Protein AF-G6AXC9-F1 (afdb_monomer)

Foldseek 3Di:
DDDDDDDDDDDDDDDDDFQPKDPFQLQADWAFAQADFPVGGPDTAGTGRPLKHKLFDDAPQDGHDQWDWDQDQVSDGTWIKGFWADGLPQTRWTKMKSFHKFWEWEAEPSDIPPTDIAGAFGDWDWDDFFKKKWKKFWDDPQDFFWKKKKKWFKDWKKKFFFAFTGYDYPDGGDTGITIHTPCVQVVHDDPDTHDMDTDPPIHGQWMDMDIDGDGPVPHMDMDMGGIDGPDLPDTTTGMMIMTILGPRPDDSVNTGGGIMMIIRDITTHFAQWWPDKWKAAPQQHTFDWPDHDDRPDAETETAHADDPVRMDIDTHGPGSPKDWDWDADPVQQKIKIKIATPSPDVPNCVPRIGIHIYHYFDEFKDWCWWFAQNDTDHHHPDDAQEEEDEDADDPVRIDTHIPDPQKDWDWDADLAQQKIWIWIGHPRHDIGIHIYHYPHGADDADQKQPCQQVQADDPFARDDQKDDLCQEDEPCSVCSVLFWGWDWDQAVDRIWIKFFWADSVLFIAWGKMKSAHAFDHDSPQQDQSRWGWQDLVDNSRWHWHDHDFFKKKKWKAKDFAFFPDPPDAFWKKKKKWKFAPDGATVVGDPVRVLGTAKMWMDTGHHGDDTDMDMTGIDGPPHDYPTMTMMIMIIRGSRGRGGGGMMMMIRDMTGHFAQWWPDKWKDAQQQHTWDWPDHDDRPAAETETAHQDDPVRMDIDTHGPGPQWDWDWDADPVQQKIKIKIATSPDDVPPCPPRIGIHIYHYFDAFWDWCWWFAQNDTPHHPDDDDQEEEDEDAHDPVRIDIHIPDPQWDWDWDADQAQQKIKIWTGHPRYHIGIHIYHYPDHDDDADADQPCPVQQDADPFAGPLQKDWLVQEDEPCSVCSVVFWGWDWDQDPDGIDTDWAWDCPVQAIHGGDMDSAHAADYDSPCPDPSGDGDADPVDPSRDHGHDDDDPDDDDDDDDDDDDDPDPPDDD

Secondary structure (DSSP, 8-state):
----------S-----------S-S--SPEEEP----TT------SEEETT-EE--EEETTEEE--EEEEE-TTSSSEEEEEE-EEETTEEE--EEESSEEEEEEEEETTEEEEEEEEEE--EE-----SEEEEEEEEE-TTS---EEEEEEEEES-EEEEEEE-SEEESSPPPEEEEESBHHHHTT---SS---EEE-TT-EEEEEEEEEE-S--TT--EEEEEE-EES-TTSPP-EEEEEEESS-TTS-GGGPPTT-EEEEEEEEEE----EEEE-EE-TTS-EE--SS---TT--EEE-SS---TTT----EEESSTT-EEEEEEETTTTEEEEEEE-TT-BTTTBTTSEEEEEEEPPBPPP-EEEEEETTEEEE-TT----EEEESS---GGGEEEEES-TT-EEEEEEETTTTEEEEEEE-TTB--EEEEEEESSPPPPPBSS-TT-S---B-SSSB-SS-B-GGG-BSTTGGGGGGSPPPEEEE-SSSEEEEEE-EE-SSSEEPPEEESSB-B---SSTT-GGGSEE--TT-TTS--EE----SEEEEEEEEE--EESSTT----EEEEEEEE-SS--EESPPGGGGGGEEEEEEEEE-SEEEEEEEEEEPEE-S---SSEEEEEEEES-SSTTSEES-EEEEEEEEEE---SEEEEEEE-TTS-EE--SS---TT--EEEESS---TTT---EEEESSTT-EEEEEEETTTTEEEEEEE-TT-BTTTBTTSEEEEEEEEPBPPP-EEEEEETTEEEE-TT----EEEESS---GGGEEEEESSTT-EEEEEEETTTTEEEEEEE-TTBPPEEEEEEES--PPPPBSS-TTTT---B-SSSB-TTSEEGGG-BSTTGGGGGGSPPPEEEE-SSSEEEE---EE-SSSEEPP-EESSB-B---SSTT-GGGS-B--TT-TTS---B-S--S-------------SSTT---

Nearest PDB structures (foldseek):
  1bev-assembly1_1  TM=3.323E-01  e=3.339E-01  Bovine enterovirus strain VG-5-27
  6t40-assembly1_A  TM=2.732E-01  e=1.991E-01  Enterovirus F
  5bnp-assembly1_A  TM=3.723E-01  e=7.081E-01  enterovirus D68
  6cv2-assembly1_A  TM=3.699E-01  e=1.304E+00  enterovirus D68
  8r6x-assembly1_A  TM=2.716E-01  e=5.096E-01  Coxsackievirus A6

InterPro domains:
  IPR038653 Putative carbohydrate metabolism domain superfamily [G3DSA:2.60.120.890] (21-273)
  IPR038653 Putative carbohydrate metabolism domain superfamily [G3DSA:2.60.120.890] (438-659)
  IPR038653 Putative carbohydrate metabolism domain superfamily [G3DSA:2.60.120.890] (819-955)

pLDDT: mean 88.36, std 11.85, range [23.64, 98.69]

Organism: NCBI:txid1002367

Sequence (956 aa):
MKKILTLLMLGGVALAANAQQINGDFDAEWVKCVPWDSKGNTSDSGTQPEGWHASNVNTAIGKKQIIDAVEGKDGTGKAAHLYNTSILGNKIPAYLTLGTPFATAEVRGITVKNSDGGTFGGSSFTFRPDAMRFDYKRDNSKGDENATVLAYLWNGTWTQKNVPGNTVVWASATKVDMQDRDRNIFDMPTSTGGDVTSTEGATCVAKFEKSIKGSTNGKWASDTINFVYADENASVEKVNVIFSATDYFGNRNNIVDGNSLTVDNVRFIYYHALDTLATTDSEGKAIALNEKFAADRYNYTVNAMYDANKTKVPYTKKGVAATVDTKYDEATRVFSIIVKGEDYDAVNNPSAISTYTIKYKKPAPTLTSLVVAGKEFISAGKDDKNFTANGKYNADEVSYKTSSETAKVNTSYDKVTGKLTITVEDEESMTNVYTITFNGKEKVAFYQIPNADFENWGETALAETWNSFESATGKYASFASFSPMPEKIDGFEGYGVRIKSKDLGLAYANGNITTGRINMGDTNPADVSNYNFTYLNDINGSLPFTGTPDAFEVYARFAPGTAKNEGTVLQGRVQLIVHGEVAYHDPELSEQAANKIASASVLIPATADWTKFTGKFSYTGNESGKQYLLASATTNPVPGASKDDQLDLDNLKLIYYHTLKSLTTTDSEGNAIALNEKFAEDCYNYTVDAVYDANKTKVSYNKKGIAATVDTKYDEATRMFSIIVKGNDYDAQSNPSAISTYTIKYKKPAPTLTSLVVAGKEFISAGKDDKNFTTAGKYQADEVSYKASSETAKVNVSYDKFTGKLTITVEDDETLTNVYTITFEEKEKAAFYQIPNADFENWGETSLAETWNSFESATGDLAKWASMSPKPEKIDGFEGSGVRIKSKDLSLAYANGNITTGHINMGNMNPANASNYNFTDLNDVRGNLPFTGTPDAFEVYARFTPGTAKNEGTVL

Solvent-accessible surface area (backbone atoms only — not comparable to full-atom values): 52636 Å² total; per-residue (Å²): 142,80,90,81,83,90,78,87,88,85,83,92,69,89,76,76,74,65,53,87,64,63,78,26,51,44,61,63,67,64,40,80,24,53,35,56,35,63,84,66,57,82,59,68,25,58,46,21,44,56,83,42,32,47,48,26,36,65,48,78,87,49,71,44,60,34,45,48,81,42,76,17,93,83,80,52,66,23,14,47,35,22,33,18,36,68,55,98,86,43,66,42,68,14,37,42,25,36,21,44,42,40,43,20,32,27,33,52,93,94,47,77,42,83,65,52,69,51,41,28,53,44,36,85,36,68,73,67,57,40,24,42,33,35,32,36,32,31,47,39,92,64,46,89,63,36,23,25,40,38,40,39,31,26,28,73,49,40,40,29,33,54,30,54,24,24,46,29,69,79,51,78,49,48,59,40,73,43,49,37,34,53,46,65,63,70,73,45,91,73,97,70,50,54,66,75,50,65,42,89,87,46,40,59,28,24,38,45,77,44,77,49,71,75,59,44,81,85,40,81,46,75,53,76,47,61,48,48,60,75,44,82,82,58,68,37,48,28,32,35,44,37,47,23,27,30,46,74,89,53,67,69,87,57,60,44,58,66,17,26,31,33,41,27,57,35,39,67,38,56,39,26,40,49,72,45,69,51,38,30,22,50,83,49,47,80,47,70,56,77,59,85,79,49,71,92,61,42,77,44,38,38,98,32,43,81,30,93,90,40,36,47,70,56,68,40,70,60,17,78,55,36,46,75,50,74,50,74,40,83,91,79,31,36,38,38,40,38,26,27,11,67,46,44,27,87,83,87,31,64,75,33,54,36,64,36,36,38,35,41,31,45,78,45,44,47,72,47,29,34,32,48,78,88,44,75,79,40,60,82,94,66,87,82,40,73,49,79,46,83,45,62,91,55,74,92,39,53,50,71,40,62,71,42,94,77,48,47,76,49,76,48,74,41,58,72,78,18,34,38,38,41,37,28,27,43,93,69,36,38,76,34,68,35,39,38,36,29,74,48,46,58,81,72,62,34,67,60,69,69,58,36,43,39,69,52,65,50,99,81,44,68,34,63,54,51,28,34,42,95,60,32,36,58,82,48,28,90,54,28,87,78,52,56,64,67,40,87,42,84,31,90,65,73,30,10,42,34,28,30,16,32,76,67,87,82,40,30,42,54,6,52,41,23,23,13,31,37,29,30,44,58,78,54,54,75,42,76,56,37,32,30,27,30,33,85,95,33,80,60,18,32,36,50,31,70,58,63,56,45,28,35,38,32,32,34,28,21,47,68,50,48,60,72,50,92,90,60,86,67,29,26,30,44,38,39,35,35,25,28,92,58,71,49,44,52,71,75,51,84,90,48,59,82,42,38,28,30,38,26,59,43,78,38,55,73,31,91,58,81,38,83,46,75,18,58,46,48,71,70,82,46,84,58,99,47,37,29,42,44,38,38,38,29,30,37,82,53,56,36,45,36,24,61,19,38,29,36,40,22,56,43,40,66,36,53,39,24,45,52,72,44,70,50,41,31,26,58,85,58,50,80,49,71,53,77,59,84,82,48,73,90,62,43,76,42,39,39,97,35,44,82,32,93,91,43,35,48,77,48,73,40,69,59,17,88,57,36,47,75,50,76,48,76,40,81,90,77,32,32,38,38,41,39,25,29,12,58,68,46,34,86,85,86,31,65,76,35,54,37,66,36,37,38,36,39,28,44,77,42,48,46,71,48,32,33,31,48,76,87,43,77,79,33,60,84,90,64,88,80,43,74,48,74,44,84,51,67,91,53,79,90,40,53,49,72,37,62,69,41,94,78,47,48,74,49,76,50,74,41,62,73,77,17,38,35,40,38,38,27,27,41,92,70,35,39,77,33,68,36,37,38,35,31,70,46,52,66,84,83,74,35,79,66,73,72,69,75,67,38,67,58,63,50,101,84,43,65,32,83,55,47,36,36,44,90,66,33,38,56,86,47,26,90,53,27,86,78,47,47,65,72,38,86,41,82,32,99,64,72,31,24,79,42,65,42,68,38,81,67,90,84,44,72,43,72,38,61,74,39,51,25,35,41,29,30,48,58,80,56,76,86,41,75,56,41,48,69,47,74,36,92,89,37,82,62,19,41,74,75,71,49,83,83,80,94,75,88,86,82,95,81,88,87,78,87,76,86,73,97,51,98,86,64,86,129

Structure (mmCIF, N/CA/C/O backbone):
data_AF-G6AXC9-F1
#
_entry.id   AF-G6AXC9-F1
#
loop_
_atom_site.group_PDB
_atom_site.id
_atom_site.type_symbol
_atom_site.label_atom_id
_atom_site.label_alt_id
_atom_site.label_comp_id
_atom_site.label_asym_id
_atom_site.label_entity_id
_atom_site.label_seq_id
_atom_site.pdbx_PDB_ins_code
_atom_site.Cartn_x
_atom_site.Cartn_y
_atom_site.Cartn_z
_atom_site.occupancy
_atom_site.B_iso_or_equiv
_atom_site.auth_seq_id
_atom_site.auth_comp_id
_atom_site.auth_asym_id
_atom_site.auth_atom_id
_atom_site.pdbx_PDB_model_num
ATOM 1 N N . MET A 1 1 ? -0.822 12.669 -52.082 1.00 40.16 1 MET A N 1
ATOM 2 C CA . MET A 1 1 ? -0.565 13.169 -53.453 1.00 40.16 1 MET A CA 1
ATOM 3 C C . MET A 1 1 ? -0.586 14.691 -53.471 1.00 40.16 1 MET A C 1
ATOM 5 O O . MET A 1 1 ? -1.663 15.261 -53.395 1.00 40.16 1 MET A O 1
ATOM 9 N N . LYS A 1 2 ? 0.580 15.333 -53.587 1.00 24.06 2 LYS A N 1
ATOM 10 C CA . LYS A 1 2 ? 0.774 16.646 -54.226 1.00 24.06 2 LYS A CA 1
ATOM 11 C C . LYS A 1 2 ? 2.245 16.708 -54.647 1.00 24.06 2 LYS A C 1
ATOM 13 O O . LYS A 1 2 ? 3.126 16.582 -53.808 1.00 24.06 2 LYS A O 1
ATOM 18 N N . LYS A 1 3 ? 2.471 16.781 -55.961 1.00 34.41 3 LYS A N 1
ATOM 19 C CA . LYS A 1 3 ? 3.783 16.930 -56.603 1.00 34.41 3 LYS A CA 1
ATOM 20 C C . LYS A 1 3 ? 4.370 18.293 -56.226 1.00 34.41 3 LYS A C 1
ATOM 22 O O . LYS A 1 3 ? 3.636 19.276 -56.306 1.00 34.41 3 LYS A O 1
ATOM 27 N N . ILE A 1 4 ? 5.657 18.366 -55.900 1.00 28.53 4 ILE A N 1
ATOM 28 C CA . ILE A 1 4 ? 6.406 19.629 -55.903 1.00 28.53 4 ILE A CA 1
ATOM 29 C C . ILE A 1 4 ? 7.631 19.441 -56.794 1.00 28.53 4 ILE A C 1
ATOM 31 O O . ILE A 1 4 ? 8.378 18.478 -56.654 1.00 28.53 4 ILE A O 1
ATOM 35 N N . LEU A 1 5 ? 7.716 20.330 -57.783 1.00 29.77 5 LEU A N 1
ATOM 36 C CA . LEU A 1 5 ? 8.696 20.373 -58.855 1.00 29.77 5 LEU A CA 1
ATOM 37 C C . LEU A 1 5 ? 10.066 20.844 -58.356 1.00 29.77 5 LEU A C 1
ATOM 39 O O . LEU A 1 5 ? 10.167 21.771 -57.557 1.00 29.77 5 LEU A O 1
ATOM 43 N N . THR A 1 6 ? 11.100 20.264 -58.954 1.00 29.47 6 THR A N 1
ATOM 44 C CA . THR A 1 6 ? 12.483 20.738 -58.998 1.00 29.47 6 THR A CA 1
ATOM 45 C C . THR A 1 6 ? 12.572 22.063 -59.770 1.00 29.47 6 THR A C 1
ATOM 47 O O . THR A 1 6 ? 12.099 22.144 -60.904 1.00 29.47 6 THR A O 1
ATOM 50 N N . LEU A 1 7 ? 13.212 23.086 -59.193 1.00 23.64 7 LEU A N 1
ATOM 51 C CA . LEU A 1 7 ? 13.651 24.290 -59.907 1.00 23.64 7 LEU A CA 1
ATOM 52 C C . LEU A 1 7 ? 15.136 24.535 -59.604 1.00 23.64 7 LEU A C 1
ATOM 54 O O . LEU A 1 7 ? 15.532 24.613 -58.443 1.00 23.64 7 LEU A O 1
ATOM 58 N N . LEU A 1 8 ? 15.942 24.601 -60.667 1.00 28.31 8 LEU A N 1
ATOM 59 C CA . LEU A 1 8 ? 17.387 24.829 -60.639 1.00 28.31 8 LEU A CA 1
ATOM 60 C C . LEU A 1 8 ? 17.763 26.249 -60.173 1.00 28.31 8 LEU A C 1
ATOM 62 O O . LEU A 1 8 ? 17.039 27.217 -60.392 1.00 28.31 8 LEU A O 1
ATOM 66 N N . MET A 1 9 ? 18.955 26.310 -59.578 1.00 27.97 9 MET A N 1
ATOM 67 C CA . MET A 1 9 ? 19.639 27.422 -58.915 1.00 27.97 9 MET A CA 1
ATOM 68 C C . MET A 1 9 ? 19.904 28.689 -59.742 1.00 27.97 9 MET A C 1
ATOM 70 O O . MET A 1 9 ? 20.162 28.612 -60.939 1.00 27.97 9 MET A O 1
ATOM 74 N N . LEU A 1 10 ? 20.077 29.812 -59.026 1.00 27.17 10 LEU A N 1
ATOM 75 C CA . LEU A 1 10 ? 21.197 30.749 -59.220 1.00 27.17 10 LEU A CA 1
ATOM 76 C C . LEU A 1 10 ? 21.402 31.641 -57.973 1.00 27.17 10 LEU A C 1
ATOM 78 O O . LEU A 1 10 ? 20.520 32.414 -57.618 1.00 27.17 10 LEU A O 1
ATOM 82 N N . GLY A 1 11 ? 22.597 31.571 -57.367 1.00 27.09 11 GLY A N 1
ATOM 83 C CA . GLY A 1 11 ? 23.209 32.686 -56.624 1.00 27.09 11 GLY A CA 1
ATOM 84 C C . GLY A 1 11 ? 23.186 32.653 -55.087 1.00 27.09 11 GLY A C 1
ATOM 85 O O . GLY A 1 11 ? 22.305 33.233 -54.470 1.00 27.09 11 GLY A O 1
ATOM 86 N N . GLY A 1 12 ? 24.238 32.077 -54.489 1.00 32.97 12 GLY A N 1
ATOM 87 C CA . GLY A 1 12 ? 24.889 32.554 -53.257 1.00 32.97 12 GLY A CA 1
ATOM 88 C C . GLY A 1 12 ? 24.034 32.836 -52.016 1.00 32.97 12 GLY A C 1
ATOM 89 O O . GLY A 1 12 ? 23.865 33.993 -51.650 1.00 32.97 12 GLY A O 1
ATOM 90 N N . VAL A 1 13 ? 23.621 31.790 -51.297 1.00 26.03 13 VAL A N 1
ATOM 91 C CA . VAL A 1 13 ? 23.273 31.846 -49.865 1.00 26.03 13 VAL A CA 1
ATOM 92 C C . VAL A 1 13 ? 23.747 30.534 -49.236 1.00 26.03 13 VAL A C 1
ATOM 94 O O . VAL A 1 13 ? 23.637 29.484 -49.867 1.00 26.03 13 VAL A O 1
ATOM 97 N N . ALA A 1 14 ? 24.330 30.605 -48.036 1.00 29.64 14 ALA A N 1
ATOM 98 C CA . ALA A 1 14 ? 24.796 29.458 -47.262 1.00 29.64 14 ALA A CA 1
ATOM 99 C C . ALA A 1 14 ? 23.751 28.326 -47.264 1.00 29.64 14 ALA A C 1
ATOM 101 O O . ALA A 1 14 ? 22.631 28.508 -46.789 1.00 29.64 14 ALA A O 1
ATOM 102 N N . LEU A 1 15 ? 24.121 27.181 -47.845 1.00 28.47 15 LEU A N 1
ATOM 103 C CA . LEU A 1 15 ? 23.311 25.968 -47.847 1.00 28.47 15 LEU A CA 1
ATOM 104 C C . LEU A 1 15 ? 23.088 25.534 -46.397 1.00 28.47 15 LEU A C 1
ATOM 106 O O . LEU A 1 15 ? 24.045 25.243 -45.679 1.00 28.47 15 LEU A O 1
ATOM 110 N N . ALA A 1 16 ? 21.821 25.514 -45.983 1.00 33.03 16 ALA A N 1
ATOM 111 C CA . ALA A 1 16 ? 21.385 24.841 -44.772 1.00 33.03 16 ALA A CA 1
ATOM 112 C C . ALA A 1 16 ? 21.915 23.400 -44.787 1.00 33.03 16 ALA A C 1
ATOM 114 O O . ALA A 1 16 ? 21.873 22.724 -45.820 1.00 33.03 16 ALA A O 1
ATOM 115 N N . ALA A 1 17 ? 22.473 22.972 -43.656 1.00 39.06 17 ALA A N 1
ATOM 116 C CA . ALA A 1 17 ? 23.032 21.647 -43.474 1.00 39.06 17 ALA A CA 1
ATOM 117 C C . ALA A 1 17 ? 21.916 20.605 -43.637 1.00 39.06 17 ALA A C 1
ATOM 119 O O . ALA A 1 17 ? 21.135 20.365 -42.722 1.00 39.06 17 ALA A O 1
ATOM 120 N N . ASN A 1 18 ? 21.822 19.998 -44.821 1.00 54.50 18 ASN A N 1
ATOM 121 C CA . ASN A 1 18 ? 21.082 18.753 -44.970 1.00 54.50 18 ASN A CA 1
ATOM 122 C C . ASN A 1 18 ? 21.682 17.741 -43.984 1.00 54.50 18 ASN A C 1
ATOM 124 O O . ASN A 1 18 ? 22.907 17.694 -43.842 1.00 54.50 18 ASN A O 1
ATOM 128 N N . ALA A 1 19 ? 20.838 16.935 -43.333 1.00 60.19 19 ALA A N 1
ATOM 129 C CA . ALA A 1 19 ? 21.273 15.734 -42.627 1.00 60.19 19 ALA A CA 1
ATOM 130 C C . ALA A 1 19 ? 22.303 15.010 -43.501 1.00 60.19 19 ALA A C 1
ATOM 132 O O . ALA A 1 19 ? 21.969 14.644 -44.632 1.00 60.19 19 ALA A O 1
ATOM 133 N N . GLN A 1 20 ? 23.552 14.869 -43.042 1.00 75.00 20 GLN A N 1
ATOM 134 C CA . GLN A 1 20 ? 24.586 14.267 -43.878 1.00 75.00 20 GLN A CA 1
ATOM 135 C C . GLN A 1 20 ? 24.337 12.760 -43.960 1.00 75.00 20 GLN A C 1
ATOM 137 O O . GLN A 1 20 ? 24.850 11.962 -43.184 1.00 75.00 20 GLN A O 1
ATOM 142 N N . GLN A 1 21 ? 23.462 12.386 -44.884 1.00 87.81 21 GLN A N 1
ATOM 143 C CA . GLN A 1 21 ? 23.187 11.021 -45.286 1.00 87.81 21 GLN A CA 1
ATOM 144 C C . GLN A 1 21 ? 24.107 10.634 -46.442 1.00 87.81 21 GLN A C 1
ATOM 146 O O . GLN A 1 21 ? 24.737 11.476 -47.085 1.00 87.81 21 GLN A O 1
ATOM 151 N N . ILE A 1 22 ? 24.175 9.334 -46.693 1.00 89.25 22 ILE A N 1
ATOM 152 C CA . ILE A 1 22 ? 24.871 8.755 -47.841 1.00 89.25 22 ILE A CA 1
ATOM 153 C C . ILE A 1 22 ? 23.841 8.290 -48.868 1.00 89.25 22 ILE A C 1
ATOM 155 O O . ILE A 1 22 ? 22.684 8.057 -48.523 1.00 89.25 22 ILE A O 1
ATOM 159 N N . ASN A 1 23 ? 24.262 8.133 -50.123 1.00 89.62 23 ASN A N 1
ATOM 160 C CA . ASN A 1 23 ? 23.426 7.592 -51.197 1.00 89.62 23 ASN A CA 1
ATOM 161 C C . ASN A 1 23 ? 23.219 6.073 -51.027 1.00 89.62 23 ASN A C 1
ATOM 163 O O . ASN A 1 23 ? 23.770 5.271 -51.778 1.00 89.62 23 ASN A O 1
ATOM 167 N N . GLY A 1 24 ? 22.556 5.671 -49.947 1.00 90.81 24 GLY A N 1
ATOM 168 C CA . GLY A 1 24 ? 22.437 4.280 -49.518 1.00 90.81 24 GLY A CA 1
ATOM 169 C C . GLY A 1 24 ? 21.136 3.588 -49.915 1.00 90.81 24 GLY A C 1
ATOM 170 O O . GLY A 1 24 ? 21.000 2.403 -49.625 1.00 90.81 24 GLY A O 1
ATOM 171 N N . ASP A 1 25 ? 20.203 4.298 -50.555 1.00 91.50 25 ASP A N 1
ATOM 172 C CA . ASP A 1 25 ? 19.056 3.693 -51.254 1.00 91.50 25 ASP A CA 1
ATOM 173 C C . ASP A 1 25 ? 19.462 3.080 -52.607 1.00 91.50 25 ASP A C 1
ATOM 175 O O . ASP A 1 25 ? 18.720 2.301 -53.180 1.00 91.50 25 ASP A O 1
ATOM 179 N N . PHE A 1 26 ? 20.653 3.429 -53.114 1.00 95.00 26 PHE A N 1
ATOM 180 C CA . PHE A 1 26 ? 21.221 2.989 -54.392 1.00 95.00 26 PHE A CA 1
ATOM 181 C C . PHE A 1 26 ? 20.359 3.272 -55.636 1.00 95.00 26 PHE A C 1
ATOM 183 O O . PHE A 1 26 ? 20.674 2.770 -56.725 1.00 95.00 26 PHE A O 1
ATOM 190 N N . ASP A 1 27 ? 19.340 4.123 -55.511 1.00 91.94 27 ASP A N 1
ATOM 191 C CA . ASP A 1 27 ? 18.342 4.404 -56.547 1.00 91.94 27 ASP A CA 1
ATOM 192 C C . ASP A 1 27 ? 18.819 5.407 -57.595 1.00 91.94 27 ASP A C 1
ATOM 194 O O . ASP A 1 27 ? 18.297 5.443 -58.718 1.00 91.94 27 ASP A O 1
ATOM 198 N N . ALA A 1 28 ? 19.851 6.181 -57.256 1.00 89.44 28 ALA A N 1
ATOM 199 C CA . ALA A 1 28 ? 20.523 7.085 -58.178 1.00 89.44 28 ALA A CA 1
ATOM 200 C C . ALA A 1 28 ? 21.041 6.369 -59.447 1.00 89.44 28 ALA A C 1
ATOM 202 O O . ALA A 1 28 ? 21.001 5.137 -59.610 1.00 89.44 28 ALA A O 1
ATOM 203 N N . GLU A 1 29 ? 21.539 7.151 -60.406 1.00 90.50 29 GLU A N 1
ATOM 204 C CA . GLU A 1 29 ? 22.157 6.573 -61.595 1.00 90.50 29 GLU A CA 1
ATOM 205 C C . GLU A 1 29 ? 23.390 5.738 -61.215 1.00 90.50 29 GLU A C 1
ATOM 207 O O . GLU A 1 29 ? 24.188 6.094 -60.351 1.00 90.50 29 GLU A O 1
ATOM 212 N N . TRP A 1 30 ? 23.530 4.574 -61.856 1.00 94.62 30 TRP A N 1
ATOM 213 C CA . TRP A 1 30 ? 24.719 3.742 -61.696 1.00 94.62 30 TRP A CA 1
ATOM 214 C C . TRP A 1 30 ? 25.702 4.106 -62.803 1.00 94.62 30 TRP A C 1
ATOM 216 O O . TRP A 1 30 ? 25.412 3.944 -63.990 1.00 94.62 30 TRP A O 1
ATOM 226 N N . VAL A 1 31 ? 26.863 4.613 -62.409 1.00 95.50 31 VAL A N 1
ATOM 227 C CA . VAL A 1 31 ? 27.894 5.139 -63.305 1.00 95.50 31 VAL A CA 1
ATOM 228 C C . VAL A 1 31 ? 28.878 4.048 -63.721 1.00 95.50 31 VAL A C 1
ATOM 230 O O . VAL A 1 31 ? 28.929 2.971 -63.125 1.00 95.50 31 VAL A O 1
ATOM 233 N N . LYS A 1 32 ? 29.686 4.307 -64.755 1.00 96.38 32 LYS A N 1
ATOM 234 C CA . LYS A 1 32 ? 30.761 3.388 -65.161 1.00 96.38 32 LYS A CA 1
ATOM 235 C C . LYS A 1 32 ? 31.754 3.202 -64.013 1.00 96.38 32 LYS A C 1
ATOM 237 O O . LYS A 1 32 ? 32.262 4.180 -63.475 1.00 96.38 32 LYS A O 1
ATOM 242 N N . CYS A 1 33 ? 32.074 1.954 -63.689 1.00 96.38 33 CYS A N 1
ATOM 243 C CA . CYS A 1 33 ? 33.128 1.633 -62.736 1.00 96.38 33 CYS A CA 1
ATOM 244 C C . CYS A 1 33 ? 34.470 1.587 -63.470 1.00 96.38 33 CYS A C 1
ATOM 246 O O . CYS A 1 33 ? 34.625 0.793 -64.394 1.00 96.38 33 CYS A O 1
ATOM 248 N N . VAL A 1 34 ? 35.443 2.408 -63.076 1.00 96.12 34 VAL A N 1
ATOM 249 C CA . VAL A 1 34 ? 36.834 2.325 -63.552 1.00 96.12 34 VAL A CA 1
ATOM 250 C C . VAL A 1 34 ? 37.698 1.919 -62.357 1.00 96.12 34 VAL A C 1
ATOM 252 O O . VAL A 1 34 ? 37.979 2.769 -61.514 1.00 96.12 34 VAL A O 1
ATOM 255 N N . PRO A 1 35 ? 38.086 0.633 -62.235 1.00 95.12 35 PRO A N 1
ATOM 256 C CA . PRO A 1 35 ? 38.868 0.162 -61.094 1.00 95.12 35 PRO A CA 1
ATOM 257 C C . PRO A 1 35 ? 40.199 0.903 -60.978 1.00 95.12 35 PRO A C 1
ATOM 259 O O . PRO A 1 35 ? 40.902 1.059 -61.979 1.00 95.12 35 PRO A O 1
ATOM 262 N N . TRP A 1 36 ? 40.551 1.339 -59.770 1.00 96.06 36 TRP A N 1
ATOM 263 C CA . TRP A 1 36 ? 41.798 2.057 -59.530 1.00 96.06 36 TRP A CA 1
ATOM 264 C C . TRP A 1 36 ? 43.005 1.112 -59.569 1.00 96.06 36 TRP A C 1
ATOM 266 O O . TRP A 1 36 ? 42.962 0.001 -59.036 1.00 96.06 36 TRP A O 1
ATOM 276 N N . ASP A 1 37 ? 44.105 1.577 -60.163 1.00 94.25 37 ASP A N 1
ATOM 277 C CA . ASP A 1 37 ? 45.421 0.965 -60.012 1.00 94.25 37 ASP A CA 1
ATOM 278 C C . ASP A 1 37 ? 46.532 2.028 -59.981 1.00 94.25 37 ASP A C 1
ATOM 280 O O . ASP A 1 37 ? 46.356 3.173 -60.409 1.00 94.25 37 ASP A O 1
ATOM 284 N N . SER A 1 38 ? 47.715 1.644 -59.502 1.00 94.44 38 SER A N 1
ATOM 285 C CA . SER A 1 38 ? 48.873 2.545 -59.406 1.00 94.44 38 SER A CA 1
ATOM 286 C C . SER A 1 38 ? 49.493 2.957 -60.752 1.00 94.44 38 SER A C 1
ATOM 288 O O . SER A 1 38 ? 50.491 3.680 -60.763 1.00 94.44 38 SER A O 1
ATOM 290 N N . LYS A 1 39 ? 48.936 2.521 -61.892 1.00 92.94 39 LYS A N 1
ATOM 291 C CA . LYS A 1 39 ? 49.358 2.924 -63.245 1.00 92.94 39 LYS A CA 1
ATOM 292 C C . LYS A 1 39 ? 48.374 3.877 -63.926 1.00 92.94 39 LYS A C 1
ATOM 294 O O . LYS A 1 39 ? 48.664 4.327 -65.034 1.00 92.94 39 LYS A O 1
ATOM 299 N N . GLY A 1 40 ? 47.264 4.214 -63.271 1.00 90.81 40 GLY A N 1
ATOM 300 C CA . GLY A 1 40 ? 46.251 5.116 -63.806 1.00 90.81 40 GLY A CA 1
ATOM 301 C C . GLY A 1 40 ? 45.324 4.438 -64.813 1.00 90.81 40 GLY A C 1
ATOM 302 O O . GLY A 1 40 ? 45.126 4.967 -65.906 1.00 90.81 40 GLY A O 1
ATOM 303 N N . ASN A 1 41 ? 44.775 3.267 -64.473 1.00 92.38 41 ASN A N 1
ATOM 304 C CA . ASN A 1 41 ? 43.772 2.587 -65.294 1.00 92.38 41 ASN A CA 1
ATOM 305 C C . ASN A 1 41 ? 42.615 3.525 -65.704 1.00 92.38 41 ASN A C 1
ATOM 307 O O . ASN A 1 41 ? 42.008 4.200 -64.878 1.00 92.38 41 ASN A O 1
ATOM 311 N N . THR A 1 42 ? 42.282 3.519 -66.996 1.00 92.69 42 THR A N 1
ATOM 312 C CA . THR A 1 42 ? 41.175 4.291 -67.592 1.00 92.69 42 THR A CA 1
ATOM 313 C C . THR A 1 42 ? 40.083 3.404 -68.189 1.00 92.69 42 THR A C 1
ATOM 315 O O . THR A 1 42 ? 39.095 3.903 -68.726 1.00 92.69 42 THR A O 1
ATOM 318 N N . SER A 1 43 ? 40.254 2.083 -68.127 1.00 93.56 43 SER A N 1
ATOM 319 C CA . SER A 1 43 ? 39.342 1.118 -68.734 1.00 93.56 43 SER A CA 1
ATOM 320 C C . SER A 1 43 ? 38.283 0.661 -67.732 1.00 93.56 43 SER A C 1
ATOM 322 O O . SER A 1 43 ? 38.616 0.191 -66.639 1.00 93.56 43 SER A O 1
ATOM 324 N N . ASP A 1 44 ? 37.012 0.759 -68.129 1.00 93.56 44 ASP A N 1
ATOM 325 C CA . ASP A 1 44 ? 35.869 0.402 -67.288 1.00 93.56 44 ASP A CA 1
ATOM 326 C C . ASP A 1 44 ? 35.803 -1.099 -66.966 1.00 93.56 44 ASP A C 1
ATOM 328 O O . ASP A 1 44 ? 36.377 -1.934 -67.671 1.00 93.56 44 ASP A O 1
ATOM 332 N N . SER A 1 45 ? 35.066 -1.442 -65.912 1.00 94.44 45 SER A N 1
ATOM 333 C CA . SER A 1 45 ? 34.638 -2.787 -65.540 1.00 94.44 45 SER A CA 1
ATOM 334 C C . SER A 1 45 ? 33.258 -2.742 -64.901 1.00 94.44 45 SER A C 1
ATOM 336 O O . SER A 1 45 ? 33.119 -2.714 -63.683 1.00 94.44 45 SER A O 1
ATOM 338 N N . GLY A 1 46 ? 32.228 -2.712 -65.749 1.00 94.88 46 GLY A N 1
ATOM 339 C CA . GLY A 1 46 ? 30.836 -2.694 -65.310 1.00 94.88 46 GLY A CA 1
ATOM 340 C C . GLY A 1 46 ? 30.387 -1.334 -64.780 1.00 94.88 46 GLY A C 1
ATOM 341 O O . GLY A 1 46 ? 30.913 -0.288 -65.170 1.00 94.88 46 GLY A O 1
ATOM 342 N N . THR A 1 47 ? 29.406 -1.356 -63.882 1.00 96.12 47 THR A N 1
ATOM 343 C CA . THR A 1 47 ? 28.806 -0.162 -63.270 1.00 96.12 47 THR A CA 1
ATOM 344 C C . THR A 1 47 ? 28.907 -0.188 -61.746 1.00 96.12 47 THR A C 1
ATOM 346 O O . THR A 1 47 ? 29.092 -1.250 -61.156 1.00 96.12 47 THR A O 1
ATOM 349 N N . GLN A 1 48 ? 28.758 0.972 -61.111 1.00 96.38 48 GLN A N 1
ATOM 350 C CA . GLN A 1 48 ? 28.721 1.151 -59.656 1.00 96.38 48 GLN A CA 1
ATOM 351 C C . GLN A 1 48 ? 27.690 2.230 -59.271 1.00 96.38 48 GLN A C 1
ATOM 353 O O . GLN A 1 48 ? 27.417 3.099 -60.102 1.00 96.38 48 GLN A O 1
ATOM 358 N N . PRO A 1 49 ? 27.127 2.217 -58.050 1.00 95.62 49 PRO A N 1
ATOM 359 C CA . PRO A 1 49 ? 26.253 3.293 -57.587 1.00 95.62 49 PRO A CA 1
ATOM 360 C C . PRO A 1 49 ? 27.008 4.625 -57.521 1.00 95.62 49 PRO A C 1
ATOM 362 O O . PRO A 1 49 ? 28.168 4.661 -57.110 1.00 95.62 49 PRO A O 1
ATOM 365 N N . GLU A 1 50 ? 26.366 5.730 -57.894 1.00 92.62 50 GLU A N 1
ATOM 366 C CA . GLU A 1 50 ? 26.963 7.058 -57.734 1.00 92.62 50 GLU A CA 1
ATOM 367 C C . GLU A 1 50 ? 27.339 7.333 -56.264 1.00 92.62 50 GLU A C 1
ATOM 369 O O . GLU A 1 50 ? 26.564 7.065 -55.344 1.00 92.62 50 GLU A O 1
ATOM 374 N N . GLY A 1 51 ? 28.557 7.834 -56.034 1.00 91.25 51 GLY A N 1
ATOM 375 C CA . GLY A 1 51 ? 29.110 8.059 -54.691 1.00 91.25 51 GLY A CA 1
ATOM 376 C C . GLY A 1 51 ? 29.699 6.817 -54.005 1.00 91.25 51 GLY A C 1
ATOM 377 O O . GLY A 1 51 ? 30.358 6.961 -52.979 1.00 91.25 51 GLY A O 1
ATOM 378 N N . TRP A 1 52 ? 29.535 5.621 -54.580 1.00 96.62 52 TRP A N 1
ATOM 379 C CA . TRP A 1 52 ? 30.151 4.379 -54.106 1.00 96.62 52 TRP A CA 1
ATOM 380 C C . TRP A 1 52 ? 31.112 3.804 -55.146 1.00 96.62 52 TRP A C 1
ATOM 382 O O . TRP A 1 52 ? 30.967 4.019 -56.349 1.00 96.62 52 TRP A O 1
ATOM 392 N N . HIS A 1 53 ? 32.076 3.012 -54.689 1.00 97.56 53 HIS A N 1
ATOM 393 C CA . HIS A 1 53 ? 33.069 2.365 -55.537 1.00 97.56 53 HIS A CA 1
ATOM 394 C C . HIS A 1 53 ? 33.002 0.848 -55.390 1.00 97.56 53 HIS A C 1
ATOM 396 O O . HIS A 1 53 ? 33.111 0.288 -54.295 1.00 97.56 53 HIS A O 1
ATOM 402 N N . ALA A 1 54 ? 32.823 0.183 -56.528 1.00 97.62 54 ALA A N 1
ATOM 403 C CA . ALA A 1 54 ? 32.785 -1.266 -56.626 1.00 97.62 54 ALA A CA 1
ATOM 404 C C . ALA A 1 54 ? 34.206 -1.833 -56.745 1.00 97.62 54 ALA A C 1
ATOM 406 O O . ALA A 1 54 ? 35.017 -1.342 -57.526 1.00 97.62 54 ALA A O 1
ATOM 407 N N . SER A 1 55 ? 34.486 -2.935 -56.051 1.00 96.88 55 SER A N 1
ATOM 408 C CA . SER A 1 55 ? 35.725 -3.725 -56.194 1.00 96.88 55 SER A CA 1
ATOM 409 C C . SER A 1 55 ? 35.815 -4.535 -57.501 1.00 96.88 55 SER A C 1
ATOM 411 O O . SER A 1 55 ? 36.541 -5.529 -57.578 1.00 96.88 55 SER A O 1
ATOM 413 N N . ASN A 1 56 ? 35.099 -4.114 -58.552 1.00 95.88 56 ASN A N 1
ATOM 414 C CA . ASN A 1 56 ? 35.206 -4.713 -59.881 1.00 95.88 56 ASN A CA 1
ATOM 415 C C . ASN A 1 56 ? 36.669 -4.713 -60.334 1.00 95.88 56 ASN A C 1
ATOM 417 O O . ASN A 1 56 ? 37.441 -3.811 -60.017 1.00 95.88 56 ASN A O 1
ATOM 421 N N . VAL A 1 57 ? 37.066 -5.727 -61.098 1.00 92.19 57 VAL A N 1
ATOM 422 C CA . VAL A 1 57 ? 38.470 -5.909 -61.476 1.00 92.19 57 VAL A CA 1
ATOM 423 C C . VAL A 1 57 ? 38.684 -5.608 -62.948 1.00 92.19 57 VAL A C 1
ATOM 425 O O . VAL A 1 57 ? 37.897 -6.011 -63.809 1.00 92.19 57 VAL A O 1
ATOM 428 N N . ASN A 1 58 ? 39.787 -4.928 -63.237 1.00 92.00 58 ASN A N 1
ATOM 429 C CA . ASN A 1 58 ? 40.360 -4.811 -64.567 1.00 92.00 58 ASN A CA 1
ATOM 430 C C . ASN A 1 58 ? 41.883 -4.819 -64.431 1.00 92.00 58 ASN A C 1
ATOM 432 O O . ASN A 1 58 ? 42.485 -3.847 -63.991 1.00 92.00 58 ASN A O 1
ATOM 436 N N . THR A 1 59 ? 42.494 -5.966 -64.706 1.00 86.69 59 THR A N 1
ATOM 437 C CA . THR A 1 59 ? 43.904 -6.227 -64.399 1.00 86.69 59 THR A CA 1
ATOM 438 C C . THR A 1 59 ? 44.592 -6.954 -65.548 1.00 86.69 59 THR A C 1
ATOM 440 O O . THR A 1 59 ? 43.934 -7.492 -66.438 1.00 86.69 59 THR A O 1
ATOM 443 N N . ALA A 1 60 ? 45.923 -7.074 -65.483 1.00 82.69 60 ALA A N 1
ATOM 444 C CA . ALA A 1 60 ? 46.711 -7.835 -66.456 1.00 82.69 60 ALA A CA 1
ATOM 445 C C . ALA A 1 60 ? 46.318 -9.326 -66.574 1.00 82.69 60 ALA A C 1
ATOM 447 O O . ALA A 1 60 ? 46.674 -9.965 -67.560 1.00 82.69 60 ALA A O 1
ATOM 448 N N . ILE A 1 61 ? 45.604 -9.883 -65.587 1.00 83.56 61 ILE A N 1
ATOM 449 C CA . ILE A 1 61 ? 45.135 -11.279 -65.594 1.00 83.56 61 ILE A CA 1
ATOM 450 C C . ILE A 1 61 ? 43.656 -11.431 -65.980 1.00 83.56 61 ILE A C 1
ATOM 452 O O . ILE A 1 61 ? 43.198 -12.559 -66.145 1.00 83.56 61 ILE A O 1
ATOM 456 N N . GLY A 1 62 ? 42.908 -10.331 -66.132 1.00 87.69 62 GLY A N 1
ATOM 457 C CA . GLY A 1 62 ? 41.513 -10.355 -66.576 1.00 87.69 62 GLY A CA 1
ATOM 458 C C . GLY A 1 62 ? 40.651 -9.192 -66.071 1.00 87.69 62 GLY A C 1
ATOM 459 O O . GLY A 1 62 ? 41.038 -8.438 -65.173 1.00 87.69 62 GLY A O 1
ATOM 460 N N . LYS A 1 63 ? 39.450 -9.092 -66.655 1.00 92.19 63 LYS A N 1
ATOM 461 C CA . LYS A 1 63 ? 38.394 -8.112 -66.353 1.00 92.19 63 LYS A CA 1
ATOM 462 C C . LYS A 1 63 ? 37.134 -8.838 -65.870 1.00 92.19 63 LYS A C 1
ATOM 464 O O . LYS A 1 63 ? 36.731 -9.817 -66.499 1.00 92.19 63 LYS A O 1
ATOM 469 N N . LYS A 1 64 ? 36.511 -8.370 -64.782 1.00 93.38 64 LYS A N 1
ATOM 470 C CA . LYS A 1 64 ? 35.256 -8.926 -64.246 1.00 93.38 64 LYS A CA 1
ATOM 471 C C . LYS A 1 64 ? 34.476 -7.905 -63.413 1.00 93.38 64 LYS A C 1
ATOM 473 O O . LYS A 1 64 ? 35.043 -7.268 -62.527 1.00 93.38 64 LYS A O 1
ATOM 478 N N . GLN A 1 65 ? 33.180 -7.800 -63.693 1.00 95.31 65 GLN A N 1
ATOM 479 C CA . GLN A 1 65 ? 32.206 -7.125 -62.838 1.00 95.31 65 GLN A CA 1
ATOM 480 C C . GLN A 1 65 ? 31.737 -8.122 -61.775 1.00 95.31 65 GLN A C 1
ATOM 482 O O . GLN A 1 65 ? 31.403 -9.251 -62.122 1.00 95.31 65 GLN A O 1
ATOM 487 N N . ILE A 1 66 ? 31.766 -7.723 -60.507 1.00 95.94 66 ILE A N 1
ATOM 488 C CA . ILE A 1 66 ? 31.390 -8.551 -59.345 1.00 95.94 66 ILE A CA 1
ATOM 489 C C . ILE A 1 66 ? 30.389 -7.841 -58.420 1.00 95.94 66 ILE A C 1
ATOM 491 O O . ILE A 1 66 ? 29.987 -8.394 -57.398 1.00 95.94 66 ILE A O 1
ATOM 495 N N . ILE A 1 67 ? 29.993 -6.620 -58.794 1.00 97.69 67 ILE A N 1
ATOM 496 C CA . ILE A 1 67 ? 28.880 -5.878 -58.214 1.00 97.69 67 ILE A CA 1
ATOM 497 C C . ILE A 1 67 ? 27.920 -5.470 -59.335 1.00 97.69 67 ILE A C 1
ATOM 499 O O . ILE A 1 67 ? 28.340 -4.899 -60.347 1.00 97.69 67 ILE A O 1
ATOM 503 N N . ASP A 1 68 ? 26.634 -5.761 -59.166 1.00 96.00 68 ASP A N 1
ATOM 504 C CA . ASP A 1 68 ? 25.560 -5.361 -60.074 1.00 96.00 68 ASP A CA 1
ATOM 505 C C . ASP A 1 68 ? 24.331 -4.823 -59.328 1.00 96.00 68 ASP A C 1
ATOM 507 O O . ASP A 1 68 ? 24.195 -4.966 -58.112 1.00 96.00 68 ASP A O 1
ATOM 511 N N . ALA A 1 69 ? 23.477 -4.118 -60.073 1.00 96.19 69 ALA A N 1
ATOM 512 C CA . ALA A 1 69 ? 22.210 -3.609 -59.572 1.00 96.19 69 ALA A CA 1
ATOM 513 C C . ALA A 1 69 ? 21.135 -4.689 -59.725 1.00 96.19 69 ALA A C 1
ATOM 515 O O . ALA A 1 69 ? 20.918 -5.202 -60.826 1.00 96.19 69 ALA A O 1
ATOM 516 N N . VAL A 1 70 ? 20.436 -4.990 -58.637 1.00 95.88 70 VAL A N 1
ATOM 517 C CA . VAL A 1 70 ? 19.264 -5.876 -58.612 1.00 95.88 70 VAL A CA 1
ATOM 518 C C . VAL A 1 70 ? 18.051 -5.120 -58.079 1.00 95.88 70 VAL A C 1
ATOM 520 O O . VAL A 1 70 ? 18.173 -3.980 -57.645 1.00 95.88 70 VAL A O 1
ATOM 523 N N . GLU A 1 71 ? 16.872 -5.734 -58.116 1.00 95.38 71 GLU A N 1
ATOM 524 C CA . GLU A 1 71 ? 15.654 -5.141 -57.554 1.00 95.38 71 GLU A CA 1
ATOM 525 C C . GLU A 1 71 ? 15.792 -4.889 -56.040 1.00 95.38 71 GLU A C 1
ATOM 527 O O . GLU A 1 71 ? 16.234 -5.772 -55.289 1.00 95.38 71 GLU A O 1
ATOM 532 N N . GLY A 1 72 ? 15.416 -3.675 -55.622 1.00 93.62 72 GLY A N 1
ATOM 533 C CA . GLY A 1 72 ? 15.404 -3.230 -54.228 1.00 93.62 72 GLY A CA 1
ATOM 534 C C . GLY A 1 72 ? 14.391 -3.966 -53.347 1.00 93.62 72 GLY A C 1
ATOM 535 O O . GLY A 1 72 ? 13.552 -4.745 -53.815 1.00 93.62 72 GLY A O 1
ATOM 536 N N . LYS A 1 73 ? 14.464 -3.742 -52.034 1.00 90.88 73 LYS A N 1
ATOM 537 C CA . LYS A 1 73 ? 13.654 -4.456 -51.032 1.00 90.88 73 LYS A CA 1
ATOM 538 C C . LYS A 1 73 ? 12.151 -4.301 -51.214 1.00 90.88 73 LYS A C 1
ATOM 540 O O . LYS A 1 73 ? 11.423 -5.277 -51.025 1.00 90.88 73 LYS A O 1
ATOM 545 N N . ASP A 1 74 ? 11.705 -3.111 -51.596 1.00 82.81 74 ASP A N 1
ATOM 546 C CA . ASP A 1 74 ? 10.283 -2.772 -51.691 1.00 82.81 74 ASP A CA 1
ATOM 547 C C . ASP A 1 74 ? 9.664 -3.131 -53.057 1.00 82.81 74 ASP A C 1
ATOM 549 O O . ASP A 1 74 ? 8.534 -2.745 -53.355 1.00 82.81 74 ASP A O 1
ATOM 553 N N . GLY A 1 75 ? 10.387 -3.881 -53.904 1.00 80.12 75 GLY A N 1
ATOM 554 C CA . GLY A 1 75 ? 9.970 -4.187 -55.282 1.00 80.12 75 GLY A CA 1
ATOM 555 C C . GLY A 1 75 ? 10.030 -2.972 -56.218 1.00 80.12 75 GLY A C 1
ATOM 556 O O . GLY A 1 75 ? 9.523 -2.987 -57.338 1.00 80.12 75 GLY A O 1
ATOM 557 N N . THR A 1 76 ? 10.626 -1.883 -55.740 1.00 74.00 76 THR A N 1
ATOM 558 C CA . THR A 1 76 ? 10.908 -0.651 -56.472 1.00 74.00 76 THR A CA 1
ATOM 559 C C . THR A 1 76 ? 12.332 -0.228 -56.154 1.00 74.00 76 THR A C 1
ATOM 561 O O . THR A 1 76 ? 12.813 -0.514 -55.059 1.00 74.00 76 THR A O 1
ATOM 564 N N . GLY A 1 77 ? 12.988 0.457 -57.088 1.00 88.81 77 GLY A N 1
ATOM 565 C CA . GLY A 1 77 ? 14.360 0.907 -56.879 1.00 88.81 77 GLY A CA 1
ATOM 566 C C . GLY A 1 77 ? 15.420 -0.171 -57.129 1.00 88.81 77 GLY A C 1
ATOM 567 O O . GLY A 1 77 ? 15.139 -1.212 -57.737 1.00 88.81 77 GLY A O 1
ATOM 568 N N . LYS A 1 78 ? 16.656 0.092 -56.708 1.00 94.88 78 LYS A N 1
ATOM 569 C CA . LYS A 1 78 ? 17.836 -0.751 -56.925 1.00 94.88 78 LYS A CA 1
ATOM 570 C C . LYS A 1 78 ? 18.482 -1.120 -55.596 1.00 94.88 78 LYS A C 1
ATOM 572 O O . LYS A 1 78 ? 18.618 -0.297 -54.715 1.00 94.88 78 LYS A O 1
ATOM 577 N N . ALA A 1 79 ? 19.011 -2.331 -55.518 1.00 97.38 79 ALA A N 1
ATOM 578 C CA . ALA A 1 79 ? 19.922 -2.759 -54.465 1.00 97.38 79 ALA A CA 1
ATOM 579 C C . ALA A 1 79 ? 21.269 -3.171 -55.061 1.00 97.38 79 ALA A C 1
ATOM 581 O O . ALA A 1 79 ? 21.345 -3.627 -56.207 1.00 97.38 79 ALA A O 1
ATOM 582 N N . ALA A 1 80 ? 22.339 -3.059 -54.276 1.00 97.81 80 ALA A N 1
ATOM 583 C CA . ALA A 1 80 ? 23.659 -3.516 -54.691 1.00 97.81 80 ALA A CA 1
ATOM 584 C C . ALA A 1 80 ? 23.831 -5.002 -54.373 1.00 97.81 80 ALA A C 1
ATOM 586 O O . ALA A 1 80 ? 23.736 -5.397 -53.215 1.00 97.81 80 ALA A O 1
ATOM 587 N N . HIS A 1 81 ? 24.109 -5.830 -55.377 1.00 98.00 81 HIS A N 1
ATOM 588 C CA . HIS A 1 81 ? 24.402 -7.252 -55.218 1.00 98.00 81 HIS A CA 1
ATOM 589 C C . HIS A 1 81 ? 25.882 -7.522 -55.491 1.00 98.00 81 HIS A C 1
ATOM 591 O O . HIS A 1 81 ? 26.404 -7.209 -56.556 1.00 98.00 81 HIS A O 1
ATOM 597 N N . LEU A 1 82 ? 26.559 -8.081 -54.491 1.00 98.38 82 LEU A N 1
ATOM 598 C CA . LEU A 1 82 ? 27.990 -8.344 -54.453 1.00 98.38 82 LEU A CA 1
ATOM 599 C C . LEU A 1 82 ? 28.209 -9.852 -54.411 1.00 98.38 82 LEU A C 1
ATOM 601 O O . LEU A 1 82 ? 27.655 -10.508 -53.530 1.00 98.38 82 LEU A O 1
ATOM 605 N N . TYR A 1 83 ? 29.031 -10.409 -55.299 1.00 96.75 83 TYR A N 1
ATOM 606 C CA . TYR A 1 83 ? 29.289 -11.852 -55.324 1.00 96.75 83 TYR A CA 1
ATOM 607 C C . TYR A 1 83 ? 30.761 -12.198 -55.556 1.00 96.75 83 TYR A C 1
ATOM 609 O O . TYR A 1 83 ? 31.421 -11.713 -56.476 1.00 96.75 83 TYR A O 1
ATOM 617 N N . ASN A 1 84 ? 31.278 -13.088 -54.716 1.00 96.38 84 ASN A N 1
ATOM 618 C CA . ASN A 1 84 ? 32.670 -13.518 -54.752 1.00 96.38 84 ASN A CA 1
ATOM 619 C C . ASN A 1 84 ? 32.949 -14.363 -55.985 1.00 96.38 84 ASN A C 1
ATOM 621 O O . ASN A 1 84 ? 32.109 -15.157 -56.410 1.00 96.38 84 ASN A O 1
ATOM 625 N N . THR A 1 85 ? 34.153 -14.244 -56.548 1.00 93.56 85 THR A N 1
ATOM 626 C CA . THR A 1 85 ? 34.511 -15.071 -57.701 1.00 93.56 85 THR A CA 1
ATOM 627 C C . THR A 1 85 ? 36.000 -15.364 -57.846 1.00 93.56 85 THR A C 1
ATOM 629 O O . THR A 1 85 ? 36.791 -15.110 -56.940 1.00 93.56 85 THR A O 1
ATOM 632 N N . SER A 1 86 ? 36.409 -15.946 -58.975 1.00 88.62 86 SER A N 1
ATOM 633 C CA . SER A 1 86 ? 37.804 -16.205 -59.304 1.00 88.62 86 SER A CA 1
ATOM 634 C C . SER A 1 86 ? 38.167 -15.911 -60.769 1.00 88.62 86 SER A C 1
ATOM 636 O O . SER A 1 86 ? 37.317 -15.950 -61.664 1.00 88.62 86 SER A O 1
ATOM 638 N N . ILE A 1 87 ? 39.448 -15.599 -61.014 1.00 85.88 87 ILE A N 1
ATOM 639 C CA . ILE A 1 87 ? 40.074 -15.517 -62.350 1.00 85.88 87 ILE A CA 1
ATOM 640 C C . ILE A 1 87 ? 41.376 -16.325 -62.314 1.00 85.88 87 ILE A C 1
ATOM 642 O O . ILE A 1 87 ? 42.267 -16.032 -61.517 1.00 85.88 87 ILE A O 1
ATOM 646 N N . 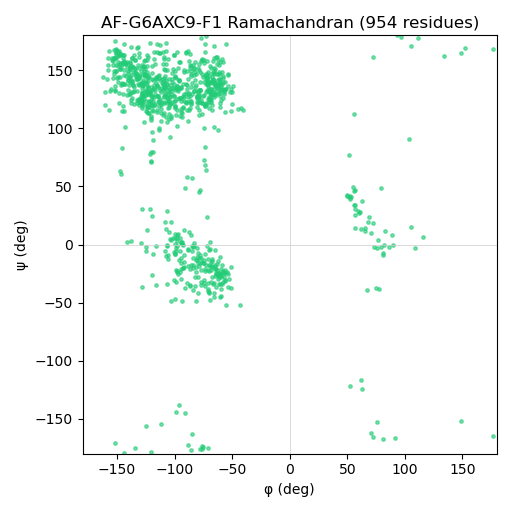LEU A 1 88 ? 41.494 -17.351 -63.166 1.00 78.81 88 LEU A N 1
ATOM 647 C CA . LEU A 1 88 ? 42.676 -18.230 -63.240 1.00 78.81 88 LEU A CA 1
ATOM 648 C C . LEU A 1 88 ? 43.117 -18.765 -61.856 1.00 78.81 88 LEU A C 1
ATOM 650 O O . LEU A 1 88 ? 44.299 -18.757 -61.524 1.00 78.81 88 LEU A O 1
ATOM 654 N N . GLY A 1 89 ? 42.153 -19.167 -61.018 1.00 77.12 89 GLY A N 1
ATOM 655 C CA . GLY A 1 89 ? 42.393 -19.678 -59.660 1.00 77.12 89 GLY A CA 1
ATOM 656 C C . GLY A 1 89 ? 42.609 -18.612 -58.575 1.00 77.12 89 GLY A C 1
ATOM 657 O O . GLY A 1 89 ? 42.591 -18.944 -57.392 1.00 77.12 89 GLY A O 1
ATOM 658 N N . ASN A 1 90 ? 42.748 -17.330 -58.934 1.00 82.44 90 ASN A N 1
ATOM 659 C CA . ASN A 1 90 ? 42.863 -16.234 -57.970 1.00 82.44 90 ASN A CA 1
ATOM 660 C C . ASN A 1 90 ? 41.491 -15.826 -57.448 1.00 82.44 90 ASN A C 1
ATOM 662 O O . ASN A 1 90 ? 40.637 -15.423 -58.235 1.00 82.44 90 ASN A O 1
ATOM 666 N N . LYS A 1 91 ? 41.300 -15.884 -56.128 1.00 88.38 91 LYS A N 1
ATOM 667 C CA . LYS A 1 91 ? 40.061 -15.471 -55.457 1.00 88.38 91 LYS A CA 1
ATOM 668 C C . LYS A 1 91 ? 39.897 -13.953 -55.472 1.00 88.38 91 LYS A C 1
ATOM 670 O O . LYS A 1 91 ? 40.845 -13.231 -55.155 1.00 88.38 91 LYS A O 1
ATOM 675 N N . ILE A 1 92 ? 38.712 -13.482 -55.829 1.00 90.38 92 ILE A N 1
ATOM 676 C CA . ILE A 1 92 ? 38.351 -12.071 -55.960 1.00 90.38 92 ILE A CA 1
ATOM 677 C C . ILE A 1 92 ? 37.193 -11.804 -54.989 1.00 90.38 92 ILE A C 1
ATOM 679 O O . ILE A 1 92 ? 36.087 -12.291 -55.243 1.00 90.38 92 ILE A O 1
ATOM 683 N N . PRO A 1 93 ? 37.443 -11.087 -53.877 1.00 94.44 93 PRO A N 1
ATOM 684 C CA . PRO A 1 93 ? 36.394 -10.693 -52.942 1.00 94.44 93 PRO A CA 1
ATOM 685 C C . PRO A 1 93 ? 35.518 -9.602 -53.560 1.00 94.44 93 PRO A C 1
ATOM 687 O O . PRO A 1 93 ? 36.051 -8.665 -54.155 1.00 94.44 93 PRO A O 1
ATOM 690 N N . ALA A 1 94 ? 34.200 -9.692 -53.382 1.00 97.25 94 ALA A N 1
ATOM 691 C CA . ALA A 1 94 ? 33.286 -8.620 -53.757 1.00 97.25 94 ALA A CA 1
ATOM 692 C C . ALA A 1 94 ? 32.935 -7.757 -52.542 1.00 97.25 94 ALA A C 1
ATOM 694 O O . ALA A 1 94 ? 32.296 -8.210 -51.594 1.00 97.25 94 ALA A O 1
ATOM 695 N N . TYR A 1 95 ? 33.340 -6.494 -52.596 1.00 98.25 95 TYR A N 1
ATOM 696 C CA . TYR A 1 95 ? 32.962 -5.451 -51.648 1.00 98.25 95 TYR A CA 1
ATOM 697 C C . TYR A 1 95 ? 32.611 -4.123 -52.342 1.00 98.25 95 TYR A C 1
ATOM 699 O O . TYR A 1 95 ? 33.076 -3.831 -53.450 1.00 98.25 95 TYR A O 1
ATOM 707 N N . LEU A 1 96 ? 31.774 -3.332 -51.676 1.00 98.44 96 LEU A N 1
ATOM 708 C CA . LEU A 1 96 ? 31.308 -2.004 -52.072 1.00 98.44 96 LEU A CA 1
ATOM 709 C C . LEU A 1 96 ? 31.662 -1.024 -50.956 1.00 98.44 96 LEU A C 1
ATOM 711 O O . LEU A 1 96 ? 31.474 -1.345 -49.783 1.00 98.44 96 LEU A O 1
ATOM 715 N N . THR A 1 97 ? 32.189 0.145 -51.312 1.00 98.44 97 THR A N 1
ATOM 716 C CA . THR A 1 97 ? 32.782 1.075 -50.343 1.00 98.44 97 THR A CA 1
ATOM 717 C C . THR A 1 97 ? 32.586 2.540 -50.734 1.00 98.44 97 THR A C 1
ATOM 719 O O . THR A 1 97 ? 32.461 2.842 -51.920 1.00 98.44 97 THR A O 1
ATOM 722 N N . LEU A 1 98 ? 32.562 3.454 -49.760 1.00 97.81 98 LEU A N 1
ATOM 723 C CA . LEU A 1 98 ? 32.602 4.905 -50.017 1.00 97.81 98 LEU A CA 1
ATOM 724 C C . LEU A 1 98 ? 34.027 5.400 -50.323 1.00 97.81 98 LEU A C 1
ATOM 726 O O . LEU A 1 98 ? 34.200 6.487 -50.871 1.00 97.81 98 LEU A O 1
ATOM 730 N N . GLY A 1 99 ? 35.051 4.624 -49.960 1.00 97.00 99 GLY A N 1
ATOM 731 C CA . GLY A 1 99 ? 36.445 4.874 -50.327 1.00 97.00 99 GLY A CA 1
ATOM 732 C C . GLY A 1 99 ? 36.800 4.319 -51.706 1.00 97.00 99 GLY A C 1
ATOM 733 O O . GLY A 1 99 ? 35.929 4.010 -52.510 1.00 97.00 99 GLY A O 1
ATOM 734 N N . THR A 1 100 ? 38.093 4.175 -51.985 1.00 97.50 100 THR A N 1
ATOM 735 C CA . THR A 1 100 ? 38.615 3.639 -53.250 1.00 97.50 100 THR A CA 1
ATOM 736 C C . THR A 1 100 ? 39.151 2.214 -53.059 1.00 97.50 100 THR A C 1
ATOM 738 O O . THR A 1 100 ? 40.117 2.027 -52.314 1.00 97.50 100 THR A O 1
ATOM 741 N N . PRO A 1 101 ? 38.563 1.201 -53.724 1.00 96.94 101 PRO A N 1
ATOM 742 C CA . PRO A 1 101 ? 39.112 -0.147 -53.803 1.00 96.94 101 PRO A CA 1
ATOM 743 C C . PRO A 1 101 ? 40.489 -0.165 -54.465 1.00 96.94 101 PRO A C 1
ATOM 745 O O . PRO A 1 101 ? 40.699 0.482 -55.492 1.00 96.94 101 PRO A O 1
ATOM 748 N N . PHE A 1 102 ? 41.402 -0.978 -53.945 1.00 94.25 102 PHE A N 1
ATOM 749 C CA . PHE A 1 102 ? 42.649 -1.315 -54.626 1.00 94.25 102 PHE A CA 1
ATOM 750 C C . PHE A 1 102 ? 42.991 -2.797 -54.464 1.00 94.25 102 PHE A C 1
ATOM 752 O O . PHE A 1 102 ? 42.569 -3.465 -53.514 1.00 94.25 102 PHE A O 1
ATOM 759 N N . ALA A 1 103 ? 43.784 -3.315 -55.400 1.00 91.12 103 ALA A N 1
ATOM 760 C CA . ALA A 1 103 ? 44.286 -4.679 -55.353 1.00 91.12 103 ALA A CA 1
ATOM 761 C C . ALA A 1 103 ? 45.658 -4.792 -56.023 1.00 91.12 103 ALA A C 1
ATOM 763 O O . ALA A 1 103 ? 45.933 -4.176 -57.055 1.00 91.12 103 ALA A O 1
ATOM 764 N N . THR A 1 104 ? 46.505 -5.652 -55.471 1.00 90.06 104 THR A N 1
ATOM 765 C CA . THR A 1 104 ? 47.813 -5.987 -56.034 1.00 90.06 104 THR A CA 1
ATOM 766 C C . THR A 1 104 ? 48.023 -7.493 -56.054 1.00 90.06 104 THR A C 1
ATOM 768 O O . THR A 1 104 ? 47.542 -8.232 -55.191 1.00 90.06 104 THR A O 1
ATOM 771 N N . ALA A 1 105 ? 48.742 -7.953 -57.072 1.00 88.56 105 ALA A N 1
ATOM 772 C CA . ALA A 1 105 ? 49.209 -9.322 -57.203 1.00 88.56 105 ALA A CA 1
ATOM 773 C C . ALA A 1 105 ? 50.371 -9.368 -58.203 1.00 88.56 105 ALA A C 1
ATOM 775 O O . ALA A 1 105 ? 50.269 -8.849 -59.316 1.00 88.56 105 ALA A O 1
ATOM 776 N N . GLU A 1 106 ? 51.465 -10.029 -57.831 1.00 89.81 106 GLU A N 1
ATOM 777 C CA . GLU A 1 106 ? 52.579 -10.314 -58.736 1.00 89.81 106 GLU A CA 1
ATOM 778 C C . GLU A 1 106 ? 52.515 -11.780 -59.171 1.00 89.81 106 GLU A C 1
ATOM 780 O O . GLU A 1 106 ? 52.738 -12.694 -58.371 1.00 89.81 106 GLU A O 1
ATOM 785 N N . VAL A 1 107 ? 52.200 -12.012 -60.447 1.00 84.31 107 VAL A N 1
ATOM 786 C CA . VAL A 1 107 ? 52.005 -13.356 -61.006 1.00 84.31 107 VAL A CA 1
ATOM 787 C C . VAL A 1 107 ? 53.252 -13.805 -61.767 1.00 84.31 107 VAL A C 1
ATOM 789 O O . VAL A 1 107 ? 53.700 -13.144 -62.708 1.00 84.31 107 VAL A O 1
ATOM 792 N N . ARG A 1 108 ? 53.821 -14.952 -61.373 1.00 83.31 108 ARG A N 1
ATOM 793 C CA . ARG A 1 108 ? 54.964 -15.607 -62.035 1.00 83.31 108 ARG A CA 1
ATOM 794 C C . ARG A 1 108 ? 54.610 -17.058 -62.357 1.00 83.31 108 ARG A C 1
ATOM 796 O O . ARG A 1 108 ? 54.575 -17.905 -61.464 1.00 83.31 108 ARG A O 1
ATOM 803 N N . GLY A 1 109 ? 54.344 -17.353 -63.629 1.00 78.06 109 GLY A N 1
ATOM 804 C CA . GLY A 1 109 ? 53.810 -18.655 -64.038 1.00 78.06 109 GLY A CA 1
ATOM 805 C C . GLY A 1 109 ? 52.443 -18.912 -63.394 1.00 78.06 109 GLY A C 1
ATOM 806 O O . GLY A 1 109 ? 51.509 -18.156 -63.636 1.00 78.06 109 GLY A O 1
ATOM 807 N N . ILE A 1 110 ? 52.349 -19.948 -62.553 1.00 73.06 110 ILE A N 1
ATOM 808 C CA . ILE A 1 110 ? 51.142 -20.297 -61.775 1.00 73.06 110 ILE A CA 1
ATOM 809 C C . ILE A 1 110 ? 51.176 -19.787 -60.322 1.00 73.06 110 ILE A C 1
ATOM 811 O O . ILE A 1 110 ? 50.245 -20.033 -59.561 1.00 73.06 110 ILE A O 1
ATOM 815 N N . THR A 1 111 ? 52.254 -19.117 -59.900 1.00 78.25 111 THR A N 1
ATOM 816 C CA . THR A 1 111 ? 52.427 -18.650 -58.516 1.00 78.25 111 THR A CA 1
ATOM 817 C C . THR A 1 111 ? 52.077 -17.171 -58.390 1.00 78.25 111 THR A C 1
ATOM 819 O O . THR A 1 111 ? 52.579 -16.344 -59.151 1.00 78.25 111 THR A O 1
ATOM 822 N N . VAL A 1 112 ? 51.280 -16.835 -57.375 1.00 80.19 112 VAL A N 1
ATOM 823 C CA . VAL A 1 112 ? 50.944 -15.454 -57.000 1.00 80.19 112 VAL A CA 1
ATOM 824 C C . VAL A 1 112 ? 51.693 -15.082 -55.726 1.00 80.19 112 VAL A C 1
ATOM 826 O O . VAL A 1 112 ? 51.711 -15.849 -54.764 1.00 80.19 112 VAL A O 1
ATOM 829 N N . LYS A 1 113 ? 52.349 -13.919 -55.729 1.00 82.88 113 LYS A N 1
ATOM 830 C CA . LYS A 1 113 ? 53.078 -13.361 -54.581 1.00 82.88 113 LYS A CA 1
ATOM 831 C C . LYS A 1 113 ? 52.677 -11.907 -54.345 1.00 82.88 113 LYS A C 1
ATOM 833 O O . LYS A 1 113 ? 52.094 -11.276 -55.225 1.00 82.88 113 LYS A O 1
ATOM 838 N N . ASN A 1 114 ? 53.024 -11.390 -53.163 1.00 84.88 114 ASN A N 1
ATOM 839 C CA . ASN A 1 114 ? 52.861 -9.979 -52.792 1.00 84.88 114 ASN A CA 1
ATOM 840 C C . ASN A 1 114 ? 51.434 -9.458 -53.022 1.00 84.88 114 ASN A C 1
ATOM 842 O O . ASN A 1 114 ? 51.247 -8.344 -53.508 1.00 84.88 114 ASN A O 1
ATOM 846 N N . SER A 1 115 ? 50.434 -10.294 -52.725 1.00 85.75 115 SER A N 1
ATOM 847 C CA . SER A 1 115 ? 49.039 -9.904 -52.855 1.00 85.75 115 SER A CA 1
ATOM 848 C C . SER A 1 115 ? 48.563 -9.135 -51.633 1.00 85.75 115 SER A C 1
ATOM 850 O O . SER A 1 115 ? 48.745 -9.596 -50.507 1.00 85.75 115 SER A O 1
ATOM 852 N N . ASP A 1 116 ? 47.902 -8.019 -51.881 1.00 88.50 116 ASP A N 1
ATOM 853 C CA . ASP A 1 116 ? 47.273 -7.148 -50.894 1.00 88.50 116 ASP A CA 1
ATOM 854 C C . ASP A 1 116 ? 46.052 -6.504 -51.566 1.00 88.50 116 ASP A C 1
ATOM 856 O O . ASP A 1 116 ? 45.879 -6.569 -52.791 1.00 88.50 116 ASP A O 1
ATOM 860 N N . GLY A 1 117 ? 45.186 -5.914 -50.767 1.00 89.31 117 GLY A N 1
ATOM 861 C CA . GLY A 1 117 ? 43.999 -5.228 -51.237 1.00 89.31 117 GLY A CA 1
ATOM 862 C C . GLY A 1 117 ? 43.166 -4.720 -50.076 1.00 89.31 117 GLY A C 1
ATOM 863 O O . GLY A 1 117 ? 43.396 -5.066 -48.916 1.00 89.31 117 GLY A O 1
ATOM 864 N N . GLY A 1 118 ? 42.202 -3.881 -50.411 1.00 94.00 118 GLY A N 1
ATOM 865 C CA . GLY A 1 118 ? 41.321 -3.241 -49.449 1.00 94.00 118 GLY A CA 1
ATOM 866 C C . GLY A 1 118 ? 40.900 -1.881 -49.967 1.00 94.00 118 GLY A C 1
ATOM 867 O O . GLY A 1 118 ? 40.881 -1.642 -51.175 1.00 94.00 118 GLY A O 1
ATOM 868 N N . THR A 1 119 ? 40.608 -0.976 -49.047 1.00 97.12 119 THR A N 1
ATOM 869 C CA . THR A 1 119 ? 40.123 0.362 -49.369 1.00 97.12 119 THR A CA 1
ATOM 870 C C . THR A 1 119 ? 41.078 1.415 -48.834 1.00 97.12 119 THR A C 1
ATOM 872 O O . THR A 1 119 ? 41.615 1.285 -47.733 1.00 97.12 119 THR A O 1
ATOM 875 N N . PHE A 1 120 ? 41.255 2.488 -49.600 1.00 97.88 120 PHE A N 1
ATOM 876 C CA . PHE A 1 120 ? 41.894 3.710 -49.131 1.00 97.88 120 PHE A CA 1
ATOM 877 C C . PHE A 1 120 ? 41.010 4.937 -49.385 1.00 97.88 120 PHE A C 1
ATOM 879 O O . PHE A 1 120 ? 40.167 4.932 -50.283 1.00 97.88 120 PHE A O 1
ATOM 886 N N . GLY A 1 121 ? 41.179 5.985 -48.584 1.00 97.19 121 GLY A N 1
ATOM 887 C CA . GLY A 1 121 ? 40.311 7.160 -48.625 1.00 97.19 121 GLY A CA 1
ATOM 888 C C . GLY A 1 121 ? 38.899 6.889 -48.092 1.00 97.19 121 GLY A C 1
ATOM 889 O O . GLY A 1 121 ? 38.640 5.919 -47.381 1.00 97.19 121 GLY A O 1
ATOM 890 N N . GLY A 1 122 ? 37.973 7.778 -48.438 1.00 95.25 122 GLY A N 1
ATOM 891 C CA . GLY A 1 122 ? 36.578 7.758 -48.006 1.00 95.25 122 GLY A CA 1
ATOM 892 C C . GLY A 1 122 ? 35.836 8.977 -48.535 1.00 95.25 122 GLY A C 1
ATOM 893 O O . GLY A 1 122 ? 36.332 9.682 -49.414 1.00 95.25 122 GLY A O 1
ATOM 894 N N . SER A 1 123 ? 34.669 9.249 -47.964 1.00 94.81 123 SER A N 1
ATOM 895 C CA . SER A 1 123 ? 33.876 10.442 -48.265 1.00 94.81 123 SER A CA 1
ATOM 896 C C . SER A 1 123 ? 34.070 11.514 -47.196 1.00 94.81 123 SER A C 1
ATOM 898 O O . SER A 1 123 ? 34.194 11.197 -46.015 1.00 94.81 123 SER A O 1
ATOM 900 N N . SER A 1 124 ? 34.067 12.789 -47.592 1.00 94.31 124 SER A N 1
ATOM 901 C CA . SER A 1 124 ? 34.055 13.908 -46.643 1.00 94.31 124 SER A CA 1
ATOM 902 C C . SER A 1 124 ? 32.779 13.886 -45.802 1.00 94.31 124 SER A C 1
ATOM 904 O O . SER A 1 124 ? 31.678 13.787 -46.348 1.00 94.31 124 SER A O 1
ATOM 906 N N . PHE A 1 125 ? 32.924 13.982 -44.482 1.00 94.12 125 PHE A N 1
ATOM 907 C CA . PHE A 1 125 ? 31.825 13.824 -43.534 1.00 94.12 125 PHE A CA 1
ATOM 908 C C . PHE A 1 125 ? 32.103 14.548 -42.221 1.00 94.12 125 PHE A C 1
ATOM 910 O O . PHE A 1 125 ? 33.191 14.419 -41.687 1.00 94.12 125 PHE A O 1
ATOM 917 N N . THR A 1 126 ? 31.145 15.297 -41.685 1.00 93.88 126 THR A N 1
ATOM 918 C CA . THR A 1 126 ? 31.349 16.132 -40.487 1.00 93.88 126 THR A CA 1
ATOM 919 C C . THR A 1 126 ? 30.367 15.854 -39.354 1.00 93.88 126 THR A C 1
ATOM 921 O O . THR A 1 126 ? 30.506 16.416 -38.268 1.00 93.88 126 THR A O 1
ATOM 924 N N . PHE A 1 127 ? 29.377 14.995 -39.590 1.00 93.25 127 PHE A N 1
ATOM 925 C CA . PHE A 1 127 ? 28.369 14.622 -38.602 1.00 93.25 127 PHE A CA 1
ATOM 926 C C . PHE A 1 127 ? 28.849 13.452 -37.723 1.00 93.25 127 PHE A C 1
ATOM 928 O O . PHE A 1 127 ? 29.792 12.730 -38.051 1.00 93.25 127 PHE A O 1
ATOM 935 N N . ARG A 1 128 ? 28.176 13.254 -36.592 1.00 94.75 128 ARG A N 1
ATOM 936 C CA . ARG A 1 128 ? 28.382 12.211 -35.584 1.00 94.75 128 ARG A CA 1
ATOM 937 C C . ARG A 1 128 ? 27.096 11.378 -35.424 1.00 94.75 128 ARG A C 1
ATOM 939 O O . ARG A 1 128 ? 26.332 11.591 -34.482 1.00 94.75 128 ARG A O 1
ATOM 946 N N . PRO A 1 129 ? 26.832 10.450 -36.359 1.00 95.62 129 PRO A N 1
ATOM 947 C CA . PRO A 1 129 ? 25.690 9.554 -36.274 1.00 95.62 129 PRO A CA 1
ATOM 948 C C . PRO A 1 129 ? 25.826 8.563 -35.121 1.00 95.62 129 PRO A C 1
ATOM 950 O O . PRO A 1 129 ? 26.876 7.966 -34.907 1.00 95.62 129 PRO A O 1
ATOM 953 N N . ASP A 1 130 ? 24.724 8.308 -34.428 1.00 96.56 130 ASP A N 1
ATOM 954 C CA . ASP A 1 130 ? 24.696 7.368 -33.309 1.00 96.56 130 ASP A CA 1
ATOM 955 C C . ASP A 1 130 ? 24.693 5.908 -33.785 1.00 96.56 130 ASP A C 1
ATOM 957 O O . ASP A 1 130 ? 25.241 5.018 -33.129 1.00 96.56 130 ASP A O 1
ATOM 961 N N . ALA A 1 131 ? 24.080 5.640 -34.942 1.00 97.19 131 ALA A N 1
ATOM 962 C CA . ALA A 1 131 ? 24.004 4.304 -35.525 1.00 97.19 131 ALA A CA 1
ATOM 963 C C . ALA A 1 131 ? 23.924 4.323 -37.057 1.00 97.19 131 ALA A C 1
ATOM 965 O O . ALA A 1 131 ? 23.649 5.349 -37.676 1.00 97.19 131 ALA A O 1
ATOM 966 N N . MET A 1 132 ? 24.108 3.158 -37.674 1.00 97.69 132 MET A N 1
ATOM 967 C CA . MET A 1 132 ? 23.826 2.915 -39.088 1.00 97.69 132 MET A CA 1
ATOM 968 C C . MET A 1 132 ? 22.781 1.811 -39.220 1.00 97.69 132 MET A C 1
ATOM 970 O O . MET A 1 132 ? 22.898 0.761 -38.587 1.00 97.69 132 MET A O 1
ATOM 974 N N . ARG A 1 133 ? 21.767 2.040 -40.052 1.00 97.50 133 ARG A N 1
ATOM 975 C CA . ARG A 1 133 ? 20.759 1.045 -40.422 1.00 97.50 133 ARG A CA 1
ATOM 976 C C . ARG A 1 133 ? 20.928 0.651 -41.882 1.00 97.50 133 ARG A C 1
ATOM 978 O O . ARG A 1 133 ? 21.209 1.516 -42.702 1.00 97.50 133 ARG A O 1
ATOM 985 N N . PHE A 1 134 ? 20.728 -0.623 -42.192 1.00 97.50 134 PHE A N 1
ATOM 986 C CA . PHE A 1 134 ? 20.729 -1.139 -43.560 1.00 97.50 134 PHE A CA 1
ATOM 987 C C . PHE A 1 134 ? 19.862 -2.394 -43.678 1.00 97.50 134 PHE A C 1
ATOM 989 O O . PHE A 1 134 ? 19.575 -3.070 -42.683 1.00 97.50 134 PHE A O 1
ATOM 996 N N . ASP A 1 135 ? 19.474 -2.706 -44.909 1.00 98.00 135 ASP A N 1
ATOM 997 C CA . ASP A 1 135 ? 18.782 -3.928 -45.293 1.00 98.00 135 ASP A CA 1
ATOM 998 C C . ASP A 1 135 ? 19.710 -4.837 -46.107 1.00 98.00 135 ASP A C 1
ATOM 1000 O O . ASP A 1 135 ? 20.523 -4.355 -46.894 1.00 98.00 135 ASP A O 1
ATOM 1004 N N . TYR A 1 136 ? 19.614 -6.159 -45.932 1.00 98.00 136 TYR A N 1
ATOM 1005 C CA . TYR A 1 136 ? 20.460 -7.100 -46.670 1.00 98.00 136 TYR A CA 1
ATOM 1006 C C . TYR A 1 136 ? 19.821 -8.462 -46.963 1.00 98.00 136 TYR A C 1
ATOM 1008 O O . TYR A 1 136 ? 18.936 -8.931 -46.246 1.00 98.00 136 TYR A O 1
ATOM 1016 N N . LYS A 1 137 ? 20.340 -9.133 -47.997 1.00 97.81 137 LYS A N 1
ATOM 1017 C CA . LYS A 1 137 ? 20.200 -10.576 -48.252 1.00 97.81 137 LYS A CA 1
ATOM 1018 C C . LYS A 1 137 ? 21.588 -11.187 -48.346 1.00 97.81 137 LYS A C 1
ATOM 1020 O O . LYS A 1 137 ? 22.478 -10.608 -48.949 1.00 97.81 137 LYS A O 1
ATOM 1025 N N . ARG A 1 138 ? 21.769 -12.378 -47.801 1.00 97.06 138 ARG A N 1
ATOM 1026 C CA . ARG A 1 138 ? 23.021 -13.135 -47.880 1.00 97.06 138 ARG A CA 1
ATOM 1027 C C . ARG A 1 138 ? 22.772 -14.555 -48.372 1.00 97.06 138 ARG A C 1
ATOM 1029 O O . ARG A 1 138 ? 21.862 -15.207 -47.847 1.00 97.06 138 ARG A O 1
ATOM 1036 N N . ASP A 1 139 ? 23.600 -15.023 -49.303 1.00 96.81 139 ASP A N 1
ATOM 1037 C CA . ASP A 1 139 ? 23.667 -16.412 -49.774 1.00 96.81 139 ASP A CA 1
ATOM 1038 C C . ASP A 1 139 ? 25.087 -16.962 -49.564 1.00 96.81 139 ASP A C 1
ATOM 1040 O O . ASP A 1 139 ? 26.067 -16.404 -50.053 1.00 96.81 139 ASP A O 1
ATOM 1044 N N . ASN A 1 140 ? 25.196 -18.069 -48.827 1.00 95.62 140 ASN A N 1
ATOM 1045 C CA . ASN A 1 140 ? 26.433 -18.845 -48.701 1.00 95.62 140 ASN A CA 1
ATOM 1046 C C . ASN A 1 140 ? 26.255 -20.332 -48.986 1.00 95.62 140 ASN A C 1
ATOM 1048 O O . ASN A 1 140 ? 26.945 -21.179 -48.422 1.00 95.62 140 ASN A O 1
ATOM 1052 N N . SER A 1 141 ? 25.315 -20.664 -49.863 1.00 94.25 141 SER A N 1
ATOM 1053 C CA . SER A 1 141 ? 25.070 -22.036 -50.306 1.00 94.25 141 SER A CA 1
ATOM 1054 C C . SER A 1 141 ? 26.280 -22.686 -50.992 1.00 94.25 141 SER A C 1
ATOM 1056 O O . SER A 1 141 ? 26.261 -23.893 -51.227 1.00 94.25 141 SER A O 1
ATOM 1058 N N . LYS A 1 142 ? 27.328 -21.919 -51.326 1.00 94.56 142 LYS A N 1
ATOM 1059 C CA . LYS A 1 142 ? 28.545 -22.412 -51.990 1.00 94.56 142 LYS A CA 1
ATOM 1060 C C . LYS A 1 142 ? 29.653 -22.825 -51.019 1.00 94.56 142 LYS A C 1
ATOM 1062 O O . LYS A 1 142 ? 30.620 -23.445 -51.455 1.00 94.56 142 LYS A O 1
ATOM 1067 N N . GLY A 1 143 ? 29.510 -22.534 -49.725 1.00 93.56 143 GLY A N 1
ATOM 1068 C CA . GLY A 1 143 ? 30.472 -22.904 -48.685 1.00 93.56 143 GLY A CA 1
ATOM 1069 C C . GLY A 1 143 ? 30.522 -21.908 -47.525 1.00 93.56 143 GLY A C 1
ATOM 1070 O O . GLY A 1 143 ? 30.034 -20.780 -47.625 1.00 93.56 143 GLY A O 1
ATOM 1071 N N . ASP A 1 144 ? 31.130 -22.331 -46.418 1.00 92.75 144 ASP A N 1
ATOM 1072 C CA . ASP A 1 144 ? 31.221 -21.537 -45.192 1.00 92.75 144 ASP A CA 1
ATOM 1073 C C . ASP A 1 144 ? 32.225 -20.384 -45.317 1.00 92.75 144 ASP A C 1
ATOM 1075 O O . ASP A 1 144 ? 33.421 -20.583 -45.507 1.00 92.75 144 ASP A O 1
ATOM 1079 N N . GLU A 1 145 ? 31.719 -19.165 -45.167 1.00 94.75 145 GLU A N 1
ATOM 1080 C CA . GLU A 1 145 ? 32.463 -17.904 -45.169 1.00 94.75 145 GLU A CA 1
ATOM 1081 C C . GLU A 1 145 ? 31.557 -16.841 -44.537 1.00 94.75 145 GLU A C 1
ATOM 1083 O O . GLU A 1 145 ? 30.353 -16.888 -44.754 1.00 94.75 145 GLU A O 1
ATOM 1088 N N . ASN A 1 146 ? 32.061 -15.880 -43.764 1.00 95.44 146 ASN A N 1
ATOM 1089 C CA . ASN A 1 146 ? 31.220 -14.780 -43.266 1.00 95.44 146 ASN A CA 1
ATOM 1090 C C . ASN A 1 146 ? 31.163 -13.639 -44.287 1.00 95.44 146 ASN A C 1
ATOM 1092 O O . ASN A 1 146 ? 32.097 -13.469 -45.051 1.00 95.44 146 ASN A O 1
ATOM 1096 N N . ALA A 1 147 ? 30.098 -12.840 -44.272 1.00 97.38 147 ALA A N 1
ATOM 1097 C CA . ALA A 1 147 ? 30.122 -11.513 -44.894 1.00 97.38 147 ALA A CA 1
ATOM 1098 C C . ALA A 1 147 ? 30.444 -10.468 -43.813 1.00 97.38 147 ALA A C 1
ATOM 1100 O O . ALA A 1 147 ? 30.187 -10.722 -42.632 1.00 97.38 147 ALA A O 1
ATOM 1101 N N . THR A 1 148 ? 30.963 -9.302 -44.190 1.00 98.25 148 THR A N 1
ATOM 1102 C CA . THR A 1 148 ? 31.355 -8.251 -43.236 1.00 98.25 148 THR A CA 1
ATOM 1103 C C . THR A 1 148 ? 30.744 -6.910 -43.614 1.00 98.25 148 THR A C 1
ATOM 1105 O O . THR A 1 148 ? 30.754 -6.513 -44.778 1.00 98.25 148 THR A O 1
ATOM 1108 N N . VAL A 1 149 ? 30.247 -6.195 -42.606 1.00 98.38 149 VAL A N 1
ATOM 1109 C CA . VAL A 1 149 ? 29.882 -4.780 -42.688 1.00 98.38 149 VAL A CA 1
ATOM 1110 C C . VAL A 1 149 ? 30.764 -4.010 -41.724 1.00 98.38 149 VAL A C 1
ATOM 1112 O O . VAL A 1 149 ? 30.854 -4.369 -40.549 1.00 98.38 149 VAL A O 1
ATOM 1115 N N . LEU A 1 150 ? 31.393 -2.946 -42.200 1.00 97.50 150 LEU A N 1
ATOM 1116 C CA . LEU A 1 150 ? 32.109 -2.010 -41.344 1.00 97.50 150 LEU A CA 1
ATOM 1117 C C . LEU A 1 150 ? 31.757 -0.577 -41.713 1.00 97.50 150 LEU A C 1
ATOM 1119 O O . LEU A 1 150 ? 31.564 -0.253 -42.883 1.00 97.50 150 LEU A O 1
ATOM 1123 N N . ALA A 1 151 ? 31.701 0.284 -40.708 1.00 98.25 151 ALA A N 1
ATOM 1124 C CA . ALA A 1 151 ? 31.651 1.719 -40.912 1.00 98.25 151 ALA A CA 1
ATOM 1125 C C . ALA A 1 151 ? 32.540 2.402 -39.886 1.00 98.25 151 ALA A C 1
ATOM 1127 O O . ALA A 1 151 ? 32.647 1.954 -38.741 1.00 98.25 151 ALA A O 1
ATOM 1128 N N . TYR A 1 152 ? 33.189 3.477 -40.305 1.00 98.31 152 TYR A N 1
ATOM 1129 C CA . TYR A 1 152 ? 34.115 4.202 -39.457 1.00 98.31 152 TYR A CA 1
ATOM 1130 C C . TYR A 1 152 ? 34.215 5.672 -39.847 1.00 98.31 152 TYR A C 1
ATOM 1132 O O . TYR A 1 152 ? 34.107 6.041 -41.017 1.00 98.31 152 TYR A O 1
ATOM 1140 N N . LEU A 1 153 ? 34.421 6.491 -38.823 1.00 97.88 153 LEU A N 1
ATOM 1141 C CA . LEU A 1 153 ? 34.553 7.939 -38.851 1.00 97.88 153 LEU A CA 1
ATOM 1142 C C . LEU A 1 153 ? 35.961 8.298 -38.383 1.00 97.88 153 LEU A C 1
ATOM 1144 O O . LEU A 1 153 ? 36.461 7.708 -37.420 1.00 97.88 153 LEU A O 1
ATOM 1148 N N . TRP A 1 154 ? 36.605 9.263 -39.032 1.00 98.12 154 TRP A N 1
ATOM 1149 C CA . TRP A 1 154 ? 37.928 9.723 -38.611 1.00 98.12 154 TRP A CA 1
ATOM 1150 C C . TRP A 1 154 ? 38.180 11.191 -38.929 1.00 98.12 154 TRP A C 1
ATOM 1152 O O . TRP A 1 154 ? 37.460 11.818 -39.711 1.00 98.12 154 TRP A O 1
ATOM 1162 N N . ASN A 1 155 ? 39.239 11.712 -38.315 1.00 96.88 155 ASN A N 1
ATOM 1163 C CA . ASN A 1 155 ? 39.853 12.991 -38.646 1.00 96.88 155 ASN A CA 1
ATOM 1164 C C . ASN A 1 155 ? 41.342 12.817 -38.957 1.00 96.88 155 ASN A C 1
ATOM 1166 O O . ASN A 1 155 ? 41.947 11.783 -38.656 1.00 96.88 155 ASN A O 1
ATOM 1170 N N . GLY A 1 156 ? 41.931 13.826 -39.593 1.00 96.00 156 GLY A N 1
ATOM 1171 C CA . GLY A 1 156 ? 43.323 13.776 -40.008 1.00 96.00 156 GLY A CA 1
ATOM 1172 C C . GLY A 1 156 ? 43.553 12.833 -41.189 1.00 96.00 156 GLY A C 1
ATOM 1173 O O . GLY A 1 156 ? 42.631 12.458 -41.923 1.00 96.00 156 GLY A O 1
ATOM 1174 N N . THR A 1 157 ? 44.821 12.510 -41.436 1.00 97.31 157 THR A N 1
ATOM 1175 C CA . THR A 1 157 ? 45.238 11.676 -42.572 1.00 97.31 157 THR A CA 1
ATOM 1176 C C . THR A 1 157 ? 46.327 10.698 -42.153 1.00 97.31 157 THR A C 1
ATOM 1178 O O . THR A 1 157 ? 47.348 11.114 -41.605 1.00 97.31 157 THR A O 1
ATOM 1181 N N . TRP A 1 158 ? 46.151 9.417 -42.474 1.00 98.00 158 TRP A N 1
ATOM 1182 C CA . TRP A 1 158 ? 47.199 8.395 -42.391 1.00 98.00 158 TRP A CA 1
ATOM 1183 C C . TRP A 1 158 ? 47.827 8.213 -43.765 1.00 98.00 158 TRP A C 1
ATOM 1185 O O . TRP A 1 158 ? 47.119 8.076 -44.749 1.00 98.00 158 TRP A O 1
ATOM 1195 N N . THR A 1 159 ? 49.148 8.164 -43.863 1.00 97.81 159 THR A N 1
ATOM 1196 C CA . THR A 1 159 ? 49.875 7.895 -45.110 1.00 97.81 159 THR A CA 1
ATOM 1197 C C . THR A 1 159 ? 50.756 6.676 -44.917 1.00 97.81 159 THR A C 1
ATOM 1199 O O . THR A 1 159 ? 51.608 6.672 -44.031 1.00 97.81 159 THR A O 1
ATOM 1202 N N . GLN A 1 160 ? 50.573 5.655 -45.753 1.00 97.62 160 GLN A N 1
ATOM 1203 C CA . GLN A 1 160 ? 51.486 4.519 -45.833 1.00 97.62 160 GLN A CA 1
ATOM 1204 C C . GLN A 1 160 ? 52.353 4.626 -47.079 1.00 97.62 160 GLN A C 1
ATOM 1206 O O . GLN A 1 160 ? 51.836 4.753 -48.190 1.00 97.62 160 GLN A O 1
ATOM 1211 N N . LYS A 1 161 ? 53.670 4.524 -46.904 1.00 97.38 161 LYS A N 1
ATOM 1212 C CA . LYS A 1 161 ? 54.613 4.574 -48.025 1.00 97.38 161 LYS A CA 1
ATOM 1213 C C . LYS A 1 161 ? 54.659 3.268 -48.805 1.00 97.38 161 LYS A C 1
ATOM 1215 O O . LYS A 1 161 ? 54.419 2.198 -48.251 1.00 97.38 161 LYS A O 1
ATOM 1220 N N . ASN A 1 162 ? 55.100 3.326 -50.060 1.00 95.56 162 ASN A N 1
ATOM 1221 C CA . ASN A 1 162 ? 55.525 2.149 -50.836 1.00 95.56 162 ASN A CA 1
ATOM 1222 C C . ASN A 1 162 ? 54.468 1.026 -50.989 1.00 95.56 162 ASN A C 1
ATOM 1224 O O . ASN A 1 162 ? 54.839 -0.148 -51.108 1.00 95.56 162 ASN A O 1
ATOM 1228 N N . VAL A 1 163 ? 53.175 1.355 -51.002 1.00 95.81 163 VAL A N 1
ATOM 1229 C CA . VAL A 1 163 ? 52.080 0.386 -51.158 1.00 95.81 163 VAL A CA 1
ATOM 1230 C C . VAL A 1 163 ? 52.021 -0.101 -52.612 1.00 95.81 163 VAL A C 1
ATOM 1232 O O . VAL A 1 163 ? 51.846 0.717 -53.518 1.00 95.81 163 VAL A O 1
ATOM 1235 N N . PRO A 1 164 ? 52.185 -1.410 -52.885 1.00 94.62 164 PRO A N 1
ATOM 1236 C CA . PRO A 1 164 ? 51.999 -1.955 -54.228 1.00 94.62 164 PRO A CA 1
ATOM 1237 C C . PRO A 1 164 ? 50.516 -1.888 -54.625 1.00 94.62 164 PRO A C 1
ATOM 1239 O O . PRO A 1 164 ? 49.661 -2.396 -53.906 1.00 94.62 164 PRO A O 1
ATOM 1242 N N . GLY A 1 165 ? 50.211 -1.248 -55.759 1.00 92.50 165 GLY A N 1
ATOM 1243 C CA . GLY A 1 165 ? 48.836 -0.853 -56.106 1.00 92.50 165 GLY A CA 1
ATOM 1244 C C . GLY A 1 165 ? 48.299 -1.366 -57.443 1.00 92.50 165 GLY A C 1
ATOM 1245 O O . GLY A 1 165 ? 47.286 -0.855 -57.907 1.00 92.50 165 GLY A O 1
ATOM 1246 N N . ASN A 1 166 ? 48.967 -2.315 -58.104 1.00 92.81 166 ASN A N 1
ATOM 1247 C CA . ASN A 1 166 ? 48.483 -2.873 -59.367 1.00 92.81 166 ASN A CA 1
ATOM 1248 C C . ASN A 1 166 ? 48.868 -4.349 -59.536 1.00 92.81 166 ASN A C 1
ATOM 1250 O O . ASN A 1 166 ? 49.865 -4.827 -58.998 1.00 92.81 166 ASN A O 1
ATOM 1254 N N . THR A 1 167 ? 48.096 -5.074 -60.343 1.00 90.25 167 THR A N 1
ATOM 1255 C CA . THR A 1 167 ? 48.391 -6.474 -60.684 1.00 90.25 167 THR A CA 1
ATOM 1256 C C . THR A 1 167 ? 49.284 -6.562 -61.923 1.00 90.25 167 THR A C 1
ATOM 1258 O O . THR A 1 167 ? 49.018 -5.907 -62.933 1.00 90.25 167 THR A O 1
ATOM 1261 N N . VAL A 1 168 ? 50.333 -7.389 -61.874 1.00 89.44 168 VAL A N 1
ATOM 1262 C CA . VAL A 1 168 ? 51.313 -7.562 -62.962 1.00 89.44 168 VAL A CA 1
ATOM 1263 C C . VAL A 1 168 ? 51.654 -9.030 -63.218 1.00 89.44 168 VAL A C 1
ATOM 1265 O O . VAL A 1 168 ? 51.621 -9.862 -62.313 1.00 89.44 168 VAL A O 1
ATOM 1268 N N . VAL A 1 169 ? 52.037 -9.337 -64.460 1.00 86.94 169 VAL A N 1
ATOM 1269 C CA . VAL A 1 169 ? 52.491 -10.667 -64.891 1.00 86.94 169 VAL A CA 1
ATOM 1270 C C . VAL A 1 169 ? 53.955 -10.565 -65.314 1.00 86.94 169 VAL A C 1
ATOM 1272 O O . VAL A 1 169 ? 54.304 -9.691 -66.103 1.00 86.94 169 VAL A O 1
ATOM 1275 N N . TRP A 1 170 ? 54.816 -11.429 -64.769 1.00 85.38 170 TRP A N 1
ATOM 1276 C CA . TRP A 1 170 ? 56.271 -11.431 -65.013 1.00 85.38 170 TRP A CA 1
ATOM 1277 C C . TRP A 1 170 ? 56.993 -10.103 -64.694 1.00 85.38 170 TRP A C 1
ATOM 1279 O O . TRP A 1 170 ? 58.071 -9.842 -65.222 1.00 85.38 170 TRP A O 1
ATOM 1289 N N . ALA A 1 171 ? 56.440 -9.280 -63.797 1.00 89.06 171 ALA A N 1
ATOM 1290 C CA . ALA A 1 171 ? 57.026 -8.011 -63.353 1.00 89.06 171 ALA A CA 1
ATOM 1291 C C . ALA A 1 171 ? 56.755 -7.762 -61.856 1.00 89.06 171 ALA A C 1
ATOM 1293 O O . ALA A 1 171 ? 56.139 -8.597 -61.192 1.00 89.06 171 ALA A O 1
ATOM 1294 N N . SER A 1 172 ? 57.225 -6.625 -61.336 1.00 90.56 172 SER A N 1
ATOM 1295 C CA . SER A 1 172 ? 56.899 -6.143 -59.987 1.00 90.56 172 SER A CA 1
ATOM 1296 C C . SER A 1 172 ? 55.862 -5.023 -60.022 1.00 90.56 172 SER A C 1
ATOM 1298 O O . SER A 1 172 ? 55.813 -4.250 -60.984 1.00 90.56 172 SER A O 1
ATOM 1300 N N . ALA A 1 173 ? 55.018 -4.965 -58.994 1.00 92.81 173 ALA A N 1
ATOM 1301 C CA . ALA A 1 173 ? 53.957 -3.972 -58.884 1.00 92.81 173 ALA A CA 1
ATOM 1302 C C . ALA A 1 173 ? 54.536 -2.563 -58.679 1.00 92.81 173 ALA A C 1
ATOM 1304 O O . ALA A 1 173 ? 55.518 -2.365 -57.958 1.00 92.81 173 ALA A O 1
ATOM 1305 N N . THR A 1 174 ? 53.907 -1.572 -59.306 1.00 95.06 174 THR A N 1
ATOM 1306 C CA . THR A 1 174 ? 54.193 -0.154 -59.102 1.00 95.06 174 THR A CA 1
ATOM 1307 C C . THR A 1 174 ? 53.711 0.245 -57.710 1.00 95.06 174 THR A C 1
ATOM 1309 O O . THR A 1 174 ? 52.547 0.030 -57.353 1.00 95.06 174 THR A O 1
ATOM 1312 N N . LYS A 1 175 ? 54.625 0.815 -56.922 1.00 95.75 175 LYS A N 1
ATOM 1313 C CA . LYS A 1 175 ? 54.383 1.243 -55.544 1.00 95.75 175 LYS A CA 1
ATOM 1314 C C . LYS A 1 175 ? 54.054 2.731 -55.485 1.00 95.75 175 LYS A C 1
ATOM 1316 O O . LYS A 1 175 ? 54.671 3.510 -56.208 1.00 95.75 175 LYS A O 1
ATOM 1321 N N . VAL A 1 176 ? 53.126 3.105 -54.611 1.00 96.44 176 VAL A N 1
ATOM 1322 C CA . VAL A 1 176 ? 52.713 4.494 -54.362 1.00 96.44 176 VAL A CA 1
ATOM 1323 C C . VAL A 1 176 ? 52.557 4.751 -52.866 1.00 96.44 176 VAL A C 1
ATOM 1325 O O . VAL A 1 176 ? 52.399 3.813 -52.085 1.00 96.44 176 VAL A O 1
ATOM 1328 N N . ASP A 1 177 ? 52.579 6.018 -52.469 1.00 97.06 177 ASP A N 1
ATOM 1329 C CA . ASP A 1 177 ? 52.151 6.411 -51.130 1.00 97.06 177 ASP A CA 1
ATOM 1330 C C . ASP A 1 177 ? 50.621 6.478 -51.119 1.00 97.06 177 ASP A C 1
ATOM 1332 O O . ASP A 1 177 ? 50.011 7.093 -51.995 1.00 97.06 177 ASP A O 1
ATOM 1336 N N . MET A 1 178 ? 49.996 5.801 -50.159 1.00 97.38 178 MET A N 1
ATOM 1337 C CA . MET A 1 178 ? 48.546 5.631 -50.106 1.00 97.38 178 MET A CA 1
ATOM 1338 C C . MET A 1 178 ? 47.993 6.228 -48.818 1.00 97.38 178 MET A C 1
ATOM 1340 O O . MET A 1 178 ? 48.459 5.905 -47.721 1.00 97.38 178 MET A O 1
ATOM 1344 N N . GLN A 1 179 ? 47.003 7.106 -48.961 1.00 97.38 179 GLN A N 1
ATOM 1345 C CA . GLN A 1 179 ? 46.387 7.814 -47.845 1.00 97.38 179 GLN A CA 1
ATOM 1346 C C . GLN A 1 179 ? 45.115 7.118 -47.363 1.00 97.38 179 GLN A C 1
ATOM 1348 O O . GLN A 1 179 ? 44.326 6.639 -48.170 1.00 97.38 179 GLN A O 1
ATOM 1353 N N . ASP A 1 180 ? 44.914 7.102 -46.047 1.00 97.69 180 ASP A N 1
ATOM 1354 C CA . ASP A 1 180 ? 43.703 6.644 -45.368 1.00 97.69 180 ASP A CA 1
ATOM 1355 C C . ASP A 1 180 ? 43.313 5.206 -45.723 1.00 97.69 180 ASP A C 1
ATOM 1357 O O . ASP A 1 180 ? 42.155 4.908 -46.009 1.00 97.69 180 ASP A O 1
ATOM 1361 N N . ARG A 1 181 ? 44.290 4.291 -45.714 1.00 96.75 181 ARG A N 1
ATOM 1362 C CA . ARG A 1 181 ? 43.987 2.858 -45.791 1.00 96.75 181 ARG A CA 1
ATOM 1363 C C . ARG A 1 181 ? 43.166 2.417 -44.585 1.00 96.75 181 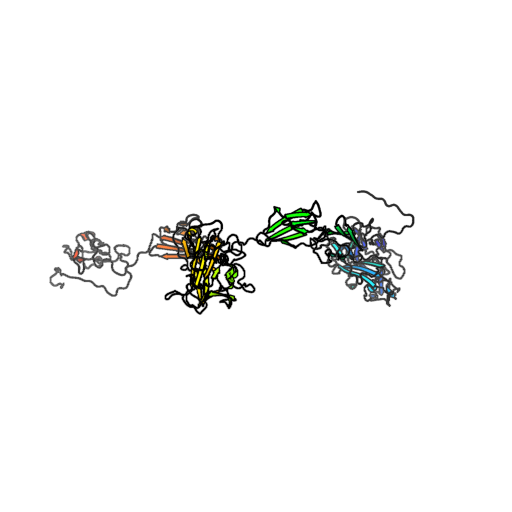ARG A C 1
ATOM 1365 O O . ARG A 1 181 ? 43.519 2.732 -43.448 1.00 96.75 181 ARG A O 1
ATOM 1372 N N . ASP A 1 182 ? 42.151 1.604 -44.848 1.00 96.69 182 ASP A N 1
ATOM 1373 C CA . ASP A 1 182 ? 41.313 0.934 -43.850 1.00 96.69 182 ASP A CA 1
ATOM 1374 C C . ASP A 1 182 ? 42.117 0.341 -42.679 1.00 96.69 182 ASP A C 1
ATOM 1376 O O . ASP A 1 182 ? 41.877 0.684 -41.524 1.00 96.69 182 ASP A O 1
ATOM 1380 N N . ARG A 1 183 ? 43.142 -0.468 -42.966 1.00 95.50 183 ARG A N 1
ATOM 1381 C CA . ARG A 1 183 ? 44.001 -1.103 -41.959 1.00 95.50 183 ARG A CA 1
ATOM 1382 C C . ARG A 1 183 ? 44.757 -0.089 -41.103 1.00 95.50 183 ARG A C 1
ATOM 1384 O O . ARG A 1 183 ? 44.917 -0.332 -39.917 1.00 95.50 183 ARG A O 1
ATOM 1391 N N . ASN A 1 184 ? 45.167 1.056 -41.652 1.00 96.44 184 ASN A N 1
ATOM 1392 C CA . ASN A 1 184 ? 45.878 2.077 -40.875 1.00 96.44 184 ASN A CA 1
ATOM 1393 C C . ASN A 1 184 ? 44.940 2.778 -39.884 1.00 96.44 184 ASN A C 1
ATOM 1395 O O . ASN A 1 184 ? 45.328 3.028 -38.749 1.00 96.44 184 ASN A O 1
ATOM 1399 N N . ILE A 1 185 ? 43.701 3.059 -40.297 1.00 96.75 185 ILE A N 1
ATOM 1400 C CA . ILE A 1 185 ? 42.692 3.710 -39.445 1.00 96.75 185 ILE A CA 1
ATOM 1401 C C . ILE A 1 185 ? 42.203 2.750 -38.350 1.00 96.75 185 ILE A C 1
ATOM 1403 O O . ILE A 1 185 ? 41.912 3.166 -37.229 1.00 96.75 185 ILE A O 1
ATOM 1407 N N . PHE A 1 186 ? 42.145 1.448 -38.648 1.00 95.06 186 PHE A N 1
ATOM 1408 C CA . PHE A 1 186 ? 41.797 0.411 -37.674 1.00 95.06 186 PHE A CA 1
ATOM 1409 C C . PHE A 1 186 ? 42.956 -0.008 -36.761 1.00 95.06 186 PHE A C 1
ATOM 1411 O O . PHE A 1 186 ? 42.709 -0.811 -35.862 1.00 95.06 186 PHE A O 1
ATOM 1418 N N . ASP A 1 187 ? 44.159 0.539 -36.960 1.00 93.25 187 ASP A N 1
ATOM 1419 C CA . ASP A 1 187 ? 45.393 0.139 -36.268 1.00 93.25 187 ASP A CA 1
ATOM 1420 C C . ASP A 1 187 ? 45.710 -1.362 -36.438 1.00 93.25 187 ASP A C 1
ATOM 1422 O O . ASP A 1 187 ? 45.975 -2.109 -35.498 1.00 93.25 187 ASP A O 1
ATOM 1426 N N . MET A 1 188 ? 45.617 -1.837 -37.681 1.00 93.62 188 MET A N 1
ATOM 1427 C CA . MET A 1 188 ? 45.876 -3.220 -38.077 1.00 93.62 188 MET A CA 1
ATOM 1428 C C . MET A 1 188 ? 47.182 -3.346 -38.873 1.00 93.62 188 MET A C 1
ATOM 1430 O O . MET A 1 188 ? 47.489 -2.497 -39.714 1.00 93.62 188 MET A O 1
ATOM 1434 N N . PRO A 1 189 ? 47.928 -4.456 -38.713 1.00 89.19 189 PRO A N 1
ATOM 1435 C CA . PRO A 1 189 ? 49.132 -4.701 -39.496 1.00 89.19 189 PRO A CA 1
ATOM 1436 C C . PRO A 1 189 ? 48.814 -4.890 -40.987 1.00 89.19 189 PRO A C 1
ATOM 1438 O O . PRO A 1 189 ? 47.765 -5.422 -41.372 1.00 89.19 189 PRO A O 1
ATOM 1441 N N . THR A 1 190 ? 49.769 -4.501 -41.834 1.00 88.31 190 THR A N 1
ATOM 1442 C CA . THR A 1 190 ? 49.724 -4.682 -43.291 1.00 88.31 190 THR A CA 1
ATOM 1443 C C . THR A 1 190 ? 50.802 -5.675 -43.730 1.00 88.31 190 THR A C 1
ATOM 1445 O O . THR A 1 190 ? 51.900 -5.706 -43.178 1.00 88.31 190 THR A O 1
ATOM 1448 N N . SER A 1 191 ? 50.488 -6.534 -44.704 1.00 82.94 191 SER A N 1
ATOM 1449 C CA . SER A 1 191 ? 51.419 -7.554 -45.217 1.00 82.94 191 SER A CA 1
ATOM 1450 C C . SER A 1 191 ? 52.372 -7.019 -46.286 1.00 82.94 191 SER A C 1
ATOM 1452 O O . SER A 1 191 ? 53.384 -7.652 -46.584 1.00 82.94 191 SER A O 1
ATOM 1454 N N . THR A 1 192 ? 52.043 -5.874 -46.889 1.00 87.50 192 THR A N 1
ATOM 1455 C CA . THR A 1 192 ? 52.863 -5.179 -47.883 1.00 87.50 192 THR A CA 1
ATOM 1456 C C . THR A 1 192 ? 52.779 -3.666 -47.683 1.00 87.50 192 THR A C 1
ATOM 1458 O O . THR A 1 192 ? 51.813 -3.166 -47.108 1.00 87.50 192 THR A O 1
ATOM 1461 N N . GLY A 1 193 ? 53.790 -2.944 -48.169 1.00 90.62 193 GLY A N 1
ATOM 1462 C CA . GLY A 1 193 ? 53.953 -1.507 -47.937 1.00 90.62 193 GLY A CA 1
ATOM 1463 C C . GLY A 1 193 ? 55.151 -1.202 -47.037 1.00 90.62 193 GLY A C 1
ATOM 1464 O O . GLY A 1 193 ? 55.876 -2.102 -46.616 1.00 90.62 193 GLY A O 1
ATOM 1465 N N . GLY A 1 194 ? 55.400 0.084 -46.817 1.00 93.38 194 GLY A N 1
ATOM 1466 C CA . GLY A 1 194 ? 56.401 0.613 -45.894 1.00 93.38 194 GLY A CA 1
ATOM 1467 C C . GLY A 1 194 ? 55.751 1.313 -44.703 1.00 93.38 194 GLY A C 1
ATOM 1468 O O . GLY A 1 194 ? 54.612 1.009 -44.347 1.00 93.38 194 GLY A O 1
ATOM 1469 N N . ASP A 1 195 ? 56.489 2.257 -44.117 1.00 94.69 195 ASP A N 1
ATOM 1470 C CA . ASP A 1 195 ? 56.107 2.967 -42.893 1.00 94.69 195 ASP A CA 1
ATOM 1471 C C . ASP A 1 195 ? 54.762 3.696 -43.008 1.00 94.69 195 ASP A C 1
ATOM 1473 O O . ASP A 1 195 ? 54.425 4.256 -44.059 1.00 94.69 195 ASP A O 1
ATOM 1477 N N . VAL A 1 196 ? 54.031 3.719 -41.891 1.00 96.56 196 VAL A N 1
ATOM 1478 C CA . VAL A 1 196 ? 52.775 4.454 -41.715 1.00 96.56 196 VAL A CA 1
ATOM 1479 C C . VAL A 1 196 ? 53.041 5.686 -40.850 1.00 96.56 196 VAL A C 1
ATOM 1481 O O . VAL A 1 196 ? 53.609 5.578 -39.766 1.00 96.56 196 VAL A O 1
ATOM 1484 N N . THR A 1 197 ? 52.614 6.856 -41.316 1.00 96.62 197 THR A N 1
ATOM 1485 C CA . THR A 1 197 ? 52.640 8.122 -40.564 1.00 96.62 197 THR A CA 1
ATOM 1486 C C . THR A 1 197 ? 51.251 8.742 -40.543 1.00 96.62 197 THR A C 1
ATOM 1488 O O . THR A 1 197 ? 50.515 8.582 -41.514 1.00 96.62 197 THR A O 1
ATOM 1491 N N . SER A 1 198 ? 50.898 9.501 -39.510 1.00 96.62 198 SER A N 1
ATOM 1492 C CA . SER A 1 198 ? 49.644 10.261 -39.460 1.00 96.62 198 SER A CA 1
ATOM 1493 C C . SER A 1 198 ? 49.882 11.742 -39.175 1.00 96.62 198 SER A C 1
ATOM 1495 O O . SER A 1 198 ? 50.937 12.131 -38.671 1.00 96.62 198 SER A O 1
ATOM 1497 N N . THR A 1 199 ? 48.911 12.583 -39.530 1.00 96.69 199 THR A N 1
ATOM 1498 C CA . THR A 1 199 ? 48.881 13.981 -39.081 1.00 96.69 199 THR A CA 1
ATOM 1499 C C . THR A 1 199 ? 48.695 14.053 -37.565 1.00 96.69 199 THR A C 1
ATOM 1501 O O . THR A 1 199 ? 48.056 13.184 -36.971 1.00 96.69 199 THR A O 1
ATOM 1504 N N . GLU A 1 200 ? 49.219 15.104 -36.932 1.00 94.31 200 GLU A N 1
ATOM 1505 C CA . GLU A 1 200 ? 49.013 15.340 -35.500 1.00 94.31 200 GLU A CA 1
ATOM 1506 C C . GLU A 1 200 ? 47.510 15.399 -35.168 1.00 94.31 200 GLU A C 1
ATOM 1508 O O . GLU A 1 200 ? 46.735 16.021 -35.894 1.00 94.31 200 GLU A O 1
ATOM 1513 N N . GLY A 1 201 ? 47.093 14.700 -34.109 1.00 90.50 201 GLY A N 1
ATOM 1514 C CA . GLY A 1 201 ? 45.690 14.616 -33.684 1.00 90.50 201 GLY A CA 1
ATOM 1515 C C . GLY A 1 201 ? 44.802 13.641 -34.473 1.00 90.50 201 GLY A C 1
ATOM 1516 O O . GLY A 1 201 ? 43.639 13.482 -34.107 1.00 90.50 201 GLY A O 1
ATOM 1517 N N . ALA A 1 202 ? 45.321 12.962 -35.506 1.00 94.50 202 ALA A N 1
ATOM 1518 C CA . ALA A 1 202 ? 44.545 11.992 -36.284 1.00 94.50 202 ALA A CA 1
ATOM 1519 C C . ALA A 1 202 ? 44.020 10.844 -35.407 1.00 94.50 202 ALA A C 1
ATOM 1521 O O . ALA A 1 202 ? 44.794 10.147 -34.747 1.00 94.50 202 ALA A O 1
ATOM 1522 N N . THR A 1 203 ? 42.705 10.638 -35.429 1.00 95.69 203 THR A N 1
ATOM 1523 C CA . THR A 1 203 ? 41.999 9.683 -34.568 1.00 95.69 203 THR A CA 1
ATOM 1524 C C . THR A 1 203 ? 40.897 8.952 -35.333 1.00 95.69 203 THR A C 1
ATOM 1526 O O . THR A 1 203 ? 40.144 9.553 -36.103 1.00 95.69 203 THR A O 1
ATOM 1529 N N . CYS A 1 204 ? 40.776 7.638 -35.115 1.00 97.19 204 CYS A N 1
ATOM 1530 C CA . CYS A 1 204 ? 39.567 6.901 -35.479 1.00 97.19 204 CYS A CA 1
ATOM 1531 C C . CYS A 1 204 ? 38.476 7.258 -34.461 1.00 97.19 204 CYS A C 1
ATOM 1533 O O . CYS A 1 204 ? 38.488 6.765 -33.335 1.00 97.19 204 CYS A O 1
ATOM 1535 N N . VAL A 1 205 ? 37.581 8.168 -34.846 1.00 97.56 205 VAL A N 1
ATOM 1536 C CA . VAL A 1 205 ? 36.600 8.804 -33.954 1.00 97.56 205 VAL A CA 1
ATOM 1537 C C . VAL A 1 205 ? 35.546 7.807 -33.502 1.00 97.56 205 VAL A C 1
ATOM 1539 O O . VAL A 1 205 ? 35.256 7.701 -32.313 1.00 97.56 205 VAL A O 1
ATOM 1542 N N . ALA A 1 206 ? 34.989 7.056 -34.449 1.00 98.00 206 ALA A N 1
ATOM 1543 C CA . ALA A 1 206 ? 34.030 6.011 -34.150 1.00 98.00 206 ALA A CA 1
ATOM 1544 C C . ALA A 1 206 ? 34.094 4.903 -35.188 1.00 98.00 206 ALA A C 1
ATOM 1546 O O . ALA A 1 206 ? 34.377 5.159 -36.359 1.00 98.00 206 ALA A O 1
ATOM 1547 N N . LYS A 1 207 ? 33.801 3.672 -34.780 1.00 97.75 207 LYS A N 1
ATOM 1548 C CA . LYS A 1 207 ? 33.744 2.533 -35.699 1.00 97.75 207 LYS A CA 1
ATOM 1549 C C . LYS A 1 207 ? 32.806 1.444 -35.214 1.00 97.75 207 LYS A C 1
ATOM 1551 O O . LYS A 1 207 ? 32.515 1.335 -34.024 1.00 97.75 207 LYS A O 1
ATOM 1556 N N . PHE A 1 208 ? 32.391 0.597 -36.141 1.00 98.12 208 PHE A N 1
ATOM 1557 C CA . PHE A 1 208 ? 31.938 -0.751 -35.836 1.00 98.12 208 PHE A CA 1
ATOM 1558 C C . PHE A 1 208 ? 32.377 -1.714 -36.940 1.00 98.12 208 PHE A C 1
ATOM 1560 O O . PHE A 1 208 ? 32.580 -1.331 -38.093 1.00 98.12 208 PHE A O 1
ATOM 1567 N N . GLU A 1 209 ? 32.468 -2.985 -36.570 1.00 97.00 209 GLU A N 1
ATOM 1568 C CA . GLU A 1 209 ? 32.644 -4.108 -37.482 1.00 97.00 209 GLU A CA 1
ATOM 1569 C C . GLU A 1 209 ? 31.633 -5.189 -37.099 1.00 97.00 209 GLU A C 1
ATOM 1571 O O . GLU A 1 209 ? 31.483 -5.540 -35.924 1.00 97.00 209 GLU A O 1
ATOM 1576 N N . LYS A 1 210 ? 30.915 -5.715 -38.089 1.00 97.44 210 LYS A N 1
ATOM 1577 C CA . LYS A 1 210 ? 29.903 -6.747 -37.895 1.00 97.44 210 LYS A CA 1
ATOM 1578 C C . LYS A 1 210 ? 30.042 -7.834 -38.944 1.00 97.44 210 LYS A C 1
ATOM 1580 O O . LYS A 1 210 ? 29.863 -7.592 -40.134 1.00 97.44 210 LYS A O 1
ATOM 1585 N N . SER A 1 211 ? 30.251 -9.065 -38.486 1.00 97.06 211 SER A N 1
ATOM 1586 C CA . SER A 1 211 ? 30.088 -10.242 -39.336 1.00 97.06 211 SER A CA 1
ATOM 1587 C C . SER A 1 211 ? 28.607 -10.598 -39.490 1.00 97.06 211 SER A C 1
ATOM 1589 O O . SER A 1 211 ? 27.898 -10.782 -38.494 1.00 97.06 211 SER A O 1
ATOM 1591 N N . ILE A 1 212 ? 28.165 -10.773 -40.732 1.00 96.50 212 ILE A N 1
ATOM 1592 C CA . ILE A 1 212 ? 26.886 -11.384 -41.091 1.00 96.50 212 ILE A CA 1
ATOM 1593 C C . ILE A 1 212 ? 27.141 -12.874 -41.330 1.00 96.50 212 ILE A C 1
ATOM 1595 O O . ILE A 1 212 ? 27.847 -13.271 -42.264 1.00 96.50 212 ILE A O 1
ATOM 1599 N N . LYS A 1 213 ? 26.571 -13.701 -40.452 1.00 93.25 213 LYS A N 1
ATOM 1600 C CA . LYS A 1 213 ? 26.744 -15.157 -40.445 1.00 93.25 213 LYS A CA 1
ATOM 1601 C C . LYS A 1 213 ? 25.494 -15.841 -40.988 1.00 93.25 213 LYS A C 1
ATOM 1603 O O . LYS A 1 213 ? 24.386 -15.439 -40.650 1.00 93.25 213 LYS A O 1
ATOM 1608 N N . GLY A 1 214 ? 25.685 -16.921 -41.744 1.00 90.06 214 GLY A N 1
ATOM 1609 C CA . GLY A 1 214 ? 24.587 -17.754 -42.240 1.00 90.06 214 GLY A CA 1
ATOM 1610 C C . GLY A 1 214 ? 23.749 -17.106 -43.350 1.00 90.06 214 GLY A C 1
ATOM 1611 O O . GLY A 1 214 ? 23.810 -15.903 -43.608 1.00 90.06 214 GLY A O 1
ATOM 1612 N N . SER A 1 215 ? 23.006 -17.938 -44.078 1.00 93.50 215 SER A N 1
ATOM 1613 C CA . SER A 1 215 ? 22.152 -17.493 -45.181 1.00 93.50 215 SER A CA 1
ATOM 1614 C C . SER A 1 215 ? 20.881 -16.827 -44.659 1.00 93.50 215 SER A C 1
ATOM 1616 O O . SER A 1 215 ? 20.276 -17.275 -43.687 1.00 93.50 215 SER A O 1
ATOM 1618 N N . THR A 1 216 ? 20.428 -15.799 -45.371 1.00 96.31 216 THR A N 1
ATOM 1619 C CA . THR A 1 216 ? 19.089 -15.209 -45.181 1.00 96.31 216 THR A CA 1
ATOM 1620 C C . THR A 1 216 ? 17.991 -15.976 -45.929 1.00 96.31 216 THR A C 1
ATOM 1622 O O . THR A 1 216 ? 16.816 -15.615 -45.864 1.00 96.31 216 THR A O 1
ATOM 1625 N N . ASN A 1 217 ? 18.357 -17.033 -46.665 1.00 94.31 217 ASN A N 1
ATOM 1626 C CA . ASN A 1 217 ? 17.456 -17.856 -47.478 1.00 94.31 217 ASN A CA 1
ATOM 1627 C C . ASN A 1 217 ? 16.605 -17.026 -48.457 1.00 94.31 217 ASN A C 1
ATOM 1629 O O . ASN A 1 217 ? 15.409 -17.266 -48.619 1.00 94.31 217 ASN A O 1
ATOM 1633 N N . GLY A 1 218 ? 17.225 -16.015 -49.074 1.00 92.69 218 GLY A N 1
ATOM 1634 C CA . GLY A 1 218 ? 16.594 -15.141 -50.067 1.00 92.69 218 GLY A CA 1
ATOM 1635 C C . GLY A 1 218 ? 15.656 -14.069 -49.501 1.00 92.69 218 GLY A C 1
ATOM 1636 O O . GLY A 1 218 ? 15.049 -13.341 -50.283 1.00 92.69 218 GLY A O 1
ATOM 1637 N N . LYS A 1 219 ? 15.530 -13.941 -48.174 1.00 96.19 219 LYS A N 1
ATOM 1638 C CA . LYS A 1 219 ? 14.677 -12.935 -47.520 1.00 96.19 219 LYS A CA 1
ATOM 1639 C C . LYS A 1 219 ? 15.491 -11.734 -47.051 1.00 96.19 219 LYS A C 1
ATOM 1641 O O . LYS A 1 219 ? 16.608 -11.894 -46.578 1.00 96.19 219 LYS A O 1
ATOM 1646 N N . TRP A 1 220 ? 14.906 -10.543 -47.128 1.00 97.12 220 TRP A N 1
ATOM 1647 C CA . TRP A 1 220 ? 15.516 -9.335 -46.578 1.00 97.12 220 TRP A CA 1
ATOM 1648 C C . TRP A 1 220 ? 15.549 -9.369 -45.047 1.00 97.12 220 TRP A C 1
ATOM 1650 O O . TRP A 1 220 ? 14.529 -9.615 -44.402 1.00 97.12 220 TRP A O 1
ATOM 1660 N N . ALA A 1 221 ? 16.715 -9.081 -44.482 1.00 96.94 221 ALA A N 1
ATOM 1661 C CA . ALA A 1 221 ? 16.929 -8.784 -43.072 1.00 96.94 221 ALA A CA 1
ATOM 1662 C C . ALA A 1 221 ? 17.269 -7.295 -42.902 1.00 96.94 221 ALA A C 1
ATOM 1664 O O . ALA A 1 221 ? 17.690 -6.646 -43.858 1.00 96.94 221 ALA A O 1
ATOM 1665 N N . SER A 1 222 ? 17.090 -6.762 -41.692 1.00 97.19 222 SER A N 1
ATOM 1666 C CA . SER A 1 222 ? 17.462 -5.389 -41.335 1.00 97.19 222 SER A CA 1
ATOM 1667 C C . SER A 1 222 ? 18.332 -5.405 -40.091 1.00 97.19 222 SER A C 1
ATOM 1669 O O . SER A 1 222 ? 17.958 -6.049 -39.112 1.00 97.19 222 SER A O 1
ATOM 1671 N N . ASP A 1 223 ? 19.404 -4.623 -40.085 1.00 97.31 223 ASP A N 1
ATOM 1672 C CA . ASP A 1 223 ? 20.221 -4.395 -38.895 1.00 97.31 223 ASP A CA 1
ATOM 1673 C C . ASP A 1 223 ? 20.359 -2.894 -38.623 1.00 97.31 223 ASP A C 1
ATOM 1675 O O . ASP A 1 223 ? 20.402 -2.077 -39.543 1.00 97.31 223 ASP A O 1
ATOM 1679 N N . THR A 1 224 ? 20.414 -2.536 -37.339 1.00 98.00 224 THR A N 1
ATOM 1680 C CA . THR A 1 224 ? 20.801 -1.203 -36.861 1.00 98.00 224 THR A CA 1
ATOM 1681 C C . THR A 1 224 ? 21.968 -1.389 -35.900 1.00 98.00 224 THR A C 1
ATOM 1683 O O . THR A 1 224 ? 21.825 -2.072 -34.886 1.00 98.00 224 THR A O 1
ATOM 1686 N N . ILE A 1 225 ? 23.118 -0.800 -36.212 1.00 97.88 225 ILE A N 1
ATOM 1687 C CA . ILE A 1 225 ? 24.363 -0.991 -35.465 1.00 97.88 225 ILE A CA 1
ATOM 1688 C C . ILE A 1 225 ? 24.831 0.360 -34.944 1.00 97.88 225 ILE A C 1
ATOM 1690 O O . ILE A 1 225 ? 25.033 1.284 -35.728 1.00 97.88 225 ILE A O 1
ATOM 1694 N N . ASN A 1 226 ? 24.989 0.470 -33.626 1.00 97.69 226 ASN A N 1
ATOM 1695 C CA . ASN A 1 226 ? 25.507 1.686 -33.009 1.00 97.69 226 ASN A CA 1
ATOM 1696 C C . ASN A 1 226 ? 27.000 1.840 -33.314 1.00 97.69 226 ASN A C 1
ATOM 1698 O O . ASN A 1 226 ? 27.757 0.865 -33.269 1.00 97.69 226 ASN A O 1
ATOM 1702 N N . PHE A 1 227 ? 27.422 3.074 -33.569 1.00 97.88 227 PHE A N 1
ATOM 1703 C CA . PHE A 1 227 ? 28.835 3.413 -33.589 1.00 97.88 227 PHE A CA 1
ATOM 1704 C C . PHE A 1 227 ? 29.409 3.333 -32.177 1.00 97.88 227 PHE A C 1
ATOM 1706 O O . PHE A 1 227 ? 28.786 3.771 -31.210 1.00 97.88 227 PHE A O 1
ATOM 1713 N N . VAL A 1 228 ? 30.617 2.788 -32.059 1.00 97.62 228 VAL A N 1
ATOM 1714 C CA . VAL A 1 228 ? 31.400 2.891 -30.828 1.00 97.62 228 VAL A CA 1
ATOM 1715 C C . VAL A 1 228 ? 32.339 4.074 -30.991 1.00 97.62 228 VAL A C 1
ATOM 1717 O O . VAL A 1 228 ? 33.259 4.013 -31.808 1.00 97.62 228 VAL A O 1
ATOM 1720 N N . TYR A 1 229 ? 32.084 5.143 -30.240 1.00 96.38 229 TYR A N 1
ATOM 1721 C CA . TYR A 1 229 ? 32.929 6.332 -30.211 1.00 96.38 229 TYR A CA 1
ATOM 1722 C C . TYR A 1 229 ? 34.131 6.105 -29.292 1.00 96.38 229 TYR A C 1
ATOM 1724 O O . TYR A 1 229 ? 33.973 5.709 -28.139 1.00 96.38 229 TYR A O 1
ATOM 1732 N N . ALA A 1 230 ? 35.333 6.348 -29.811 1.00 92.88 230 ALA A N 1
ATOM 1733 C CA . ALA A 1 230 ? 36.552 6.405 -29.006 1.00 92.88 230 ALA A CA 1
ATOM 1734 C C . ALA A 1 230 ? 36.645 7.738 -28.245 1.00 92.88 230 ALA A C 1
ATOM 1736 O O . ALA A 1 230 ? 37.109 7.771 -27.109 1.00 92.88 230 ALA A O 1
ATOM 1737 N N . ASP A 1 231 ? 36.161 8.815 -28.870 1.00 89.06 231 ASP A N 1
ATOM 1738 C CA . ASP A 1 231 ? 35.969 10.131 -28.268 1.00 89.06 231 ASP A CA 1
ATOM 1739 C C . ASP A 1 231 ? 34.721 10.786 -28.880 1.00 89.06 231 ASP A C 1
ATOM 1741 O O . ASP A 1 231 ? 34.671 11.078 -30.075 1.00 89.06 231 ASP A O 1
ATOM 1745 N N . GLU A 1 232 ? 33.700 11.005 -28.052 1.00 89.12 232 GLU A N 1
ATOM 1746 C CA . GLU A 1 232 ? 32.424 11.623 -28.436 1.00 89.12 232 GLU A CA 1
ATOM 1747 C C . GLU A 1 232 ? 32.554 13.106 -28.826 1.00 89.12 232 GLU A C 1
ATOM 1749 O O . GLU A 1 232 ? 31.682 13.643 -29.514 1.00 89.12 232 GLU A O 1
ATOM 1754 N N . ASN A 1 233 ? 33.641 13.769 -28.413 1.00 88.62 233 ASN A N 1
ATOM 1755 C CA . ASN A 1 233 ? 33.894 15.186 -28.683 1.00 88.62 233 ASN A CA 1
ATOM 1756 C C . ASN A 1 233 ? 34.855 15.419 -29.855 1.00 88.62 233 ASN A C 1
ATOM 1758 O O . ASN A 1 233 ? 35.029 16.565 -30.276 1.00 88.62 233 ASN A O 1
ATOM 1762 N N . ALA A 1 234 ? 35.483 14.367 -30.386 1.00 90.19 234 ALA A N 1
ATOM 1763 C CA . ALA A 1 234 ? 36.394 14.503 -31.512 1.00 90.19 234 ALA A CA 1
ATOM 1764 C C . ALA A 1 234 ? 35.646 14.963 -32.777 1.00 90.19 234 ALA A C 1
ATOM 1766 O O . ALA A 1 234 ? 34.536 14.513 -33.082 1.00 90.19 234 ALA A O 1
ATOM 1767 N N . SER A 1 235 ? 36.268 15.867 -33.541 1.00 90.56 235 SER A N 1
ATOM 1768 C CA . SER A 1 235 ? 35.745 16.278 -34.844 1.00 90.56 235 SER A CA 1
ATOM 1769 C C . SER A 1 235 ? 35.780 15.103 -35.817 1.00 90.56 235 SER A C 1
ATOM 1771 O O . SER A 1 235 ? 36.733 14.329 -35.827 1.00 90.56 235 SER A O 1
ATOM 1773 N N . VAL A 1 236 ? 34.754 14.988 -36.658 1.00 95.44 236 VAL A N 1
ATOM 1774 C CA . VAL A 1 236 ? 34.722 14.041 -37.777 1.00 95.44 236 VAL A CA 1
ATOM 1775 C C . VAL A 1 236 ? 35.018 14.824 -39.053 1.00 95.44 236 VAL A C 1
ATOM 1777 O O . VAL A 1 236 ? 34.486 15.918 -39.231 1.00 95.44 236 VAL A O 1
ATOM 1780 N N . GLU A 1 237 ? 35.883 14.292 -39.915 1.00 96.31 237 GLU A N 1
ATOM 1781 C CA . GLU A 1 237 ? 36.194 14.895 -41.224 1.00 96.31 237 GLU A CA 1
ATOM 1782 C C . GLU A 1 237 ? 35.860 13.964 -42.392 1.00 96.31 237 GLU A C 1
ATOM 1784 O O . GLU A 1 237 ? 35.607 14.424 -43.513 1.00 96.31 237 GLU A O 1
ATOM 1789 N N . LYS A 1 238 ? 35.877 12.649 -42.147 1.00 97.06 238 LYS A N 1
ATOM 1790 C CA . LYS A 1 238 ? 35.708 11.618 -43.167 1.00 97.06 238 LYS A CA 1
ATOM 1791 C C . LYS A 1 238 ? 34.926 10.422 -42.623 1.00 97.06 238 LYS A C 1
ATOM 1793 O O . LYS A 1 238 ? 35.007 10.092 -41.438 1.00 97.06 238 LYS A O 1
ATOM 1798 N N . VAL A 1 239 ? 34.201 9.760 -43.520 1.00 97.75 239 VAL A N 1
ATOM 1799 C CA . VAL A 1 239 ? 33.488 8.501 -43.281 1.00 97.75 239 VAL A CA 1
ATOM 1800 C C . VAL A 1 239 ? 33.837 7.485 -44.352 1.00 97.75 239 VAL A C 1
ATOM 1802 O O . VAL A 1 239 ? 34.057 7.821 -45.520 1.00 97.75 239 VAL A O 1
ATOM 1805 N N . ASN A 1 240 ? 33.812 6.219 -43.968 1.00 98.12 240 ASN A N 1
ATOM 1806 C CA . ASN A 1 240 ? 33.740 5.131 -44.915 1.00 98.12 240 ASN A CA 1
ATOM 1807 C C . ASN A 1 240 ? 32.793 4.051 -44.398 1.00 98.12 240 ASN A C 1
ATOM 1809 O O . ASN A 1 240 ? 32.718 3.787 -43.198 1.00 98.12 240 ASN A O 1
ATOM 1813 N N . VAL A 1 241 ? 32.079 3.436 -45.332 1.00 98.50 241 VAL A N 1
ATOM 1814 C CA . VAL A 1 241 ? 31.189 2.301 -45.111 1.00 98.50 241 VAL A CA 1
ATOM 1815 C C . VAL A 1 241 ? 31.592 1.244 -46.118 1.00 98.50 241 VAL A C 1
ATOM 1817 O O . VAL A 1 241 ? 31.732 1.562 -47.295 1.00 98.50 241 VAL A O 1
ATOM 1820 N N . ILE A 1 242 ? 31.780 0.008 -45.668 1.00 98.62 242 ILE A N 1
ATOM 1821 C CA . ILE A 1 242 ? 32.132 -1.122 -46.523 1.00 98.62 242 ILE A CA 1
ATOM 1822 C C . ILE A 1 242 ? 31.161 -2.265 -46.268 1.00 98.62 242 ILE A C 1
ATOM 1824 O O . ILE A 1 242 ? 30.997 -2.720 -45.134 1.00 98.62 242 ILE A O 1
ATOM 1828 N N . PHE A 1 243 ? 30.579 -2.762 -47.351 1.00 98.69 243 PHE A N 1
ATOM 1829 C CA . PHE A 1 243 ? 29.853 -4.024 -47.387 1.00 98.69 243 PHE A CA 1
ATOM 1830 C C . PHE A 1 243 ? 30.672 -5.035 -48.174 1.00 98.69 243 PHE A C 1
ATOM 1832 O O . PHE A 1 243 ? 31.063 -4.759 -49.304 1.00 98.69 243 PHE A O 1
ATOM 1839 N N . SER A 1 244 ? 30.929 -6.200 -47.589 1.00 98.19 244 SER A N 1
ATOM 1840 C CA . SER A 1 244 ? 31.753 -7.257 -48.173 1.00 98.19 244 SER A CA 1
ATOM 1841 C C . SER A 1 244 ? 31.011 -8.585 -48.150 1.00 98.19 244 SER A C 1
ATOM 1843 O O . SER A 1 244 ? 30.529 -9.008 -47.099 1.00 98.19 244 SER A O 1
ATOM 1845 N N . ALA A 1 245 ? 30.962 -9.272 -49.292 1.00 97.94 245 ALA A N 1
ATOM 1846 C CA . ALA A 1 245 ? 30.453 -10.639 -49.390 1.00 97.94 245 ALA A CA 1
ATOM 1847 C C . ALA A 1 245 ? 31.425 -11.681 -48.795 1.00 97.94 245 ALA A C 1
ATOM 1849 O O . ALA A 1 245 ? 31.059 -12.847 -48.666 1.00 97.94 245 ALA A O 1
ATOM 1850 N N . THR A 1 246 ? 32.642 -11.272 -48.420 1.00 96.06 246 THR A N 1
ATOM 1851 C CA . THR A 1 246 ? 33.638 -12.083 -47.697 1.00 96.06 246 THR A CA 1
ATOM 1852 C C . THR A 1 246 ? 33.880 -11.559 -46.287 1.00 96.06 246 THR A C 1
ATOM 1854 O O . THR A 1 246 ? 33.505 -10.429 -45.953 1.00 96.06 246 THR A O 1
ATOM 1857 N N . ASP A 1 247 ? 34.634 -12.335 -45.507 1.00 95.38 247 ASP A N 1
ATOM 1858 C CA . ASP A 1 247 ? 35.303 -11.846 -44.309 1.00 95.38 247 ASP A CA 1
ATOM 1859 C C . ASP A 1 247 ? 36.376 -10.835 -44.740 1.00 95.38 247 ASP A C 1
ATOM 1861 O O . ASP A 1 247 ? 37.417 -11.212 -45.280 1.00 95.38 247 ASP A O 1
ATOM 1865 N N . TYR A 1 248 ? 36.071 -9.542 -44.597 1.00 95.69 248 TYR A N 1
ATOM 1866 C CA . TYR A 1 248 ? 36.813 -8.457 -45.250 1.00 95.69 248 TYR A CA 1
ATOM 1867 C C . TYR A 1 248 ? 38.298 -8.408 -44.859 1.00 95.69 248 TYR A C 1
ATOM 1869 O O . TYR A 1 248 ? 39.167 -8.283 -45.722 1.00 95.69 248 TYR A O 1
ATOM 1877 N N . PHE A 1 249 ? 38.609 -8.554 -43.568 1.00 93.62 249 PHE A N 1
ATOM 1878 C CA . PHE A 1 249 ? 39.993 -8.589 -43.081 1.00 93.62 249 PHE A CA 1
ATOM 1879 C C . PHE A 1 249 ? 40.565 -10.011 -42.970 1.00 93.62 249 PHE A C 1
ATOM 1881 O O . PHE A 1 249 ? 41.734 -10.163 -42.598 1.00 93.62 249 PHE A O 1
ATOM 1888 N N . GLY A 1 250 ? 39.765 -11.028 -43.308 1.00 90.38 250 GLY A N 1
ATOM 1889 C CA . GLY A 1 250 ? 40.093 -12.443 -43.199 1.00 90.38 250 GLY A CA 1
ATOM 1890 C C . GLY A 1 250 ? 41.110 -12.952 -44.226 1.00 90.38 250 GLY A C 1
ATOM 1891 O O . GLY A 1 250 ? 41.628 -12.235 -45.084 1.00 90.38 250 GLY A O 1
ATOM 1892 N N . ASN A 1 251 ? 41.427 -14.246 -44.134 1.00 87.88 251 ASN A N 1
ATOM 1893 C CA . ASN A 1 251 ? 42.371 -14.885 -45.047 1.00 87.88 251 ASN A CA 1
ATOM 1894 C C . ASN A 1 251 ? 41.744 -15.070 -46.438 1.00 87.88 251 ASN A C 1
ATOM 1896 O O . ASN A 1 251 ? 40.764 -15.797 -46.588 1.00 87.88 251 ASN A O 1
ATOM 1900 N N . ARG A 1 252 ? 42.373 -14.497 -47.472 1.00 83.56 252 ARG A N 1
ATOM 1901 C CA . ARG A 1 252 ? 41.940 -14.586 -48.880 1.00 83.56 252 ARG A CA 1
ATOM 1902 C C . ARG A 1 252 ? 41.718 -16.021 -49.379 1.00 83.56 252 ARG A C 1
ATOM 1904 O O . ARG A 1 252 ? 40.894 -16.239 -50.264 1.00 83.56 252 ARG A O 1
ATOM 1911 N N . ASN A 1 253 ? 42.437 -17.004 -48.838 1.00 85.56 253 ASN A N 1
ATOM 1912 C CA . ASN A 1 253 ? 42.272 -18.407 -49.233 1.00 85.56 253 ASN A CA 1
ATOM 1913 C C . ASN A 1 253 ? 40.938 -19.011 -48.775 1.00 85.56 253 ASN A C 1
ATOM 1915 O O . ASN A 1 253 ? 40.521 -20.024 -49.330 1.00 85.56 253 ASN A O 1
ATOM 1919 N N . ASN A 1 254 ? 40.263 -18.380 -47.814 1.00 91.12 254 ASN A N 1
ATOM 1920 C CA . ASN A 1 254 ? 38.960 -18.815 -47.320 1.00 91.12 254 ASN A CA 1
ATOM 1921 C C . ASN A 1 254 ? 37.803 -18.307 -48.194 1.00 91.12 254 ASN A C 1
ATOM 1923 O O . ASN A 1 254 ? 36.657 -18.642 -47.915 1.00 91.12 254 ASN A O 1
ATOM 1927 N N . ILE A 1 255 ? 38.088 -17.524 -49.243 1.00 93.56 255 ILE A N 1
ATOM 1928 C CA . ILE A 1 255 ? 37.050 -16.957 -50.103 1.00 93.56 255 ILE A CA 1
ATOM 1929 C C . ILE A 1 255 ? 36.371 -18.040 -50.940 1.00 93.56 255 ILE A C 1
ATOM 1931 O O . ILE A 1 255 ? 37.009 -18.766 -51.724 1.00 93.56 255 ILE A O 1
ATOM 1935 N N . VAL A 1 256 ? 35.048 -18.092 -50.828 1.00 95.06 256 VAL A N 1
ATOM 1936 C CA . VAL A 1 256 ? 34.203 -19.075 -51.502 1.00 95.06 256 VAL A CA 1
ATOM 1937 C C . VAL A 1 256 ? 33.576 -18.444 -52.747 1.00 95.06 256 VAL A C 1
ATOM 1939 O O . VAL A 1 256 ? 32.902 -17.422 -52.680 1.00 95.06 256 VAL A O 1
ATOM 1942 N N . ASP A 1 257 ? 33.808 -19.063 -53.908 1.00 94.94 257 ASP A N 1
ATOM 1943 C CA . ASP A 1 257 ? 33.276 -18.593 -55.197 1.00 94.94 257 ASP A CA 1
ATOM 1944 C C . ASP A 1 257 ? 31.744 -18.733 -55.215 1.00 94.94 257 ASP A C 1
ATOM 1946 O O . ASP A 1 257 ? 31.216 -19.803 -54.904 1.00 94.94 257 ASP A O 1
ATOM 1950 N N . GLY A 1 258 ? 31.038 -17.660 -55.566 1.00 94.19 258 GLY A N 1
ATOM 1951 C CA . GLY A 1 258 ? 29.580 -17.606 -55.655 1.00 94.19 258 GLY A CA 1
ATOM 1952 C C . GLY A 1 258 ? 28.834 -17.278 -54.357 1.00 94.19 258 GLY A C 1
ATOM 1953 O O . GLY A 1 258 ? 27.614 -17.152 -54.413 1.00 94.19 258 GLY A O 1
ATOM 1954 N N . ASN A 1 259 ? 29.515 -17.108 -53.219 1.00 97.56 259 ASN A N 1
ATOM 1955 C CA . ASN A 1 259 ? 28.889 -16.501 -52.038 1.00 97.56 259 ASN A CA 1
ATOM 1956 C C . ASN A 1 259 ? 28.567 -15.024 -52.312 1.00 97.56 259 ASN A C 1
ATOM 1958 O O . ASN A 1 259 ? 29.348 -14.338 -52.979 1.00 97.56 259 ASN A O 1
ATOM 1962 N N . SER A 1 260 ? 27.428 -14.533 -51.814 1.00 98.00 260 SER A N 1
ATOM 1963 C CA . SER A 1 260 ? 26.945 -13.187 -52.133 1.00 98.00 260 SER A CA 1
ATOM 1964 C C . SER A 1 260 ? 26.269 -12.450 -50.975 1.00 98.00 260 SER A C 1
ATOM 1966 O O . SER A 1 260 ? 25.741 -13.040 -50.024 1.00 98.00 260 SER A O 1
ATOM 1968 N N . LEU A 1 261 ? 26.282 -11.121 -51.086 1.00 98.56 261 LEU A N 1
ATOM 1969 C CA . LEU A 1 261 ? 25.593 -10.174 -50.219 1.00 98.56 261 LEU A CA 1
ATOM 1970 C C . LEU A 1 261 ? 24.863 -9.147 -51.096 1.00 98.56 261 LEU A C 1
ATOM 1972 O O . LEU A 1 261 ? 25.478 -8.491 -51.928 1.00 98.56 261 LEU A O 1
ATOM 1976 N N . THR A 1 262 ? 23.558 -8.992 -50.907 1.00 98.38 262 THR A N 1
ATOM 1977 C CA . THR A 1 262 ? 22.765 -7.888 -51.459 1.00 98.38 262 THR A CA 1
ATOM 1978 C C . THR A 1 262 ? 22.484 -6.881 -50.354 1.00 98.38 262 THR A C 1
ATOM 1980 O O . THR A 1 262 ? 22.131 -7.306 -49.257 1.00 98.38 262 THR A O 1
ATOM 1983 N N . VAL A 1 263 ? 22.603 -5.582 -50.627 1.00 98.12 263 VAL A N 1
ATOM 1984 C CA . VAL A 1 263 ? 22.440 -4.499 -49.645 1.00 98.12 263 VAL A CA 1
ATOM 1985 C C . VAL A 1 263 ? 21.549 -3.394 -50.202 1.00 98.12 263 VAL A C 1
ATOM 1987 O O . VAL A 1 263 ? 21.631 -3.081 -51.389 1.00 98.12 263 VAL A O 1
ATOM 1990 N N . ASP A 1 264 ? 20.720 -2.816 -49.335 1.00 97.38 264 ASP A N 1
ATOM 1991 C CA . ASP A 1 264 ? 19.779 -1.736 -49.646 1.00 97.38 264 ASP A CA 1
ATOM 1992 C C . ASP A 1 264 ? 19.528 -0.831 -48.417 1.00 97.38 264 ASP A C 1
ATOM 1994 O O . ASP A 1 264 ? 19.891 -1.191 -47.289 1.00 97.38 264 ASP A O 1
ATOM 1998 N N . ASN A 1 265 ? 18.888 0.325 -48.614 1.00 95.44 265 ASN A N 1
ATOM 1999 C CA . ASN A 1 265 ? 18.391 1.244 -47.578 1.00 95.44 265 ASN A CA 1
ATOM 2000 C C . ASN A 1 265 ? 19.411 1.612 -46.482 1.00 95.44 265 ASN A C 1
ATOM 2002 O O . ASN A 1 265 ? 19.083 1.642 -45.287 1.00 95.44 265 ASN A O 1
ATOM 2006 N N . VAL A 1 266 ? 20.659 1.884 -46.862 1.00 96.25 266 VAL A N 1
ATOM 2007 C CA . VAL A 1 266 ? 21.718 2.264 -45.920 1.00 96.25 266 VAL A CA 1
ATOM 2008 C C . VAL A 1 266 ? 21.537 3.717 -45.487 1.00 96.25 266 VAL A C 1
ATOM 2010 O O . VAL A 1 266 ? 21.555 4.630 -46.308 1.00 96.25 266 VAL A O 1
ATOM 2013 N N . ARG A 1 267 ? 21.396 3.954 -44.183 1.00 94.31 267 ARG A N 1
ATOM 2014 C CA . ARG A 1 267 ? 21.253 5.306 -43.629 1.00 94.31 267 ARG A CA 1
ATOM 2015 C C . ARG A 1 267 ? 21.864 5.443 -42.247 1.00 94.31 267 ARG A C 1
ATOM 2017 O O . ARG A 1 267 ? 21.866 4.498 -41.454 1.00 94.31 267 ARG A O 1
ATOM 2024 N N . PHE A 1 268 ? 22.309 6.648 -41.933 1.00 96.06 268 PHE A N 1
ATOM 2025 C CA . PHE A 1 268 ? 22.728 7.013 -40.588 1.00 96.06 268 PHE A CA 1
ATOM 2026 C C . PHE A 1 268 ? 21.531 7.401 -39.716 1.00 96.06 268 PHE A C 1
ATOM 2028 O O . PHE A 1 268 ? 20.543 7.949 -40.204 1.00 96.06 268 PHE A O 1
ATOM 2035 N N . ILE A 1 269 ? 21.610 7.084 -38.426 1.00 95.06 269 ILE A N 1
ATOM 2036 C CA . ILE A 1 269 ? 20.583 7.341 -37.416 1.00 95.06 269 ILE A CA 1
ATOM 2037 C C . ILE A 1 269 ? 21.153 8.296 -36.374 1.00 95.06 269 ILE A C 1
ATOM 2039 O O . ILE A 1 269 ? 22.243 8.062 -35.853 1.00 95.06 269 ILE A O 1
ATOM 2043 N N . TYR A 1 270 ? 20.370 9.317 -36.039 1.00 94.88 270 TYR A N 1
ATOM 2044 C CA . TYR A 1 270 ? 20.695 10.334 -35.050 1.00 94.88 270 TYR A CA 1
ATOM 2045 C C . TYR A 1 270 ? 19.600 10.340 -33.981 1.00 94.88 270 TYR A C 1
ATOM 2047 O O . TYR A 1 270 ? 18.418 10.545 -34.266 1.00 94.88 270 TYR A O 1
ATOM 2055 N N . TYR A 1 271 ? 19.959 10.049 -32.738 1.00 95.69 271 TYR A N 1
ATOM 2056 C CA . TYR A 1 271 ? 19.009 9.969 -31.640 1.00 95.69 271 TYR A CA 1
ATOM 2057 C C . TYR A 1 271 ? 18.668 11.365 -31.114 1.00 95.69 271 TYR A C 1
ATOM 2059 O O . TYR A 1 271 ? 19.535 12.163 -30.780 1.00 95.69 271 TYR A O 1
ATOM 2067 N N . HIS A 1 272 ? 17.373 11.624 -30.951 1.00 95.38 272 HIS A N 1
ATOM 2068 C CA . HIS A 1 272 ? 16.826 12.880 -30.428 1.00 95.38 272 HIS A CA 1
ATOM 2069 C C . HIS A 1 272 ? 15.973 12.647 -29.166 1.00 95.38 272 HIS A C 1
ATOM 2071 O O . HIS A 1 272 ? 14.991 13.342 -28.919 1.00 95.38 272 HIS A O 1
ATOM 2077 N N . ALA A 1 273 ? 16.309 11.625 -28.376 1.00 96.50 273 ALA A N 1
ATOM 2078 C CA . ALA A 1 273 ? 15.612 11.260 -27.140 1.00 96.50 273 ALA A CA 1
ATOM 2079 C C . ALA A 1 273 ? 16.457 11.574 -25.893 1.00 96.50 273 ALA A C 1
ATOM 2081 O O . ALA A 1 273 ? 17.682 11.706 -25.976 1.00 96.50 273 ALA A O 1
ATOM 2082 N N . LEU A 1 274 ? 15.804 11.652 -24.732 1.00 96.88 274 LEU A N 1
ATOM 2083 C CA . LEU A 1 274 ? 16.476 11.603 -23.430 1.00 96.88 274 LEU A CA 1
ATOM 2084 C C . LEU A 1 274 ? 16.686 10.149 -22.987 1.00 96.88 274 LEU A C 1
ATOM 2086 O O . LEU A 1 274 ? 15.875 9.276 -23.296 1.00 96.88 274 LEU A O 1
ATOM 2090 N N . ASP A 1 275 ? 17.759 9.914 -22.238 1.00 94.62 275 ASP A N 1
ATOM 2091 C CA . ASP A 1 275 ? 18.054 8.643 -21.568 1.00 94.62 275 ASP A CA 1
ATOM 2092 C C . ASP A 1 275 ? 17.640 8.678 -20.085 1.00 94.62 275 ASP A C 1
ATOM 2094 O O . ASP A 1 275 ? 17.155 7.688 -19.539 1.00 94.62 275 ASP A O 1
ATOM 2098 N N . THR A 1 276 ? 17.718 9.853 -19.447 1.00 96.31 276 THR A N 1
ATOM 2099 C CA . THR A 1 276 ? 17.208 10.079 -18.087 1.00 96.31 276 THR A CA 1
ATOM 2100 C C . THR A 1 276 ? 16.502 11.427 -17.951 1.00 96.31 276 THR A C 1
ATOM 2102 O O . THR A 1 276 ? 16.820 12.384 -18.660 1.00 96.31 276 THR A O 1
ATOM 2105 N N . LEU A 1 277 ? 15.558 11.504 -17.006 1.00 96.88 277 LEU A N 1
ATOM 2106 C CA . LEU A 1 277 ? 14.874 12.731 -16.601 1.00 96.88 277 LEU A CA 1
ATOM 2107 C C . LEU A 1 277 ? 14.514 12.668 -15.114 1.00 96.88 277 LEU A C 1
ATOM 2109 O O . LEU A 1 277 ? 13.889 11.706 -14.663 1.00 96.88 277 LEU A O 1
ATOM 2113 N N . ALA A 1 278 ? 14.856 13.714 -14.369 1.00 95.62 278 ALA A N 1
ATOM 2114 C CA . ALA A 1 278 ? 14.391 13.927 -13.003 1.00 95.62 278 ALA A CA 1
ATOM 2115 C C . ALA A 1 278 ? 14.153 15.420 -12.735 1.00 95.62 278 ALA A C 1
ATOM 2117 O O . ALA A 1 278 ? 14.454 16.275 -13.569 1.00 95.62 278 ALA A O 1
ATOM 2118 N N . THR A 1 279 ? 13.579 15.738 -11.574 1.00 96.31 279 THR A N 1
ATOM 2119 C CA . THR A 1 279 ? 13.365 17.123 -11.152 1.00 96.31 279 THR A CA 1
ATOM 2120 C C . THR A 1 279 ? 13.383 17.281 -9.630 1.00 96.31 279 THR A C 1
ATOM 2122 O O . THR A 1 279 ? 13.291 16.304 -8.880 1.00 96.31 279 THR A O 1
ATOM 2125 N N . THR A 1 280 ? 13.524 18.521 -9.172 1.00 94.88 280 THR A N 1
ATOM 2126 C CA . THR A 1 280 ? 13.401 18.923 -7.773 1.00 94.88 280 THR A CA 1
ATOM 2127 C C . THR A 1 280 ? 12.181 19.814 -7.552 1.00 94.88 280 THR A C 1
ATOM 2129 O O . THR A 1 280 ? 11.603 20.364 -8.487 1.00 94.88 280 THR A O 1
ATOM 2132 N N . ASP A 1 281 ? 11.794 19.989 -6.297 1.00 89.50 281 ASP A N 1
ATOM 2133 C CA . ASP A 1 281 ? 10.848 21.022 -5.887 1.00 89.50 281 ASP A CA 1
ATOM 2134 C C . ASP A 1 281 ? 11.494 22.425 -5.865 1.00 89.50 281 ASP A C 1
ATOM 2136 O O . ASP A 1 281 ? 12.647 22.624 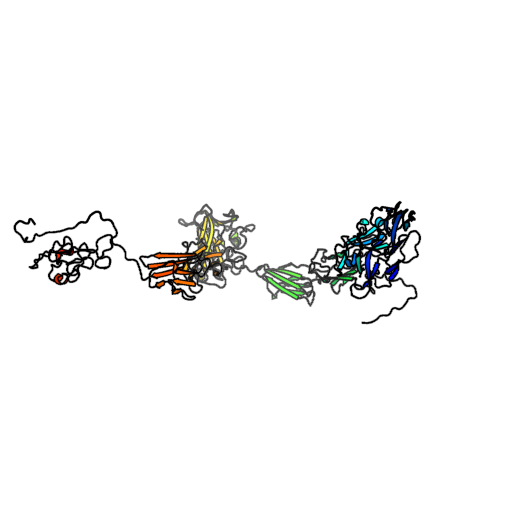-6.277 1.00 89.50 281 ASP A O 1
ATOM 2140 N N . SER A 1 282 ? 10.731 23.411 -5.388 1.00 86.88 282 SER A N 1
ATOM 2141 C CA . SER A 1 282 ? 11.148 24.806 -5.207 1.00 86.88 282 SER A CA 1
ATOM 2142 C C . SER A 1 282 ? 12.171 25.020 -4.083 1.00 86.88 282 SER A C 1
ATOM 2144 O O . SER A 1 282 ? 12.631 26.140 -3.889 1.00 86.88 282 SER A O 1
ATOM 2146 N N . GLU A 1 283 ? 12.538 23.985 -3.327 1.00 87.44 283 GLU A N 1
ATOM 2147 C CA . GLU A 1 283 ? 13.592 24.024 -2.303 1.00 87.44 283 GLU A CA 1
ATOM 2148 C C . GLU A 1 283 ? 14.862 23.289 -2.759 1.00 87.44 283 GLU A C 1
ATOM 2150 O O . GLU A 1 283 ? 15.866 23.268 -2.047 1.00 87.44 283 GLU A O 1
ATOM 2155 N N . GLY A 1 284 ? 14.851 22.724 -3.971 1.00 86.38 284 GLY A N 1
ATOM 2156 C CA . GLY A 1 284 ? 15.967 21.963 -4.525 1.00 86.38 284 GLY A CA 1
ATOM 2157 C C . GLY A 1 284 ? 16.003 20.503 -4.068 1.00 86.38 284 GLY A C 1
ATOM 2158 O O . GLY A 1 284 ? 17.002 19.819 -4.303 1.00 86.38 284 GLY A O 1
ATOM 2159 N N . LYS A 1 285 ? 14.936 19.994 -3.440 1.00 91.00 285 LYS A N 1
ATOM 2160 C CA . LYS A 1 285 ? 14.828 18.595 -3.015 1.00 91.00 285 LYS A CA 1
ATOM 2161 C C . LYS A 1 285 ? 14.222 17.740 -4.124 1.00 91.00 285 LYS A C 1
ATOM 2163 O O . LYS A 1 285 ? 13.261 18.133 -4.776 1.00 91.00 285 LYS A O 1
ATOM 2168 N N . ALA A 1 286 ? 14.785 16.554 -4.344 1.00 93.31 286 ALA A N 1
ATOM 2169 C CA . ALA A 1 286 ? 14.309 15.630 -5.370 1.00 93.31 286 ALA A CA 1
ATOM 2170 C C . ALA A 1 286 ? 12.828 15.268 -5.167 1.00 93.31 286 ALA A C 1
ATOM 2172 O O . ALA A 1 286 ? 12.420 14.901 -4.062 1.00 93.31 286 ALA A O 1
ATOM 2173 N N . ILE A 1 287 ? 12.051 15.324 -6.250 1.00 93.31 287 ILE A N 1
ATOM 2174 C CA . ILE A 1 287 ? 10.649 14.910 -6.270 1.00 93.31 287 ILE A CA 1
ATOM 2175 C C . ILE A 1 287 ? 10.413 13.917 -7.405 1.00 93.31 287 ILE A C 1
ATOM 2177 O O . ILE A 1 287 ? 10.986 14.022 -8.490 1.00 93.31 287 ILE A O 1
ATOM 2181 N N . ALA A 1 288 ? 9.573 12.921 -7.139 1.00 93.94 288 ALA A N 1
ATOM 2182 C CA . ALA A 1 288 ? 9.195 11.947 -8.145 1.00 93.94 288 ALA A CA 1
ATOM 2183 C C . ALA A 1 288 ? 8.279 12.583 -9.198 1.00 93.94 288 ALA A C 1
ATOM 2185 O O . ALA A 1 288 ? 7.344 13.318 -8.873 1.00 93.94 288 ALA A O 1
ATOM 2186 N N . LEU A 1 289 ? 8.529 12.240 -10.460 1.00 95.38 289 LEU A N 1
ATOM 2187 C CA . LEU A 1 289 ? 7.545 12.393 -11.526 1.00 95.38 289 LEU A CA 1
ATOM 2188 C C . LEU A 1 289 ? 6.318 11.527 -11.204 1.00 95.38 289 LEU A C 1
ATOM 2190 O O . LEU A 1 289 ? 6.436 10.505 -10.523 1.00 95.38 289 LEU A O 1
ATOM 2194 N N . ASN A 1 290 ? 5.152 11.898 -11.731 1.00 94.62 290 ASN A N 1
ATOM 2195 C CA . ASN A 1 290 ? 3.928 11.103 -11.592 1.00 94.62 290 ASN A CA 1
ATOM 2196 C C . ASN A 1 290 ? 4.076 9.654 -12.101 1.00 94.62 290 ASN A C 1
ATOM 2198 O O . ASN A 1 290 ? 3.355 8.775 -11.641 1.00 94.62 290 ASN A O 1
ATOM 2202 N N . GLU A 1 291 ? 5.013 9.402 -13.023 1.00 93.12 291 GLU A N 1
ATOM 2203 C CA . GLU A 1 291 ? 5.351 8.077 -13.550 1.00 93.12 291 GLU A CA 1
ATOM 2204 C C . GLU A 1 291 ? 6.867 7.934 -13.754 1.00 93.12 291 GLU A C 1
ATOM 2206 O O . GLU A 1 291 ? 7.569 8.913 -14.017 1.00 93.12 291 GLU A O 1
ATOM 2211 N N . LYS A 1 292 ? 7.386 6.699 -13.687 1.00 93.19 292 LYS A N 1
ATOM 2212 C CA . LYS A 1 292 ? 8.800 6.410 -13.981 1.00 93.19 292 LYS A CA 1
ATOM 2213 C C . LYS A 1 292 ? 9.140 6.836 -15.412 1.00 93.19 292 LYS A C 1
ATOM 2215 O O . LYS A 1 292 ? 8.406 6.482 -16.334 1.00 93.19 292 LYS A O 1
ATOM 2220 N N . PHE A 1 293 ? 10.263 7.533 -15.590 1.00 95.31 293 PHE A N 1
ATOM 2221 C CA . PHE A 1 293 ? 10.717 7.995 -16.902 1.00 95.31 293 PHE A CA 1
ATOM 2222 C C . PHE A 1 293 ? 10.804 6.853 -17.930 1.00 95.31 293 PHE A C 1
ATOM 2224 O O . PHE A 1 293 ? 11.310 5.768 -17.629 1.00 95.31 293 PHE A O 1
ATOM 2231 N N . ALA A 1 294 ? 10.320 7.134 -19.140 1.00 93.81 294 ALA A N 1
ATOM 2232 C CA . ALA A 1 294 ? 10.465 6.302 -20.328 1.00 93.81 294 ALA A CA 1
ATOM 2233 C C . ALA A 1 294 ? 10.757 7.205 -21.536 1.00 93.81 294 ALA A C 1
ATOM 2235 O O . ALA A 1 294 ? 10.174 8.286 -21.653 1.00 93.81 294 ALA A O 1
ATOM 2236 N N . ALA A 1 295 ? 11.659 6.773 -22.422 1.00 91.00 295 ALA A N 1
ATOM 2237 C CA . ALA A 1 295 ? 12.158 7.595 -23.529 1.00 91.00 295 ALA A CA 1
ATOM 2238 C C . ALA A 1 295 ? 11.070 7.985 -24.550 1.00 91.00 295 ALA A C 1
ATOM 2240 O O . ALA A 1 295 ? 11.201 9.012 -25.216 1.00 91.00 295 ALA A O 1
ATOM 2241 N N . ASP A 1 296 ? 10.002 7.193 -24.646 1.00 92.94 296 ASP A N 1
ATOM 2242 C CA . ASP A 1 296 ? 8.827 7.376 -25.504 1.00 92.94 296 ASP A CA 1
ATOM 2243 C C . ASP A 1 296 ? 7.654 8.094 -24.805 1.00 92.94 296 ASP A C 1
ATOM 2245 O O . ASP A 1 296 ? 6.609 8.316 -25.420 1.00 92.94 296 ASP A O 1
ATOM 2249 N N . ARG A 1 297 ? 7.814 8.506 -23.536 1.00 94.88 297 ARG A N 1
ATOM 2250 C CA . ARG A 1 297 ? 6.830 9.314 -22.801 1.00 94.88 297 ARG A CA 1
ATOM 2251 C C . ARG A 1 297 ? 7.296 10.761 -22.680 1.00 94.88 297 ARG A C 1
ATOM 2253 O O . ARG A 1 297 ? 8.326 11.058 -22.077 1.00 94.88 297 ARG A O 1
ATOM 2260 N N . TYR A 1 298 ? 6.453 11.664 -23.172 1.00 96.44 298 TYR A N 1
ATOM 2261 C CA . TYR A 1 298 ? 6.789 13.076 -23.354 1.00 96.44 298 TYR A CA 1
ATOM 2262 C C . TYR A 1 298 ? 6.163 14.038 -22.339 1.00 96.44 298 TYR A C 1
ATOM 2264 O O . TYR A 1 298 ? 6.575 15.187 -22.288 1.00 96.44 298 TYR A O 1
ATOM 2272 N N . ASN A 1 299 ? 5.187 13.621 -21.529 1.00 97.19 299 ASN A N 1
ATOM 2273 C CA . ASN A 1 299 ? 4.486 14.526 -20.611 1.00 97.19 299 ASN A CA 1
ATOM 2274 C C . ASN A 1 299 ? 4.472 13.967 -19.189 1.00 97.19 299 ASN A C 1
ATOM 2276 O O . ASN A 1 299 ? 4.087 12.816 -18.982 1.00 97.19 299 ASN A O 1
ATOM 2280 N N . TYR A 1 300 ? 4.853 14.802 -18.226 1.00 96.94 300 TYR A N 1
ATOM 2281 C CA . TYR A 1 300 ? 4.931 14.469 -16.808 1.00 96.94 300 TYR A CA 1
ATOM 2282 C C . TYR A 1 300 ? 4.314 15.574 -15.949 1.00 96.94 300 TYR A C 1
ATOM 2284 O O . TYR A 1 300 ? 4.213 16.735 -16.353 1.00 96.94 300 TYR A O 1
ATOM 2292 N N . THR A 1 301 ? 3.922 15.220 -14.730 1.00 94.94 301 THR A N 1
ATOM 2293 C CA . THR A 1 301 ? 3.453 16.167 -13.713 1.00 94.94 301 THR A CA 1
ATOM 2294 C C . THR A 1 301 ? 4.145 15.900 -12.379 1.00 94.94 301 THR A C 1
ATOM 2296 O O . THR A 1 301 ? 4.592 14.780 -12.120 1.00 94.94 301 THR A O 1
ATOM 2299 N N . VAL A 1 302 ? 4.248 16.929 -11.536 1.00 93.75 302 VAL A N 1
ATOM 2300 C CA . VAL A 1 302 ? 4.804 16.820 -10.178 1.00 93.75 302 VAL A CA 1
ATOM 2301 C C . VAL A 1 302 ? 3.953 17.574 -9.166 1.00 93.75 302 VAL A C 1
ATOM 2303 O O . VAL A 1 302 ? 3.355 18.606 -9.472 1.00 93.75 302 VAL A O 1
ATOM 2306 N N . ASN A 1 303 ? 3.925 17.077 -7.930 1.00 90.31 303 ASN A N 1
ATOM 2307 C CA . ASN A 1 303 ? 3.239 17.736 -6.820 1.00 90.31 303 ASN A CA 1
ATOM 2308 C C . ASN A 1 303 ? 4.166 18.723 -6.088 1.00 90.31 303 ASN A C 1
ATOM 2310 O O . ASN A 1 303 ? 4.433 18.571 -4.899 1.00 90.31 303 ASN A O 1
ATOM 2314 N N . ALA A 1 304 ? 4.701 19.696 -6.825 1.00 90.69 304 ALA A N 1
ATOM 2315 C CA . ALA A 1 304 ? 5.568 20.749 -6.304 1.00 90.69 304 ALA A CA 1
ATOM 2316 C C . ALA A 1 304 ? 5.412 22.038 -7.112 1.00 90.69 304 ALA A C 1
ATOM 2318 O O . ALA A 1 304 ? 4.929 22.019 -8.246 1.00 90.69 304 ALA A O 1
ATOM 2319 N N . MET A 1 305 ? 5.848 23.150 -6.525 1.00 89.81 305 MET A N 1
ATOM 2320 C CA . MET A 1 305 ? 5.991 24.429 -7.218 1.00 89.81 305 MET A CA 1
ATOM 2321 C C . MET A 1 305 ? 7.331 24.493 -7.957 1.00 89.81 305 MET A C 1
ATOM 2323 O O . MET A 1 305 ? 8.296 23.839 -7.558 1.00 89.81 305 MET A O 1
ATOM 2327 N N . TYR A 1 306 ? 7.380 25.301 -9.014 1.00 91.12 306 TYR A N 1
ATOM 2328 C CA . TYR A 1 306 ? 8.610 25.623 -9.732 1.00 91.12 306 TYR A CA 1
ATOM 2329 C C . TYR A 1 306 ? 9.195 26.940 -9.216 1.00 91.12 306 TYR A C 1
ATOM 2331 O O . TYR A 1 306 ? 8.470 27.925 -9.077 1.00 91.12 306 TYR A O 1
ATOM 2339 N N . ASP A 1 307 ? 10.503 26.969 -8.979 1.00 90.69 307 ASP A N 1
ATOM 2340 C CA . ASP A 1 307 ? 11.273 28.180 -8.691 1.00 90.69 307 ASP A CA 1
ATOM 2341 C C . ASP A 1 307 ? 12.465 28.231 -9.653 1.00 90.69 307 ASP A C 1
ATOM 2343 O O . ASP A 1 307 ? 13.300 27.328 -9.659 1.00 90.69 307 ASP A O 1
ATOM 2347 N N . ALA A 1 308 ? 12.562 29.288 -10.462 1.00 87.81 308 ALA A N 1
ATOM 2348 C CA . ALA A 1 308 ? 13.581 29.399 -11.508 1.00 87.81 308 ALA A CA 1
ATOM 2349 C C . ALA A 1 308 ? 15.030 29.389 -10.981 1.00 87.81 308 ALA A C 1
ATOM 2351 O O . ALA A 1 308 ? 15.944 29.026 -11.719 1.00 87.81 308 ALA A O 1
ATOM 2352 N N . ASN A 1 309 ? 15.256 29.770 -9.719 1.00 87.88 309 ASN A N 1
ATOM 2353 C CA . ASN A 1 309 ? 16.588 29.827 -9.113 1.00 87.88 309 ASN A CA 1
ATOM 2354 C C . ASN A 1 309 ? 16.945 28.552 -8.337 1.00 87.88 309 ASN A C 1
ATOM 2356 O O . ASN A 1 309 ? 18.126 28.304 -8.080 1.00 87.88 309 ASN A O 1
ATOM 2360 N N . LYS A 1 310 ? 15.948 27.762 -7.923 1.00 91.38 310 LYS A N 1
ATOM 2361 C CA . LYS A 1 310 ? 16.143 26.606 -7.030 1.00 91.38 310 LYS A CA 1
ATOM 2362 C C . LYS A 1 310 ? 15.793 25.269 -7.670 1.00 91.38 310 LYS A C 1
ATOM 2364 O O . LYS A 1 310 ? 16.460 24.276 -7.379 1.00 91.38 310 LYS A O 1
ATOM 2369 N N . THR A 1 311 ? 14.779 25.227 -8.529 1.00 94.00 311 THR A N 1
ATOM 2370 C CA . THR A 1 311 ? 14.349 23.997 -9.189 1.00 94.00 311 THR A CA 1
ATOM 2371 C C . THR A 1 311 ? 15.372 23.566 -10.231 1.00 94.00 311 THR A C 1
ATOM 2373 O O . THR A 1 311 ? 15.715 24.311 -11.148 1.00 94.00 311 THR A O 1
ATOM 2376 N N . LYS A 1 312 ? 15.850 22.329 -10.108 1.00 95.12 312 LYS A N 1
ATOM 2377 C CA . LYS A 1 312 ? 16.794 21.712 -11.039 1.00 95.12 312 LYS A CA 1
ATOM 2378 C C . LYS A 1 312 ? 16.104 20.589 -11.790 1.00 95.12 312 LYS A C 1
ATOM 2380 O O . LYS A 1 312 ? 15.457 19.745 -11.179 1.00 95.12 312 LYS A O 1
ATOM 2385 N N . VAL A 1 313 ? 16.314 20.545 -13.101 1.00 95.94 313 VAL A N 1
ATOM 2386 C CA . VAL A 1 313 ? 15.779 19.502 -13.982 1.00 95.94 313 VAL A CA 1
ATOM 2387 C C . VAL A 1 313 ? 16.951 18.758 -14.630 1.00 95.94 313 VAL A C 1
ATOM 2389 O O . VAL A 1 313 ? 17.348 19.102 -15.742 1.00 95.94 313 VAL A O 1
ATOM 2392 N N . PRO A 1 314 ? 17.596 17.813 -13.922 1.00 95.62 314 PRO A N 1
ATOM 2393 C CA . PRO A 1 314 ? 18.683 17.024 -14.491 1.00 95.62 314 PRO A CA 1
ATOM 2394 C C . PRO A 1 314 ? 18.167 16.024 -15.534 1.00 95.62 314 PRO A C 1
ATOM 2396 O O . PRO A 1 314 ? 17.135 15.374 -15.350 1.00 95.62 314 PRO A O 1
ATOM 2399 N N . TYR A 1 315 ? 18.927 15.877 -16.616 1.00 95.94 315 TYR A N 1
ATOM 2400 C CA . TYR A 1 315 ? 18.665 14.930 -17.695 1.00 95.94 315 TYR A CA 1
ATOM 2401 C C . TYR A 1 315 ? 19.971 14.502 -18.369 1.00 95.94 315 TYR A C 1
ATOM 2403 O O . TYR A 1 315 ? 20.982 15.204 -18.300 1.00 95.94 315 TYR A O 1
ATOM 2411 N N . THR A 1 316 ? 19.929 13.375 -19.076 1.00 96.00 316 THR A N 1
ATOM 2412 C CA . THR A 1 316 ? 20.981 12.943 -20.006 1.00 96.00 316 THR A CA 1
ATOM 2413 C C . THR A 1 316 ? 20.372 12.741 -21.388 1.00 96.00 316 THR A C 1
ATOM 2415 O O . THR A 1 316 ? 19.288 12.172 -21.524 1.00 96.00 316 THR A O 1
ATOM 2418 N N . LYS A 1 317 ? 21.039 13.246 -22.428 1.00 95.00 317 LYS A N 1
ATOM 2419 C CA . LYS A 1 317 ? 20.637 13.032 -23.825 1.00 95.00 317 LYS A CA 1
ATOM 2420 C C . LYS A 1 317 ? 21.138 11.669 -24.307 1.00 95.00 317 LYS A C 1
ATOM 2422 O O . LYS A 1 317 ? 22.206 11.236 -23.891 1.00 95.00 317 LYS A O 1
ATOM 2427 N N . LYS A 1 318 ? 20.377 11.018 -25.190 1.00 94.31 318 LYS A N 1
ATOM 2428 C CA . LYS A 1 318 ? 20.758 9.731 -25.790 1.00 94.31 318 LYS A CA 1
ATOM 2429 C C . LYS A 1 318 ? 21.704 9.886 -26.985 1.00 94.31 318 LYS A C 1
ATOM 2431 O O . LYS A 1 318 ? 22.547 9.024 -27.190 1.00 94.31 318 LYS A O 1
ATOM 2436 N N . GLY A 1 319 ? 21.525 10.937 -27.787 1.00 93.81 319 GLY A N 1
ATOM 2437 C CA . GLY A 1 319 ? 22.353 11.183 -28.968 1.00 93.81 319 GLY A CA 1
ATOM 2438 C C . GLY A 1 319 ? 23.658 11.894 -28.620 1.00 93.81 319 GLY A C 1
ATOM 2439 O O . GLY A 1 319 ? 23.628 12.922 -27.931 1.00 93.81 319 GLY A O 1
ATOM 2440 N N . VAL A 1 320 ? 24.781 11.394 -29.136 1.00 93.62 320 VAL A N 1
ATOM 2441 C CA . VAL A 1 320 ? 26.138 11.918 -28.897 1.00 93.62 320 VAL A CA 1
ATOM 2442 C C . VAL A 1 320 ? 26.204 13.404 -29.259 1.00 93.62 320 VAL A C 1
ATOM 2444 O O . VAL A 1 320 ? 26.534 14.265 -28.436 1.00 93.62 320 VAL A O 1
ATOM 2447 N N . ALA A 1 321 ? 25.764 13.740 -30.470 1.00 92.12 321 ALA A N 1
ATOM 2448 C CA . ALA A 1 321 ? 25.758 15.106 -30.983 1.00 92.12 321 ALA A CA 1
ATOM 2449 C C . ALA A 1 321 ? 24.407 15.831 -30.863 1.00 92.12 321 ALA A C 1
ATOM 2451 O O . ALA A 1 321 ? 24.267 16.945 -31.364 1.00 92.12 321 ALA A O 1
ATOM 2452 N N . ALA A 1 322 ? 23.424 15.250 -30.164 1.00 94.44 322 ALA A N 1
ATOM 2453 C CA . ALA A 1 322 ? 22.125 15.892 -29.979 1.00 94.44 322 ALA A CA 1
ATOM 2454 C C . ALA A 1 322 ? 22.246 17.208 -29.190 1.00 94.44 322 ALA A C 1
ATOM 2456 O O . ALA A 1 322 ? 23.071 17.334 -28.277 1.00 94.44 322 ALA A O 1
ATOM 2457 N N . THR A 1 323 ? 21.399 18.183 -29.508 1.00 94.88 323 THR A N 1
ATOM 2458 C CA . THR A 1 323 ? 21.315 19.471 -28.802 1.00 94.88 323 THR A CA 1
ATOM 2459 C C . THR A 1 323 ? 20.054 19.527 -27.950 1.00 94.88 323 THR A C 1
ATOM 2461 O O . THR A 1 323 ? 19.058 18.870 -28.263 1.00 94.88 323 THR A O 1
ATOM 2464 N N . VAL A 1 324 ? 20.102 20.267 -26.839 1.00 96.69 324 VAL A N 1
ATOM 2465 C CA . VAL A 1 324 ? 18.973 20.379 -25.909 1.00 96.69 324 VAL A CA 1
ATOM 2466 C C . VAL A 1 324 ? 18.712 21.836 -25.554 1.00 96.69 324 VAL A C 1
ATOM 2468 O O . VAL A 1 324 ? 19.597 22.506 -25.029 1.00 96.69 324 VAL A O 1
ATOM 2471 N N . ASP A 1 325 ? 17.479 22.284 -25.778 1.00 96.06 325 ASP A N 1
ATOM 2472 C CA . ASP A 1 325 ? 16.962 23.576 -25.326 1.00 96.06 325 ASP A CA 1
ATOM 2473 C C . ASP A 1 325 ? 15.969 23.357 -24.177 1.00 96.06 325 ASP A C 1
ATOM 2475 O O . ASP A 1 325 ? 15.167 22.421 -24.216 1.00 96.06 325 ASP A O 1
ATOM 2479 N N . THR A 1 326 ? 15.967 24.228 -23.164 1.00 95.81 326 THR A N 1
ATOM 2480 C CA . THR A 1 326 ? 14.969 24.175 -22.082 1.00 95.81 326 THR A CA 1
ATOM 2481 C C . THR A 1 326 ? 14.265 25.510 -21.892 1.00 95.81 326 THR A C 1
ATOM 2483 O O . THR A 1 326 ? 14.834 26.568 -22.159 1.00 95.81 326 THR A O 1
ATOM 2486 N N . LYS A 1 327 ? 13.004 25.470 -21.457 1.00 94.88 327 LYS A N 1
ATOM 2487 C CA . LYS A 1 327 ? 12.226 26.669 -21.116 1.00 94.88 327 LYS A CA 1
ATOM 2488 C C . LYS A 1 327 ? 11.154 26.361 -20.081 1.00 94.88 327 LYS A C 1
ATOM 2490 O O . LYS A 1 327 ? 10.585 25.275 -20.099 1.00 94.88 327 LYS A O 1
ATOM 2495 N N . TYR A 1 328 ? 10.828 27.336 -19.243 1.00 94.44 328 TYR A N 1
ATOM 2496 C CA . TYR A 1 328 ? 9.658 27.295 -18.372 1.00 94.44 328 TYR A CA 1
ATOM 2497 C C . TYR A 1 328 ? 8.647 28.350 -18.814 1.00 94.44 328 TYR A C 1
ATOM 2499 O O . TYR A 1 328 ? 9.019 29.491 -19.076 1.00 94.44 328 TYR A O 1
ATOM 2507 N N . ASP A 1 329 ? 7.380 27.963 -18.913 1.00 93.44 329 ASP A N 1
ATOM 2508 C CA . ASP A 1 329 ? 6.267 28.865 -19.199 1.00 93.44 329 ASP A CA 1
ATOM 2509 C C . ASP A 1 329 ? 5.479 29.109 -17.904 1.00 93.44 329 ASP A C 1
ATOM 2511 O O . ASP A 1 329 ? 4.858 28.188 -17.370 1.00 93.44 329 ASP A O 1
ATOM 2515 N N . GLU A 1 330 ? 5.521 30.337 -17.378 1.00 88.00 330 GLU A N 1
ATOM 2516 C CA . GLU A 1 330 ? 4.892 30.692 -16.096 1.00 88.00 330 GLU A CA 1
ATOM 2517 C C . GLU A 1 330 ? 3.361 30.618 -16.130 1.00 88.00 330 GLU A C 1
ATOM 2519 O O . GLU A 1 330 ? 2.744 30.245 -15.131 1.00 88.00 330 GLU A O 1
ATOM 2524 N N . ALA A 1 331 ? 2.739 30.934 -17.270 1.00 86.75 331 ALA A N 1
ATOM 2525 C CA . ALA A 1 331 ? 1.284 30.953 -17.406 1.00 86.75 331 ALA A CA 1
ATOM 2526 C C . ALA A 1 331 ? 0.703 29.533 -17.371 1.00 86.75 331 ALA A C 1
ATOM 2528 O O . ALA A 1 331 ? -0.321 29.275 -16.737 1.00 86.75 331 ALA A O 1
ATOM 2529 N N . THR A 1 332 ? 1.376 28.594 -18.034 1.00 90.44 332 THR A N 1
ATOM 2530 C CA . THR A 1 332 ? 0.962 27.185 -18.101 1.00 90.44 332 THR A CA 1
ATOM 2531 C C . THR A 1 332 ? 1.583 26.324 -16.998 1.00 90.44 332 THR A C 1
ATOM 2533 O O . THR A 1 332 ? 1.030 25.273 -16.654 1.00 90.44 332 THR A O 1
ATOM 2536 N N . ARG A 1 333 ? 2.677 26.797 -16.386 1.00 92.75 333 ARG A N 1
ATOM 2537 C CA . ARG A 1 333 ? 3.521 26.119 -15.384 1.00 92.75 333 ARG A CA 1
ATOM 2538 C C . ARG A 1 333 ? 4.202 24.866 -15.926 1.00 92.75 333 ARG A C 1
ATOM 2540 O O . ARG A 1 333 ? 4.312 23.852 -15.233 1.00 92.75 333 ARG A O 1
ATOM 2547 N N . VAL A 1 334 ? 4.627 24.925 -17.185 1.00 95.62 334 VAL A N 1
ATOM 2548 C CA . VAL A 1 334 ? 5.226 23.796 -17.901 1.00 95.62 334 VAL A CA 1
ATOM 2549 C C . VAL A 1 334 ? 6.700 24.060 -18.172 1.00 95.62 334 VAL A C 1
ATOM 2551 O O . VAL A 1 334 ? 7.059 25.013 -18.862 1.00 95.62 334 VAL A O 1
ATOM 2554 N N . PHE A 1 335 ? 7.559 23.172 -17.674 1.00 96.81 335 PHE A N 1
ATOM 2555 C CA . PHE A 1 335 ? 8.966 23.106 -18.055 1.00 96.81 335 PHE A CA 1
ATOM 2556 C C . PHE A 1 335 ? 9.117 22.188 -19.267 1.00 96.81 335 PHE A C 1
ATOM 2558 O O . PHE A 1 335 ? 8.712 21.032 -19.203 1.00 96.81 335 PHE A O 1
ATOM 2565 N N . SER A 1 336 ? 9.675 22.687 -20.365 1.00 97.19 336 SER A N 1
ATOM 2566 C CA . SER A 1 336 ? 9.894 21.951 -21.614 1.00 97.19 336 SER A CA 1
ATOM 2567 C C . SER A 1 336 ? 11.380 21.683 -21.835 1.00 97.19 336 SER A C 1
ATOM 2569 O O . SER A 1 336 ? 12.195 22.585 -21.651 1.00 97.19 336 SER A O 1
ATOM 2571 N N . ILE A 1 337 ? 11.711 20.477 -22.291 1.00 98.06 337 ILE A N 1
ATOM 2572 C CA . ILE A 1 337 ? 13.047 20.035 -22.703 1.00 98.06 337 ILE A CA 1
ATOM 2573 C C . ILE A 1 337 ? 12.945 19.565 -24.149 1.00 98.06 337 ILE A C 1
ATOM 2575 O O . ILE A 1 337 ? 12.274 18.577 -24.441 1.00 98.06 337 ILE A O 1
ATOM 2579 N N . ILE A 1 338 ? 13.588 20.283 -25.056 1.00 97.31 338 ILE A N 1
ATOM 2580 C CA . ILE A 1 338 ? 13.507 20.070 -26.497 1.00 97.31 338 ILE A CA 1
ATOM 2581 C C . ILE A 1 338 ? 14.834 19.469 -26.943 1.00 97.31 338 ILE A C 1
ATOM 2583 O O . ILE A 1 338 ? 15.851 20.153 -26.928 1.00 97.31 338 ILE A O 1
ATOM 2587 N N . VAL A 1 339 ? 14.824 18.197 -27.331 1.00 97.56 339 VAL A N 1
ATOM 2588 C CA . VAL A 1 339 ? 16.006 17.460 -27.790 1.00 97.56 339 VAL A CA 1
ATOM 2589 C C . VAL A 1 339 ? 15.966 17.367 -29.308 1.00 97.56 339 VAL A C 1
ATOM 2591 O O . VAL A 1 339 ? 15.011 16.826 -29.861 1.00 97.56 339 VAL A O 1
ATOM 2594 N N . LYS A 1 340 ? 16.995 17.871 -29.982 1.00 95.62 340 LYS A N 1
ATOM 2595 C CA . LYS A 1 340 ? 17.150 17.808 -31.441 1.00 95.62 340 LYS A CA 1
ATOM 2596 C C . LYS A 1 340 ? 18.315 16.889 -31.781 1.00 95.62 340 LYS A C 1
ATOM 2598 O O . LYS A 1 340 ? 19.392 17.035 -31.199 1.00 95.62 340 LYS A O 1
ATOM 2603 N N . GLY A 1 341 ? 18.100 15.959 -32.707 1.00 94.06 341 GLY A N 1
ATOM 2604 C CA . GLY A 1 341 ? 19.187 15.183 -33.305 1.00 94.06 341 GLY A CA 1
ATOM 2605 C C . GLY A 1 341 ? 20.143 16.117 -34.043 1.00 94.06 341 GLY A C 1
ATOM 2606 O O . GLY A 1 341 ? 19.771 17.238 -34.391 1.00 94.06 341 GLY A O 1
ATOM 2607 N N . GLU A 1 342 ? 21.384 15.690 -34.274 1.00 93.06 342 GLU A N 1
ATOM 2608 C CA . GLU A 1 342 ? 22.332 16.516 -35.040 1.00 93.06 342 GLU A CA 1
ATOM 2609 C C . GLU A 1 342 ? 21.853 16.750 -36.483 1.00 93.06 342 GLU A C 1
ATOM 2611 O O . GLU A 1 342 ? 22.160 17.771 -37.088 1.00 93.06 342 GLU A O 1
ATOM 2616 N N . ASP A 1 343 ? 21.044 15.831 -37.009 1.00 92.06 343 ASP A N 1
ATOM 2617 C CA . ASP A 1 343 ? 20.423 15.876 -38.330 1.00 92.06 343 ASP A CA 1
ATOM 2618 C C . ASP A 1 343 ? 19.090 16.642 -38.379 1.00 92.06 343 ASP A C 1
ATOM 2620 O O . ASP A 1 343 ? 18.398 16.595 -39.402 1.00 92.06 343 ASP A O 1
ATOM 2624 N N . TYR A 1 344 ? 18.706 17.322 -37.295 1.00 92.06 344 TYR A N 1
ATOM 2625 C CA . TYR A 1 344 ? 17.499 18.137 -37.267 1.00 92.06 344 TYR A CA 1
ATOM 2626 C C . TYR A 1 344 ? 17.629 19.347 -38.188 1.00 92.06 344 TYR A C 1
ATOM 2628 O O . TYR A 1 344 ? 18.443 20.244 -37.971 1.00 92.06 344 TYR A O 1
ATOM 2636 N N . ASP A 1 345 ? 16.722 19.413 -39.155 1.00 87.94 345 ASP A N 1
ATOM 2637 C CA . ASP A 1 345 ? 16.517 20.572 -40.007 1.00 87.94 345 ASP A CA 1
ATOM 2638 C C . ASP A 1 345 ? 15.016 20.819 -40.154 1.00 87.94 345 ASP A C 1
ATOM 2640 O O . ASP A 1 345 ? 14.246 19.906 -40.451 1.00 87.94 345 ASP A O 1
ATOM 2644 N N . ALA A 1 346 ? 14.583 22.063 -39.956 1.00 85.50 346 ALA A N 1
ATOM 2645 C CA . ALA A 1 346 ? 13.160 22.398 -39.908 1.00 85.50 346 ALA A CA 1
ATOM 2646 C C . ALA A 1 346 ? 12.422 22.168 -41.242 1.00 85.50 346 ALA A C 1
ATOM 2648 O O . ALA A 1 346 ? 11.193 22.092 -41.247 1.00 85.50 346 ALA A O 1
ATOM 2649 N N . VAL A 1 347 ? 13.145 22.082 -42.363 1.00 83.88 347 VAL A N 1
ATOM 2650 C CA . VAL A 1 347 ? 12.567 21.909 -43.701 1.00 83.88 347 VAL A CA 1
ATOM 2651 C C . VAL A 1 347 ? 12.724 20.467 -44.175 1.00 83.88 347 VAL A C 1
ATOM 2653 O O . VAL A 1 347 ? 11.755 19.862 -44.630 1.00 83.88 347 VAL A O 1
ATOM 2656 N N . ASN A 1 348 ? 13.928 19.912 -44.053 1.00 80.19 348 ASN A N 1
ATOM 2657 C CA . ASN A 1 348 ? 14.311 18.649 -44.681 1.00 80.19 348 ASN A CA 1
ATOM 2658 C C . ASN A 1 348 ? 14.204 17.443 -43.737 1.00 80.19 348 ASN A C 1
ATOM 2660 O O . ASN A 1 348 ? 14.033 16.323 -44.212 1.00 80.19 348 ASN A O 1
ATOM 2664 N N . ASN A 1 349 ? 14.266 17.652 -42.417 1.00 85.19 349 ASN A N 1
ATOM 2665 C CA . ASN A 1 349 ? 14.109 16.590 -41.419 1.00 85.19 349 ASN A CA 1
ATOM 2666 C C . ASN A 1 349 ? 13.428 17.092 -40.128 1.00 85.19 349 ASN A C 1
ATOM 2668 O O . ASN A 1 349 ? 14.000 17.027 -39.033 1.00 85.19 349 ASN A O 1
ATOM 2672 N N . PRO A 1 350 ? 12.184 17.600 -40.223 1.00 88.81 350 PRO A N 1
ATOM 2673 C CA . PRO A 1 350 ? 11.490 18.200 -39.084 1.00 88.81 350 PRO A CA 1
ATOM 2674 C C . PRO A 1 350 ? 11.132 17.186 -37.988 1.00 88.81 350 PRO A C 1
ATOM 2676 O O . PRO A 1 350 ? 10.748 17.583 -36.892 1.00 88.81 350 PRO A O 1
ATOM 2679 N N . SER A 1 351 ? 11.236 15.883 -38.269 1.00 90.81 351 SER A N 1
ATOM 2680 C CA . SER A 1 351 ? 10.942 14.801 -37.326 1.00 90.81 351 SER A CA 1
ATOM 2681 C C . SER A 1 351 ? 12.071 14.480 -36.347 1.00 90.81 351 SER A C 1
ATOM 2683 O O . SER A 1 351 ? 11.812 13.784 -35.370 1.00 90.81 351 SER A O 1
ATOM 2685 N N . ALA A 1 352 ? 13.296 14.970 -36.561 1.00 92.62 352 ALA A N 1
ATOM 2686 C CA . ALA A 1 352 ? 14.451 14.682 -35.699 1.00 92.62 352 ALA A CA 1
ATOM 2687 C C . ALA A 1 352 ? 14.463 15.512 -34.397 1.00 92.62 352 ALA A C 1
ATOM 2689 O O . ALA A 1 352 ? 15.475 16.085 -33.990 1.00 92.62 352 ALA A O 1
ATOM 2690 N N . ILE A 1 353 ? 13.309 15.607 -33.736 1.00 95.19 353 ILE A N 1
ATOM 2691 C CA . ILE A 1 353 ? 13.094 16.403 -32.529 1.00 95.19 353 ILE A CA 1
ATOM 2692 C C . ILE A 1 353 ? 12.123 15.696 -31.579 1.00 95.19 353 ILE A C 1
ATOM 2694 O O . ILE A 1 353 ? 11.103 15.155 -31.997 1.00 95.19 353 ILE A O 1
ATOM 2698 N N . SER A 1 354 ? 12.422 15.719 -30.281 1.00 96.88 354 SER A N 1
ATOM 2699 C CA . SER A 1 354 ? 11.502 15.317 -29.206 1.00 96.88 354 SER A CA 1
ATOM 2700 C C . SER A 1 354 ? 11.315 16.465 -28.225 1.00 96.88 354 SER A C 1
ATOM 2702 O O . SER A 1 354 ? 12.259 17.196 -27.940 1.00 96.88 354 SER A O 1
ATOM 2704 N N . THR A 1 355 ? 10.121 16.606 -27.650 1.00 97.19 355 THR A N 1
ATOM 2705 C CA . THR A 1 355 ? 9.867 17.572 -26.569 1.00 97.19 355 THR A CA 1
ATOM 2706 C C . THR A 1 355 ? 9.300 16.854 -25.355 1.00 97.19 355 THR A C 1
ATOM 2708 O O . THR A 1 355 ? 8.238 16.252 -25.449 1.00 97.19 355 THR A O 1
ATOM 2711 N N . TYR A 1 356 ? 9.994 16.937 -24.222 1.00 97.88 356 TYR A N 1
ATOM 2712 C CA . TYR A 1 356 ? 9.552 16.421 -22.927 1.00 97.88 356 TYR A CA 1
ATOM 2713 C C . TYR A 1 356 ? 9.039 17.569 -22.057 1.00 97.88 356 TYR A C 1
ATOM 2715 O O . TYR A 1 356 ? 9.640 18.642 -22.051 1.00 97.88 356 TYR A O 1
ATOM 2723 N N . THR A 1 357 ? 7.956 17.364 -21.310 1.00 97.69 357 THR A N 1
ATOM 2724 C CA . THR A 1 357 ? 7.334 18.398 -20.477 1.00 97.69 357 THR A CA 1
ATOM 2725 C C . THR A 1 357 ? 7.112 17.944 -19.036 1.00 97.69 357 THR A C 1
ATOM 2727 O O . THR A 1 357 ? 6.813 16.778 -18.781 1.00 97.69 357 THR A O 1
ATOM 2730 N N . ILE A 1 358 ? 7.243 18.874 -18.085 1.00 97.50 358 ILE A N 1
ATOM 2731 C CA . ILE A 1 358 ? 6.909 18.688 -16.666 1.00 97.50 358 ILE A CA 1
ATOM 2732 C C . ILE A 1 358 ? 5.980 19.826 -16.228 1.00 97.50 358 ILE A C 1
ATOM 2734 O O . ILE A 1 358 ? 6.388 20.989 -16.240 1.00 97.50 358 ILE A O 1
ATOM 2738 N N . LYS A 1 359 ? 4.746 19.504 -15.824 1.00 95.06 359 LYS A N 1
ATOM 2739 C CA . LYS A 1 359 ? 3.782 20.471 -15.266 1.00 95.06 359 LYS A CA 1
ATOM 2740 C C . LYS A 1 359 ? 3.884 20.537 -13.734 1.00 95.06 359 LYS A C 1
ATOM 2742 O O . LYS A 1 359 ? 3.763 19.506 -13.068 1.00 95.06 359 LYS A O 1
ATOM 2747 N N . TYR A 1 360 ? 4.057 21.745 -13.195 1.00 93.31 360 TYR A N 1
ATOM 2748 C CA . TYR A 1 360 ? 4.138 22.046 -11.755 1.00 93.31 360 TYR A CA 1
ATOM 2749 C C . TYR A 1 360 ? 2.809 22.602 -11.202 1.00 93.31 360 TYR A C 1
ATOM 2751 O O . TYR A 1 360 ? 1.937 23.047 -11.954 1.00 93.31 360 TYR A O 1
ATOM 2759 N N . LYS A 1 361 ? 2.647 22.574 -9.873 1.00 90.12 361 LYS A N 1
ATOM 2760 C CA . LYS A 1 361 ? 1.463 23.059 -9.133 1.00 90.12 361 LYS A CA 1
ATOM 2761 C C . LYS A 1 361 ? 1.488 24.576 -8.903 1.00 90.12 361 LYS A C 1
ATOM 2763 O O . LYS A 1 361 ? 2.558 25.183 -8.858 1.00 90.12 361 LYS A O 1
ATOM 2768 N N . LYS A 1 362 ? 0.309 25.185 -8.685 1.00 82.44 362 LYS A N 1
ATOM 2769 C CA . LYS A 1 362 ? 0.200 26.583 -8.204 1.00 82.44 362 LYS A CA 1
ATOM 2770 C C . LYS A 1 362 ? 0.441 26.685 -6.683 1.00 82.44 362 LYS A C 1
ATOM 2772 O O . LYS A 1 362 ? 0.193 25.705 -5.969 1.00 82.44 362 LYS A O 1
ATOM 2777 N N . PRO A 1 363 ? 0.868 27.855 -6.171 1.00 76.69 363 PRO A N 1
ATOM 2778 C CA . PRO A 1 363 ? 0.931 28.112 -4.735 1.00 76.69 363 PRO A CA 1
ATOM 2779 C C . PRO A 1 363 ? -0.404 27.853 -4.033 1.00 76.69 363 PRO A C 1
ATOM 2781 O O . PRO A 1 363 ? -1.471 28.066 -4.611 1.00 76.69 363 PRO A O 1
ATOM 2784 N N . ALA A 1 364 ? -0.339 27.377 -2.790 1.00 81.06 364 ALA A N 1
ATOM 2785 C CA . ALA A 1 364 ? -1.529 27.131 -1.985 1.00 81.06 364 ALA A CA 1
ATOM 2786 C C . ALA A 1 364 ? -2.192 28.460 -1.572 1.00 81.06 364 ALA A C 1
ATOM 2788 O O . ALA A 1 364 ? -1.485 29.343 -1.075 1.00 81.06 364 ALA A O 1
ATOM 2789 N N . PRO A 1 365 ?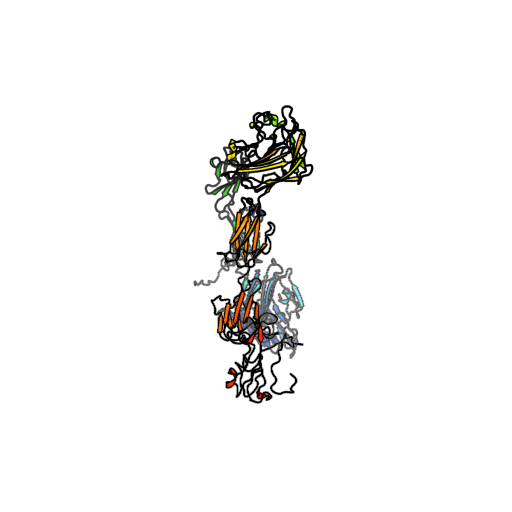 -3.524 28.611 -1.702 1.00 83.81 365 PRO A N 1
ATOM 2790 C CA . PRO A 1 365 ? -4.239 29.727 -1.082 1.00 83.81 365 PRO A CA 1
ATOM 2791 C C . PRO A 1 365 ? -4.079 29.703 0.448 1.00 83.81 365 PRO A C 1
ATOM 2793 O O . PRO A 1 365 ? -3.968 28.636 1.055 1.00 83.81 365 PRO A O 1
ATOM 2796 N N . THR A 1 366 ? -4.047 30.871 1.086 1.00 86.38 366 THR A N 1
ATOM 2797 C CA . THR A 1 366 ? -3.864 31.032 2.540 1.00 86.38 366 THR A CA 1
ATOM 2798 C C . THR A 1 366 ? -5.117 31.603 3.203 1.00 86.38 366 THR A C 1
ATOM 2800 O O . THR A 1 366 ? -6.011 32.126 2.534 1.00 86.38 366 THR A O 1
ATOM 2803 N N . LEU A 1 367 ? -5.200 31.513 4.533 1.00 87.69 367 LEU A N 1
ATOM 2804 C CA . LEU A 1 367 ? -6.134 32.315 5.322 1.00 87.69 367 LEU A CA 1
ATOM 2805 C C . LEU A 1 367 ? -5.570 33.727 5.518 1.00 87.69 367 LEU A C 1
ATOM 2807 O O . LEU A 1 367 ? -4.422 33.892 5.922 1.00 87.69 367 LEU A O 1
ATOM 2811 N N . THR A 1 368 ? -6.391 34.741 5.259 1.00 86.81 368 THR A N 1
ATOM 2812 C CA . THR A 1 368 ? -6.095 36.159 5.523 1.00 86.81 368 THR A CA 1
ATOM 2813 C C . THR A 1 368 ? -6.642 36.628 6.874 1.00 86.81 368 THR A C 1
ATOM 2815 O O . THR A 1 368 ? -6.221 37.670 7.372 1.00 86.81 368 THR A O 1
ATOM 2818 N N . SER A 1 369 ? -7.556 35.860 7.479 1.00 87.38 369 SER A N 1
ATOM 2819 C CA . SER A 1 369 ? -8.076 36.059 8.837 1.00 87.38 369 SER A CA 1
ATOM 2820 C C . SER A 1 369 ? -8.548 34.724 9.425 1.00 87.38 369 SER A C 1
ATOM 2822 O O . SER A 1 369 ? -9.098 33.897 8.692 1.00 87.38 369 SER A O 1
ATOM 2824 N N . LEU A 1 370 ? -8.343 34.521 10.730 1.00 89.81 370 LEU A N 1
ATOM 2825 C CA . LEU A 1 370 ? -8.891 33.412 11.524 1.00 89.81 370 LEU A CA 1
ATOM 2826 C C . LEU A 1 370 ? -9.210 33.921 12.933 1.00 89.81 370 LEU A C 1
ATOM 2828 O O . LEU A 1 370 ? -8.304 34.337 13.656 1.00 89.81 370 LEU A O 1
ATOM 2832 N N . VAL A 1 371 ? -10.476 33.845 13.331 1.00 88.38 371 VAL A N 1
ATOM 2833 C CA . VAL A 1 371 ? -10.973 34.241 14.655 1.00 88.38 371 VAL A CA 1
ATOM 2834 C C . VAL A 1 371 ? -11.659 33.042 15.303 1.00 88.38 371 VAL A C 1
ATOM 2836 O O . VAL A 1 371 ? -12.488 32.395 14.664 1.00 88.38 371 VAL A O 1
ATOM 2839 N N . VAL A 1 372 ? -11.323 32.755 16.564 1.00 86.19 372 VAL A N 1
ATOM 2840 C CA . VAL A 1 372 ? -11.940 31.691 17.377 1.00 86.19 372 VAL A CA 1
ATOM 2841 C C . VAL A 1 372 ? -12.332 32.269 18.736 1.00 86.19 372 VAL A C 1
ATOM 2843 O O . VAL A 1 372 ? -11.485 32.849 19.419 1.00 86.19 372 VAL A O 1
ATOM 2846 N N . ALA A 1 373 ? -13.602 32.128 19.129 1.00 82.12 373 ALA A N 1
ATOM 2847 C CA . ALA A 1 373 ? -14.146 32.629 20.403 1.00 82.12 373 ALA A CA 1
ATOM 2848 C C . ALA A 1 373 ? -13.828 34.121 20.654 1.00 82.12 373 ALA A C 1
ATOM 2850 O O . ALA A 1 373 ? -13.430 34.530 21.744 1.00 82.12 373 ALA A O 1
ATOM 2851 N N . GLY A 1 374 ? -13.926 34.941 19.599 1.00 80.62 374 GLY A N 1
ATOM 2852 C CA . GLY A 1 374 ? -13.637 36.381 19.642 1.00 80.62 374 GLY A CA 1
ATOM 2853 C C . GLY A 1 374 ? -12.149 36.759 19.683 1.00 80.62 374 GLY A C 1
ATOM 2854 O O . GLY A 1 374 ? -11.830 37.945 19.621 1.00 80.62 374 GLY A O 1
ATOM 2855 N N . LYS A 1 375 ? -11.227 35.788 19.743 1.00 82.00 375 LYS A N 1
ATOM 2856 C CA . LYS A 1 375 ? -9.779 36.019 19.656 1.00 82.00 375 LYS A CA 1
ATOM 2857 C C . LYS A 1 375 ? -9.291 35.818 18.223 1.00 82.00 375 LYS A C 1
ATOM 2859 O O . LYS A 1 375 ? -9.504 34.763 17.631 1.00 82.00 375 LYS A O 1
ATOM 2864 N N . GLU A 1 376 ? -8.600 36.813 17.679 1.00 86.62 376 GLU A N 1
ATOM 2865 C CA . GLU A 1 376 ? -7.951 36.720 16.369 1.00 86.62 376 GLU A CA 1
ATOM 2866 C C . GLU A 1 376 ? -6.611 35.973 16.481 1.00 86.62 376 GLU A C 1
ATOM 2868 O O . GLU A 1 376 ? -5.769 36.290 17.324 1.00 86.62 376 GLU A O 1
ATOM 2873 N N . PHE A 1 377 ? -6.436 34.951 15.644 1.00 80.88 377 PHE A N 1
ATOM 2874 C CA . PHE A 1 377 ? -5.246 34.098 15.580 1.00 80.88 377 PHE A CA 1
ATOM 2875 C C . PHE A 1 377 ? -4.390 34.392 14.349 1.00 80.88 377 PHE A C 1
ATOM 2877 O O . PHE A 1 377 ? -3.165 34.335 14.433 1.00 80.88 377 PHE A O 1
ATOM 2884 N N . ILE A 1 378 ? -5.024 34.754 13.232 1.00 81.38 378 ILE A N 1
ATOM 2885 C CA . ILE A 1 378 ? -4.342 35.207 12.019 1.00 81.38 378 ILE A CA 1
ATOM 2886 C C . ILE A 1 378 ? -4.799 36.629 11.729 1.00 81.38 378 ILE A C 1
ATOM 2888 O O . ILE A 1 378 ? -5.979 36.851 11.467 1.00 81.38 378 ILE A O 1
ATOM 2892 N N . SER A 1 379 ? -3.844 37.555 11.735 1.00 62.97 379 SER A N 1
ATOM 2893 C CA . SER A 1 379 ? -3.956 38.870 11.110 1.00 62.97 379 SER A CA 1
ATOM 2894 C C . SER A 1 379 ? -3.032 38.921 9.888 1.00 62.97 379 SER A C 1
ATOM 2896 O O . SER A 1 379 ? -2.073 38.148 9.796 1.00 62.97 379 SER A O 1
ATOM 2898 N N . ALA A 1 380 ? -3.338 39.788 8.919 1.00 52.50 380 ALA A N 1
ATOM 2899 C CA . ALA A 1 380 ? -2.617 39.860 7.648 1.00 52.50 380 ALA A CA 1
ATOM 2900 C C . ALA A 1 380 ? -1.084 39.932 7.848 1.00 52.50 380 ALA A C 1
ATOM 2902 O O . ALA A 1 380 ? -0.584 40.861 8.480 1.00 52.50 380 ALA A O 1
ATOM 2903 N N . GLY A 1 381 ? -0.349 38.959 7.288 1.00 50.78 381 GLY A N 1
ATOM 2904 C CA . GLY A 1 381 ? 1.123 38.942 7.260 1.00 50.78 381 GLY A CA 1
ATOM 2905 C C . GLY A 1 381 ? 1.835 37.971 8.216 1.00 50.78 381 GLY A C 1
ATOM 2906 O O . GLY A 1 381 ? 3.035 38.137 8.419 1.00 50.78 381 GLY A O 1
ATOM 2907 N N . LYS A 1 382 ? 1.148 36.979 8.805 1.00 57.19 382 LYS A N 1
ATOM 2908 C CA . LYS A 1 382 ? 1.779 35.902 9.601 1.00 57.19 382 LYS A CA 1
ATOM 2909 C C . LYS A 1 382 ? 1.581 34.515 8.976 1.00 57.19 382 LYS A C 1
ATOM 2911 O O . LYS A 1 382 ? 0.493 34.219 8.491 1.00 57.19 382 LYS A O 1
ATOM 2916 N N . ASP A 1 383 ? 2.605 33.663 9.079 1.00 65.69 383 ASP A N 1
ATOM 2917 C CA . ASP A 1 383 ? 2.656 32.312 8.484 1.00 65.69 383 ASP A CA 1
ATOM 2918 C C . ASP A 1 383 ? 2.336 31.172 9.473 1.00 65.69 383 ASP A C 1
ATOM 2920 O O . ASP A 1 383 ? 2.511 29.992 9.154 1.00 65.69 383 ASP A O 1
ATOM 2924 N N . ASP A 1 384 ? 1.875 31.500 10.684 1.00 80.00 384 ASP A N 1
ATOM 2925 C CA . ASP A 1 384 ? 1.557 30.504 11.708 1.00 80.00 384 ASP A CA 1
ATOM 2926 C C . ASP A 1 384 ? 0.417 29.579 11.246 1.00 80.00 384 ASP A C 1
ATOM 2928 O O . ASP A 1 384 ? -0.610 30.016 10.723 1.00 80.00 384 ASP A O 1
ATOM 2932 N N . LYS A 1 385 ? 0.595 28.271 11.457 1.00 85.88 385 LYS A N 1
ATOM 2933 C CA . LYS A 1 385 ? -0.378 27.233 11.067 1.00 85.88 385 LYS A CA 1
ATOM 2934 C C . LYS A 1 385 ? -0.931 26.434 12.240 1.00 85.88 385 LYS A C 1
ATOM 2936 O O . LYS A 1 385 ? -1.852 25.650 12.044 1.00 85.88 385 LYS A O 1
ATOM 2941 N N . ASN A 1 386 ? -0.390 26.609 13.444 1.00 89.62 386 ASN A N 1
ATOM 2942 C CA . ASN A 1 386 ? -0.791 25.860 14.631 1.00 89.62 386 ASN A CA 1
ATOM 2943 C C . ASN A 1 386 ? -1.105 26.822 15.775 1.00 89.62 386 ASN A C 1
ATOM 2945 O O . ASN A 1 386 ? -0.274 27.653 16.134 1.00 89.62 386 ASN A O 1
ATOM 2949 N N . PHE A 1 387 ? -2.288 26.682 16.365 1.00 86.88 387 PHE A N 1
ATOM 2950 C CA . PHE A 1 387 ? -2.801 27.576 17.397 1.00 86.88 387 PHE A CA 1
ATOM 2951 C C . PHE A 1 387 ? -3.413 26.790 18.562 1.00 86.88 387 PHE A C 1
ATOM 2953 O O . PHE A 1 387 ? -3.849 25.651 18.391 1.00 86.88 387 PHE A O 1
ATOM 2960 N N . THR A 1 388 ? -3.510 27.423 19.734 1.00 85.50 388 THR A N 1
ATOM 2961 C CA . THR A 1 388 ? -4.186 26.863 20.917 1.00 85.50 388 THR A CA 1
ATOM 2962 C C . THR A 1 388 ? -5.282 27.808 21.399 1.00 85.50 388 THR A C 1
ATOM 2964 O O . THR A 1 388 ? -5.035 29.000 21.609 1.00 85.50 388 THR A O 1
ATOM 2967 N N . ALA A 1 389 ? -6.484 27.271 21.599 1.00 82.56 389 ALA A N 1
ATOM 2968 C CA . ALA A 1 389 ? -7.653 27.968 22.122 1.00 82.56 389 ALA A CA 1
ATOM 2969 C C . ALA A 1 389 ? -8.090 27.369 23.474 1.00 82.56 389 ALA A C 1
ATOM 2971 O O . ALA A 1 389 ? -7.997 26.163 23.711 1.00 82.56 389 ALA A O 1
ATOM 2972 N N . ASN A 1 390 ? -8.572 28.221 24.381 1.00 77.94 390 ASN A N 1
ATOM 2973 C CA . ASN A 1 390 ? -9.101 27.792 25.677 1.00 77.94 390 ASN A CA 1
ATOM 2974 C C . ASN A 1 390 ? -10.585 27.409 25.551 1.00 77.94 390 ASN A C 1
ATOM 2976 O O . ASN A 1 390 ? -11.312 28.044 24.796 1.00 77.94 390 ASN A O 1
ATOM 2980 N N . GLY A 1 391 ? -11.038 26.418 26.328 1.00 75.25 391 GLY A N 1
ATOM 2981 C CA . GLY A 1 391 ? -12.441 25.975 26.342 1.00 75.25 391 GLY A CA 1
ATOM 2982 C C . GLY A 1 391 ? -12.764 24.841 25.359 1.00 75.25 391 GLY A C 1
ATOM 2983 O O . GLY A 1 391 ? -11.861 24.168 24.858 1.00 75.25 391 GLY A O 1
ATOM 2984 N N . LYS A 1 392 ? -14.066 24.600 25.144 1.00 78.31 392 LYS A N 1
ATOM 2985 C CA . LYS A 1 392 ? -14.620 23.621 24.187 1.00 78.31 392 LYS A CA 1
ATOM 2986 C C . LYS A 1 392 ? -14.750 24.248 22.793 1.00 78.31 392 LYS A C 1
ATOM 2988 O O . LYS A 1 392 ? -14.908 25.457 22.682 1.00 78.31 392 LYS A O 1
ATOM 2993 N N . TYR A 1 393 ? -14.712 23.432 21.740 1.00 82.06 393 TYR A N 1
ATOM 2994 C CA . TYR A 1 393 ? -14.992 23.896 20.378 1.00 82.06 393 TYR A CA 1
ATOM 2995 C C . TYR A 1 393 ? -16.477 24.233 20.198 1.00 82.06 393 TYR A C 1
ATOM 2997 O O . TYR A 1 393 ? -17.342 23.421 20.529 1.00 82.06 393 TYR A O 1
ATOM 3005 N N . ASN A 1 394 ? -16.748 25.400 19.614 1.00 82.44 394 ASN A N 1
ATOM 3006 C CA . ASN A 1 394 ? -18.058 25.813 19.131 1.00 82.44 394 ASN A CA 1
ATOM 3007 C C . ASN A 1 394 ? -17.914 26.292 17.677 1.00 82.44 394 ASN A C 1
ATOM 3009 O O . ASN A 1 394 ? -17.101 27.173 17.396 1.00 82.44 394 ASN A O 1
ATOM 3013 N N . ALA A 1 395 ? -18.669 25.695 16.751 1.00 84.25 395 ALA A N 1
ATOM 3014 C CA . ALA A 1 395 ? -18.560 25.999 15.324 1.00 84.25 395 ALA A CA 1
ATOM 3015 C C . ALA A 1 395 ? -18.959 27.448 15.004 1.00 84.25 395 ALA A C 1
ATOM 3017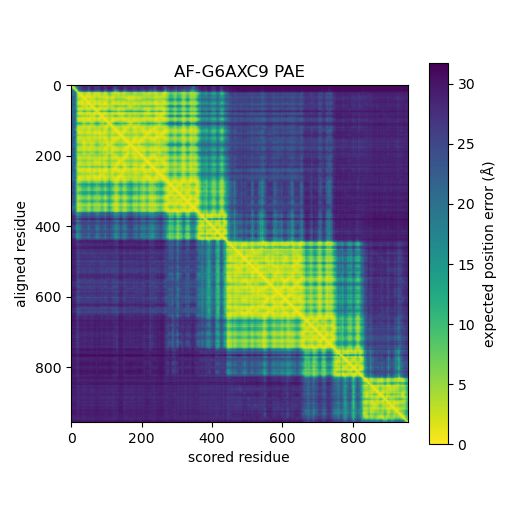 O O . ALA A 1 395 ? -18.300 28.085 14.184 1.00 84.25 395 ALA A O 1
ATOM 3018 N N . ASP A 1 396 ? -19.964 27.983 15.706 1.00 85.56 396 ASP A N 1
ATOM 3019 C CA . ASP A 1 396 ? -20.483 29.344 15.501 1.00 85.56 396 ASP A CA 1
ATOM 3020 C C . ASP A 1 396 ? -19.484 30.437 15.920 1.00 85.56 396 ASP A C 1
ATOM 3022 O O . ASP A 1 396 ? -19.623 31.603 15.557 1.00 85.56 396 ASP A O 1
ATOM 3026 N N . GLU A 1 397 ? -18.450 30.063 16.672 1.00 86.38 397 GLU A N 1
ATOM 3027 C CA . GLU A 1 397 ? -17.411 30.969 17.160 1.00 86.38 397 GLU A CA 1
ATOM 3028 C C . GLU A 1 397 ? -16.146 30.959 16.293 1.00 86.38 397 GLU A C 1
ATOM 3030 O O . GLU A 1 397 ? -15.174 31.640 16.632 1.00 86.38 397 GLU A O 1
ATOM 3035 N N . VAL A 1 398 ? -16.139 30.201 15.190 1.00 88.75 398 VAL A N 1
ATOM 3036 C CA . VAL A 1 398 ? -15.025 30.143 14.238 1.00 88.75 398 VAL A CA 1
ATOM 3037 C C . VAL A 1 398 ? -15.385 30.891 12.963 1.00 88.75 398 VAL A C 1
ATOM 3039 O O . VAL A 1 398 ? -16.320 30.533 12.254 1.00 88.75 398 VAL A O 1
ATOM 3042 N N . SER A 1 399 ? -14.585 31.897 12.617 1.00 90.31 399 SER A N 1
ATOM 3043 C CA . SER A 1 399 ? -14.705 32.606 11.340 1.00 90.31 399 SER A CA 1
ATOM 3044 C C . SER A 1 399 ? -13.343 32.800 10.687 1.00 90.31 399 SER A C 1
ATOM 3046 O O . SER A 1 399 ? -12.320 32.909 11.365 1.00 90.31 399 SER A O 1
ATOM 3048 N N . TYR A 1 400 ? -13.318 32.803 9.355 1.00 90.88 400 TYR A N 1
ATOM 3049 C CA . TYR A 1 400 ? -12.093 32.926 8.573 1.00 90.88 400 TYR A CA 1
ATOM 3050 C C . TYR A 1 400 ? -12.343 33.597 7.218 1.00 90.88 400 TYR A C 1
ATOM 3052 O O . TYR A 1 400 ? -13.470 33.637 6.724 1.00 90.88 400 TYR A O 1
ATOM 3060 N N . LYS A 1 401 ? -11.275 34.120 6.606 1.00 89.62 401 LYS A N 1
ATOM 3061 C CA . LYS A 1 401 ? -11.254 34.649 5.230 1.00 89.62 401 LYS A CA 1
ATOM 3062 C C . LYS A 1 401 ? -10.069 34.061 4.472 1.00 89.62 401 LYS A C 1
ATOM 3064 O O . LYS A 1 401 ? -9.022 33.836 5.072 1.00 89.62 401 LYS A O 1
ATOM 3069 N N . THR A 1 402 ? -10.219 33.822 3.174 1.00 88.81 402 THR A N 1
ATOM 3070 C CA . THR A 1 402 ? -9.171 33.259 2.307 1.00 88.81 402 THR A CA 1
ATOM 3071 C C . THR A 1 402 ? -8.473 34.342 1.481 1.00 88.81 402 THR A C 1
ATOM 3073 O O . THR A 1 402 ? -8.964 35.462 1.346 1.00 88.81 402 THR A O 1
ATOM 3076 N N . SER A 1 403 ? -7.301 34.021 0.932 1.00 84.81 403 SER A N 1
ATOM 3077 C CA . SER A 1 403 ? -6.556 34.877 -0.000 1.00 84.81 403 SER A CA 1
ATOM 3078 C C . SER A 1 403 ? -7.067 34.802 -1.445 1.00 84.81 403 SER A C 1
ATOM 3080 O O . SER A 1 403 ? -6.640 35.595 -2.277 1.00 84.81 403 SER A O 1
ATOM 3082 N N . SER A 1 404 ? -7.942 33.838 -1.754 1.00 82.56 404 SER A N 1
ATOM 3083 C CA . SER A 1 404 ? -8.574 33.650 -3.064 1.00 82.56 404 SER A CA 1
ATOM 3084 C C . SER A 1 404 ? -10.065 33.363 -2.900 1.00 82.56 404 SER A C 1
ATOM 3086 O O . SER A 1 404 ? -10.445 32.555 -2.050 1.00 82.56 404 SER A O 1
ATOM 3088 N N . GLU A 1 405 ? -10.894 33.985 -3.741 1.00 81.75 405 GLU A N 1
ATOM 3089 C CA . GLU A 1 405 ? -12.348 33.771 -3.787 1.00 81.75 405 GLU A CA 1
ATOM 3090 C C . GLU A 1 405 ? -12.730 32.386 -4.335 1.00 81.75 405 GLU A C 1
ATOM 3092 O O . GLU A 1 405 ? -13.803 31.877 -4.027 1.00 81.75 405 GLU A O 1
ATOM 3097 N N . THR A 1 406 ? -11.844 31.748 -5.107 1.00 82.94 406 THR A N 1
ATOM 3098 C CA . THR A 1 406 ? -12.038 30.386 -5.635 1.00 82.94 406 THR A CA 1
ATOM 3099 C C . THR A 1 406 ? -11.534 29.299 -4.687 1.00 82.94 406 THR A C 1
ATOM 3101 O O . THR A 1 406 ? -11.699 28.115 -4.973 1.00 82.94 406 THR A O 1
ATOM 3104 N N . ALA A 1 407 ? -10.909 29.671 -3.562 1.00 86.75 407 ALA A N 1
ATOM 3105 C CA . ALA A 1 407 ? -10.385 28.706 -2.606 1.00 86.75 407 ALA A CA 1
ATOM 3106 C C . ALA A 1 407 ? -11.518 27.928 -1.926 1.00 86.75 407 ALA A C 1
ATOM 3108 O O . ALA A 1 407 ? -12.464 28.495 -1.379 1.00 86.75 407 ALA A O 1
ATOM 3109 N N . LYS A 1 408 ? -11.373 26.609 -1.903 1.00 87.69 408 LYS A N 1
ATOM 3110 C CA . LYS A 1 408 ? -12.227 25.688 -1.169 1.00 87.69 408 LYS A CA 1
ATOM 3111 C C . LYS A 1 408 ? -11.674 25.522 0.243 1.00 87.69 408 LYS A C 1
ATOM 3113 O O . LYS A 1 408 ? -10.485 25.249 0.419 1.00 87.69 408 LYS A O 1
ATOM 3118 N N . VAL A 1 409 ? -12.536 25.692 1.245 1.00 89.44 409 VAL A N 1
ATOM 3119 C CA . VAL A 1 409 ? -12.179 25.509 2.656 1.00 89.44 409 VAL A CA 1
ATOM 3120 C C . VAL A 1 409 ? -12.949 24.335 3.231 1.00 89.44 409 VAL A C 1
ATOM 3122 O O . VAL A 1 409 ? -14.177 24.331 3.225 1.00 89.44 409 VAL A O 1
ATOM 3125 N N . ASN A 1 410 ? -12.217 23.359 3.759 1.00 90.81 410 ASN A N 1
ATOM 3126 C CA . ASN A 1 410 ? -12.778 22.217 4.466 1.00 90.81 410 ASN A CA 1
ATOM 3127 C C . ASN A 1 410 ? -12.375 22.299 5.937 1.00 90.81 410 ASN A C 1
ATOM 3129 O O . ASN A 1 410 ? -11.187 22.383 6.254 1.00 90.81 410 ASN A O 1
ATOM 3133 N N . THR A 1 411 ? -13.353 22.255 6.835 1.00 91.56 411 THR A N 1
ATOM 3134 C CA . THR A 1 411 ? -13.120 22.214 8.279 1.00 91.56 411 THR A CA 1
ATOM 3135 C C . THR A 1 411 ? -13.472 20.842 8.838 1.00 91.56 411 THR A C 1
ATOM 3137 O O . THR A 1 411 ? -14.450 20.219 8.432 1.00 91.56 411 THR A O 1
ATOM 3140 N N . SER A 1 412 ? -12.664 20.354 9.774 1.00 91.50 412 SER A N 1
ATOM 3141 C CA . SER A 1 412 ? -12.894 19.092 10.475 1.00 91.50 412 SER A CA 1
ATOM 3142 C C . SER A 1 412 ? -12.501 19.252 11.933 1.00 91.50 412 SER A C 1
ATOM 3144 O O . SER A 1 412 ? -11.407 19.732 12.214 1.00 91.50 412 SER A O 1
ATOM 3146 N N . TYR A 1 413 ? -13.383 18.878 12.857 1.00 89.31 413 TYR A N 1
ATOM 3147 C CA . TYR A 1 413 ? -13.092 18.904 14.287 1.00 89.31 413 TYR A CA 1
ATOM 3148 C C . TYR A 1 413 ? -13.062 17.492 14.859 1.00 89.31 413 TYR A C 1
ATOM 3150 O O . TYR A 1 413 ? -14.051 16.761 14.804 1.00 89.31 413 TYR A O 1
ATOM 3158 N N . ASP A 1 414 ? -11.934 17.143 15.461 1.00 84.06 414 ASP A N 1
ATOM 3159 C CA . ASP A 1 414 ? -11.758 15.932 16.241 1.00 84.06 414 ASP A CA 1
ATOM 3160 C C . ASP A 1 414 ? -12.022 16.234 17.723 1.00 84.06 414 ASP A C 1
ATOM 3162 O O . ASP A 1 414 ? -11.238 16.905 18.401 1.00 84.06 414 ASP A O 1
ATOM 3166 N N . LYS A 1 415 ? -13.143 15.707 18.228 1.00 74.19 415 LYS A N 1
ATOM 3167 C CA . LYS A 1 415 ? -13.591 15.868 19.620 1.00 74.19 415 LYS A CA 1
ATOM 3168 C C . LYS A 1 415 ? -12.655 15.209 20.639 1.00 74.19 415 LYS A C 1
ATOM 3170 O O . LYS A 1 415 ? -12.594 15.665 21.780 1.00 74.19 415 LYS A O 1
ATOM 3175 N N . VAL A 1 416 ? -11.936 14.160 20.233 1.00 60.28 416 VAL A N 1
ATOM 3176 C CA . VAL A 1 416 ? -11.068 13.345 21.097 1.00 60.28 416 VAL A CA 1
ATOM 3177 C C . VAL A 1 416 ? -9.721 14.030 21.280 1.00 60.28 416 VAL A C 1
ATOM 3179 O O . VAL A 1 416 ? -9.249 14.205 22.404 1.00 60.28 416 VAL A O 1
ATOM 3182 N N . THR A 1 417 ? -9.101 14.466 20.180 1.00 75.31 417 THR A N 1
ATOM 3183 C CA . THR A 1 417 ? -7.835 15.214 20.251 1.00 75.31 417 THR A CA 1
ATOM 3184 C C . THR A 1 417 ? -8.041 16.692 20.573 1.00 75.31 417 THR A C 1
ATOM 3186 O O . THR A 1 417 ? -7.084 17.381 20.929 1.00 75.31 417 THR A O 1
ATOM 3189 N N . GLY A 1 418 ? -9.279 17.181 20.472 1.00 82.12 418 GLY A N 1
ATOM 3190 C CA . GLY A 1 418 ? -9.616 18.589 20.618 1.00 82.12 418 GLY A CA 1
ATOM 3191 C C . GLY A 1 418 ? -9.080 19.438 19.467 1.00 82.12 418 GLY A C 1
ATOM 3192 O O . GLY A 1 418 ? -8.856 20.626 19.668 1.00 82.12 418 GLY A O 1
ATOM 3193 N N . LYS A 1 419 ? -8.827 18.871 18.281 1.00 89.94 419 LYS A N 1
ATOM 3194 C CA . LYS A 1 419 ? -8.201 19.588 17.159 1.00 89.94 419 LYS A CA 1
ATOM 3195 C C . LYS A 1 419 ? -9.209 19.950 16.078 1.00 89.94 419 LYS A C 1
ATOM 3197 O O . LYS A 1 419 ? -9.851 19.082 15.502 1.00 89.94 419 LYS A O 1
ATOM 3202 N N . LEU A 1 420 ? -9.298 21.237 15.761 1.00 91.50 420 LEU A N 1
ATOM 3203 C CA . LEU A 1 420 ? -9.933 21.741 14.549 1.00 91.50 420 LEU A CA 1
ATOM 3204 C C . LEU A 1 420 ? -8.874 21.877 13.456 1.00 91.50 420 LEU A C 1
ATOM 3206 O O . LEU A 1 420 ? -7.900 22.607 13.621 1.00 91.50 420 LEU A O 1
ATOM 3210 N N . THR A 1 421 ? -9.090 21.219 12.329 1.00 93.75 421 THR A N 1
ATOM 3211 C CA . THR A 1 421 ? -8.278 21.325 11.121 1.00 93.75 421 THR A CA 1
ATOM 3212 C C . THR A 1 421 ? -9.043 22.116 10.068 1.00 93.75 421 THR A C 1
ATOM 3214 O O . THR A 1 421 ? -10.178 21.780 9.740 1.00 93.75 421 THR A O 1
ATOM 3217 N N . ILE A 1 422 ? -8.417 23.155 9.523 1.00 92.38 422 ILE A N 1
ATOM 3218 C CA . ILE A 1 422 ? -8.925 23.967 8.418 1.00 92.38 422 ILE A CA 1
ATOM 3219 C C . ILE A 1 422 ? -7.985 23.765 7.233 1.00 92.38 422 ILE A C 1
ATOM 3221 O O . ILE A 1 422 ? -6.817 24.145 7.281 1.00 92.38 422 ILE A O 1
ATOM 3225 N N . THR A 1 423 ? -8.493 23.147 6.176 1.00 92.12 423 THR A N 1
ATOM 3226 C CA . THR A 1 423 ? -7.757 22.869 4.942 1.00 92.12 423 THR A CA 1
ATOM 3227 C C . THR A 1 423 ? -8.204 23.845 3.867 1.00 92.12 423 THR A C 1
ATOM 3229 O O . THR A 1 423 ? -9.401 23.961 3.615 1.00 92.12 423 THR A O 1
ATOM 3232 N N . VAL A 1 424 ? -7.255 24.544 3.249 1.00 89.31 424 VAL A N 1
ATOM 3233 C CA . VAL A 1 424 ? -7.485 25.564 2.221 1.00 89.31 424 VAL A CA 1
ATOM 3234 C C . VAL A 1 424 ? -6.768 25.140 0.945 1.00 89.31 424 VAL A C 1
ATOM 3236 O O . VAL A 1 424 ? -5.549 24.954 0.934 1.00 89.31 424 VAL A O 1
ATOM 3239 N N . GLU A 1 425 ? -7.524 24.973 -0.132 1.00 87.19 425 GLU A N 1
ATOM 3240 C CA . GLU A 1 425 ? -7.017 24.497 -1.421 1.00 87.19 425 GLU A CA 1
ATOM 3241 C C . GLU A 1 425 ? -7.796 25.091 -2.595 1.00 87.19 425 GLU A C 1
ATOM 3243 O O . GLU A 1 425 ? -8.853 25.684 -2.419 1.00 87.19 425 GLU A O 1
ATOM 3248 N N . ASP A 1 426 ? -7.269 24.950 -3.805 1.00 86.25 426 ASP A N 1
ATOM 3249 C CA . ASP A 1 426 ? -7.910 25.358 -5.053 1.00 86.25 426 ASP A CA 1
ATOM 3250 C C . ASP A 1 426 ? -7.455 24.398 -6.181 1.00 86.25 426 ASP A C 1
ATOM 3252 O O . ASP A 1 426 ? -6.484 23.650 -6.035 1.00 86.25 426 ASP A O 1
ATOM 3256 N N . GLU A 1 427 ? -8.137 24.376 -7.324 1.00 78.81 427 GLU A N 1
ATOM 3257 C CA . GLU A 1 427 ? -7.854 23.437 -8.415 1.00 78.81 427 GLU A CA 1
ATOM 3258 C C . GLU A 1 427 ? -6.412 23.558 -8.918 1.00 78.81 427 GLU A C 1
ATOM 3260 O O . GLU A 1 427 ? -5.950 24.628 -9.302 1.00 78.81 427 GLU A O 1
ATOM 3265 N N . GLU A 1 428 ? -5.681 22.445 -8.943 1.00 77.19 428 GLU A N 1
ATOM 3266 C CA . GLU A 1 428 ? -4.263 22.408 -9.323 1.00 77.19 428 GLU A CA 1
ATOM 3267 C C . GLU A 1 428 ? -3.299 23.167 -8.373 1.00 77.19 428 GLU A C 1
ATOM 3269 O O . GLU A 1 428 ? -2.135 23.355 -8.743 1.00 77.19 428 GLU A O 1
ATOM 3274 N N . SER A 1 429 ? -3.707 23.562 -7.150 1.00 81.12 429 SER A N 1
ATOM 3275 C CA . SER A 1 429 ? -2.787 24.103 -6.123 1.00 81.12 429 SER A CA 1
ATOM 3276 C C . SER A 1 429 ? -2.155 23.046 -5.237 1.00 81.12 429 SER A C 1
ATOM 3278 O O . SER A 1 429 ? -2.578 21.888 -5.191 1.00 81.12 429 SER A O 1
ATOM 3280 N N . MET A 1 430 ? -1.124 23.488 -4.521 1.00 84.19 430 MET A N 1
ATOM 3281 C CA . MET A 1 430 ? -0.751 22.941 -3.222 1.00 84.19 430 MET A CA 1
ATOM 3282 C C . MET A 1 430 ? -1.870 23.189 -2.190 1.00 84.19 430 MET A C 1
ATOM 3284 O O . MET A 1 430 ? -2.704 24.080 -2.365 1.00 84.19 430 MET A O 1
ATOM 3288 N N . THR A 1 431 ? -1.868 22.440 -1.091 1.00 86.00 431 THR A N 1
ATOM 3289 C CA . THR A 1 431 ? -2.857 22.565 -0.007 1.00 86.00 431 THR A CA 1
ATOM 3290 C C . THR A 1 431 ? -2.222 23.222 1.221 1.00 86.00 431 THR A C 1
ATOM 3292 O O . THR A 1 431 ? -1.094 22.888 1.588 1.00 86.00 431 THR A O 1
ATOM 3295 N N . ASN A 1 432 ? -2.939 24.134 1.882 1.00 87.00 432 ASN A N 1
ATOM 3296 C CA . ASN A 1 432 ? -2.555 24.684 3.184 1.00 87.00 432 ASN A CA 1
ATOM 3297 C C . ASN A 1 432 ? -3.442 24.118 4.291 1.00 87.00 432 ASN A C 1
ATOM 3299 O O . ASN A 1 432 ? -4.655 24.024 4.136 1.00 87.00 432 ASN A O 1
ATOM 3303 N N . VAL A 1 433 ? -2.835 23.779 5.427 1.00 90.19 433 VAL A N 1
ATOM 3304 C CA . VAL A 1 433 ? -3.536 23.226 6.590 1.00 90.19 433 VAL A CA 1
ATOM 3305 C C . VAL A 1 433 ? -3.240 24.088 7.809 1.00 90.19 433 VAL A C 1
ATOM 3307 O O . VAL A 1 433 ? -2.077 24.344 8.117 1.00 90.19 433 VAL A O 1
ATOM 3310 N N . TYR A 1 434 ? -4.297 24.504 8.498 1.00 90.75 434 TYR A N 1
ATOM 3311 C CA . TYR A 1 434 ? -4.260 25.226 9.764 1.00 90.75 434 TYR A CA 1
ATOM 3312 C C . TYR A 1 434 ? -4.881 24.348 10.851 1.00 90.75 434 TYR A C 1
ATOM 3314 O O . TYR A 1 434 ? -5.923 23.735 10.629 1.00 90.75 434 TYR A O 1
ATOM 3322 N N . THR A 1 435 ? -4.261 24.284 12.025 1.00 92.12 435 THR A N 1
ATOM 3323 C CA . THR A 1 435 ? -4.711 23.458 13.150 1.00 92.12 435 THR A CA 1
ATOM 3324 C C . THR A 1 435 ? -4.911 24.313 14.395 1.00 92.12 435 THR A C 1
ATOM 3326 O O . THR A 1 435 ? -4.024 25.068 14.787 1.00 92.12 435 THR A O 1
ATOM 3329 N N . ILE A 1 436 ? -6.057 24.162 15.053 1.00 90.88 436 ILE A N 1
ATOM 3330 C CA . ILE A 1 436 ? -6.380 24.796 16.333 1.00 90.88 436 ILE A CA 1
ATOM 3331 C C . ILE A 1 436 ? -6.636 23.698 17.365 1.00 90.88 436 ILE A C 1
ATOM 3333 O O . ILE A 1 436 ? -7.506 22.859 17.159 1.00 90.88 436 ILE A O 1
ATOM 3337 N N . THR A 1 437 ? -5.902 23.700 18.477 1.00 89.19 437 THR A N 1
ATOM 3338 C CA . THR A 1 437 ? -6.084 22.744 19.584 1.00 89.19 437 THR A CA 1
ATOM 3339 C C . THR A 1 437 ? -6.875 23.390 20.722 1.00 89.19 437 THR A C 1
ATOM 3341 O O . THR A 1 437 ? -6.510 24.465 21.191 1.00 89.19 437 THR A O 1
ATOM 3344 N N . PHE A 1 438 ? -7.944 22.737 21.175 1.00 82.50 438 PHE A N 1
ATOM 3345 C CA . PHE A 1 438 ? -8.830 23.169 22.255 1.00 82.50 438 PHE A CA 1
ATOM 3346 C C . PHE A 1 438 ? -8.520 22.413 23.551 1.00 82.50 438 PHE A C 1
ATOM 3348 O O . PHE A 1 438 ? -8.478 21.183 23.569 1.00 82.50 438 PHE A O 1
ATOM 3355 N N . ASN A 1 439 ? -8.352 23.144 24.654 1.00 75.25 439 ASN A N 1
ATOM 3356 C CA . ASN A 1 439 ? -7.992 22.552 25.949 1.00 75.25 439 ASN A CA 1
ATOM 3357 C C . ASN A 1 439 ? -9.151 21.793 26.639 1.00 75.25 439 ASN A C 1
ATOM 3359 O O . ASN A 1 439 ? -8.902 20.918 27.463 1.00 75.25 439 ASN A O 1
ATOM 3363 N N . GLY A 1 440 ? -10.415 22.087 26.312 1.00 65.25 440 GLY A N 1
ATOM 3364 C CA . GLY A 1 440 ? -11.605 21.451 26.901 1.00 65.25 440 GLY A CA 1
ATOM 3365 C C . GLY A 1 440 ? -12.112 20.216 26.146 1.00 65.25 440 GLY A C 1
ATOM 3366 O O . GLY A 1 440 ? -13.296 20.158 25.836 1.00 65.25 440 GLY A O 1
ATOM 3367 N N . LYS A 1 441 ? -11.246 19.257 25.800 1.00 63.12 441 LYS A N 1
ATOM 3368 C CA . LYS A 1 441 ? -11.625 18.027 25.063 1.00 63.12 441 LYS A CA 1
ATOM 3369 C C . LYS A 1 441 ? -12.554 17.104 25.870 1.00 63.12 441 LYS A C 1
ATOM 3371 O O . LYS A 1 441 ? -12.502 17.109 27.096 1.00 63.12 441 LYS A O 1
ATOM 3376 N N . GLU A 1 442 ? -13.394 16.309 25.206 1.00 58.19 442 GLU A N 1
ATOM 3377 C CA . GLU A 1 442 ? -14.230 15.293 25.875 1.00 58.19 442 GLU A CA 1
ATOM 3378 C C . GLU A 1 442 ? -13.391 14.050 26.235 1.00 58.19 442 GLU A C 1
ATOM 3380 O O . GLU A 1 442 ? -12.542 13.625 25.451 1.00 58.19 442 GLU A O 1
ATOM 3385 N N . LYS A 1 443 ? -13.615 13.450 27.417 1.00 61.62 443 LYS A N 1
ATOM 3386 C CA . LYS A 1 443 ? -13.059 12.127 27.756 1.00 61.62 443 LYS A CA 1
ATOM 3387 C C . LYS A 1 443 ? -13.913 11.061 27.072 1.00 61.62 443 LYS A C 1
ATOM 3389 O O . LYS A 1 443 ? -15.132 11.054 27.229 1.00 61.62 443 LYS A O 1
ATOM 3394 N N . VAL A 1 444 ? -13.268 10.171 26.323 1.00 67.56 444 VAL A N 1
ATOM 3395 C CA . VAL A 1 444 ? -13.913 8.977 25.762 1.00 67.56 444 VAL A CA 1
ATOM 3396 C C . VAL A 1 444 ? -14.252 7.988 26.878 1.00 67.56 444 VAL A C 1
ATOM 3398 O O . VAL A 1 444 ? -13.619 8.001 27.930 1.00 67.56 444 VAL A O 1
ATOM 3401 N N . ALA A 1 445 ? -15.266 7.152 26.667 1.00 77.06 445 ALA A N 1
ATOM 3402 C CA . ALA A 1 445 ? -15.585 6.081 27.600 1.00 77.06 445 ALA A CA 1
ATOM 3403 C C . ALA A 1 445 ? -14.511 4.983 27.532 1.00 77.06 445 ALA A C 1
ATOM 3405 O O . ALA A 1 445 ? -14.083 4.606 26.441 1.00 77.06 445 ALA A O 1
ATOM 3406 N N . PHE A 1 446 ? -14.080 4.475 28.687 1.00 85.25 446 PHE A N 1
ATOM 3407 C CA . PHE A 1 446 ? -13.002 3.485 28.773 1.00 85.25 446 PHE A CA 1
ATOM 3408 C C . PHE A 1 446 ? -13.515 2.081 29.133 1.00 85.25 446 PHE A C 1
ATOM 3410 O O . PHE A 1 446 ? -14.566 1.941 29.762 1.00 85.25 446 PHE A O 1
ATOM 3417 N N . TYR A 1 447 ? -12.748 1.050 28.755 1.00 91.56 447 TYR A N 1
ATOM 3418 C CA . TYR A 1 447 ? -12.900 -0.334 29.240 1.00 91.56 447 TYR A CA 1
ATOM 3419 C C . TYR A 1 447 ? -11.966 -0.653 30.417 1.00 91.56 447 TYR A C 1
ATOM 3421 O O . TYR A 1 447 ? -12.254 -1.542 31.210 1.00 91.56 447 TYR A O 1
ATOM 3429 N N . GLN A 1 448 ? -10.856 0.069 30.560 1.00 93.19 448 GLN A N 1
ATOM 3430 C CA . GLN A 1 448 ? -9.937 -0.027 31.698 1.00 93.19 448 GLN A CA 1
ATOM 3431 C C . GLN A 1 448 ? -9.892 1.315 32.428 1.00 93.19 448 GLN A C 1
ATOM 3433 O O . GLN A 1 448 ? -10.248 2.339 31.849 1.00 93.19 448 GLN A O 1
ATOM 3438 N N . ILE A 1 449 ? -9.465 1.327 33.689 1.00 93.81 449 ILE A N 1
ATOM 3439 C CA . ILE A 1 449 ? -9.259 2.579 34.425 1.00 93.81 449 ILE A CA 1
ATOM 3440 C C . ILE A 1 449 ? -7.893 3.148 34.011 1.00 93.81 449 ILE A C 1
ATOM 3442 O O . ILE A 1 449 ? -6.885 2.474 34.229 1.00 93.81 449 ILE A O 1
ATOM 3446 N N . PRO A 1 450 ? -7.818 4.353 33.415 1.00 91.75 450 PRO A N 1
ATOM 3447 C CA . PRO A 1 450 ? -6.529 4.964 33.100 1.00 91.75 450 PRO A CA 1
ATOM 3448 C C . PRO A 1 450 ? -5.671 5.155 34.360 1.00 91.75 450 PRO A C 1
ATOM 3450 O O . PRO A 1 450 ? -6.193 5.580 35.391 1.00 91.75 450 PRO A O 1
ATOM 3453 N N . ASN A 1 451 ? -4.370 4.866 34.256 1.00 92.88 451 ASN A N 1
ATOM 3454 C CA . ASN A 1 451 ? -3.392 4.947 35.350 1.00 92.88 451 ASN A CA 1
ATOM 3455 C C . ASN A 1 451 ? -3.763 4.122 36.604 1.00 92.88 451 ASN A C 1
ATOM 3457 O O . ASN A 1 451 ? -3.528 4.540 37.734 1.00 92.88 451 ASN A O 1
ATOM 3461 N N . ALA A 1 452 ? -4.411 2.967 36.434 1.00 94.25 452 ALA A N 1
ATOM 3462 C CA . ALA A 1 452 ? -4.692 2.035 37.535 1.00 94.25 452 ALA A CA 1
ATOM 3463 C C . ALA A 1 452 ? -3.569 1.010 37.786 1.00 94.25 452 ALA A C 1
ATOM 3465 O O . ALA A 1 452 ? -3.638 0.230 38.735 1.00 94.25 452 ALA A O 1
ATOM 3466 N N . ASP A 1 453 ? -2.536 1.038 36.948 1.00 93.94 453 ASP A N 1
ATOM 3467 C CA . ASP A 1 453 ? -1.198 0.514 37.222 1.00 93.94 453 ASP A CA 1
ATOM 3468 C C . ASP A 1 453 ? -0.361 1.472 38.087 1.00 93.94 453 ASP A C 1
ATOM 3470 O O . ASP A 1 453 ? 0.661 1.066 38.600 1.00 93.94 453 ASP A O 1
ATOM 3474 N N . PHE A 1 454 ? -0.810 2.717 38.294 1.00 94.75 454 PHE A N 1
ATOM 3475 C CA . PHE A 1 454 ? -0.169 3.723 39.152 1.00 94.75 454 PHE A CA 1
ATOM 3476 C C . PHE A 1 454 ? 1.258 4.114 38.742 1.00 94.75 454 PHE A C 1
ATOM 3478 O O . PHE A 1 454 ? 2.042 4.599 39.561 1.00 94.75 454 PHE A O 1
ATOM 3485 N N . GLU A 1 455 ? 1.577 4.019 37.454 1.00 94.06 455 GLU A N 1
ATOM 3486 C CA . GLU A 1 455 ? 2.892 4.392 36.928 1.00 94.06 455 GLU A CA 1
ATOM 3487 C C . GLU A 1 455 ? 3.037 5.901 36.686 1.00 94.06 455 GLU A C 1
ATOM 3489 O O . GLU A 1 455 ? 4.139 6.461 36.780 1.00 94.06 455 GLU A O 1
ATOM 3494 N N . ASN A 1 456 ? 1.930 6.596 36.404 1.00 91.56 456 ASN A N 1
ATOM 3495 C CA . ASN A 1 456 ? 1.939 8.014 36.058 1.00 91.56 456 ASN A CA 1
ATOM 3496 C C . ASN A 1 456 ? 1.742 8.913 37.293 1.00 91.56 456 ASN A C 1
ATOM 3498 O O . ASN A 1 456 ? 0.700 8.896 37.955 1.00 91.56 456 ASN A O 1
ATOM 3502 N N . TRP A 1 457 ? 2.740 9.750 37.574 1.00 89.38 457 TRP A N 1
ATOM 3503 C CA . TRP A 1 457 ? 2.772 10.660 38.722 1.00 89.38 457 TRP A CA 1
ATOM 3504 C C . TRP A 1 457 ? 3.130 12.078 38.277 1.00 89.38 457 TRP A C 1
ATOM 3506 O O . TRP A 1 457 ? 4.045 12.275 37.476 1.00 89.38 457 TRP A O 1
ATOM 3516 N N . GLY A 1 458 ? 2.437 13.072 38.835 1.00 80.62 458 GLY A N 1
ATOM 3517 C CA . GLY A 1 458 ? 2.872 14.467 38.798 1.00 80.62 458 GLY A CA 1
ATOM 3518 C C . GLY A 1 458 ? 4.013 14.719 39.790 1.00 80.62 458 GLY A C 1
ATOM 3519 O O . GLY A 1 458 ? 4.510 13.796 40.430 1.00 80.62 458 GLY A O 1
ATOM 3520 N N . GLU A 1 459 ? 4.415 15.982 39.965 1.00 74.38 459 GLU A N 1
ATOM 3521 C CA . GLU A 1 459 ? 5.503 16.325 40.899 1.00 74.38 459 GLU A CA 1
ATOM 3522 C C . GLU A 1 459 ? 5.218 15.882 42.345 1.00 74.38 459 GLU A C 1
ATOM 3524 O O . GLU A 1 459 ? 6.140 15.505 43.065 1.00 74.38 459 GLU A O 1
ATOM 3529 N N . THR A 1 460 ? 3.952 15.923 42.776 1.00 69.44 460 THR A N 1
ATOM 3530 C CA . THR A 1 460 ? 3.561 15.661 44.174 1.00 69.44 460 THR A CA 1
ATOM 3531 C C . THR A 1 460 ? 2.264 14.863 44.347 1.00 69.44 460 THR A C 1
ATOM 3533 O O . THR A 1 460 ? 1.844 14.647 45.481 1.00 69.44 460 THR A O 1
ATOM 3536 N N . ALA A 1 461 ? 1.616 14.425 43.264 1.00 79.75 461 ALA A N 1
ATOM 3537 C CA . ALA A 1 461 ? 0.320 13.745 43.312 1.00 79.75 461 ALA A CA 1
ATOM 3538 C C . ALA A 1 461 ? 0.182 12.713 42.186 1.00 79.75 461 ALA A C 1
ATOM 3540 O O . ALA A 1 461 ? 0.914 12.768 41.193 1.00 79.75 461 ALA A O 1
ATOM 3541 N N . LEU A 1 462 ? -0.779 11.798 42.326 1.00 82.69 462 LEU A N 1
ATOM 3542 C CA . LEU A 1 462 ? -1.189 10.919 41.232 1.00 82.69 462 LEU A CA 1
ATOM 3543 C C . LEU A 1 462 ? -1.635 11.773 40.040 1.00 82.69 462 LEU A C 1
ATOM 3545 O O . LEU A 1 462 ? -2.422 12.708 40.189 1.00 82.69 462 LEU A O 1
ATOM 3549 N N . ALA A 1 463 ? -1.094 11.478 38.861 1.00 76.62 463 ALA A N 1
ATOM 3550 C CA . ALA A 1 463 ? -1.545 12.113 37.633 1.00 76.62 463 ALA A CA 1
ATOM 3551 C C . ALA A 1 463 ? -2.716 11.321 37.047 1.00 76.62 463 ALA A C 1
ATOM 3553 O O . ALA A 1 463 ? -2.851 10.134 37.310 1.00 76.62 463 ALA A O 1
ATOM 3554 N N . GLU A 1 464 ? -3.516 11.979 36.209 1.00 73.56 464 GLU A N 1
ATOM 3555 C CA . GLU A 1 464 ? -4.522 11.353 35.343 1.00 73.56 464 GLU A CA 1
ATOM 3556 C C . GLU A 1 464 ? -5.562 10.464 36.063 1.00 73.56 464 GLU A C 1
ATOM 3558 O O . GLU A 1 464 ? -5.303 9.346 36.489 1.00 73.56 464 GLU A O 1
ATOM 3563 N N . THR A 1 465 ? -6.820 10.918 36.073 1.00 87.38 465 THR A N 1
ATOM 3564 C CA . THR A 1 465 ? -8.015 10.133 36.461 1.00 87.38 465 THR A CA 1
ATOM 3565 C C . THR A 1 465 ? -8.208 9.877 37.955 1.00 87.38 465 THR A C 1
ATOM 3567 O O . THR A 1 465 ? -9.353 9.928 38.399 1.00 87.38 465 THR A O 1
ATOM 3570 N N . TRP A 1 466 ? -7.148 9.645 38.728 1.00 93.06 466 TRP A N 1
ATOM 3571 C CA . TRP A 1 466 ? -7.243 9.467 40.179 1.00 93.06 466 TRP A CA 1
ATOM 3572 C C . TRP A 1 466 ? -7.145 10.791 40.930 1.00 93.06 466 TRP A C 1
ATOM 3574 O O . TRP A 1 466 ? -6.377 11.679 40.572 1.00 93.06 466 TRP A O 1
ATOM 3584 N N . ASN A 1 467 ? -7.925 10.895 41.999 1.00 93.44 467 ASN A N 1
ATOM 3585 C CA . ASN A 1 467 ? -8.052 12.073 42.838 1.00 93.44 467 ASN A CA 1
ATOM 3586 C C . ASN A 1 467 ? -7.899 11.686 44.308 1.00 93.44 467 ASN A C 1
ATOM 3588 O O . ASN A 1 467 ? -8.502 10.708 44.761 1.00 93.44 467 ASN A O 1
ATOM 3592 N N . SER A 1 468 ? -7.155 12.489 45.067 1.00 94.38 468 SER A N 1
ATOM 3593 C CA . SER A 1 468 ? -7.153 12.458 46.528 1.00 94.38 468 SER A CA 1
ATOM 3594 C C . SER A 1 468 ? -7.478 13.844 47.107 1.00 94.38 468 SER A C 1
ATOM 3596 O O . SER A 1 468 ? -8.189 14.642 46.481 1.00 94.38 468 SER A O 1
ATOM 3598 N N . PHE A 1 469 ? -7.056 14.118 48.342 1.00 91.44 469 PHE A N 1
ATOM 3599 C CA . PHE A 1 469 ? -7.450 15.308 49.094 1.00 91.44 469 PHE A CA 1
ATOM 3600 C C . PHE A 1 469 ? -7.013 16.617 48.427 1.00 91.44 469 PHE A C 1
ATOM 3602 O O . PHE A 1 469 ? -7.695 17.623 48.589 1.00 91.44 469 PHE A O 1
ATOM 3609 N N . GLU A 1 470 ? -5.956 16.627 47.614 1.00 87.31 470 GLU A N 1
ATOM 3610 C CA . GLU A 1 470 ? -5.531 17.785 46.812 1.00 87.31 470 GLU A CA 1
ATOM 3611 C C . GLU A 1 470 ? -6.620 18.308 45.864 1.00 87.31 470 GLU A C 1
ATOM 3613 O O . GLU A 1 470 ? -6.626 19.482 45.496 1.00 87.31 470 GLU A O 1
ATOM 3618 N N . SER A 1 471 ? -7.563 17.442 45.496 1.00 85.19 471 SER A N 1
ATOM 3619 C CA . SER A 1 471 ? -8.696 17.746 44.625 1.00 85.19 471 SER A CA 1
ATOM 3620 C C . SER A 1 471 ? -10.008 17.961 45.399 1.00 85.19 471 SER A C 1
ATOM 3622 O O . SER A 1 471 ? -11.073 18.080 44.783 1.00 85.19 471 SER A O 1
ATOM 3624 N N . ALA A 1 472 ? -9.971 17.961 46.735 1.00 90.31 472 ALA A N 1
ATOM 3625 C CA . ALA A 1 472 ? -11.178 17.932 47.548 1.00 90.31 472 ALA A CA 1
ATOM 3626 C C . ALA A 1 472 ? -12.076 19.159 47.329 1.00 90.31 472 ALA A C 1
ATOM 3628 O O . ALA A 1 472 ? -11.618 20.276 47.079 1.00 90.31 472 ALA A O 1
ATOM 3629 N N . THR A 1 473 ? -13.380 18.942 47.467 1.00 92.38 473 THR A N 1
ATOM 3630 C CA . THR A 1 473 ? -14.404 19.994 47.472 1.00 92.38 473 THR A CA 1
ATOM 3631 C C . THR A 1 473 ? -15.184 19.992 48.790 1.00 92.38 473 THR A C 1
ATOM 3633 O O . THR A 1 473 ? -14.863 19.232 49.698 1.00 92.38 473 THR A O 1
ATOM 3636 N N . GLY A 1 474 ? -16.170 20.876 48.936 1.00 91.81 474 GLY A N 1
ATOM 3637 C CA . GLY A 1 474 ? -16.992 20.991 50.143 1.00 91.81 474 GLY A CA 1
ATOM 3638 C C . GLY A 1 474 ? -16.537 22.080 51.120 1.00 91.81 474 GLY A C 1
ATOM 3639 O O . GLY A 1 474 ? -15.561 22.801 50.901 1.00 91.81 474 GLY A O 1
ATOM 3640 N N . LYS A 1 475 ? -17.294 22.227 52.214 1.00 93.56 475 LYS A N 1
ATOM 3641 C CA . LYS A 1 475 ? -17.157 23.316 53.199 1.00 93.56 475 LYS A CA 1
ATOM 3642 C C . LYS A 1 475 ? -15.765 23.389 53.839 1.00 93.56 475 LYS A C 1
ATOM 3644 O O . LYS A 1 475 ? -15.313 24.483 54.171 1.00 93.56 475 LYS A O 1
ATOM 3649 N N . TYR A 1 476 ? -15.097 22.251 54.007 1.00 91.69 476 TYR A N 1
ATOM 3650 C CA . TYR A 1 476 ? -13.784 22.137 54.644 1.00 91.69 476 TYR A CA 1
ATOM 3651 C C . TYR A 1 476 ? -12.647 21.845 53.652 1.00 91.69 476 TYR A C 1
ATOM 3653 O O . TYR A 1 476 ? -11.534 21.549 54.084 1.00 91.69 476 TYR A O 1
ATOM 3661 N N . ALA A 1 477 ? -12.869 21.996 52.340 1.00 91.31 477 ALA A N 1
ATOM 3662 C CA . ALA A 1 477 ? -11.846 21.769 51.310 1.00 91.31 477 ALA A CA 1
ATOM 3663 C C . ALA A 1 477 ? -10.570 22.606 51.510 1.00 91.31 477 ALA A C 1
ATOM 3665 O O . ALA A 1 477 ? -9.471 22.152 51.206 1.00 91.31 477 ALA A O 1
ATOM 3666 N N . SER A 1 478 ? -10.678 23.807 52.092 1.00 90.06 478 SER A N 1
ATOM 3667 C CA . SER A 1 478 ? -9.516 24.653 52.410 1.00 90.06 478 SER A CA 1
ATOM 3668 C C . SER A 1 478 ? -8.544 24.024 53.419 1.00 90.06 478 SER A C 1
ATOM 3670 O O . SER A 1 478 ? -7.428 24.514 53.568 1.00 90.06 478 SER A O 1
ATOM 3672 N N . PHE A 1 479 ? -8.951 22.959 54.118 1.00 88.38 479 PHE A N 1
ATOM 3673 C CA . PHE A 1 479 ? -8.120 22.197 55.055 1.00 88.38 479 PHE A CA 1
ATOM 3674 C C . PHE A 1 479 ? -7.516 20.927 54.432 1.00 88.38 479 PHE A C 1
ATOM 3676 O O . PHE A 1 479 ? -6.861 20.158 55.135 1.00 88.38 479 PHE A O 1
ATOM 3683 N N . ALA A 1 480 ? -7.689 20.703 53.125 1.00 89.56 480 ALA A N 1
ATOM 3684 C CA . ALA A 1 480 ? -7.169 19.536 52.414 1.00 89.56 480 ALA A CA 1
ATOM 3685 C C . ALA A 1 480 ? -5.669 19.288 52.643 1.00 89.56 480 ALA A C 1
ATOM 3687 O O . ALA A 1 480 ? -5.263 18.144 52.820 1.00 89.56 480 ALA A O 1
ATOM 3688 N N . SER A 1 481 ? -4.850 20.342 52.727 1.00 88.12 481 SER A N 1
ATOM 3689 C CA . SER A 1 481 ? -3.397 20.237 52.941 1.00 88.12 481 SER A CA 1
ATOM 3690 C C . SER A 1 481 ? -2.990 19.613 54.284 1.00 88.12 481 SER A C 1
ATOM 3692 O O . SER A 1 481 ? -1.845 19.190 54.436 1.00 88.12 481 SER A O 1
ATOM 3694 N N . PHE A 1 482 ? -3.900 19.533 55.262 1.00 88.44 482 PHE A N 1
ATOM 3695 C CA . PHE A 1 482 ? -3.652 18.850 56.536 1.00 88.44 482 PHE A CA 1
ATOM 3696 C C . PHE A 1 482 ? -3.900 17.334 56.459 1.00 88.44 482 PHE A C 1
ATOM 3698 O O . PHE A 1 482 ? -3.365 16.588 57.292 1.00 88.44 482 PHE A O 1
ATOM 3705 N N . SER A 1 483 ? -4.673 16.889 55.466 1.00 90.50 483 SER A N 1
ATOM 3706 C CA . SER A 1 483 ? -5.083 15.496 55.247 1.00 90.50 483 SER A CA 1
ATOM 3707 C C . SER A 1 483 ? -3.931 14.636 54.701 1.00 90.50 483 SER A C 1
ATOM 3709 O O . SER A 1 483 ? -2.942 15.176 54.198 1.00 90.50 483 SER A O 1
ATOM 3711 N N . PRO A 1 484 ? -3.990 13.299 54.847 1.00 88.62 484 PRO A N 1
ATOM 3712 C CA . PRO A 1 484 ? -2.964 12.418 54.294 1.00 88.62 484 PRO A CA 1
ATOM 3713 C C . PRO A 1 484 ? -3.014 12.409 52.759 1.00 88.62 484 PRO A C 1
ATOM 3715 O O . PRO A 1 484 ? -4.076 12.194 52.184 1.00 88.62 484 PRO A O 1
ATOM 3718 N N . MET A 1 485 ? -1.864 12.611 52.111 1.00 90.44 485 MET A N 1
ATOM 3719 C CA . MET A 1 485 ? -1.724 12.547 50.652 1.00 90.44 485 MET A CA 1
ATOM 3720 C C . MET A 1 485 ? -1.208 11.169 50.212 1.00 90.44 485 MET A C 1
ATOM 3722 O O . MET A 1 485 ? -0.499 10.523 50.993 1.00 90.44 485 MET A O 1
ATOM 3726 N N . PRO A 1 486 ? -1.537 10.709 48.991 1.00 94.19 486 PRO A N 1
ATOM 3727 C CA . PRO A 1 486 ? -0.963 9.493 48.431 1.00 94.19 486 PRO A CA 1
ATOM 3728 C C . PRO A 1 486 ? 0.561 9.595 48.300 1.00 94.19 486 PRO A C 1
ATOM 3730 O O . PRO A 1 486 ? 1.096 10.643 47.941 1.00 94.19 486 PRO A O 1
ATOM 3733 N N . GLU A 1 487 ? 1.260 8.494 48.561 1.00 94.50 487 GLU A N 1
ATOM 3734 C CA . GLU A 1 487 ? 2.715 8.389 48.447 1.00 94.50 487 GLU A CA 1
ATOM 3735 C C . GLU A 1 487 ? 3.094 7.418 47.333 1.00 94.50 487 GLU A C 1
ATOM 3737 O O . GLU A 1 487 ? 2.538 6.322 47.231 1.00 94.50 487 GLU A O 1
ATOM 3742 N N . LYS A 1 488 ? 4.073 7.817 46.520 1.00 95.06 488 LYS A N 1
ATOM 3743 C CA . LYS A 1 488 ? 4.683 6.957 45.507 1.00 95.06 488 LYS A CA 1
ATOM 3744 C C . LYS A 1 488 ? 5.619 5.952 46.176 1.00 95.06 488 LYS A C 1
ATOM 3746 O O . LYS A 1 488 ? 6.497 6.355 46.941 1.00 95.06 488 LYS A O 1
ATOM 3751 N N . ILE A 1 489 ? 5.443 4.668 45.881 1.00 95.50 489 ILE A N 1
ATOM 3752 C CA . ILE A 1 489 ? 6.240 3.563 46.438 1.00 95.50 489 ILE A CA 1
ATOM 3753 C C . ILE A 1 489 ? 6.697 2.606 45.331 1.00 95.50 489 ILE A C 1
ATOM 3755 O O . ILE A 1 489 ? 6.197 2.672 44.211 1.00 95.50 489 ILE A O 1
ATOM 3759 N N . ASP A 1 490 ? 7.604 1.686 45.658 1.00 96.25 490 ASP A N 1
ATOM 3760 C CA . ASP A 1 490 ? 7.885 0.536 44.793 1.00 96.25 490 ASP A CA 1
ATOM 3761 C C . ASP A 1 490 ? 6.683 -0.425 44.813 1.00 96.25 490 ASP A C 1
ATOM 3763 O O . ASP A 1 490 ? 6.248 -0.876 45.886 1.00 96.25 490 ASP A O 1
ATOM 3767 N N . GLY A 1 491 ? 6.135 -0.688 43.626 1.00 95.69 491 GLY A N 1
ATOM 3768 C CA . GLY A 1 491 ? 4.969 -1.535 43.386 1.00 95.69 491 GLY A CA 1
ATOM 3769 C C . GLY A 1 491 ? 5.275 -3.035 43.429 1.00 95.69 491 GLY A C 1
ATOM 3770 O O . GLY A 1 491 ? 6.389 -3.472 43.732 1.00 95.69 491 GLY A O 1
ATOM 3771 N N . PHE A 1 492 ? 4.259 -3.841 43.137 1.00 96.31 492 PHE A N 1
ATOM 3772 C CA . PHE A 1 492 ? 4.413 -5.226 42.696 1.00 96.31 492 PHE A CA 1
ATOM 3773 C C . PHE A 1 492 ? 5.101 -5.278 41.319 1.00 96.31 492 PHE A C 1
ATOM 3775 O O . PHE A 1 492 ? 6.011 -6.083 41.119 1.00 96.31 492 PHE A O 1
ATOM 3782 N N . GLU A 1 493 ? 4.715 -4.384 40.407 1.00 93.25 493 GLU A N 1
ATOM 3783 C CA . GLU A 1 493 ? 5.379 -4.087 39.136 1.00 93.25 493 GLU A CA 1
ATOM 3784 C C . GLU A 1 493 ? 5.576 -2.566 39.065 1.00 93.25 493 GLU A C 1
ATOM 3786 O O . GLU A 1 493 ? 4.619 -1.832 39.226 1.00 93.25 493 GLU A O 1
ATOM 3791 N N . GLY A 1 494 ? 6.805 -2.077 38.865 1.00 95.69 494 GLY A N 1
ATOM 3792 C CA . GLY A 1 494 ? 7.048 -0.632 38.733 1.00 95.69 494 GLY A CA 1
ATOM 3793 C C . GLY A 1 494 ? 6.699 0.184 39.987 1.00 95.69 494 GLY A C 1
ATOM 3794 O O . GLY A 1 494 ? 7.268 -0.052 41.060 1.00 95.69 494 GLY A O 1
ATOM 3795 N N . TYR A 1 495 ? 5.839 1.191 39.839 1.00 95.19 495 TYR A N 1
ATOM 3796 C CA . TYR A 1 495 ? 5.422 2.103 40.901 1.00 95.19 495 TYR A CA 1
ATOM 3797 C C . TYR A 1 495 ? 4.026 1.772 41.425 1.00 95.19 495 TYR A C 1
ATOM 3799 O O . TYR A 1 495 ? 3.066 1.703 40.679 1.00 95.19 495 TYR A O 1
ATOM 3807 N N . GLY A 1 496 ? 3.891 1.703 42.749 1.00 95.50 496 GLY A N 1
ATOM 3808 C CA . GLY A 1 496 ? 2.599 1.579 43.421 1.00 95.50 496 GLY A CA 1
ATOM 3809 C C . GLY A 1 496 ? 2.172 2.867 44.122 1.00 95.50 496 GLY A C 1
ATOM 3810 O O . GLY A 1 496 ? 2.947 3.821 44.278 1.00 95.50 496 GLY A O 1
ATOM 3811 N N . VAL A 1 497 ? 0.942 2.861 44.636 1.00 96.94 497 VAL A N 1
ATOM 3812 C CA . VAL A 1 497 ? 0.412 3.919 45.506 1.00 96.94 497 VAL A CA 1
ATOM 3813 C C . VAL A 1 497 ? 0.263 3.424 46.941 1.00 96.94 497 VAL A C 1
ATOM 3815 O O . VAL A 1 497 ? -0.301 2.362 47.192 1.00 96.94 497 VAL A O 1
ATOM 3818 N N . ARG A 1 498 ? 0.707 4.238 47.901 1.00 97.50 498 ARG A N 1
ATOM 3819 C CA . ARG A 1 498 ? 0.406 4.091 49.328 1.00 97.50 498 ARG A CA 1
ATOM 3820 C C . ARG A 1 498 ? -0.556 5.177 49.784 1.00 97.50 498 ARG A C 1
ATOM 3822 O O . ARG A 1 498 ? -0.288 6.363 49.612 1.00 97.50 498 ARG A O 1
ATOM 3829 N N . ILE A 1 499 ? -1.635 4.785 50.450 1.00 97.12 499 ILE A N 1
ATOM 3830 C CA . ILE A 1 499 ? -2.521 5.701 51.177 1.00 97.12 499 ILE A CA 1
ATOM 3831 C C . ILE A 1 499 ? -2.460 5.405 52.673 1.00 97.12 499 ILE A C 1
ATOM 3833 O O . ILE A 1 499 ? -2.320 4.251 53.082 1.00 97.12 499 ILE A O 1
ATOM 3837 N N . LYS A 1 500 ? -2.558 6.454 53.499 1.00 96.69 500 LYS A N 1
ATOM 3838 C CA . LYS A 1 500 ? -2.422 6.340 54.957 1.00 96.69 500 LYS A CA 1
ATOM 3839 C C . LYS A 1 500 ? -3.548 7.025 55.703 1.00 96.69 500 LYS A C 1
ATOM 3841 O O . LYS A 1 500 ? -3.975 8.097 55.287 1.00 96.69 500 LYS A O 1
ATOM 3846 N N . SER A 1 501 ? -3.993 6.448 56.815 1.00 96.25 501 SER A N 1
ATOM 3847 C CA . SER A 1 501 ? -4.871 7.162 57.746 1.00 96.25 501 SER A CA 1
ATOM 3848 C C . SER A 1 501 ? -4.056 8.058 58.681 1.00 96.25 501 SER A C 1
ATOM 3850 O O . SER A 1 501 ? -2.908 7.757 59.012 1.00 96.25 501 SER A O 1
ATOM 3852 N N . LYS A 1 502 ? -4.627 9.192 59.098 1.00 94.38 502 LYS A N 1
ATOM 3853 C CA . LYS A 1 502 ? -3.934 10.211 59.900 1.00 94.38 502 LYS A CA 1
ATOM 3854 C C . LYS A 1 502 ? -4.838 10.800 60.976 1.00 94.38 502 LYS A C 1
ATOM 3856 O O . LYS A 1 502 ? -6.013 11.073 60.743 1.00 94.38 502 LYS A O 1
ATOM 3861 N N . ASP A 1 503 ? -4.255 11.050 62.142 1.00 94.00 503 ASP A N 1
ATOM 3862 C CA . ASP A 1 503 ? -4.878 11.821 63.215 1.00 94.00 503 ASP A CA 1
ATOM 3863 C C . ASP A 1 503 ? -4.778 13.324 62.917 1.00 94.00 503 ASP A C 1
ATOM 3865 O O . ASP A 1 503 ? -3.678 13.877 62.852 1.00 94.00 503 ASP A O 1
ATOM 3869 N N . LEU A 1 504 ? -5.916 13.989 62.720 1.00 90.19 504 LEU A N 1
ATOM 3870 C CA . LEU A 1 504 ? -5.978 15.440 62.510 1.00 90.19 504 LEU A CA 1
ATOM 3871 C C . LEU A 1 504 ? -6.295 16.204 63.808 1.00 90.19 504 LEU A C 1
ATOM 3873 O O . LEU A 1 504 ? -6.603 17.395 63.766 1.00 90.19 504 LEU A O 1
ATOM 3877 N N . GLY A 1 505 ? -6.287 15.532 64.963 1.00 85.69 505 GLY A N 1
ATOM 3878 C CA . GLY A 1 505 ? -6.646 16.085 66.272 1.00 85.69 505 GLY A CA 1
ATOM 3879 C C . GLY A 1 505 ? -8.156 16.218 66.499 1.00 85.69 505 GLY A C 1
ATOM 3880 O O . GLY A 1 505 ? -8.635 15.936 67.593 1.00 85.69 505 GLY A O 1
ATOM 3881 N N . LEU A 1 506 ? -8.917 16.605 65.469 1.00 82.69 506 LEU A N 1
ATOM 3882 C CA . LEU A 1 506 ? -10.387 16.684 65.510 1.00 82.69 506 LEU A CA 1
ATOM 3883 C C . LEU A 1 506 ? -11.064 15.368 65.102 1.00 82.69 506 LEU A C 1
ATOM 3885 O O . LEU A 1 506 ? -12.129 15.025 65.612 1.00 82.69 506 LEU A O 1
ATOM 3889 N N . ALA A 1 507 ? -10.444 14.632 64.183 1.00 87.69 507 ALA A N 1
ATOM 3890 C CA . ALA A 1 507 ? -10.941 13.369 63.665 1.00 87.69 507 ALA A CA 1
ATOM 3891 C C . ALA A 1 507 ? -9.794 12.538 63.082 1.00 87.69 507 ALA A C 1
ATOM 3893 O O . ALA A 1 507 ? -8.733 13.069 62.746 1.00 87.69 507 ALA A O 1
ATOM 3894 N N . TYR A 1 508 ? -10.024 11.234 62.938 1.00 92.69 508 TYR A N 1
ATOM 3895 C CA . TYR A 1 508 ? -9.150 10.381 62.139 1.00 92.69 508 TYR A CA 1
ATOM 3896 C C . TYR A 1 508 ? -9.620 10.467 60.690 1.00 92.69 508 TYR A C 1
ATOM 3898 O O . TYR A 1 508 ? -10.795 10.236 60.407 1.00 92.69 508 TYR A O 1
ATOM 3906 N N . ALA A 1 509 ? -8.717 10.856 59.796 1.00 92.44 509 ALA A N 1
ATOM 3907 C CA . ALA A 1 509 ? -8.961 10.901 58.364 1.00 92.44 509 ALA A CA 1
ATOM 3908 C C . ALA A 1 509 ? -8.405 9.629 57.730 1.00 92.44 509 ALA A C 1
ATOM 3910 O O . ALA A 1 509 ? -7.226 9.315 57.902 1.00 92.44 509 ALA A O 1
ATOM 3911 N N . ASN A 1 510 ? -9.241 8.903 56.994 1.00 94.38 510 ASN A N 1
ATOM 3912 C CA . ASN A 1 510 ? -8.787 7.734 56.252 1.00 94.38 510 ASN A CA 1
ATOM 3913 C C . ASN A 1 510 ? -7.940 8.186 55.056 1.00 94.38 510 ASN A C 1
ATOM 3915 O O . ASN A 1 510 ? -8.240 9.205 54.430 1.00 94.38 510 ASN A O 1
ATOM 3919 N N . GLY A 1 511 ? -6.932 7.393 54.696 1.00 94.81 511 GLY A N 1
ATOM 3920 C CA . GLY A 1 511 ? -6.321 7.525 53.377 1.00 94.81 511 GLY A CA 1
ATOM 3921 C C . GLY A 1 511 ? -7.367 7.167 52.326 1.00 94.81 511 GLY A C 1
ATOM 3922 O O . GLY A 1 511 ? -8.134 6.219 52.534 1.00 94.81 511 GLY A O 1
ATOM 3923 N N . ASN A 1 512 ? -7.446 7.941 51.243 1.00 93.19 512 ASN A N 1
ATOM 3924 C CA . ASN A 1 512 ? -8.524 7.825 50.265 1.00 93.19 512 ASN A CA 1
ATOM 3925 C C . ASN A 1 512 ? -8.064 8.259 48.866 1.00 93.19 512 ASN A C 1
ATOM 3927 O O . ASN A 1 512 ? -7.464 9.324 48.725 1.00 93.19 512 ASN A O 1
ATOM 3931 N N . ILE A 1 513 ? -8.369 7.457 47.848 1.00 96.12 513 ILE A N 1
ATOM 3932 C CA . ILE A 1 513 ? -8.245 7.814 46.427 1.00 96.12 513 ILE A CA 1
ATOM 3933 C C . ILE A 1 513 ? -9.515 7.407 45.682 1.00 96.12 513 ILE A C 1
ATOM 3935 O O . ILE A 1 513 ? -10.137 6.397 46.017 1.00 96.12 513 ILE A O 1
ATOM 3939 N N . THR A 1 514 ? -9.892 8.169 44.655 1.00 96.75 514 THR A N 1
ATOM 3940 C CA . THR A 1 514 ? -11.077 7.876 43.841 1.00 96.75 514 THR A CA 1
ATOM 3941 C C . THR A 1 514 ? -10.953 8.364 42.396 1.00 96.75 514 THR A C 1
ATOM 3943 O O . THR A 1 514 ? -10.240 9.325 42.126 1.00 96.75 514 THR A O 1
ATOM 3946 N N . THR A 1 515 ? -11.670 7.736 41.462 1.00 96.12 515 THR A N 1
ATOM 3947 C CA . THR A 1 515 ? -11.869 8.261 40.093 1.00 96.12 515 THR A CA 1
ATOM 3948 C C . THR A 1 515 ? -12.926 9.371 40.028 1.00 96.12 515 THR A C 1
ATOM 3950 O O . THR A 1 515 ? -13.107 10.005 38.987 1.00 96.12 515 THR A O 1
ATOM 3953 N N . GLY A 1 516 ? -13.643 9.594 41.134 1.00 95.25 516 GLY A N 1
ATOM 3954 C CA . GLY A 1 516 ? -14.559 10.709 41.339 1.00 95.25 516 GLY A CA 1
ATOM 3955 C C . GLY A 1 516 ? -13.870 11.924 41.967 1.00 95.25 516 GLY A C 1
ATOM 3956 O O . GLY A 1 516 ? -12.698 12.196 41.724 1.00 95.25 516 GLY A O 1
ATOM 3957 N N . ARG A 1 517 ? -14.586 12.648 42.826 1.00 94.19 517 ARG A N 1
ATOM 3958 C CA . ARG A 1 517 ? -14.056 13.702 43.701 1.00 94.19 517 ARG A CA 1
ATOM 3959 C C . ARG A 1 517 ? -14.160 13.287 45.164 1.00 94.19 517 ARG A C 1
ATOM 3961 O O . ARG A 1 517 ? -15.141 12.666 45.573 1.00 94.19 517 ARG A O 1
ATOM 3968 N N . ILE A 1 518 ? -13.176 13.713 45.954 1.00 93.56 518 ILE A N 1
ATOM 3969 C CA . ILE A 1 518 ? -13.262 13.683 47.417 1.00 93.56 518 ILE A CA 1
ATOM 3970 C C . ILE A 1 518 ? -14.114 14.864 47.894 1.00 93.56 518 ILE A C 1
ATOM 3972 O O . ILE A 1 518 ? -13.904 16.002 47.463 1.00 93.56 518 ILE A O 1
ATOM 3976 N N . ASN A 1 519 ? -15.056 14.606 48.802 1.00 94.12 519 ASN A N 1
ATOM 3977 C CA . ASN A 1 519 ? -15.867 15.641 49.440 1.00 94.12 519 ASN A CA 1
ATOM 3978 C C . ASN A 1 519 ? -15.471 15.809 50.915 1.00 94.12 519 ASN A C 1
ATOM 3980 O O . ASN A 1 519 ? -15.323 14.831 51.639 1.00 94.12 519 ASN A O 1
ATOM 3984 N N . MET A 1 520 ? -15.287 17.052 51.358 1.00 92.81 520 MET A N 1
ATOM 3985 C CA . MET A 1 520 ? -14.962 17.444 52.734 1.00 92.81 520 MET A CA 1
ATOM 3986 C C . MET A 1 520 ? -16.066 18.369 53.263 1.00 92.81 520 MET A C 1
ATOM 3988 O O . MET A 1 520 ? -15.899 19.590 53.365 1.00 92.81 520 MET A O 1
ATOM 3992 N N . GLY A 1 521 ? -17.235 17.796 53.539 1.00 93.31 521 GLY A N 1
ATOM 3993 C CA . GLY A 1 521 ? -18.437 18.516 53.957 1.00 93.31 521 GLY A CA 1
ATOM 3994 C C . GLY A 1 521 ? -18.544 18.763 55.462 1.00 93.31 521 GLY A C 1
ATOM 3995 O O . GLY A 1 521 ? -18.994 19.843 55.858 1.00 93.31 521 GLY A O 1
ATOM 3996 N N . ASP A 1 522 ? -18.070 17.830 56.293 1.00 93.94 522 ASP A N 1
ATOM 3997 C CA . ASP A 1 522 ? -18.222 17.864 57.755 1.00 93.94 522 ASP A CA 1
ATOM 3998 C C . ASP A 1 522 ? -16.984 17.333 58.505 1.00 93.94 522 ASP A C 1
ATOM 4000 O O . ASP A 1 522 ? -16.203 16.538 57.987 1.00 93.94 522 ASP A O 1
ATOM 4004 N N . THR A 1 523 ? -16.803 17.749 59.760 1.00 89.56 523 THR A N 1
ATOM 4005 C CA . THR A 1 523 ? -15.733 17.246 60.640 1.00 89.56 523 THR A CA 1
ATOM 4006 C C . THR A 1 523 ? -16.027 15.873 61.252 1.00 89.56 523 THR A C 1
ATOM 4008 O O . THR A 1 523 ? -15.111 15.234 61.766 1.00 89.56 523 THR A O 1
ATOM 4011 N N . ASN A 1 524 ? -17.279 15.410 61.221 1.00 92.81 524 ASN A N 1
ATOM 4012 C CA . ASN A 1 524 ? -17.678 14.051 61.564 1.00 92.81 524 ASN A CA 1
ATOM 4013 C C . ASN A 1 524 ? -17.379 13.110 60.381 1.00 92.81 524 ASN A C 1
ATOM 4015 O O . ASN A 1 524 ? -18.075 13.183 59.367 1.00 92.81 524 ASN A O 1
ATOM 4019 N N . PRO A 1 525 ? -16.412 12.177 60.493 1.00 90.56 525 PRO A N 1
ATOM 4020 C CA . PRO A 1 525 ? -16.010 11.328 59.368 1.00 90.56 525 PRO A CA 1
ATOM 4021 C C . PRO A 1 525 ? -17.144 10.513 58.740 1.00 90.56 525 PRO A C 1
ATOM 4023 O O . PRO A 1 525 ? -17.074 10.194 57.560 1.00 90.56 525 PRO A O 1
ATOM 4026 N N . ALA A 1 526 ? -18.179 10.168 59.512 1.00 91.12 526 ALA A N 1
ATOM 4027 C CA . ALA A 1 526 ? -19.286 9.334 59.048 1.00 91.12 526 ALA A CA 1
ATOM 4028 C C . ALA A 1 526 ? -20.403 10.105 58.317 1.00 91.12 526 ALA A C 1
ATOM 4030 O O . ALA A 1 526 ? -21.338 9.475 57.824 1.00 91.12 526 ALA A O 1
ATOM 4031 N N . ASP A 1 527 ? -20.340 11.439 58.270 1.00 95.38 527 ASP A N 1
ATOM 4032 C CA . ASP A 1 527 ? -21.357 12.260 57.612 1.00 95.38 527 ASP A CA 1
ATOM 4033 C C . ASP A 1 527 ? -21.396 12.011 56.093 1.00 95.38 527 ASP A C 1
ATOM 4035 O O . ASP A 1 527 ? -20.356 11.912 55.441 1.00 95.38 527 ASP A O 1
ATOM 4039 N N . VAL A 1 528 ? -22.599 11.937 55.516 1.00 94.31 528 VAL A N 1
ATOM 4040 C CA . VAL A 1 528 ? -22.803 11.671 54.079 1.00 94.31 528 VAL A CA 1
ATOM 4041 C C . VAL A 1 528 ? -22.194 12.751 53.182 1.00 94.31 528 VAL A C 1
ATOM 4043 O O . VAL A 1 528 ? -21.818 12.476 52.045 1.00 94.31 528 VAL A O 1
ATOM 4046 N N . SER A 1 529 ? -22.033 13.975 53.693 1.00 94.88 529 SER A N 1
ATOM 4047 C CA . SER A 1 529 ? -21.367 15.068 52.978 1.00 94.88 529 SER A CA 1
ATOM 4048 C C . SER A 1 529 ? -19.851 14.874 52.827 1.00 94.88 529 SER A C 1
ATOM 4050 O O . SER A 1 529 ? -19.205 15.667 52.144 1.00 94.88 529 SER A O 1
ATOM 4052 N N . ASN A 1 530 ? -19.281 13.817 53.416 1.00 94.75 530 ASN A N 1
ATOM 4053 C CA . ASN A 1 530 ? -17.884 13.415 53.241 1.00 94.75 530 ASN A CA 1
ATOM 4054 C C . ASN A 1 530 ? -17.688 12.269 52.235 1.00 94.75 530 ASN A C 1
ATOM 4056 O O . ASN A 1 530 ? -16.563 11.811 52.038 1.00 94.75 530 ASN A O 1
ATOM 4060 N N . TYR A 1 531 ? -18.758 11.764 51.616 1.00 95.69 531 TYR A N 1
ATOM 4061 C CA . TYR A 1 531 ? -18.656 10.624 50.705 1.00 95.69 531 TYR A CA 1
ATOM 4062 C C . TYR A 1 531 ? -17.986 11.032 49.390 1.00 95.69 531 TYR A C 1
ATOM 4064 O O . TYR A 1 531 ? -18.223 12.125 48.866 1.00 95.69 531 TYR A O 1
ATOM 4072 N N . ASN A 1 532 ? -17.157 10.139 48.843 1.00 95.75 532 ASN A N 1
ATOM 4073 C CA . ASN A 1 532 ? -16.621 10.313 47.494 1.00 95.75 532 ASN A CA 1
ATOM 4074 C C . ASN A 1 532 ? -17.781 10.316 46.506 1.00 95.75 532 ASN A C 1
ATOM 4076 O O . ASN A 1 532 ? -18.751 9.588 46.714 1.00 95.75 532 ASN A O 1
ATOM 4080 N N . PHE A 1 533 ? -17.684 11.078 45.419 1.00 96.88 533 PHE A N 1
ATOM 4081 C CA . PHE A 1 533 ? -18.765 11.115 44.438 1.00 96.88 533 PHE A CA 1
ATOM 4082 C C . PHE A 1 533 ? -18.299 11.368 43.010 1.00 96.88 533 PHE A C 1
ATOM 4084 O O . PHE A 1 533 ? -17.289 12.027 42.772 1.00 96.88 533 PHE A O 1
ATOM 4091 N N . THR A 1 534 ? -19.072 10.890 42.039 1.00 96.75 534 THR A N 1
ATOM 4092 C CA . THR A 1 534 ? -18.886 11.237 40.626 1.00 96.75 534 THR A CA 1
ATOM 4093 C C . THR A 1 534 ? -19.358 12.669 40.376 1.00 96.75 534 THR A C 1
ATOM 4095 O O . THR A 1 534 ? -20.532 12.987 40.556 1.00 96.75 534 THR A O 1
ATOM 4098 N N . TYR A 1 535 ? -18.475 13.547 39.905 1.00 93.69 535 TYR A N 1
ATOM 4099 C CA . TYR A 1 535 ? -18.788 14.937 39.587 1.00 93.69 535 TYR A CA 1
ATOM 4100 C C . TYR A 1 535 ? -18.901 15.166 38.073 1.00 93.69 535 TYR A C 1
ATOM 4102 O O . TYR A 1 535 ? -17.923 15.454 37.392 1.00 93.69 535 TYR A O 1
ATOM 4110 N N . LEU A 1 536 ? -20.123 15.063 37.539 1.00 89.38 536 LEU A N 1
ATOM 4111 C CA . LEU A 1 536 ? -20.402 15.094 36.091 1.00 89.38 536 LEU A CA 1
ATOM 4112 C C . LEU A 1 536 ? -19.991 16.394 35.373 1.00 89.38 536 LEU A C 1
ATOM 4114 O O . LEU A 1 536 ? -19.748 16.382 34.169 1.00 89.38 536 LEU A O 1
ATOM 4118 N N . ASN A 1 537 ? -19.908 17.513 36.097 1.00 85.69 537 ASN A N 1
ATOM 4119 C CA . ASN A 1 537 ? -19.520 18.812 35.531 1.00 85.69 537 ASN A CA 1
ATOM 4120 C C . ASN A 1 537 ? -18.003 19.010 35.462 1.00 85.69 537 ASN A C 1
ATOM 4122 O O . ASN A 1 537 ? -17.536 20.052 35.000 1.00 85.69 537 ASN A O 1
ATOM 4126 N N . ASP A 1 538 ? -17.235 18.031 35.927 1.00 83.56 538 ASP A N 1
ATOM 4127 C CA . ASP A 1 538 ? -15.790 18.073 35.929 1.00 83.56 538 ASP A CA 1
ATOM 4128 C C . ASP A 1 538 ? -15.216 16.803 35.310 1.00 83.56 538 ASP A C 1
ATOM 4130 O O . ASP A 1 538 ? -15.424 15.679 35.770 1.00 83.56 538 ASP A O 1
ATOM 4134 N N . ILE A 1 539 ? -14.431 17.012 34.262 1.00 79.12 539 ILE A N 1
ATOM 4135 C CA . ILE A 1 539 ? -13.796 15.939 33.511 1.00 79.12 539 ILE A CA 1
ATOM 4136 C C . ILE A 1 539 ? -12.787 15.156 34.353 1.00 79.12 539 ILE A C 1
ATOM 4138 O O . ILE A 1 539 ? -12.526 13.994 34.058 1.00 79.12 539 ILE A O 1
ATOM 4142 N N . ASN A 1 540 ? -12.214 15.762 35.395 1.00 83.19 540 ASN A N 1
ATOM 4143 C CA . ASN A 1 540 ? -11.315 15.070 36.316 1.00 83.19 540 ASN A CA 1
ATOM 4144 C C . ASN A 1 540 ? -12.054 14.411 37.476 1.00 83.19 540 ASN A C 1
ATOM 4146 O O . ASN A 1 540 ? -11.502 13.501 38.068 1.00 83.19 540 ASN A O 1
ATOM 4150 N N . GLY A 1 541 ? -13.289 14.821 37.760 1.00 89.25 541 GLY A N 1
ATOM 4151 C CA . GLY A 1 541 ? -14.121 14.274 38.826 1.00 89.25 541 GLY A CA 1
ATOM 4152 C C . GLY A 1 541 ? -15.089 13.186 38.377 1.00 89.25 541 GLY A C 1
ATOM 4153 O O . GLY A 1 541 ? -15.946 12.781 39.156 1.00 89.25 541 GLY A O 1
ATOM 4154 N N . SER A 1 542 ? -15.017 12.749 37.124 1.00 92.25 542 SER A N 1
ATOM 4155 C CA . SER A 1 542 ? -15.870 11.701 36.577 1.00 92.25 542 SER A CA 1
ATOM 4156 C C . SER A 1 542 ? -15.101 10.839 35.581 1.00 92.25 542 SER A C 1
ATOM 4158 O O . SER A 1 542 ? -14.239 11.322 34.842 1.00 92.25 542 SER A O 1
ATOM 4160 N N . LEU A 1 543 ? -15.439 9.550 35.543 1.00 93.38 543 LEU A N 1
ATOM 4161 C CA . LEU A 1 543 ? -14.868 8.587 34.607 1.00 93.38 543 LEU A CA 1
ATOM 4162 C C . LEU A 1 543 ? -15.986 7.990 33.743 1.00 93.38 543 LEU A C 1
ATOM 4164 O O . LEU A 1 543 ? -16.664 7.063 34.192 1.00 93.38 543 LEU A O 1
ATOM 4168 N N . PRO A 1 544 ? -16.207 8.520 32.524 1.00 93.62 544 PRO A N 1
ATOM 4169 C CA . PRO A 1 544 ? -17.069 7.880 31.539 1.00 93.62 544 PRO A CA 1
ATOM 4170 C C . PRO A 1 544 ? -16.603 6.445 31.273 1.00 93.62 544 PRO A C 1
ATOM 4172 O O . PRO A 1 544 ? -15.410 6.193 31.081 1.00 93.62 544 PRO A O 1
ATOM 4175 N N . PHE A 1 545 ? -17.538 5.503 31.251 1.00 94.06 545 PHE A N 1
ATOM 4176 C CA . PHE A 1 545 ? -17.230 4.078 31.215 1.00 94.06 545 PHE A CA 1
ATOM 4177 C C . PHE A 1 545 ? -18.136 3.349 30.223 1.00 94.06 545 PHE A C 1
ATOM 4179 O O . PHE A 1 545 ? -19.318 3.664 30.109 1.00 94.06 545 PHE A O 1
ATOM 4186 N N . THR A 1 546 ? -17.574 2.400 29.474 1.00 90.81 546 THR A N 1
ATOM 4187 C CA . THR A 1 546 ? -18.318 1.607 28.473 1.00 90.81 546 THR A CA 1
ATOM 4188 C C . THR A 1 546 ? -18.202 0.101 28.701 1.00 90.81 546 THR A C 1
ATOM 4190 O O . THR A 1 546 ? -18.800 -0.679 27.962 1.00 90.81 546 THR A O 1
ATOM 4193 N N . GLY A 1 547 ? -17.431 -0.312 29.706 1.00 91.00 547 GLY A N 1
ATOM 4194 C CA . GLY A 1 547 ? -17.227 -1.715 30.016 1.00 91.00 547 GLY A CA 1
ATOM 4195 C C . GLY A 1 547 ? -18.383 -2.338 30.792 1.00 91.00 547 GLY A C 1
ATOM 4196 O O . GLY A 1 547 ? -19.070 -1.696 31.579 1.00 91.00 547 GLY A O 1
ATOM 4197 N N . THR A 1 548 ? -18.545 -3.641 30.609 1.00 95.06 548 THR A N 1
ATOM 4198 C CA . THR A 1 548 ? -19.348 -4.542 31.439 1.00 95.06 548 THR A CA 1
ATOM 4199 C C . THR A 1 548 ? -18.422 -5.633 32.005 1.00 95.06 548 THR A C 1
ATOM 4201 O O . THR A 1 548 ? -18.444 -6.770 31.526 1.00 95.06 548 THR A O 1
ATOM 4204 N N . PRO A 1 549 ? -17.527 -5.288 32.956 1.00 96.75 549 PRO A N 1
ATOM 4205 C CA . PRO A 1 549 ? -16.521 -6.206 33.492 1.00 96.75 549 PRO A CA 1
ATOM 4206 C C . PRO A 1 549 ? -17.139 -7.342 34.311 1.00 96.75 549 PRO A C 1
ATOM 4208 O O . PRO A 1 549 ? -18.139 -7.159 35.006 1.00 96.75 549 PRO A O 1
ATOM 4211 N N . ASP A 1 550 ? -16.510 -8.513 34.283 1.00 97.69 550 ASP A N 1
ATOM 4212 C CA . ASP A 1 550 ? -16.915 -9.678 35.077 1.00 97.69 550 ASP A CA 1
ATOM 4213 C C . ASP A 1 550 ? -16.290 -9.653 36.481 1.00 97.69 550 ASP A C 1
ATOM 4215 O O . ASP A 1 550 ? -16.905 -10.055 37.475 1.00 97.69 550 ASP A O 1
ATOM 4219 N N . ALA A 1 551 ? -15.056 -9.157 36.580 1.00 97.75 551 ALA A N 1
ATOM 4220 C CA . ALA A 1 551 ? -14.326 -8.993 37.832 1.00 97.75 551 ALA A CA 1
ATOM 4221 C C . ALA A 1 551 ? -13.327 -7.830 37.741 1.00 97.75 551 ALA A C 1
ATOM 4223 O O . ALA A 1 551 ? -13.134 -7.244 36.680 1.00 97.75 551 ALA A O 1
ATOM 4224 N N . PHE A 1 552 ? -12.669 -7.512 38.848 1.00 98.31 552 PHE A N 1
ATOM 4225 C CA . PHE A 1 552 ? -11.407 -6.785 38.855 1.00 98.31 552 PHE A CA 1
ATOM 4226 C C . PHE A 1 552 ? -10.380 -7.539 39.695 1.00 98.31 552 PHE A C 1
ATOM 4228 O O . PHE A 1 552 ? -10.743 -8.289 40.606 1.00 98.31 552 PHE A O 1
ATOM 4235 N N . GLU A 1 553 ? -9.107 -7.330 39.397 1.00 98.38 553 GLU A N 1
ATOM 4236 C CA . GLU A 1 553 ? -7.975 -7.794 40.193 1.00 98.38 553 GLU A CA 1
ATOM 4237 C C . GLU A 1 553 ? -7.147 -6.594 40.648 1.00 98.38 553 GLU A C 1
ATOM 4239 O O . GLU A 1 553 ? -7.086 -5.591 39.945 1.00 98.38 553 GLU A O 1
ATOM 4244 N N . VAL A 1 554 ? -6.535 -6.682 41.826 1.00 98.38 554 VAL A N 1
ATOM 4245 C CA . VAL A 1 554 ? -5.596 -5.680 42.346 1.00 98.38 554 VAL A CA 1
ATOM 4246 C C . VAL A 1 554 ? -4.564 -6.372 43.226 1.00 98.38 554 VAL A C 1
ATOM 4248 O O . VAL A 1 554 ? -4.911 -7.281 43.986 1.00 98.38 554 VAL A O 1
ATOM 4251 N N . TYR A 1 555 ? -3.303 -5.960 43.136 1.00 98.56 555 TYR A N 1
ATOM 4252 C CA . TYR A 1 555 ? -2.284 -6.357 44.098 1.00 98.56 555 TYR A CA 1
ATOM 4253 C C . TYR A 1 555 ? -2.305 -5.382 45.264 1.00 98.56 555 TYR A C 1
ATOM 4255 O O . TYR A 1 555 ? -2.316 -4.168 45.074 1.00 98.56 555 TYR A O 1
ATOM 4263 N N . ALA A 1 556 ? -2.342 -5.912 46.481 1.00 98.44 556 ALA A N 1
ATOM 4264 C CA . ALA A 1 556 ? -2.366 -5.088 47.674 1.00 98.44 556 ALA A CA 1
ATOM 4265 C C . ALA A 1 556 ? -1.596 -5.715 48.829 1.00 98.44 556 ALA A C 1
ATOM 4267 O O . ALA A 1 556 ? -1.470 -6.939 48.933 1.00 98.44 556 ALA A O 1
ATOM 4268 N N . ARG A 1 557 ? -1.138 -4.853 49.731 1.00 98.12 557 ARG A N 1
ATOM 4269 C CA . ARG A 1 557 ? -0.668 -5.214 51.070 1.00 98.12 557 ARG A CA 1
ATOM 4270 C C . ARG A 1 557 ? -1.149 -4.160 52.060 1.00 98.12 557 ARG A C 1
ATOM 4272 O O . ARG A 1 557 ? -1.344 -2.998 51.701 1.00 98.12 557 ARG A O 1
ATOM 4279 N N . PHE A 1 558 ? -1.384 -4.570 53.298 1.00 98.44 558 PHE A N 1
ATOM 4280 C CA . PHE A 1 558 ? -2.015 -3.719 54.301 1.00 98.44 558 PHE A CA 1
ATOM 4281 C C . PHE A 1 558 ? -1.313 -3.865 55.645 1.00 98.44 558 PHE A C 1
ATOM 4283 O O . PHE A 1 558 ? -1.250 -4.961 56.208 1.00 98.44 558 PHE A O 1
ATOM 4290 N N . ALA A 1 559 ? -0.814 -2.741 56.157 1.00 98.06 559 ALA A N 1
ATOM 4291 C CA . ALA A 1 559 ? -0.251 -2.623 57.492 1.00 98.06 559 ALA A CA 1
ATOM 4292 C C . ALA A 1 559 ? -1.281 -1.929 58.405 1.00 98.06 559 ALA A C 1
ATOM 4294 O O . ALA A 1 559 ? -1.533 -0.734 58.226 1.00 98.06 559 ALA A O 1
ATOM 4295 N N . PRO A 1 560 ? -1.898 -2.652 59.358 1.00 96.88 560 PRO A N 1
ATOM 4296 C CA . PRO A 1 560 ? -2.887 -2.071 60.259 1.00 96.88 560 PRO A CA 1
ATOM 4297 C C . PRO A 1 560 ? -2.239 -1.071 61.226 1.00 96.88 560 PRO A C 1
ATOM 4299 O O . PRO A 1 560 ? -1.151 -1.320 61.749 1.00 96.88 560 PRO A O 1
ATOM 4302 N N . GLY A 1 561 ? -2.931 0.038 61.482 1.00 95.62 561 GLY A N 1
ATOM 4303 C CA . GLY A 1 561 ? -2.535 1.058 62.446 1.00 95.62 561 GLY A CA 1
ATOM 4304 C C . GLY A 1 561 ? -3.202 0.875 63.812 1.00 95.62 561 GLY A C 1
ATOM 4305 O O . GLY A 1 561 ? -3.327 -0.233 64.335 1.00 95.62 561 GLY A O 1
ATOM 4306 N N . THR A 1 562 ? -3.643 1.984 64.407 1.00 94.75 562 THR A N 1
ATOM 4307 C CA . THR A 1 562 ? -4.321 2.016 65.710 1.00 94.75 562 THR A CA 1
ATOM 4308 C C . THR A 1 562 ? -5.813 2.292 65.543 1.00 94.75 562 THR A C 1
ATOM 4310 O O . THR A 1 562 ? -6.215 3.324 65.002 1.00 94.75 562 THR A O 1
ATOM 4313 N N . ALA A 1 563 ? -6.647 1.392 66.062 1.00 94.12 563 ALA A N 1
ATOM 4314 C CA . ALA A 1 563 ? -8.093 1.573 66.124 1.00 94.12 563 ALA A CA 1
ATOM 4315 C C . ALA A 1 563 ? -8.501 2.701 67.089 1.00 94.12 563 ALA A C 1
ATOM 4317 O O . ALA A 1 563 ? -7.926 2.855 68.165 1.00 94.12 563 ALA A O 1
ATOM 4318 N N . LYS A 1 564 ? -9.552 3.447 66.737 1.00 91.44 564 LYS A N 1
ATOM 4319 C CA . LYS A 1 564 ? -10.165 4.469 67.599 1.00 91.44 564 LYS A CA 1
ATOM 4320 C C . LYS A 1 564 ? -10.919 3.854 68.778 1.00 91.44 564 LYS A C 1
ATOM 4322 O O . LYS A 1 564 ? -10.879 4.396 69.876 1.00 91.44 564 LYS A O 1
ATOM 4327 N N . ASN A 1 565 ? -11.599 2.734 68.532 1.00 91.81 565 ASN A N 1
ATOM 4328 C CA . ASN A 1 565 ? -12.366 1.988 69.526 1.00 91.81 565 ASN A CA 1
ATOM 4329 C C . ASN A 1 565 ? -11.907 0.526 69.562 1.00 91.81 565 ASN A C 1
ATOM 4331 O O . ASN A 1 565 ? -11.597 -0.060 68.520 1.00 91.81 565 ASN A O 1
ATOM 4335 N N . GLU A 1 566 ? -11.921 -0.081 70.746 1.00 89.44 566 GLU A N 1
ATOM 4336 C CA . GLU A 1 566 ? -11.651 -1.510 70.922 1.00 89.44 566 GLU A CA 1
ATOM 4337 C C . GLU A 1 566 ? -12.633 -2.367 70.097 1.00 89.44 566 GLU A C 1
ATOM 4339 O O . GLU A 1 566 ? -13.815 -2.042 69.984 1.00 89.44 566 GLU A O 1
ATOM 4344 N N . GLY A 1 567 ? -12.136 -3.441 69.474 1.00 87.50 567 GLY A N 1
ATOM 4345 C CA . GLY A 1 567 ? -12.935 -4.328 68.615 1.00 87.50 567 GLY A CA 1
ATOM 4346 C C . GLY A 1 567 ? -13.149 -3.847 67.172 1.00 87.50 567 GLY A C 1
ATOM 4347 O O . GLY A 1 567 ? -13.779 -4.554 66.388 1.00 87.50 567 GLY A O 1
ATOM 4348 N N . THR A 1 568 ? -12.616 -2.682 66.788 1.00 91.69 568 THR A N 1
ATOM 4349 C CA . THR A 1 568 ? -12.646 -2.215 65.390 1.00 91.69 568 THR A CA 1
ATOM 4350 C C . THR A 1 568 ? -11.829 -3.147 64.492 1.00 91.69 568 THR A C 1
ATOM 4352 O O . THR A 1 568 ? -10.658 -3.410 64.762 1.00 91.69 568 THR A O 1
ATOM 4355 N N . VAL A 1 569 ? -12.423 -3.603 63.387 1.00 93.81 569 VAL A N 1
ATOM 4356 C CA . VAL A 1 569 ? -11.717 -4.392 62.369 1.00 93.81 569 VAL A CA 1
ATOM 4357 C C . VAL A 1 569 ? -10.855 -3.464 61.510 1.00 93.81 569 VAL A C 1
ATOM 4359 O O . VAL A 1 569 ? -11.359 -2.506 60.922 1.00 93.81 569 VAL A O 1
ATOM 4362 N N . LEU A 1 570 ? -9.557 -3.759 61.428 1.00 95.94 570 LEU A N 1
ATOM 4363 C CA . LEU A 1 570 ? -8.597 -3.023 60.606 1.00 95.94 570 LEU A CA 1
ATOM 4364 C C . LEU A 1 570 ? -8.377 -3.767 59.292 1.00 95.94 570 LEU A C 1
ATOM 4366 O O . LEU A 1 570 ? -7.815 -4.862 59.274 1.00 95.94 570 LEU A O 1
ATOM 4370 N N . GLN A 1 571 ? -8.852 -3.175 58.203 1.00 97.12 571 GLN A N 1
ATOM 4371 C CA . GLN A 1 571 ? -8.730 -3.717 56.854 1.00 97.12 571 GLN A CA 1
ATOM 4372 C C . GLN A 1 571 ? -8.893 -2.593 55.833 1.00 97.12 571 GLN A C 1
ATOM 4374 O O . GLN A 1 571 ? -9.743 -1.721 56.013 1.00 97.12 571 GLN A O 1
ATOM 4379 N N . GLY A 1 572 ? -8.134 -2.640 54.743 1.00 97.75 572 GLY A N 1
ATOM 4380 C CA . GLY A 1 572 ? -8.354 -1.767 53.593 1.00 97.75 572 GLY A CA 1
ATOM 4381 C C . GLY A 1 572 ? -9.587 -2.184 52.785 1.00 97.75 572 GLY A C 1
ATOM 4382 O O . GLY A 1 572 ? -10.094 -3.301 52.922 1.00 97.75 572 GLY A O 1
ATOM 4383 N N . ARG A 1 573 ? -10.062 -1.302 51.904 1.00 98.12 573 ARG A N 1
ATOM 4384 C CA . ARG A 1 573 ? -11.112 -1.610 50.921 1.00 98.12 573 ARG A CA 1
ATOM 4385 C C . ARG A 1 573 ? -10.744 -1.045 49.559 1.00 98.12 573 ARG A C 1
ATOM 4387 O O . ARG A 1 573 ? -10.358 0.117 49.474 1.00 98.12 573 ARG A O 1
ATOM 4394 N N . VAL A 1 574 ? -10.975 -1.832 48.512 1.00 98.56 574 VAL A N 1
ATOM 4395 C CA . VAL A 1 574 ? -11.082 -1.349 47.128 1.00 98.56 574 VAL A CA 1
ATOM 4396 C C . VAL A 1 574 ? -12.485 -1.670 46.628 1.00 98.56 574 VAL A C 1
ATOM 4398 O O . VAL A 1 574 ? -12.935 -2.812 46.736 1.00 98.56 574 VAL A O 1
ATOM 4401 N N . GLN A 1 575 ? -13.187 -0.665 46.112 1.00 98.38 575 GLN A N 1
ATOM 4402 C CA . GLN A 1 575 ? -14.566 -0.780 45.651 1.00 98.38 575 GLN A CA 1
ATOM 4403 C C . GLN A 1 575 ? -14.745 -0.079 44.310 1.00 98.38 575 GLN A C 1
ATOM 4405 O O . GLN A 1 575 ? -14.322 1.058 44.130 1.00 98.38 575 GLN A O 1
ATOM 4410 N N . LEU A 1 576 ? -15.391 -0.769 43.376 1.00 98.56 576 LEU A N 1
ATOM 4411 C CA . LEU A 1 576 ? -15.709 -0.268 42.046 1.00 98.56 576 LEU A CA 1
ATOM 4412 C C . LEU A 1 576 ? -17.220 -0.322 41.845 1.00 98.56 576 LEU A C 1
ATOM 4414 O O . LEU A 1 576 ? -17.846 -1.358 42.085 1.00 98.56 576 LEU A O 1
ATOM 4418 N N . ILE A 1 577 ? -17.802 0.788 41.398 1.00 98.44 577 ILE A N 1
ATOM 4419 C CA . ILE A 1 577 ? -19.240 0.939 41.175 1.00 98.44 577 ILE A CA 1
ATOM 4420 C C . ILE A 1 577 ? -19.468 1.479 39.766 1.00 98.44 577 ILE A C 1
ATOM 4422 O O . ILE A 1 577 ? -19.038 2.584 39.444 1.00 98.44 577 ILE A O 1
ATOM 4426 N N . VAL A 1 578 ? -20.174 0.711 38.939 1.00 98.06 578 VAL A N 1
ATOM 4427 C CA . VAL A 1 578 ? -20.681 1.166 37.640 1.00 98.06 578 VAL A CA 1
ATOM 4428 C C . VAL A 1 578 ? -22.086 1.718 37.850 1.00 98.06 578 VAL A C 1
ATOM 4430 O O . VAL A 1 578 ? -22.929 1.053 38.461 1.00 98.06 578 VAL A O 1
ATOM 4433 N N . HIS A 1 579 ? -22.349 2.923 37.353 1.00 98.00 579 HIS A N 1
ATOM 4434 C CA . HIS A 1 579 ? -23.623 3.609 37.550 1.00 98.00 579 HIS A CA 1
ATOM 4435 C C . HIS A 1 579 ? -24.046 4.451 36.335 1.00 98.00 579 HIS A C 1
ATOM 4437 O O . HIS A 1 579 ? -23.236 4.754 35.460 1.00 98.00 579 HIS A O 1
ATOM 4443 N N . GLY A 1 580 ? -25.326 4.833 36.279 1.00 96.19 580 GLY A N 1
ATOM 4444 C CA . GLY A 1 580 ? -25.882 5.731 35.256 1.00 96.19 580 GLY A CA 1
ATOM 4445 C C . GLY A 1 580 ? -25.427 7.195 35.389 1.00 96.19 580 GLY A C 1
ATOM 4446 O O . GLY A 1 580 ? -24.607 7.526 36.240 1.00 96.19 580 GLY A O 1
ATOM 4447 N N . GLU A 1 581 ? -25.958 8.104 34.569 1.00 94.62 581 GLU A N 1
ATOM 4448 C CA . GLU A 1 581 ? -25.569 9.531 34.533 1.00 94.62 581 GLU A CA 1
ATOM 4449 C C . GLU A 1 581 ? -26.101 10.330 35.748 1.00 94.62 581 GLU A C 1
ATOM 4451 O O . GLU A 1 581 ? -26.973 11.186 35.628 1.00 94.62 581 GLU A O 1
ATOM 4456 N N . VAL A 1 582 ? -25.572 10.044 36.943 1.00 94.88 582 VAL A N 1
ATOM 4457 C CA . VAL A 1 582 ? -25.872 10.749 38.202 1.00 94.88 582 VAL A CA 1
ATOM 4458 C C . VAL A 1 582 ? -24.603 11.013 39.013 1.00 94.88 582 VAL A C 1
ATOM 4460 O O . VAL A 1 582 ? -23.585 10.344 38.834 1.00 94.88 582 VAL A O 1
ATOM 4463 N N . ALA A 1 583 ? -24.674 11.963 39.950 1.00 95.25 583 ALA A N 1
ATOM 4464 C CA . ALA A 1 583 ? -23.616 12.200 40.931 1.00 95.25 583 ALA A CA 1
ATOM 4465 C C . ALA A 1 583 ? -23.616 11.109 42.017 1.00 95.25 583 ALA A C 1
ATOM 4467 O O . ALA A 1 583 ? -24.105 11.314 43.126 1.00 95.25 583 ALA A O 1
ATOM 4468 N N . TYR A 1 584 ? -23.167 9.910 41.654 1.00 97.75 584 TYR A N 1
ATOM 4469 C CA . TYR A 1 584 ? -23.197 8.723 42.510 1.00 97.75 584 TYR A CA 1
ATOM 4470 C C . TYR A 1 584 ? -22.170 8.811 43.637 1.00 97.75 584 TYR A C 1
ATOM 4472 O O . TYR A 1 584 ? -21.075 9.305 43.389 1.00 97.75 584 TYR A O 1
ATOM 4480 N N . HIS A 1 585 ? -22.502 8.311 44.830 1.00 97.00 585 HIS A N 1
ATOM 4481 C CA . HIS A 1 585 ? -21.630 8.355 46.006 1.00 97.00 585 HIS A CA 1
ATOM 4482 C C . HIS A 1 585 ? -21.067 6.982 46.400 1.00 97.00 585 HIS A C 1
ATOM 4484 O O . HIS A 1 585 ? -21.703 5.943 46.209 1.00 97.00 585 HIS A O 1
ATOM 4490 N N . ASP A 1 586 ? -19.878 7.000 47.001 1.00 95.38 586 ASP A N 1
ATOM 4491 C CA . ASP A 1 586 ? -19.308 5.895 47.770 1.00 95.38 586 ASP A CA 1
ATOM 4492 C C . ASP A 1 586 ? -18.934 6.383 49.187 1.00 95.38 586 ASP A C 1
ATOM 4494 O O . ASP A 1 586 ? -18.025 7.214 49.317 1.00 95.38 586 ASP A O 1
ATOM 4498 N N . PRO A 1 587 ? -19.579 5.873 50.258 1.00 94.50 587 PRO A N 1
ATOM 4499 C CA . PRO A 1 587 ? -20.670 4.886 50.267 1.00 94.50 587 PRO A CA 1
ATOM 4500 C C . PRO A 1 587 ? -21.956 5.301 49.533 1.00 94.50 587 PRO A C 1
ATOM 4502 O O . PRO A 1 587 ? -22.248 6.477 49.347 1.00 94.50 587 PRO A O 1
ATOM 4505 N N . GLU A 1 588 ? -22.737 4.299 49.128 1.00 95.31 588 GLU A N 1
ATOM 4506 C CA . GLU A 1 588 ? -23.988 4.478 48.383 1.00 95.31 588 GLU A CA 1
ATOM 4507 C C . GLU A 1 588 ? -25.090 5.124 49.237 1.00 95.31 588 GLU A C 1
ATOM 4509 O O . GLU A 1 588 ? -25.364 4.683 50.356 1.00 95.31 588 GLU A O 1
ATOM 4514 N N . LEU A 1 589 ? -25.769 6.129 48.673 1.00 95.19 589 LEU A N 1
ATOM 4515 C CA . LEU A 1 589 ? -26.979 6.719 49.249 1.00 95.19 589 LEU A CA 1
ATOM 4516 C C . LEU A 1 589 ? -28.223 5.928 48.817 1.00 95.19 589 LEU A C 1
ATOM 4518 O O . LEU A 1 589 ? -28.307 5.446 47.687 1.00 95.19 589 LEU A O 1
ATOM 4522 N N . SER A 1 590 ? -29.220 5.818 49.699 1.00 92.62 590 SER A N 1
ATOM 4523 C CA . SER A 1 590 ? -30.393 4.950 49.483 1.00 92.62 590 SER A CA 1
ATOM 4524 C C . SER A 1 590 ? -31.210 5.327 48.239 1.00 92.62 590 SER A C 1
ATOM 4526 O O . SER A 1 590 ? -31.734 4.459 47.545 1.00 92.62 590 SER A O 1
ATOM 4528 N N . GLU A 1 591 ? -31.282 6.614 47.912 1.00 93.62 591 GLU A N 1
ATOM 4529 C CA . GLU A 1 591 ? -31.956 7.155 46.730 1.00 93.62 591 GLU A CA 1
ATOM 4530 C C . GLU A 1 591 ? -31.233 6.848 45.406 1.00 93.62 591 GLU A C 1
ATOM 4532 O O . GLU A 1 591 ? -31.809 7.025 44.332 1.00 93.62 591 GLU A O 1
ATOM 4537 N N . GLN A 1 592 ? -29.985 6.371 45.453 1.00 95.12 592 GLN A N 1
ATOM 4538 C CA . GLN A 1 592 ? -29.164 6.111 44.267 1.00 95.12 592 GLN A CA 1
ATOM 4539 C C . GLN A 1 592 ? -29.222 4.658 43.788 1.00 95.12 592 GLN A C 1
ATOM 4541 O O . GLN A 1 592 ? -28.725 4.370 42.698 1.00 95.12 592 GLN A O 1
ATOM 4546 N N . ALA A 1 593 ? -29.894 3.765 44.522 1.00 93.94 593 ALA A N 1
ATOM 4547 C CA . ALA A 1 593 ? -29.964 2.333 44.218 1.00 93.94 593 ALA A CA 1
ATOM 4548 C C . ALA A 1 593 ? -30.437 2.026 42.780 1.00 93.94 593 ALA A C 1
ATOM 4550 O O . ALA A 1 593 ? -29.907 1.127 42.130 1.00 93.94 593 ALA A O 1
ATOM 4551 N N . ALA A 1 594 ? -31.382 2.810 42.242 1.00 94.88 594 ALA A N 1
ATOM 4552 C CA . ALA A 1 594 ? -31.888 2.650 40.873 1.00 94.88 594 ALA A CA 1
ATOM 4553 C C . ALA A 1 594 ? -30.861 3.013 39.779 1.00 94.88 594 ALA A C 1
ATOM 4555 O O . ALA A 1 594 ? -31.013 2.609 38.631 1.00 94.88 594 ALA A O 1
ATOM 4556 N N . ASN A 1 595 ? -29.810 3.761 40.124 1.00 97.06 595 ASN A N 1
ATOM 4557 C CA . ASN A 1 595 ? -28.756 4.165 39.191 1.00 97.06 595 ASN A CA 1
ATOM 4558 C C . ASN A 1 595 ? -27.555 3.218 39.215 1.00 97.06 595 ASN A C 1
ATOM 4560 O O . ASN A 1 595 ? -26.689 3.315 38.347 1.00 97.06 595 ASN A O 1
ATOM 4564 N N . LYS A 1 596 ? -27.478 2.321 40.203 1.00 97.88 596 LYS A N 1
ATOM 4565 C CA . LYS A 1 596 ? -26.412 1.328 40.314 1.00 97.88 596 LYS A CA 1
ATOM 4566 C C . LYS A 1 596 ? -26.587 0.263 39.246 1.00 97.88 596 LYS A C 1
ATOM 4568 O O . LYS A 1 596 ? -27.600 -0.431 39.255 1.00 97.88 596 LYS A O 1
ATOM 4573 N N . ILE A 1 597 ? -25.598 0.089 38.382 1.00 97.62 597 ILE A N 1
ATOM 4574 C CA . ILE A 1 597 ? -25.599 -0.941 37.335 1.00 97.62 597 ILE A CA 1
ATOM 4575 C C . ILE A 1 597 ? -24.881 -2.186 37.850 1.00 97.62 597 ILE A C 1
ATOM 4577 O O . ILE A 1 597 ? -25.408 -3.298 37.780 1.00 97.62 597 ILE A O 1
ATOM 4581 N N . ALA A 1 598 ? -23.695 -1.995 38.429 1.00 97.75 598 ALA A N 1
ATOM 4582 C CA . ALA A 1 598 ? -22.910 -3.079 38.996 1.00 97.75 598 ALA A CA 1
ATOM 4583 C C . ALA A 1 598 ? -21.983 -2.592 40.106 1.00 97.75 598 ALA A C 1
ATOM 4585 O O . ALA A 1 598 ? -21.604 -1.423 40.157 1.00 97.75 598 ALA A O 1
ATOM 4586 N N . SER A 1 599 ? -21.562 -3.502 40.979 1.00 97.88 599 SER A N 1
ATOM 4587 C CA . SER A 1 599 ? -20.463 -3.222 41.903 1.00 97.88 599 SER A CA 1
ATOM 4588 C C . SER A 1 599 ? -19.638 -4.454 42.224 1.00 97.88 599 SER A C 1
ATOM 4590 O O . SER A 1 599 ? -20.173 -5.562 42.281 1.00 97.88 599 SER A O 1
ATOM 4592 N N . ALA A 1 600 ? -18.364 -4.231 42.519 1.00 98.44 600 ALA A N 1
ATOM 4593 C CA . ALA A 1 600 ? -17.439 -5.216 43.055 1.00 98.44 600 ALA A CA 1
ATOM 4594 C C . ALA A 1 600 ? -16.654 -4.583 44.213 1.00 98.44 600 ALA A C 1
ATOM 4596 O O . ALA A 1 600 ? -16.349 -3.391 44.186 1.00 98.44 600 ALA A O 1
ATOM 4597 N N . SER A 1 601 ? -16.319 -5.371 45.232 1.00 98.00 601 SER A N 1
ATOM 4598 C CA . SER A 1 601 ? -15.554 -4.895 46.387 1.00 98.00 601 SER A CA 1
ATOM 4599 C C . SER A 1 601 ? -14.664 -6.004 46.935 1.00 98.00 601 SER A C 1
ATOM 4601 O O . SER A 1 601 ? -15.060 -7.172 46.927 1.00 98.00 601 SER A O 1
ATOM 4603 N N . VAL A 1 602 ? -13.474 -5.637 47.408 1.00 98.31 602 VAL A N 1
ATOM 4604 C CA . VAL A 1 602 ? -12.567 -6.517 48.154 1.00 98.31 602 VAL A CA 1
ATOM 4605 C C . VAL A 1 602 ? -12.155 -5.844 49.460 1.00 98.31 602 VAL A C 1
ATOM 4607 O O . VAL A 1 602 ? -11.867 -4.645 49.495 1.00 98.31 602 VAL A O 1
ATOM 4610 N N . LEU A 1 603 ? -12.137 -6.629 50.537 1.00 98.31 603 LEU A N 1
ATOM 4611 C CA . LEU A 1 603 ? -11.588 -6.240 51.834 1.00 98.31 603 LEU A CA 1
ATOM 4612 C C . LEU A 1 603 ? -10.175 -6.807 51.951 1.00 98.31 603 LEU A C 1
ATOM 4614 O O . LEU A 1 603 ? -9.952 -7.976 51.635 1.00 98.31 603 LEU A O 1
ATOM 4618 N N . ILE A 1 604 ? -9.236 -5.975 52.390 1.00 98.19 604 ILE A N 1
ATOM 4619 C CA . ILE A 1 604 ? -7.804 -6.280 52.383 1.00 98.19 604 ILE A CA 1
ATOM 4620 C C . ILE A 1 604 ? -7.343 -6.380 53.842 1.00 98.19 604 ILE A C 1
ATOM 4622 O O . ILE A 1 604 ? -7.144 -5.346 54.487 1.00 98.19 604 ILE A O 1
ATOM 4626 N N . PRO A 1 605 ? -7.226 -7.599 54.401 1.00 97.75 605 PRO A N 1
ATOM 4627 C CA . PRO A 1 605 ? -6.769 -7.795 55.772 1.00 97.75 605 PRO A CA 1
ATOM 4628 C C . PRO A 1 605 ? -5.261 -7.540 55.891 1.00 97.75 605 PRO A C 1
ATOM 4630 O O . PRO A 1 605 ? -4.562 -7.390 54.888 1.00 97.75 605 PRO A O 1
ATOM 4633 N N . ALA A 1 606 ? -4.749 -7.543 57.125 1.00 97.75 606 ALA A N 1
ATOM 4634 C CA . ALA A 1 606 ? -3.320 -7.418 57.402 1.00 97.75 606 ALA A CA 1
ATOM 4635 C C . ALA A 1 606 ? -2.505 -8.431 56.584 1.00 97.75 606 ALA A C 1
ATOM 4637 O O . ALA A 1 606 ? -2.639 -9.641 56.761 1.00 97.75 606 ALA A O 1
ATOM 4638 N N . THR A 1 607 ? -1.681 -7.915 55.677 1.00 97.25 607 THR A N 1
ATOM 4639 C CA . THR A 1 607 ? -0.934 -8.710 54.701 1.00 97.25 607 THR A CA 1
ATOM 4640 C C . THR A 1 607 ? 0.381 -7.995 54.433 1.00 97.25 607 THR A C 1
ATOM 4642 O O . THR A 1 607 ? 0.359 -6.827 54.053 1.00 97.25 607 THR A O 1
ATOM 4645 N N . ALA A 1 608 ? 1.512 -8.663 54.668 1.00 94.88 608 ALA A N 1
ATOM 4646 C CA . ALA A 1 608 ? 2.838 -8.064 54.502 1.00 94.88 608 ALA A CA 1
ATOM 4647 C C . ALA A 1 608 ? 3.334 -8.126 53.047 1.00 94.88 608 ALA A C 1
ATOM 4649 O O . ALA A 1 608 ? 3.914 -7.161 52.548 1.00 94.88 608 ALA A O 1
ATOM 4650 N N . ASP A 1 609 ? 3.071 -9.244 52.371 1.00 97.25 609 ASP A N 1
ATOM 4651 C CA . ASP A 1 609 ? 3.482 -9.481 50.990 1.00 97.25 609 ASP A CA 1
ATOM 4652 C C . ASP A 1 609 ? 2.422 -8.989 49.999 1.00 97.25 609 ASP A C 1
ATOM 4654 O O . ASP A 1 609 ? 1.220 -9.042 50.272 1.00 97.25 609 ASP A O 1
ATOM 4658 N N . TRP A 1 610 ? 2.860 -8.554 48.815 1.00 98.12 610 TRP A N 1
ATOM 4659 C CA . TRP A 1 610 ? 1.952 -8.232 47.716 1.00 98.12 610 TRP A CA 1
ATOM 4660 C C . TRP A 1 610 ? 1.071 -9.439 47.382 1.00 98.12 610 TRP A C 1
ATOM 4662 O O . TRP A 1 610 ? 1.553 -10.470 46.914 1.00 98.12 610 TRP A O 1
ATOM 4672 N N . THR A 1 611 ? -0.231 -9.302 47.615 1.00 98.31 611 THR A N 1
ATOM 4673 C CA . THR A 1 611 ? -1.213 -10.368 47.407 1.00 98.31 611 THR A CA 1
ATOM 4674 C C . THR A 1 611 ? -2.258 -9.913 46.405 1.00 98.31 611 THR A C 1
ATOM 4676 O O . THR A 1 611 ? -2.751 -8.789 46.482 1.00 98.31 611 THR A O 1
ATOM 4679 N N . LYS A 1 612 ? -2.610 -10.787 45.459 1.00 98.38 612 LYS A N 1
ATOM 4680 C CA . LYS A 1 612 ? -3.661 -10.507 44.480 1.00 98.38 612 LYS A CA 1
ATOM 4681 C C . LYS A 1 612 ? -5.041 -10.735 45.092 1.00 98.38 612 LYS A C 1
ATOM 4683 O O . LYS A 1 612 ? -5.344 -11.838 45.542 1.00 98.38 612 LYS A O 1
ATOM 4688 N N . PHE A 1 613 ? -5.893 -9.720 45.037 1.00 98.38 613 PHE A N 1
ATOM 4689 C CA . PHE A 1 613 ? -7.299 -9.785 45.425 1.00 98.38 613 PHE A CA 1
ATOM 4690 C C . PHE A 1 613 ? -8.185 -9.674 44.187 1.00 98.38 613 PHE A C 1
ATOM 4692 O O . PHE A 1 613 ? -7.931 -8.847 43.315 1.00 98.38 613 PHE A O 1
ATOM 4699 N N . THR A 1 614 ? -9.244 -10.485 44.123 1.00 98.44 614 THR A N 1
ATOM 4700 C CA . THR A 1 614 ? -10.193 -10.495 43.001 1.00 98.44 614 THR A CA 1
ATOM 4701 C C . THR A 1 614 ? -11.598 -10.156 43.491 1.00 98.44 614 THR A C 1
ATOM 4703 O O . THR A 1 614 ? -12.169 -10.891 44.300 1.00 98.44 614 THR A O 1
ATOM 4706 N N . GLY A 1 615 ? -12.182 -9.075 42.975 1.00 97.81 615 GLY A N 1
ATOM 4707 C CA . GLY A 1 615 ? -13.567 -8.681 43.236 1.00 97.81 615 GLY A CA 1
ATOM 4708 C C . GLY A 1 615 ? -14.462 -9.008 42.046 1.00 97.81 615 GLY A C 1
ATOM 4709 O O . GLY A 1 615 ? -14.229 -8.510 40.952 1.00 97.81 615 GLY A O 1
ATOM 4710 N N . LYS A 1 616 ? -15.501 -9.829 42.232 1.00 98.00 616 LYS A N 1
ATOM 4711 C CA . LYS A 1 616 ? -16.465 -10.148 41.162 1.00 98.00 616 LYS A CA 1
ATOM 4712 C C . LYS A 1 616 ? -17.571 -9.099 41.099 1.00 98.00 616 LYS A C 1
ATOM 4714 O O . LYS A 1 616 ? -18.122 -8.735 42.140 1.00 98.00 616 LYS A O 1
ATOM 4719 N N . PHE A 1 617 ? -17.919 -8.651 39.896 1.00 98.12 617 PHE A N 1
ATOM 4720 C CA . PHE A 1 617 ? -19.026 -7.717 39.717 1.00 98.12 617 PHE A CA 1
ATOM 4721 C C . PHE A 1 617 ? -20.366 -8.415 39.930 1.00 98.12 617 PHE A C 1
ATOM 4723 O O . PHE A 1 617 ? -20.640 -9.480 39.381 1.00 98.12 617 PHE A O 1
ATOM 4730 N N . SER A 1 618 ? -21.211 -7.785 40.740 1.00 97.38 618 SER A N 1
ATOM 4731 C CA . SER A 1 618 ? -22.620 -8.135 40.889 1.00 97.38 618 SER A CA 1
ATOM 4732 C C . SER A 1 618 ? -23.454 -7.097 40.151 1.00 97.38 618 SER A C 1
ATOM 4734 O O . SER A 1 618 ? -23.390 -5.915 40.491 1.00 97.38 618 SER A O 1
ATOM 4736 N N . TYR A 1 619 ? -24.209 -7.539 39.146 1.00 96.50 619 TYR A N 1
ATOM 4737 C CA . TYR A 1 619 ? -25.079 -6.693 38.330 1.00 96.50 619 TYR A CA 1
ATOM 4738 C C . TYR A 1 619 ? -26.494 -6.659 38.904 1.00 96.50 619 TYR A C 1
ATOM 4740 O O . TYR A 1 619 ? -27.026 -7.689 39.316 1.00 96.50 619 TYR A O 1
ATOM 4748 N N . THR A 1 620 ? -27.104 -5.477 38.921 1.00 96.06 620 THR A N 1
ATOM 4749 C CA . THR A 1 620 ? -28.457 -5.258 39.463 1.00 96.06 620 THR A CA 1
ATOM 4750 C C . THR A 1 620 ? -29.559 -5.510 38.431 1.00 96.06 620 THR A C 1
ATOM 4752 O O . THR A 1 620 ? -30.701 -5.752 38.812 1.00 96.06 620 THR A O 1
ATOM 4755 N N . GLY A 1 621 ? -29.221 -5.451 37.137 1.00 92.31 621 GLY A N 1
ATOM 4756 C CA . GLY A 1 621 ? -30.174 -5.443 36.022 1.00 92.31 621 GLY A CA 1
ATOM 4757 C C . GLY A 1 621 ? -30.634 -4.041 35.600 1.00 92.31 621 GLY A C 1
ATOM 4758 O O . GLY A 1 621 ? -31.407 -3.928 34.655 1.00 92.31 621 GLY A O 1
ATOM 4759 N N . ASN A 1 622 ? -30.161 -2.981 36.265 1.00 94.06 622 ASN A N 1
ATOM 4760 C CA . ASN A 1 622 ? -30.419 -1.606 35.836 1.00 94.06 622 ASN A CA 1
ATOM 4761 C C . ASN A 1 622 ? -29.600 -1.264 34.579 1.00 94.06 622 ASN A C 1
ATOM 4763 O O . ASN A 1 622 ? -28.446 -1.676 34.453 1.00 94.06 622 ASN A O 1
ATOM 4767 N N . GLU A 1 623 ? -30.169 -0.451 33.689 1.00 90.06 623 GLU A N 1
ATOM 4768 C CA . GLU A 1 623 ? -29.541 -0.007 32.439 1.00 90.06 623 GLU A CA 1
ATOM 4769 C C . GLU A 1 623 ? -29.494 1.527 32.358 1.00 90.06 623 GLU A C 1
ATOM 4771 O O . GLU A 1 623 ? -30.318 2.223 32.951 1.00 90.06 623 GLU A O 1
ATOM 4776 N N . SER A 1 624 ? -28.532 2.070 31.607 1.00 91.81 624 SER A N 1
ATOM 4777 C CA . SER A 1 624 ? -28.415 3.511 31.355 1.00 91.81 624 SER A CA 1
ATOM 4778 C C . SER A 1 624 ? -27.786 3.779 29.988 1.00 91.81 624 SER A C 1
ATOM 4780 O O . SER A 1 624 ? -26.857 3.081 29.583 1.00 91.81 624 SER A O 1
ATOM 4782 N N . GLY A 1 625 ? -28.254 4.827 29.295 1.00 86.50 625 GLY A N 1
ATOM 4783 C CA . GLY A 1 625 ? -27.713 5.249 27.994 1.00 86.50 625 GLY A CA 1
ATOM 4784 C C . GLY A 1 625 ? -26.294 5.830 28.065 1.00 86.50 625 GLY A C 1
ATOM 4785 O O . GLY A 1 625 ? -25.574 5.816 27.070 1.00 86.50 625 GLY A O 1
ATOM 4786 N N . LYS A 1 626 ? -25.876 6.308 29.243 1.00 90.94 626 LYS A N 1
ATOM 4787 C CA . LYS A 1 626 ? -24.483 6.642 29.568 1.00 90.94 626 LYS A CA 1
ATOM 4788 C C . LYS A 1 626 ? -24.113 6.054 30.918 1.00 90.94 626 LYS A C 1
ATOM 4790 O O . LYS A 1 626 ? -24.932 6.071 31.840 1.00 90.94 626 LYS A O 1
ATOM 4795 N N . GLN A 1 627 ? -22.887 5.568 31.040 1.00 94.38 627 GLN A N 1
ATOM 4796 C CA . GLN A 1 627 ? -22.405 4.932 32.259 1.00 94.38 627 GLN A CA 1
ATOM 4797 C C . GLN A 1 627 ? -21.096 5.569 32.717 1.00 94.38 627 GLN A C 1
ATOM 4799 O O . GLN A 1 627 ? -20.323 6.109 31.921 1.00 94.38 627 GLN A O 1
ATOM 4804 N N . TYR A 1 628 ? -20.871 5.504 34.021 1.00 96.69 628 TYR A N 1
ATOM 4805 C CA . TYR A 1 628 ? -19.691 6.015 34.698 1.00 96.69 628 TYR A CA 1
ATOM 4806 C C . TYR A 1 628 ? -19.185 4.970 35.689 1.00 96.69 628 TYR A C 1
ATOM 4808 O O . TYR A 1 628 ? -19.964 4.163 36.204 1.00 96.69 628 TYR A O 1
ATOM 4816 N N . LEU A 1 629 ? -17.881 4.994 35.957 1.00 97.56 629 LEU A N 1
ATOM 4817 C CA . LEU A 1 629 ? -17.236 4.126 36.938 1.00 97.56 629 LEU A CA 1
ATOM 4818 C C . LEU A 1 629 ? -16.665 4.960 38.088 1.00 97.56 629 LEU A C 1
ATOM 4820 O O . LEU A 1 629 ? -15.722 5.731 37.904 1.00 97.56 629 LEU A O 1
ATOM 4824 N N . LEU A 1 630 ? -17.200 4.751 39.288 1.00 97.94 630 LEU A N 1
ATOM 4825 C CA . LEU A 1 630 ? -16.644 5.268 40.532 1.00 97.94 630 LEU A CA 1
ATOM 4826 C C . LEU A 1 630 ? -15.816 4.164 41.194 1.00 97.94 630 LEU A C 1
ATOM 4828 O O . LEU A 1 630 ? -16.365 3.234 41.788 1.00 97.94 630 LEU A O 1
ATOM 4832 N N . ALA A 1 631 ? -14.496 4.247 41.058 1.00 97.81 631 ALA A N 1
ATOM 4833 C CA . ALA A 1 631 ? -13.558 3.413 41.793 1.00 97.81 631 ALA A CA 1
ATOM 4834 C C . ALA A 1 631 ? -13.036 4.193 43.000 1.00 97.81 631 ALA A C 1
ATOM 4836 O O . ALA A 1 631 ? -12.695 5.369 42.874 1.00 97.81 631 ALA A O 1
ATOM 4837 N N . SER A 1 632 ? -12.963 3.541 44.155 1.00 97.12 632 SER A N 1
ATOM 4838 C CA . SER A 1 632 ? -12.478 4.123 45.404 1.00 97.12 632 SER A CA 1
ATOM 4839 C C . SER A 1 632 ? -11.636 3.114 46.169 1.00 97.12 632 SER A C 1
ATOM 4841 O O . SER A 1 632 ? -11.987 1.932 46.250 1.00 97.12 632 SER A O 1
ATOM 4843 N N . ALA A 1 633 ? -10.568 3.592 46.800 1.00 97.94 633 ALA A N 1
ATOM 4844 C CA . ALA A 1 633 ? -9.815 2.814 47.770 1.00 97.94 633 ALA A CA 1
ATOM 4845 C C . ALA A 1 633 ? -9.621 3.589 49.070 1.00 97.94 633 ALA A C 1
ATOM 4847 O O . ALA A 1 633 ? -9.339 4.786 49.053 1.00 97.94 633 ALA A O 1
ATOM 4848 N N . THR A 1 634 ? -9.764 2.900 50.203 1.00 97.19 634 THR A N 1
ATOM 4849 C CA . THR A 1 634 ? -9.629 3.508 51.528 1.00 97.19 634 THR A CA 1
ATOM 4850 C C . THR A 1 634 ? -8.911 2.597 52.514 1.00 97.19 634 THR A C 1
ATOM 4852 O O . THR A 1 634 ? -9.042 1.373 52.463 1.00 97.19 634 THR A O 1
ATOM 4855 N N . THR A 1 635 ? -8.167 3.199 53.443 1.00 97.62 635 THR A N 1
ATOM 4856 C CA . THR A 1 635 ? -7.452 2.478 54.505 1.00 97.62 635 THR A CA 1
ATOM 4857 C C . THR A 1 635 ? -8.371 1.807 55.526 1.00 97.62 635 THR A C 1
ATOM 4859 O O . THR A 1 635 ? -7.916 0.917 56.237 1.00 97.62 635 THR A O 1
ATOM 4862 N N . ASN A 1 636 ? -9.643 2.214 55.614 1.00 95.31 636 ASN A N 1
ATOM 4863 C CA . ASN A 1 636 ? -10.653 1.528 56.418 1.00 95.31 636 ASN A CA 1
ATOM 4864 C C . ASN A 1 636 ? -12.057 1.732 55.813 1.00 95.31 636 ASN A C 1
ATOM 4866 O O . ASN A 1 636 ? -12.416 2.871 55.510 1.00 95.31 636 ASN A O 1
ATOM 4870 N N . PRO A 1 637 ? -12.886 0.684 55.635 1.00 94.44 637 PRO A N 1
ATOM 4871 C CA . PRO A 1 637 ? -14.253 0.850 55.139 1.00 94.44 637 PRO A CA 1
ATOM 4872 C C . PRO A 1 637 ? -15.157 1.641 56.093 1.00 94.44 637 PRO A C 1
ATOM 4874 O O . PRO A 1 637 ? -16.179 2.161 55.648 1.00 94.44 637 PRO A O 1
ATOM 4877 N N . VAL A 1 638 ? -14.808 1.720 57.382 1.00 93.88 638 VAL A N 1
ATOM 4878 C CA . VAL A 1 638 ? -15.511 2.522 58.385 1.00 93.88 638 VAL A CA 1
ATOM 4879 C C . VAL A 1 638 ? -14.812 3.887 58.502 1.00 93.88 638 VAL A C 1
ATOM 4881 O O . VAL A 1 638 ? -13.637 3.946 58.887 1.00 93.88 638 VAL A O 1
ATOM 4884 N N . PRO A 1 639 ? -15.490 5.003 58.177 1.00 91.94 639 PRO A N 1
ATOM 4885 C CA . PRO A 1 639 ? -14.876 6.329 58.221 1.00 91.94 639 PRO A CA 1
ATOM 4886 C C . PRO A 1 639 ? -14.374 6.712 59.621 1.00 91.94 639 PRO A C 1
ATOM 4888 O O . PRO A 1 639 ? -15.118 6.653 60.600 1.00 91.94 639 PRO A O 1
ATOM 4891 N N . GLY A 1 640 ? -13.107 7.123 59.723 1.00 91.75 640 GLY A N 1
ATOM 4892 C CA . GLY A 1 640 ? -12.487 7.600 60.965 1.00 91.75 640 GLY A CA 1
ATOM 4893 C C . GLY A 1 640 ? -12.289 6.539 62.048 1.00 91.75 640 GLY A C 1
ATOM 4894 O O . GLY A 1 640 ? -12.140 6.878 63.226 1.00 91.75 640 GLY A O 1
ATOM 4895 N N . ALA A 1 641 ? -12.308 5.263 61.666 1.00 93.12 641 ALA A N 1
ATOM 4896 C CA . ALA A 1 641 ? -12.210 4.140 62.590 1.00 93.12 641 ALA A CA 1
ATOM 4897 C C . ALA A 1 641 ? -10.785 3.876 63.095 1.00 93.12 641 ALA A C 1
ATOM 4899 O O . ALA A 1 641 ? -10.619 3.274 64.156 1.00 93.12 641 ALA A O 1
ATOM 4900 N N . SER A 1 642 ? -9.762 4.337 62.375 1.00 94.81 642 SER A N 1
ATOM 4901 C CA . SER A 1 642 ? -8.362 4.067 62.697 1.00 94.81 642 SER A CA 1
ATOM 4902 C C . SER A 1 642 ? -7.420 5.141 62.154 1.00 94.81 642 SER A C 1
ATOM 4904 O O . SER A 1 642 ? -7.776 5.903 61.252 1.00 94.81 642 SER A O 1
ATOM 4906 N N . LYS A 1 643 ? -6.231 5.227 62.755 1.00 94.69 643 LYS A N 1
ATOM 4907 C CA . LYS A 1 643 ? -5.116 6.081 62.328 1.00 94.69 643 LYS A CA 1
ATOM 4908 C C . LYS A 1 643 ? -3.862 5.246 62.095 1.00 94.69 643 LYS A C 1
ATOM 4910 O O . LYS A 1 643 ? -3.739 4.174 62.678 1.00 94.69 643 LYS A O 1
ATOM 4915 N N . ASP A 1 644 ? -2.925 5.765 61.308 1.00 95.88 644 ASP A N 1
ATOM 4916 C CA . ASP A 1 644 ? -1.632 5.142 60.997 1.00 95.88 644 ASP A CA 1
ATOM 4917 C C . ASP A 1 644 ? -1.712 3.827 60.192 1.00 95.88 644 ASP A C 1
ATOM 4919 O O . ASP A 1 644 ? -0.705 3.138 60.032 1.00 95.88 644 ASP A O 1
ATOM 4923 N N . ASP A 1 645 ? -2.883 3.488 59.647 1.00 97.81 645 ASP A N 1
ATOM 4924 C CA . ASP A 1 645 ? -3.023 2.395 58.683 1.00 97.81 645 ASP A CA 1
ATOM 4925 C C . ASP A 1 645 ? -2.287 2.751 57.397 1.00 97.81 645 ASP A C 1
ATOM 4927 O O . ASP A 1 645 ? -2.299 3.912 56.977 1.00 97.81 645 ASP A O 1
ATOM 4931 N N . GLN A 1 646 ? -1.724 1.750 56.727 1.00 98.12 646 GLN A N 1
ATOM 4932 C CA . GLN A 1 646 ? -1.130 1.907 55.402 1.00 98.12 646 GLN A CA 1
ATOM 4933 C C . GLN A 1 646 ? -1.706 0.855 54.464 1.00 98.12 646 GLN A C 1
ATOM 4935 O O . GLN A 1 646 ? -1.606 -0.345 54.730 1.00 98.12 646 GLN A O 1
ATOM 4940 N N . LEU A 1 647 ? -2.311 1.315 53.372 1.00 98.44 647 LEU A N 1
ATOM 4941 C CA . LEU A 1 647 ? -2.769 0.466 52.283 1.00 98.44 647 LEU A CA 1
ATOM 4942 C C . LEU A 1 647 ? -1.936 0.774 51.045 1.00 98.44 647 LEU A C 1
ATOM 4944 O O . LEU A 1 647 ? -1.965 1.901 50.547 1.00 98.44 647 LEU A O 1
ATOM 4948 N N . ASP A 1 648 ? -1.240 -0.244 50.558 1.00 98.44 648 ASP A N 1
ATOM 4949 C CA . ASP A 1 648 ? -0.467 -0.185 49.326 1.00 98.44 648 ASP A CA 1
ATOM 4950 C C . ASP A 1 648 ? -1.237 -0.921 48.235 1.00 98.44 648 ASP A C 1
ATOM 4952 O O . ASP A 1 648 ? -1.732 -2.029 48.470 1.00 98.44 648 ASP A O 1
ATOM 4956 N N . LEU A 1 649 ? -1.338 -0.309 47.059 1.00 98.38 649 LEU A N 1
ATOM 4957 C CA . LEU A 1 649 ? -2.068 -0.830 45.909 1.00 98.38 649 LEU A CA 1
ATOM 4958 C C . LEU A 1 649 ? -1.198 -0.752 44.668 1.00 98.38 649 LEU A C 1
ATOM 4960 O O . LEU A 1 649 ? -0.448 0.209 44.484 1.00 98.38 649 LEU A O 1
ATOM 4964 N N . ASP A 1 650 ? -1.350 -1.756 43.819 1.00 97.94 650 ASP A N 1
ATOM 4965 C CA . ASP A 1 650 ? -0.713 -1.797 42.520 1.00 97.94 650 ASP A CA 1
ATOM 4966 C C . ASP A 1 650 ? -1.511 -2.654 41.520 1.00 97.94 650 ASP A C 1
ATOM 4968 O O . ASP A 1 650 ? -2.249 -3.571 41.904 1.00 97.94 650 ASP A O 1
ATOM 4972 N N . ASN A 1 651 ? -1.346 -2.357 40.231 1.00 96.44 651 ASN A N 1
ATOM 4973 C CA . ASN A 1 651 ? -1.754 -3.182 39.099 1.00 96.44 651 ASN A CA 1
ATOM 4974 C C . ASN A 1 651 ? -3.247 -3.567 39.129 1.00 96.44 651 ASN A C 1
ATOM 4976 O O . ASN A 1 651 ? -3.611 -4.742 39.007 1.00 96.44 651 ASN A O 1
ATOM 4980 N N . LEU A 1 652 ? -4.125 -2.575 39.324 1.00 97.44 652 LEU A N 1
ATOM 4981 C CA . LEU A 1 652 ? -5.574 -2.771 39.319 1.00 97.44 652 LEU A CA 1
ATOM 4982 C C . LEU A 1 652 ? -6.081 -2.924 37.880 1.00 97.44 652 LEU A C 1
ATOM 4984 O O . LEU A 1 652 ? -5.928 -2.028 37.051 1.00 97.44 652 LEU A O 1
ATOM 4988 N N . LYS A 1 653 ? -6.736 -4.052 37.585 1.00 96.75 653 LYS A N 1
ATOM 4989 C CA . LYS A 1 653 ? -7.232 -4.394 36.242 1.00 96.75 653 LYS A CA 1
ATOM 4990 C C . LYS A 1 653 ? -8.676 -4.855 36.265 1.00 96.75 653 LYS A C 1
ATOM 4992 O O . LYS A 1 653 ? -9.062 -5.664 37.107 1.00 96.75 653 LYS A O 1
ATOM 4997 N N . LEU A 1 654 ? -9.465 -4.393 35.300 1.00 97.50 654 LEU A N 1
ATOM 4998 C CA . LEU A 1 654 ? -10.794 -4.934 35.027 1.00 97.50 654 LEU A CA 1
ATOM 4999 C C . LEU A 1 654 ? -10.669 -6.194 34.162 1.00 97.50 654 LEU A C 1
ATOM 5001 O O . LEU A 1 654 ? -9.917 -6.210 33.190 1.00 97.50 654 LEU A O 1
ATOM 5005 N N . ILE A 1 655 ? -11.406 -7.245 34.512 1.00 96.75 655 ILE A N 1
ATOM 5006 C CA . ILE A 1 655 ? -11.368 -8.556 33.861 1.00 96.75 655 ILE A CA 1
ATOM 5007 C C . ILE A 1 655 ? -12.653 -8.777 33.068 1.00 96.75 655 ILE A C 1
ATOM 5009 O O . ILE A 1 655 ? -13.753 -8.702 33.621 1.00 96.75 655 ILE A O 1
ATOM 5013 N N . TYR A 1 656 ? -12.489 -9.127 31.794 1.00 96.88 656 TYR A N 1
ATOM 5014 C CA . TYR A 1 656 ? -13.556 -9.452 30.852 1.00 96.88 656 TYR A CA 1
ATOM 5015 C C . TYR A 1 656 ? -13.347 -10.878 30.341 1.00 96.88 656 TYR A C 1
ATOM 5017 O O . TYR A 1 656 ? -12.400 -11.166 29.609 1.00 96.88 656 TYR A O 1
ATOM 5025 N N . TYR A 1 657 ? -14.199 -11.813 30.751 1.00 96.25 657 TYR A N 1
ATOM 5026 C CA . TYR A 1 657 ? -14.045 -13.206 30.355 1.00 96.25 657 TYR A CA 1
ATOM 5027 C C . TYR A 1 657 ? -14.463 -13.407 28.900 1.00 96.25 657 TYR A C 1
ATOM 5029 O O . TYR A 1 657 ? -15.582 -13.097 28.501 1.00 96.25 657 TYR A O 1
ATOM 5037 N N . HIS A 1 658 ? -13.581 -14.030 28.126 1.00 95.94 658 HIS A N 1
ATOM 5038 C CA . HIS A 1 658 ? -13.800 -14.361 26.719 1.00 95.94 658 HIS A CA 1
ATOM 5039 C C . HIS A 1 658 ? -13.725 -15.875 26.459 1.00 95.94 658 HIS A C 1
ATOM 5041 O O . HIS A 1 658 ? -13.445 -16.302 25.347 1.00 95.94 658 HIS A O 1
ATOM 5047 N N . THR A 1 659 ? -13.979 -16.704 27.477 1.00 96.56 659 THR A N 1
ATOM 5048 C CA . THR A 1 659 ? -13.982 -18.175 27.381 1.00 96.56 659 THR A CA 1
ATOM 5049 C C . THR A 1 659 ? -15.391 -18.766 27.512 1.00 96.56 659 THR A C 1
ATOM 5051 O O . THR A 1 659 ? -16.347 -18.095 27.923 1.00 96.56 659 THR A O 1
ATOM 5054 N N . LEU A 1 660 ? -15.540 -20.044 27.154 1.00 96.38 660 LEU A N 1
ATOM 5055 C CA . LEU A 1 660 ? -16.760 -20.817 27.407 1.00 96.38 660 LEU A CA 1
ATOM 5056 C C . LEU A 1 660 ? -16.734 -21.451 28.805 1.00 96.38 660 LEU A C 1
ATOM 5058 O O . LEU A 1 660 ? -15.680 -21.790 29.328 1.00 96.38 660 LEU A O 1
ATOM 5062 N N . LYS A 1 661 ? -17.920 -21.656 29.385 1.00 95.06 661 LYS A N 1
ATOM 5063 C CA . LYS A 1 661 ? -18.154 -22.430 30.616 1.00 95.06 661 LYS A CA 1
ATOM 5064 C C . LYS A 1 661 ? -18.583 -23.874 30.325 1.00 95.06 661 LYS A C 1
ATOM 5066 O O . LYS A 1 661 ? -18.415 -24.754 31.164 1.00 95.06 661 LYS A O 1
ATOM 5071 N N . SER A 1 662 ? -19.177 -24.120 29.157 1.00 94.81 662 SER A N 1
ATOM 5072 C CA . SER A 1 662 ? -19.568 -25.459 28.707 1.00 94.81 662 SER A CA 1
ATOM 5073 C C . SER A 1 662 ? -19.705 -25.514 27.191 1.00 94.81 662 SER A C 1
ATOM 5075 O O . SER A 1 662 ? -20.146 -24.530 26.592 1.00 94.81 662 SER A O 1
ATOM 5077 N N . LEU A 1 663 ? -19.446 -26.684 26.605 1.00 96.00 663 LEU A N 1
ATOM 5078 C CA . LEU A 1 663 ? -19.636 -26.976 25.186 1.00 96.00 663 LEU A CA 1
ATOM 5079 C C . LEU A 1 663 ? -20.202 -28.390 24.999 1.00 96.00 663 LEU A C 1
ATOM 5081 O O . LEU A 1 663 ? -19.712 -29.339 25.606 1.00 96.00 663 LEU A O 1
ATOM 5085 N N . THR A 1 664 ? -21.228 -28.523 24.160 1.00 94.50 664 THR A N 1
ATOM 5086 C CA . THR A 1 664 ? -21.872 -29.796 23.788 1.00 94.50 664 THR A CA 1
ATOM 5087 C C . THR A 1 664 ? -22.328 -29.753 22.328 1.00 94.50 664 THR A C 1
ATOM 5089 O O . THR A 1 664 ? -22.544 -28.667 21.783 1.00 94.50 664 THR A O 1
ATOM 5092 N N . THR A 1 665 ? -22.492 -30.917 21.693 1.00 94.94 665 THR A N 1
ATOM 5093 C CA . THR A 1 665 ? -23.012 -31.017 20.322 1.00 94.94 665 THR A CA 1
ATOM 5094 C C . THR A 1 665 ? -23.851 -32.281 20.097 1.00 94.94 665 THR A C 1
ATOM 5096 O O . THR A 1 665 ? -23.804 -33.212 20.907 1.00 94.94 665 THR A O 1
ATOM 5099 N N . THR A 1 666 ? -24.624 -32.303 19.009 1.00 93.31 666 THR A N 1
ATOM 5100 C CA . THR A 1 666 ? -25.440 -33.444 18.567 1.00 93.31 666 THR A CA 1
ATOM 5101 C C . THR A 1 666 ? -25.008 -33.975 17.199 1.00 93.31 666 THR A C 1
ATOM 5103 O O . THR A 1 666 ? -24.292 -33.303 16.458 1.00 93.31 666 THR A O 1
ATOM 5106 N N . ASP A 1 667 ? -25.470 -35.169 16.834 1.00 86.88 667 ASP A N 1
ATOM 5107 C CA . ASP A 1 667 ? -25.380 -35.693 15.466 1.00 86.88 667 ASP A CA 1
ATOM 5108 C C . ASP A 1 667 ? -26.428 -35.049 14.540 1.00 86.88 667 ASP A C 1
ATOM 5110 O O . ASP A 1 667 ? -27.160 -34.126 14.920 1.00 86.88 667 ASP A O 1
ATOM 5114 N N . SER A 1 668 ? -26.477 -35.536 13.298 1.00 79.62 668 SER A N 1
ATOM 5115 C CA . SER A 1 668 ? -27.465 -35.170 12.281 1.00 79.62 668 SER A CA 1
ATOM 5116 C C . SER A 1 668 ? -28.868 -35.736 12.548 1.00 79.62 668 SER A C 1
ATOM 5118 O O . SER A 1 668 ? -29.786 -35.462 11.779 1.00 79.62 668 SER A O 1
ATOM 5120 N N . GLU A 1 669 ? -29.073 -36.499 13.619 1.00 80.44 669 GLU A N 1
ATOM 5121 C CA . GLU A 1 669 ? -30.376 -37.002 14.070 1.00 80.44 669 GLU A CA 1
ATOM 5122 C C . GLU A 1 669 ? -30.856 -36.292 15.350 1.00 80.44 669 GLU A C 1
ATOM 5124 O O . GLU A 1 669 ? -31.998 -36.470 15.773 1.00 80.44 669 GLU A O 1
ATOM 5129 N N . GLY A 1 670 ? -30.018 -35.425 15.929 1.00 80.19 670 GLY A N 1
ATOM 5130 C CA . GLY A 1 670 ? -30.300 -34.670 17.147 1.00 80.19 670 GLY A CA 1
ATOM 5131 C C . GLY A 1 670 ? -29.899 -35.384 18.442 1.00 80.19 670 GLY A C 1
ATOM 5132 O O . GLY A 1 670 ? -30.202 -34.877 19.524 1.00 80.19 670 GLY A O 1
ATOM 5133 N N . ASN A 1 671 ? -29.198 -36.518 18.372 1.00 87.81 671 ASN A N 1
ATOM 5134 C CA . ASN A 1 671 ? -28.712 -37.239 19.548 1.00 87.81 671 ASN A CA 1
ATOM 5135 C C . ASN A 1 671 ? -27.407 -36.626 20.062 1.00 87.81 671 ASN A C 1
ATOM 5137 O O . ASN A 1 671 ? -26.545 -36.223 19.283 1.00 87.81 671 ASN A O 1
ATOM 5141 N N . ALA A 1 672 ? -27.235 -36.563 21.383 1.00 90.31 672 ALA A N 1
ATOM 5142 C CA . ALA A 1 672 ? -26.014 -36.040 21.991 1.00 90.31 672 ALA A CA 1
ATOM 5143 C C . ALA A 1 672 ? -24.798 -36.924 21.668 1.00 90.31 672 ALA A C 1
ATOM 5145 O O . ALA A 1 672 ? -24.863 -38.145 21.809 1.00 90.31 672 ALA A O 1
ATOM 5146 N N . ILE A 1 673 ? -23.674 -36.295 21.317 1.00 90.81 673 ILE A N 1
ATOM 5147 C CA . ILE A 1 673 ? -22.404 -36.986 21.066 1.00 90.81 673 ILE A CA 1
ATOM 5148 C C . ILE A 1 673 ? -21.355 -36.497 22.055 1.00 90.81 673 ILE A C 1
ATOM 5150 O O . ILE A 1 673 ? -21.274 -35.307 22.371 1.00 90.81 673 ILE A O 1
ATOM 5154 N N . ALA A 1 674 ? -20.521 -37.421 22.519 1.00 90.31 674 ALA A N 1
ATOM 5155 C CA . ALA A 1 674 ? -19.329 -37.076 23.267 1.00 90.31 674 ALA A CA 1
ATOM 5156 C C . ALA A 1 674 ? -18.301 -36.366 22.369 1.00 90.31 674 ALA A C 1
ATOM 5158 O O . ALA A 1 674 ? -17.984 -36.817 21.269 1.00 90.31 674 ALA A O 1
ATOM 5159 N N . LEU A 1 675 ? -17.745 -35.272 22.882 1.00 92.31 675 LEU A N 1
ATOM 5160 C CA . LEU A 1 675 ? -16.469 -34.754 22.403 1.00 92.31 675 LEU A CA 1
ATOM 5161 C C . LEU A 1 675 ? -15.378 -35.803 22.677 1.00 92.31 675 LEU A C 1
ATOM 5163 O O . LEU A 1 675 ? -15.508 -36.603 23.607 1.00 92.31 675 LEU A O 1
ATOM 5167 N N . ASN A 1 676 ? -14.288 -35.773 21.911 1.00 90.31 676 ASN A N 1
ATOM 5168 C CA . ASN A 1 676 ? -13.126 -36.640 22.141 1.00 90.31 676 ASN A CA 1
ATOM 5169 C C . ASN A 1 676 ? -12.562 -36.551 23.570 1.00 90.31 676 ASN A C 1
ATOM 5171 O O . ASN A 1 676 ? -11.964 -37.511 24.049 1.00 90.31 676 ASN A O 1
ATOM 5175 N N . GLU A 1 677 ? -12.768 -35.424 24.255 1.00 87.81 677 GLU A N 1
ATOM 5176 C CA . GLU A 1 677 ? -12.383 -35.206 25.648 1.00 87.81 677 GLU A CA 1
ATOM 5177 C C . GLU A 1 677 ? -13.478 -34.448 26.410 1.00 87.81 677 GLU A C 1
ATOM 5179 O O . GLU A 1 677 ? -14.294 -33.728 25.830 1.00 87.81 677 GLU A O 1
ATOM 5184 N N . LYS A 1 678 ? -13.500 -34.582 27.742 1.00 89.94 678 LYS A N 1
ATOM 5185 C CA . LYS A 1 678 ? -14.397 -33.786 28.590 1.00 89.94 678 LYS A CA 1
ATOM 5186 C C . LYS A 1 678 ? -14.028 -32.306 28.460 1.00 89.94 678 LYS A C 1
ATOM 5188 O O . LYS A 1 678 ? -12.860 -31.962 28.587 1.00 89.94 678 LYS A O 1
ATOM 5193 N N . PHE A 1 679 ? -15.028 -31.442 28.274 1.00 92.62 679 PHE A N 1
ATOM 5194 C CA . PHE A 1 679 ? -14.811 -30.000 28.145 1.00 92.62 679 PHE A CA 1
ATOM 5195 C C . PHE A 1 679 ? -13.962 -29.429 29.295 1.00 92.62 679 PHE A C 1
ATOM 5197 O O . PHE A 1 679 ? -14.281 -29.639 30.472 1.00 92.62 679 PHE A O 1
ATOM 5204 N N . ALA A 1 680 ? -12.944 -28.654 28.924 1.00 90.88 680 ALA A N 1
ATOM 5205 C CA . ALA A 1 680 ? -12.113 -27.843 29.805 1.00 90.88 680 ALA A CA 1
ATOM 5206 C C . ALA A 1 680 ? -11.996 -26.423 29.223 1.00 90.88 680 ALA A C 1
ATOM 5208 O O . ALA A 1 680 ? -11.945 -26.257 28.003 1.00 90.88 680 ALA A O 1
ATOM 5209 N N . GLU A 1 681 ? -11.986 -25.392 30.078 1.00 87.50 681 GLU A N 1
ATOM 5210 C CA . GLU A 1 681 ? -12.026 -23.986 29.626 1.00 87.50 681 GLU A CA 1
ATOM 5211 C C . GLU A 1 681 ? -10.807 -23.599 28.770 1.00 87.50 681 GLU A C 1
ATOM 5213 O O . GLU A 1 681 ? -10.930 -22.751 27.885 1.00 87.50 681 GLU A O 1
ATOM 5218 N N . ASP A 1 682 ? -9.665 -24.238 29.026 1.00 88.56 682 ASP A N 1
ATOM 5219 C CA . ASP A 1 682 ? -8.367 -24.061 28.371 1.00 88.56 682 ASP A CA 1
ATOM 5220 C C . ASP A 1 682 ? -8.124 -25.028 27.197 1.00 88.56 682 ASP A C 1
ATOM 5222 O O . ASP A 1 682 ? -7.080 -24.955 26.547 1.00 88.56 682 ASP A O 1
ATOM 5226 N N . CYS A 1 683 ? -9.089 -25.899 26.880 1.00 91.69 683 CYS A N 1
ATOM 5227 C CA . CYS A 1 683 ? -9.045 -26.758 25.701 1.00 91.69 683 CYS A CA 1
ATOM 5228 C C . CYS A 1 683 ? -9.907 -26.172 24.574 1.00 91.69 683 CYS A C 1
ATOM 5230 O O . CYS A 1 683 ? -11.127 -26.024 24.697 1.00 91.69 683 CYS A O 1
ATOM 5232 N N . TYR A 1 684 ? -9.253 -25.845 23.458 1.00 95.25 684 TYR A N 1
ATOM 5233 C CA . TYR A 1 684 ? -9.843 -25.089 22.351 1.00 95.25 684 TYR A CA 1
ATOM 5234 C C . TYR A 1 684 ? -10.163 -25.926 21.110 1.00 95.25 684 TYR A C 1
ATOM 5236 O O . TYR A 1 684 ? -10.808 -25.421 20.198 1.00 95.25 684 TYR A O 1
ATOM 5244 N N . ASN A 1 685 ? -9.733 -27.186 21.034 1.00 96.31 685 ASN A N 1
ATOM 5245 C CA . ASN A 1 685 ? -9.910 -28.004 19.835 1.00 96.31 685 ASN A CA 1
ATOM 5246 C C . ASN A 1 685 ? -10.499 -29.361 20.201 1.00 96.31 685 ASN A C 1
ATOM 5248 O O . ASN A 1 685 ? -9.907 -30.109 20.974 1.00 96.31 685 ASN A O 1
ATOM 5252 N N . TYR A 1 686 ? -11.639 -29.681 19.601 1.00 95.62 686 TYR A N 1
ATOM 5253 C CA . TYR A 1 686 ? -12.369 -30.918 19.826 1.00 95.62 686 TYR A CA 1
ATOM 5254 C C . TYR A 1 686 ? -12.644 -31.634 18.507 1.00 95.62 686 TYR A C 1
ATOM 5256 O O . TYR A 1 686 ? -12.677 -31.034 17.431 1.00 95.62 686 TYR A O 1
ATOM 5264 N N . THR A 1 687 ? -12.884 -32.936 18.593 1.00 93.69 687 THR A N 1
ATOM 5265 C CA . THR A 1 687 ? -13.319 -33.765 17.465 1.00 93.69 687 THR A CA 1
ATOM 5266 C C . THR A 1 687 ? -14.522 -34.610 17.874 1.00 93.69 687 THR A C 1
ATOM 5268 O O . THR A 1 687 ? -14.692 -34.911 19.058 1.00 93.69 687 THR A O 1
ATOM 5271 N N . VAL A 1 688 ? -15.376 -34.953 16.906 1.00 92.94 688 VAL A N 1
ATOM 5272 C CA . VAL A 1 688 ? -16.550 -35.814 17.120 1.00 92.94 688 VAL A CA 1
ATOM 5273 C C . VAL A 1 688 ? -16.718 -36.832 15.998 1.00 92.94 688 VAL A C 1
ATOM 5275 O O . VAL A 1 688 ? -16.474 -36.542 14.824 1.00 92.94 688 VAL A O 1
ATOM 5278 N N . ASP A 1 689 ? -17.212 -38.014 16.360 1.00 88.88 689 ASP A N 1
ATOM 5279 C CA . ASP A 1 689 ? -17.520 -39.103 15.432 1.00 88.88 689 ASP A CA 1
ATOM 5280 C C . ASP A 1 689 ? -18.917 -38.957 14.805 1.00 88.88 689 ASP A C 1
ATOM 5282 O O . ASP A 1 689 ? -19.764 -39.840 14.907 1.00 88.88 689 ASP A O 1
ATOM 5286 N N . ALA A 1 690 ? -19.168 -37.831 14.133 1.00 88.88 690 ALA A N 1
ATOM 5287 C CA . ALA A 1 690 ? -20.381 -37.613 13.343 1.00 88.88 690 ALA A CA 1
ATOM 5288 C C . ALA A 1 690 ? -20.171 -36.628 12.198 1.00 88.88 690 ALA A C 1
ATOM 5290 O O . ALA A 1 690 ? -19.175 -35.906 12.144 1.00 88.88 690 ALA A O 1
ATOM 5291 N N . VAL A 1 691 ? -21.148 -36.597 11.295 1.00 89.25 691 VAL A N 1
ATOM 5292 C CA . VAL A 1 691 ? -21.242 -35.625 10.205 1.00 89.25 691 VAL A CA 1
ATOM 5293 C C . VAL A 1 691 ? -22.033 -34.413 10.682 1.00 89.25 691 VAL A C 1
ATOM 5295 O O . VAL A 1 691 ? -23.058 -34.557 11.345 1.00 89.25 691 VAL A O 1
ATOM 5298 N N . TYR A 1 692 ? -21.562 -33.224 10.317 1.00 90.81 692 TYR A N 1
ATOM 5299 C CA . TYR A 1 692 ? -22.291 -31.985 10.553 1.00 90.81 692 TYR A CA 1
ATOM 5300 C C . TYR A 1 692 ? -23.398 -31.803 9.507 1.00 90.81 692 TYR A C 1
ATOM 5302 O O . TYR A 1 692 ? -23.132 -31.838 8.306 1.00 90.81 692 TYR A O 1
ATOM 5310 N N . ASP A 1 693 ? -24.624 -31.559 9.960 1.00 88.38 693 ASP A N 1
ATOM 5311 C CA . ASP A 1 693 ? -25.749 -31.129 9.129 1.00 88.38 693 ASP A CA 1
ATOM 5312 C C . ASP A 1 693 ? -26.223 -29.768 9.641 1.00 88.38 693 ASP A C 1
ATOM 5314 O O . ASP A 1 693 ? -26.719 -29.661 10.762 1.00 88.38 693 ASP A O 1
ATOM 5318 N N . ALA A 1 694 ? -26.094 -28.724 8.821 1.00 85.88 694 ALA A N 1
ATOM 5319 C CA . ALA A 1 694 ? -26.422 -27.353 9.213 1.00 85.88 694 ALA A CA 1
ATOM 5320 C C . ALA A 1 694 ? -27.875 -27.165 9.688 1.00 85.88 694 ALA A C 1
ATOM 5322 O O . ALA A 1 694 ? -28.151 -26.217 10.420 1.00 85.88 694 ALA A O 1
ATOM 5323 N N . ASN A 1 695 ? -28.795 -28.051 9.291 1.00 85.00 695 ASN A N 1
ATOM 5324 C CA . ASN A 1 695 ? -30.207 -27.966 9.664 1.00 85.00 695 ASN A CA 1
ATOM 5325 C C . ASN A 1 695 ? -30.570 -28.828 10.879 1.00 85.00 695 ASN A C 1
ATOM 5327 O O . ASN A 1 695 ? -31.675 -28.685 11.405 1.00 85.00 695 ASN A O 1
ATOM 5331 N N . LYS A 1 696 ? -29.692 -29.743 11.306 1.00 88.19 696 LYS A N 1
ATOM 5332 C CA . LYS A 1 696 ? -30.018 -30.757 12.326 1.00 88.19 696 LYS A CA 1
ATOM 5333 C C . LYS A 1 696 ? -29.018 -30.820 13.473 1.00 88.19 696 LYS A C 1
ATOM 5335 O O . LYS A 1 696 ? -29.421 -31.018 14.617 1.00 88.19 696 LYS A O 1
ATOM 5340 N N . THR A 1 697 ? -27.733 -30.624 13.194 1.00 92.62 697 THR A N 1
ATOM 5341 C CA . THR A 1 697 ? -26.685 -30.601 14.211 1.00 92.62 697 THR A CA 1
ATOM 5342 C C . THR A 1 697 ? -26.822 -29.356 15.077 1.00 92.62 697 THR A C 1
ATOM 5344 O O . THR A 1 697 ? -26.790 -28.227 14.587 1.00 92.62 697 THR A O 1
ATOM 5347 N N . LYS A 1 698 ? -26.935 -29.554 16.390 1.00 93.06 698 LYS A N 1
ATOM 5348 C CA . LYS A 1 698 ? -27.058 -28.476 17.365 1.00 93.06 698 LYS A CA 1
ATOM 5349 C C . LYS A 1 698 ? -25.814 -28.394 18.236 1.00 93.06 698 LYS A C 1
ATOM 5351 O O . LYS A 1 698 ? -25.593 -29.235 19.103 1.00 93.06 698 LYS A O 1
ATOM 5356 N N . VAL A 1 699 ? -25.067 -27.307 18.084 1.00 94.56 699 VAL A N 1
ATOM 5357 C CA . VAL A 1 699 ? -23.975 -26.941 18.993 1.00 94.56 699 VAL A CA 1
ATOM 5358 C C . VAL A 1 699 ? -24.537 -26.055 20.104 1.00 94.56 699 VAL A C 1
ATOM 5360 O O . VAL A 1 699 ? -25.133 -25.016 19.830 1.00 94.56 699 VAL A O 1
ATOM 5363 N N . SER A 1 700 ? -24.378 -26.468 21.363 1.00 94.25 700 SER A N 1
ATOM 5364 C CA . SER A 1 700 ? -24.873 -25.729 22.533 1.00 94.25 700 SER A CA 1
ATOM 5365 C C . SER A 1 700 ? -23.727 -25.384 23.479 1.00 94.25 700 SER A C 1
ATOM 5367 O O . SER A 1 700 ? -22.928 -26.249 23.845 1.00 94.25 700 SER A O 1
ATOM 5369 N N . TYR A 1 701 ? -23.660 -24.123 23.902 1.00 95.06 701 TYR A N 1
ATOM 5370 C CA . TYR A 1 701 ? -22.596 -23.601 24.755 1.00 95.06 701 TYR A CA 1
ATOM 5371 C C . TYR A 1 701 ? -23.119 -22.558 25.746 1.00 95.06 701 TYR A C 1
ATOM 5373 O O . TYR A 1 701 ? -24.145 -21.922 25.515 1.00 95.06 701 TYR A O 1
ATOM 5381 N N . ASN A 1 702 ? -22.381 -22.360 26.841 1.00 95.38 702 ASN A N 1
ATOM 5382 C CA . ASN A 1 702 ? -22.585 -21.246 27.768 1.00 95.38 702 ASN A CA 1
ATOM 5383 C C . ASN A 1 702 ? -21.311 -20.406 27.803 1.00 95.38 702 ASN A C 1
ATOM 5385 O O . ASN A 1 702 ? -20.230 -20.947 28.035 1.00 95.38 702 ASN A O 1
ATOM 5389 N N . LYS A 1 703 ? -21.427 -19.095 27.592 1.00 94.94 703 LYS A N 1
ATOM 5390 C CA . LYS A 1 703 ? -20.307 -18.154 27.733 1.00 94.94 703 LYS A CA 1
ATOM 5391 C C . LYS A 1 703 ? -20.007 -17.881 29.211 1.00 94.94 703 LYS A C 1
ATOM 5393 O O . LYS A 1 703 ? -20.923 -17.886 30.034 1.00 94.94 703 LYS A O 1
ATOM 5398 N N . LYS A 1 704 ? -18.732 -17.664 29.548 1.00 94.19 704 LYS A N 1
ATOM 5399 C CA . LYS A 1 704 ? -18.305 -17.299 30.908 1.00 94.19 704 LYS A CA 1
ATOM 5400 C C . LYS A 1 704 ? -18.520 -15.812 31.195 1.00 94.19 704 LYS A C 1
ATOM 5402 O O . LYS A 1 704 ? -18.982 -15.488 32.283 1.00 94.19 704 LYS A O 1
ATOM 5407 N N . GLY A 1 705 ? -18.207 -14.945 30.229 1.00 94.12 705 GLY A N 1
ATOM 5408 C CA . GLY A 1 705 ? -18.380 -13.497 30.356 1.00 94.12 705 GLY A CA 1
ATOM 5409 C C . GLY A 1 705 ? -19.826 -13.057 30.168 1.00 94.12 705 GLY A C 1
ATOM 5410 O O . GLY A 1 705 ? -20.487 -13.469 29.207 1.00 94.12 705 GLY A O 1
ATOM 5411 N N . ILE A 1 706 ? -20.320 -12.199 31.061 1.00 92.88 706 ILE A N 1
ATOM 5412 C CA . ILE A 1 706 ? -21.718 -11.742 31.070 1.00 92.88 706 ILE A CA 1
ATOM 5413 C C . ILE A 1 706 ? -22.080 -11.008 29.769 1.00 92.88 706 ILE A C 1
ATOM 5415 O O . ILE A 1 706 ? -23.081 -11.325 29.118 1.00 92.88 706 ILE A O 1
ATOM 5419 N N . ALA A 1 707 ? -21.201 -10.113 29.322 1.00 93.12 707 ALA A N 1
ATOM 5420 C CA . ALA A 1 707 ? -21.357 -9.310 28.111 1.00 93.12 707 ALA A CA 1
ATOM 5421 C C . ALA A 1 707 ? -20.484 -9.786 26.938 1.00 93.12 707 ALA A C 1
ATOM 5423 O O . ALA A 1 707 ? -20.401 -9.103 25.920 1.00 93.12 707 ALA A O 1
ATOM 5424 N N . ALA A 1 708 ? -19.860 -10.966 27.044 1.00 95.88 708 ALA A N 1
ATOM 5425 C CA . ALA A 1 708 ? -19.108 -11.541 25.934 1.00 95.88 708 ALA A CA 1
ATOM 5426 C C . ALA A 1 708 ? -20.027 -11.809 24.730 1.00 95.88 708 ALA A C 1
ATOM 5428 O O . ALA A 1 708 ? -21.180 -12.228 24.895 1.00 95.88 708 ALA A O 1
ATOM 5429 N N . THR A 1 709 ? -19.523 -11.588 23.521 1.00 96.38 709 THR A N 1
ATOM 5430 C CA . THR A 1 709 ? -20.234 -11.894 22.271 1.00 96.38 709 THR A CA 1
ATOM 5431 C C . THR A 1 709 ? -19.709 -13.194 21.682 1.00 96.38 709 THR A C 1
ATOM 5433 O O . THR A 1 709 ? -18.569 -13.583 21.940 1.00 96.38 709 THR A O 1
ATOM 5436 N N . VAL A 1 710 ? -20.559 -13.914 20.947 1.00 96.88 710 VAL A N 1
ATOM 5437 C CA . VAL A 1 710 ? -20.186 -15.199 20.351 1.00 96.88 710 VAL A CA 1
ATOM 5438 C C . VAL A 1 710 ? -20.615 -15.241 18.896 1.00 96.88 710 VAL A C 1
ATOM 5440 O O . VAL A 1 710 ? -21.806 -15.153 18.607 1.00 96.88 710 VAL A O 1
ATOM 5443 N N . ASP A 1 711 ? -19.645 -15.442 18.012 1.00 96.62 711 ASP A N 1
ATOM 5444 C CA . ASP A 1 711 ? -19.868 -15.738 16.601 1.00 96.62 711 ASP A CA 1
ATOM 5445 C C . ASP A 1 711 ? -19.653 -17.236 16.366 1.00 96.62 711 ASP A C 1
ATOM 5447 O O . ASP A 1 711 ? -18.749 -17.842 16.946 1.00 96.62 711 ASP A O 1
ATOM 5451 N N . THR A 1 712 ? -20.459 -17.849 15.501 1.00 95.81 712 THR A N 1
ATOM 5452 C CA . THR A 1 712 ? -20.264 -19.250 15.108 1.00 95.81 712 THR A CA 1
ATOM 5453 C C . THR A 1 712 ? -20.204 -19.393 13.599 1.00 95.81 712 THR A C 1
ATOM 5455 O O . THR A 1 712 ? -20.845 -18.642 12.864 1.00 95.81 712 THR A O 1
ATOM 5458 N N . LYS A 1 713 ? -19.401 -20.345 13.122 1.00 95.12 713 LYS A N 1
ATOM 5459 C CA . LYS A 1 713 ? -19.264 -20.635 11.694 1.00 95.12 713 LYS A CA 1
ATOM 5460 C C . LYS A 1 713 ? -18.888 -22.093 11.488 1.00 95.12 713 LYS A C 1
ATOM 5462 O O . LYS A 1 713 ? -17.973 -22.578 12.142 1.00 95.12 713 LYS A O 1
ATOM 5467 N N . TYR A 1 714 ? -19.525 -22.749 10.524 1.00 94.25 714 TYR A N 1
ATOM 5468 C CA . TYR A 1 714 ? -19.046 -24.016 9.981 1.00 94.25 714 TYR A CA 1
ATOM 5469 C C . TYR A 1 714 ? -18.294 -23.782 8.668 1.00 94.25 714 TYR A C 1
ATOM 5471 O O . TYR A 1 714 ? -18.747 -23.018 7.814 1.00 94.25 714 TYR A O 1
ATOM 5479 N N . ASP A 1 715 ? -17.141 -24.420 8.515 1.00 93.62 715 ASP A N 1
ATOM 5480 C CA . ASP A 1 715 ? -16.355 -24.432 7.285 1.00 93.62 715 ASP A CA 1
ATOM 5481 C C . ASP A 1 715 ? -16.421 -25.831 6.659 1.00 93.62 715 ASP A C 1
ATOM 5483 O O . ASP A 1 715 ? -15.892 -26.793 7.215 1.00 93.62 715 ASP A O 1
ATOM 5487 N N . GLU A 1 716 ? -17.092 -25.952 5.510 1.00 87.81 716 GLU A N 1
ATOM 5488 C CA . GLU A 1 716 ? -17.336 -27.242 4.848 1.00 87.81 716 GLU A CA 1
ATOM 5489 C C . GLU A 1 716 ? -16.052 -27.917 4.346 1.00 87.81 716 GLU A C 1
ATOM 5491 O O . GLU A 1 716 ? -15.949 -29.143 4.377 1.00 87.81 716 GLU A O 1
ATOM 5496 N N . ALA A 1 717 ? -15.054 -27.138 3.916 1.00 87.50 717 ALA A N 1
ATOM 5497 C CA . ALA A 1 717 ? -13.809 -27.674 3.368 1.00 87.50 717 ALA A CA 1
ATOM 5498 C C . ALA A 1 717 ? -12.958 -28.331 4.461 1.00 87.50 717 ALA A C 1
ATOM 5500 O O . ALA A 1 717 ? -12.391 -29.410 4.276 1.00 87.50 717 ALA A O 1
ATOM 5501 N N . THR A 1 718 ? -12.891 -27.691 5.626 1.00 90.56 718 THR A N 1
ATOM 5502 C CA . THR A 1 718 ? -12.125 -28.180 6.781 1.00 90.56 718 THR A CA 1
ATOM 5503 C C . THR A 1 718 ? -12.950 -29.051 7.728 1.00 90.56 718 THR A C 1
ATOM 5505 O O . THR A 1 718 ? -12.376 -29.782 8.537 1.00 90.56 718 THR A O 1
ATOM 5508 N N . ARG A 1 719 ? -14.284 -29.024 7.600 1.00 92.00 719 ARG A N 1
ATOM 5509 C CA . ARG A 1 719 ? -15.278 -29.656 8.488 1.00 92.00 719 ARG A CA 1
ATOM 5510 C C . ARG A 1 719 ? -15.200 -29.161 9.931 1.00 92.00 719 ARG A C 1
ATOM 5512 O O . ARG A 1 719 ? -15.519 -29.904 10.863 1.00 92.00 719 ARG A O 1
ATOM 5519 N N . MET A 1 720 ? -14.765 -27.921 10.126 1.00 95.19 720 MET A N 1
ATOM 5520 C CA . MET A 1 720 ? -14.615 -27.322 11.448 1.00 95.19 720 MET A CA 1
ATOM 5521 C C . MET A 1 720 ? -15.791 -26.404 11.763 1.00 95.19 720 MET A C 1
ATOM 5523 O O . MET A 1 720 ? -16.099 -25.488 11.003 1.00 95.19 720 MET A O 1
ATOM 5527 N N . PHE A 1 721 ? -16.418 -26.627 12.915 1.00 96.25 721 PHE A N 1
ATOM 5528 C CA . PHE A 1 721 ? -17.337 -25.678 13.527 1.00 96.25 721 PHE A CA 1
ATOM 5529 C C . PHE A 1 721 ? -16.572 -24.818 14.530 1.00 96.25 721 PHE A C 1
ATOM 5531 O O . PHE A 1 721 ? -16.102 -25.325 15.547 1.00 96.25 721 PHE A O 1
ATOM 5538 N N . SER A 1 722 ? -16.455 -23.528 14.248 1.00 97.31 722 SER A N 1
ATOM 5539 C CA . SER A 1 722 ? -15.773 -22.550 15.088 1.00 97.31 722 SER A CA 1
ATOM 5540 C C . SER A 1 722 ? -16.770 -21.779 15.944 1.00 97.31 722 SER A C 1
ATOM 5542 O O . SER A 1 722 ? -17.802 -21.327 15.449 1.00 97.31 722 SER A O 1
ATOM 5544 N N . ILE A 1 723 ? -16.426 -21.588 17.215 1.00 97.75 723 ILE A N 1
ATOM 5545 C CA . ILE A 1 723 ? -17.119 -20.738 18.185 1.00 97.75 723 ILE A CA 1
ATOM 5546 C C . ILE A 1 723 ? -16.118 -19.689 18.645 1.00 97.75 723 ILE A C 1
ATOM 5548 O O . ILE A 1 723 ? -15.144 -20.002 19.329 1.00 97.75 723 ILE A O 1
ATOM 5552 N N . ILE A 1 724 ? -16.347 -18.448 18.249 1.00 97.31 724 ILE A N 1
ATOM 5553 C CA . ILE A 1 724 ? -15.456 -17.324 18.499 1.00 97.31 724 ILE A CA 1
ATOM 5554 C C . ILE A 1 724 ? -16.086 -16.488 19.604 1.00 97.31 724 ILE A C 1
ATOM 5556 O O . ILE A 1 724 ? -17.093 -15.822 19.382 1.00 97.31 724 ILE A O 1
ATOM 5560 N N . VAL A 1 725 ? -15.505 -16.539 20.797 1.00 97.44 725 VAL A N 1
ATOM 5561 C CA . VAL A 1 725 ? -15.966 -15.802 21.972 1.00 97.44 725 VAL A CA 1
ATOM 5562 C C . VAL A 1 725 ? -15.102 -14.558 22.128 1.00 97.44 725 VAL A C 1
ATOM 5564 O O . VAL A 1 725 ? -13.892 -14.662 22.302 1.00 97.44 725 VAL A O 1
ATOM 5567 N N . LYS A 1 726 ? -15.718 -13.382 22.064 1.00 97.06 726 LYS A N 1
ATOM 5568 C CA . LYS A 1 726 ? -15.060 -12.084 22.241 1.00 97.06 726 LYS A CA 1
ATOM 5569 C C . LYS A 1 726 ? -15.477 -11.491 23.579 1.00 97.06 726 LYS A C 1
ATOM 5571 O O . LYS A 1 726 ? -16.672 -11.439 23.881 1.00 97.06 726 LYS A O 1
ATOM 5576 N N . GLY A 1 727 ? -14.502 -11.051 24.369 1.00 95.19 727 GLY A N 1
ATOM 5577 C CA . GLY A 1 727 ? -14.743 -10.279 25.586 1.00 95.19 727 GLY A CA 1
ATOM 5578 C C . GLY A 1 727 ? -15.496 -8.991 25.262 1.00 95.19 727 GLY A C 1
ATOM 5579 O O . GLY A 1 727 ? -15.513 -8.539 24.117 1.00 95.19 727 GLY A O 1
ATOM 5580 N N . ASN A 1 728 ? -16.150 -8.395 26.258 1.00 94.62 728 ASN A N 1
ATOM 5581 C CA . ASN A 1 728 ? -16.845 -7.123 26.045 1.00 94.62 728 ASN A CA 1
ATOM 5582 C C . ASN A 1 728 ? -15.877 -5.985 25.666 1.00 94.62 728 ASN A C 1
ATOM 5584 O O . ASN A 1 728 ? -16.277 -5.063 24.969 1.00 94.62 728 ASN A O 1
ATOM 5588 N N . ASP A 1 729 ? -14.613 -6.100 26.065 1.00 94.00 729 ASP A N 1
ATOM 5589 C CA . ASP A 1 729 ? -13.499 -5.200 25.766 1.00 94.00 729 ASP A CA 1
ATOM 5590 C C . ASP A 1 729 ? -12.702 -5.587 24.505 1.00 94.00 729 ASP A C 1
ATOM 5592 O O . ASP A 1 729 ? -11.606 -5.063 24.293 1.00 94.00 729 ASP A O 1
ATOM 5596 N N . TYR A 1 730 ? -13.210 -6.509 23.680 1.00 93.44 730 TYR A N 1
ATOM 5597 C CA . TYR A 1 730 ? -12.557 -6.880 22.428 1.00 93.44 730 TYR A CA 1
ATOM 5598 C C . TYR A 1 730 ? -12.607 -5.738 21.416 1.00 93.44 730 TYR A C 1
ATOM 5600 O O . TYR A 1 730 ? -13.675 -5.308 20.980 1.00 93.44 730 TYR A O 1
ATOM 5608 N N . ASP A 1 731 ? -11.426 -5.334 20.965 1.00 88.25 731 ASP A N 1
ATOM 5609 C CA . ASP A 1 731 ? -11.234 -4.415 19.856 1.00 88.25 731 ASP A CA 1
ATOM 5610 C C . ASP A 1 731 ? -10.052 -4.911 19.022 1.00 88.25 731 ASP A C 1
ATOM 5612 O O . ASP A 1 731 ? -8.981 -5.208 19.555 1.00 88.25 731 ASP A O 1
ATOM 5616 N N . ALA A 1 732 ? -10.241 -5.032 17.708 1.00 86.12 732 ALA A N 1
ATOM 5617 C CA . ALA A 1 732 ? -9.256 -5.672 16.837 1.00 86.12 732 ALA A CA 1
ATOM 5618 C C . ALA A 1 732 ? -7.920 -4.908 16.774 1.00 86.12 732 ALA A C 1
ATOM 5620 O O . ALA A 1 732 ? -6.902 -5.496 16.406 1.00 86.12 732 ALA A O 1
ATOM 5621 N N . GLN A 1 733 ? -7.915 -3.617 17.114 1.00 80.81 733 GLN A N 1
ATOM 5622 C CA . GLN A 1 733 ? -6.740 -2.755 17.066 1.00 80.81 733 GLN A CA 1
ATOM 5623 C C . GLN A 1 733 ? -6.106 -2.577 18.447 1.00 80.81 733 GLN A C 1
ATOM 5625 O O . GLN A 1 733 ? -4.889 -2.686 18.578 1.00 80.81 733 GLN A O 1
ATOM 5630 N N . SER A 1 734 ? -6.913 -2.290 19.466 1.00 79.56 734 SER A N 1
ATOM 5631 C CA . SER A 1 734 ? -6.447 -1.880 20.795 1.00 79.56 734 SER A CA 1
ATOM 5632 C C . SER A 1 734 ? -6.424 -3.004 21.831 1.00 79.56 734 SER A C 1
ATOM 5634 O O . SER A 1 734 ? -5.651 -2.913 22.782 1.00 79.56 734 SER A O 1
ATOM 5636 N N . ASN A 1 735 ? -7.194 -4.083 21.645 1.00 87.38 735 ASN A N 1
ATOM 5637 C CA . ASN A 1 735 ? -7.182 -5.250 22.532 1.00 87.38 735 ASN A CA 1
ATOM 5638 C C . ASN A 1 735 ? -7.469 -6.563 21.771 1.00 87.38 735 ASN A C 1
ATOM 5640 O O . ASN A 1 735 ? -8.474 -7.242 22.014 1.00 87.38 735 ASN A O 1
ATOM 5644 N N . PRO A 1 736 ? -6.587 -6.953 20.832 1.00 91.44 736 PRO A N 1
ATOM 5645 C CA . PRO A 1 736 ? -6.807 -8.127 19.990 1.00 91.44 736 PRO A CA 1
ATOM 5646 C C . PRO A 1 736 ? -6.756 -9.454 20.763 1.00 91.44 736 PRO A C 1
ATOM 5648 O O . PRO A 1 736 ? -7.177 -10.477 20.229 1.00 91.44 736 PRO A O 1
ATOM 5651 N N . SER A 1 737 ? -6.248 -9.458 22.000 1.00 91.94 737 SER A N 1
ATOM 5652 C CA . SER A 1 737 ? -6.134 -10.643 22.859 1.00 91.94 737 SER A CA 1
ATOM 5653 C C . SER A 1 737 ? -7.428 -11.050 23.563 1.00 91.94 737 SER A C 1
ATOM 5655 O O . SER A 1 737 ? -7.505 -12.178 24.042 1.00 91.94 737 SER A O 1
ATOM 5657 N N . ALA A 1 738 ? -8.447 -10.186 23.624 1.00 94.31 738 ALA A N 1
ATOM 5658 C CA . ALA A 1 738 ? -9.713 -10.463 24.313 1.00 94.31 738 ALA A CA 1
ATOM 5659 C C . ALA A 1 738 ? -10.655 -11.378 23.501 1.00 94.31 738 ALA A C 1
ATOM 5661 O O . ALA A 1 738 ? -11.842 -11.098 23.318 1.00 94.31 738 ALA A O 1
ATOM 5662 N N . ILE A 1 739 ? -10.122 -12.475 22.965 1.00 96.50 739 ILE A N 1
ATOM 5663 C CA . ILE A 1 739 ? -10.827 -13.410 22.090 1.00 96.50 739 ILE A CA 1
ATOM 5664 C C . ILE A 1 739 ? -10.340 -14.844 22.324 1.00 96.50 739 ILE A C 1
ATOM 5666 O O . ILE A 1 739 ? -9.144 -15.101 22.442 1.00 96.50 739 ILE A O 1
ATOM 5670 N N . SER A 1 740 ? -11.261 -15.805 22.346 1.00 96.44 740 SER A N 1
ATOM 5671 C CA . SER A 1 740 ? -10.950 -17.239 22.301 1.00 96.44 740 SER A CA 1
ATOM 5672 C C . SER A 1 740 ? -11.736 -17.915 21.190 1.00 96.44 740 SER A C 1
ATOM 5674 O O . SER A 1 740 ? -12.912 -17.626 20.983 1.00 96.44 740 SER A O 1
ATOM 5676 N N . THR A 1 741 ? -11.098 -18.843 20.480 1.00 96.88 741 THR A N 1
ATOM 5677 C CA . THR A 1 741 ? -11.749 -19.626 19.423 1.00 96.88 741 THR A CA 1
ATOM 5678 C C . THR A 1 741 ? -11.737 -21.094 19.803 1.00 96.88 741 THR A C 1
ATOM 5680 O O . THR A 1 741 ? -10.668 -21.671 19.965 1.00 96.88 741 THR A O 1
ATOM 5683 N N . TYR A 1 742 ? -12.921 -21.687 19.921 1.00 97.25 742 TYR A N 1
ATOM 5684 C CA . TYR A 1 742 ? -13.108 -23.121 20.110 1.00 97.25 742 TYR A CA 1
ATOM 5685 C C . TYR A 1 742 ? -13.484 -23.758 18.774 1.00 97.25 742 TYR A C 1
ATOM 5687 O O . TYR A 1 742 ? -14.303 -23.199 18.045 1.00 97.25 742 TYR A O 1
ATOM 5695 N N . THR A 1 743 ? -12.929 -24.922 18.451 1.00 96.94 743 THR A N 1
ATOM 5696 C CA . THR A 1 743 ? -13.243 -25.657 17.222 1.00 96.94 743 THR A CA 1
ATOM 5697 C C . THR A 1 743 ? -13.753 -27.061 17.523 1.00 96.94 743 THR A C 1
ATOM 5699 O O . THR A 1 743 ? -13.302 -27.714 18.463 1.00 96.94 743 THR A O 1
ATOM 5702 N N . ILE A 1 744 ? -14.704 -27.531 16.716 1.00 96.81 744 ILE A N 1
ATOM 5703 C CA . ILE A 1 744 ? -15.152 -28.926 16.681 1.00 96.81 744 ILE A CA 1
ATOM 5704 C C . ILE A 1 744 ? -14.972 -29.435 15.249 1.00 96.81 744 ILE A C 1
ATOM 5706 O O . ILE A 1 744 ? -15.659 -28.963 14.341 1.00 96.81 744 ILE A O 1
ATOM 5710 N N . LYS A 1 745 ? -14.066 -30.391 15.029 1.00 94.56 745 LYS A N 1
ATOM 5711 C CA . LYS A 1 745 ? -13.900 -31.066 13.731 1.00 94.56 745 LYS A CA 1
ATOM 5712 C C . LYS A 1 745 ? -14.856 -32.258 13.630 1.00 94.56 745 LYS A C 1
ATOM 5714 O O . LYS A 1 745 ? -14.810 -33.163 14.465 1.00 94.56 745 LYS A O 1
ATOM 5719 N N . TYR A 1 746 ? -15.689 -32.257 12.592 1.00 92.88 746 TYR A N 1
ATOM 5720 C CA . TYR A 1 746 ? -16.628 -33.334 12.260 1.00 92.88 746 TYR A CA 1
ATOM 5721 C C . TYR A 1 746 ? -16.037 -34.285 11.210 1.00 92.88 746 TYR A C 1
ATOM 5723 O O . TYR A 1 746 ? -15.163 -33.909 10.421 1.00 92.88 746 TYR A O 1
ATOM 5731 N N . LYS A 1 747 ? -16.539 -35.521 11.169 1.00 89.44 747 LYS A N 1
ATOM 5732 C CA . LYS A 1 747 ? -16.180 -36.519 10.154 1.00 89.44 747 LYS A CA 1
ATOM 5733 C C . LYS A 1 747 ? -16.855 -36.242 8.813 1.00 89.44 747 LYS A C 1
ATOM 5735 O O . LYS A 1 747 ? -17.875 -35.559 8.719 1.00 89.44 747 LYS A O 1
ATOM 5740 N N . LYS A 1 748 ? -16.271 -36.800 7.749 1.00 82.75 748 LYS A N 1
ATOM 5741 C CA . LYS A 1 748 ? -16.884 -36.821 6.413 1.00 82.75 748 LYS A CA 1
ATOM 5742 C C . LYS A 1 748 ? -17.952 -37.931 6.347 1.00 82.75 748 LYS A C 1
ATOM 5744 O O . LYS A 1 748 ? -17.793 -38.952 7.025 1.00 82.75 748 LYS A O 1
ATOM 5749 N N . PRO A 1 749 ? -19.013 -37.775 5.528 1.00 76.69 749 PRO A N 1
ATOM 5750 C CA . PRO A 1 749 ? -19.916 -38.876 5.217 1.00 76.69 749 PRO A CA 1
ATOM 5751 C C . PRO A 1 749 ? -19.153 -40.129 4.784 1.00 76.69 749 PRO A C 1
ATOM 5753 O O . PRO A 1 749 ? -18.199 -40.049 4.007 1.00 76.69 749 PRO A O 1
ATOM 5756 N N . ALA A 1 750 ? -19.582 -41.275 5.306 1.00 76.75 750 ALA A N 1
ATOM 5757 C CA . ALA A 1 750 ? -19.040 -42.572 4.938 1.00 76.75 750 ALA A CA 1
ATOM 5758 C C . ALA A 1 750 ? -19.217 -42.826 3.426 1.00 76.75 750 ALA A C 1
ATOM 5760 O O . ALA A 1 750 ? -20.312 -42.581 2.904 1.00 76.75 750 ALA A O 1
ATOM 5761 N N . PRO A 1 751 ? -18.200 -43.343 2.712 1.00 80.88 751 PRO A N 1
ATOM 5762 C CA . PRO A 1 751 ? -18.399 -43.862 1.365 1.00 80.88 751 PRO A CA 1
ATOM 5763 C C . PRO A 1 751 ? -19.447 -44.984 1.382 1.00 80.88 751 PRO A C 1
ATOM 5765 O O . PRO A 1 751 ? -19.556 -45.756 2.336 1.00 80.88 751 PRO A O 1
ATOM 5768 N N . THR A 1 752 ? -20.261 -45.052 0.336 1.00 83.94 752 THR A N 1
ATOM 5769 C CA . THR A 1 752 ? -21.336 -46.038 0.173 1.00 83.94 752 THR A CA 1
ATOM 5770 C C . THR A 1 752 ? -20.949 -47.061 -0.888 1.00 83.94 752 THR A C 1
ATOM 5772 O O . THR A 1 752 ? -20.000 -46.859 -1.644 1.00 83.94 752 THR A O 1
ATOM 5775 N N . LEU A 1 753 ? -21.669 -48.176 -0.976 1.00 85.06 753 LEU A N 1
ATOM 5776 C CA . LEU A 1 753 ? -21.616 -49.026 -2.162 1.00 85.06 753 LEU A CA 1
ATOM 5777 C C . LEU A 1 753 ? -22.467 -48.398 -3.275 1.00 85.06 753 LEU A C 1
ATOM 5779 O O . LEU A 1 753 ? -23.597 -47.983 -3.043 1.00 85.06 753 LEU A O 1
ATOM 5783 N N . THR A 1 754 ? -21.920 -48.327 -4.488 1.00 84.94 754 THR A N 1
ATOM 5784 C CA . THR A 1 754 ? -22.647 -47.950 -5.716 1.00 84.94 754 THR A CA 1
ATOM 5785 C C . THR A 1 754 ? -23.195 -49.161 -6.460 1.00 84.94 754 THR A C 1
ATOM 5787 O O . THR A 1 754 ? -24.117 -49.016 -7.255 1.00 84.94 754 THR A O 1
ATOM 5790 N N . SER A 1 755 ? -22.632 -50.339 -6.191 1.00 85.19 755 SER A N 1
ATOM 5791 C CA . SER A 1 755 ? -23.070 -51.627 -6.717 1.00 85.19 755 SER A CA 1
ATOM 5792 C C . SER A 1 755 ? -22.833 -52.698 -5.662 1.00 85.19 755 SER A C 1
ATOM 5794 O O . SER A 1 755 ? -21.767 -52.728 -5.040 1.00 85.19 755 SER A O 1
ATOM 5796 N N . LEU A 1 756 ? -23.797 -53.600 -5.506 1.00 88.31 756 LEU A N 1
ATOM 5797 C CA . LEU A 1 756 ? -23.667 -54.846 -4.755 1.00 88.31 756 LEU A CA 1
ATOM 5798 C C . LEU A 1 756 ? -24.487 -55.911 -5.476 1.00 88.31 756 LEU A C 1
ATOM 5800 O O . LEU A 1 756 ? -25.709 -55.800 -5.545 1.00 88.31 756 LEU A O 1
ATOM 5804 N N . VAL A 1 757 ? -23.819 -56.930 -6.003 1.00 86.94 757 VAL A N 1
ATOM 5805 C CA . VAL A 1 757 ? -24.433 -58.067 -6.690 1.00 86.94 757 VAL A CA 1
ATOM 5806 C C . VAL A 1 757 ? -24.028 -59.337 -5.959 1.00 86.94 757 VAL A C 1
ATOM 5808 O O . VAL A 1 757 ? -22.847 -59.549 -5.689 1.00 86.94 757 VAL A O 1
ATOM 5811 N N . VAL A 1 758 ? -25.010 -60.176 -5.645 1.00 86.19 758 VAL A N 1
ATOM 5812 C CA . VAL A 1 758 ? -24.812 -61.482 -5.007 1.00 86.19 758 VAL A CA 1
ATOM 5813 C C . VAL A 1 758 ? -25.596 -62.517 -5.810 1.00 86.19 758 VAL A C 1
ATOM 5815 O O . VAL A 1 758 ? -26.790 -62.322 -6.037 1.00 86.19 758 VAL A O 1
ATOM 5818 N N . ALA A 1 759 ? -24.937 -63.587 -6.264 1.00 83.50 759 ALA A N 1
ATOM 5819 C CA . ALA A 1 759 ? -25.549 -64.662 -7.060 1.00 83.50 759 ALA A CA 1
ATOM 5820 C C . ALA A 1 759 ? -26.321 -64.141 -8.294 1.00 83.50 759 ALA A C 1
ATOM 5822 O O . ALA A 1 759 ? -27.446 -64.547 -8.582 1.00 83.50 759 ALA A O 1
ATOM 5823 N N . GLY A 1 760 ? -25.745 -63.155 -8.995 1.00 80.38 760 GLY A N 1
ATOM 5824 C CA . GLY A 1 760 ? -26.348 -62.526 -10.179 1.00 80.38 760 GLY A CA 1
ATOM 5825 C C . GLY A 1 760 ? -27.529 -61.583 -9.901 1.00 80.38 760 GLY A C 1
ATOM 5826 O O . GLY A 1 760 ? -28.040 -60.969 -10.837 1.00 80.38 760 GLY A O 1
ATOM 5827 N N . LYS A 1 761 ? -27.950 -61.423 -8.638 1.00 82.94 761 LYS A N 1
ATOM 5828 C CA . LYS A 1 761 ? -28.991 -60.476 -8.220 1.00 82.94 761 LYS A CA 1
ATOM 5829 C C . LYS A 1 761 ? -28.369 -59.178 -7.710 1.00 82.94 761 LYS A C 1
ATOM 5831 O O . LYS A 1 761 ? -27.549 -59.191 -6.795 1.00 82.94 761 LYS A O 1
ATOM 5836 N N . GLU A 1 762 ? -28.791 -58.055 -8.278 1.00 84.94 762 GLU A N 1
ATOM 5837 C CA . GLU A 1 762 ? -28.382 -56.717 -7.844 1.00 84.94 762 GLU A CA 1
ATOM 5838 C C . GLU A 1 762 ? -29.187 -56.287 -6.605 1.00 84.94 762 GLU A C 1
ATOM 5840 O O . GLU A 1 762 ? -30.419 -56.266 -6.617 1.00 84.94 762 GLU A O 1
ATOM 5845 N N . PHE A 1 763 ? -28.479 -55.982 -5.518 1.00 79.56 763 PHE A N 1
ATOM 5846 C CA . PHE A 1 763 ? -29.035 -55.516 -4.244 1.00 79.56 763 PHE A CA 1
ATOM 5847 C C . PHE A 1 763 ? -28.919 -54.003 -4.077 1.00 79.56 763 PHE A C 1
ATOM 5849 O O . PHE A 1 763 ? -29.783 -53.390 -3.455 1.00 79.56 763 PHE A O 1
ATOM 5856 N N . ILE A 1 764 ? -27.882 -53.396 -4.655 1.00 80.25 764 ILE A N 1
ATOM 5857 C CA . ILE A 1 764 ? -27.701 -51.945 -4.670 1.00 80.25 764 ILE A CA 1
ATOM 5858 C C . ILE A 1 764 ? -27.566 -51.499 -6.118 1.00 80.25 764 ILE A C 1
ATOM 5860 O O . ILE A 1 764 ? -26.569 -51.811 -6.761 1.00 80.25 764 ILE A O 1
ATOM 5864 N N . SER A 1 765 ? -28.560 -50.739 -6.572 1.00 61.47 765 SER A N 1
ATOM 5865 C CA . SER A 1 765 ? -28.539 -49.937 -7.796 1.00 61.47 765 SER A CA 1
ATOM 5866 C C . SER A 1 765 ? -28.601 -48.459 -7.399 1.00 61.47 765 SER A C 1
ATOM 5868 O O . SER A 1 765 ? -29.308 -48.125 -6.443 1.00 61.47 765 SER A O 1
ATOM 5870 N N . ALA A 1 766 ? -27.900 -47.575 -8.114 1.00 51.78 766 ALA A N 1
ATOM 5871 C CA . ALA A 1 766 ? -27.757 -46.153 -7.777 1.00 51.78 766 ALA A CA 1
ATOM 5872 C C . ALA A 1 766 ? -29.060 -45.492 -7.252 1.00 51.78 766 ALA A C 1
ATOM 5874 O O . ALA A 1 766 ? -30.037 -45.367 -7.988 1.00 51.78 766 ALA A O 1
ATOM 5875 N N . GLY A 1 767 ? -29.058 -45.050 -5.982 1.00 48.88 767 GLY A N 1
ATOM 5876 C CA . GLY A 1 767 ? -30.117 -44.212 -5.394 1.00 48.88 767 GLY A CA 1
ATOM 5877 C C . GLY A 1 767 ? -30.944 -44.795 -4.234 1.00 48.88 767 GLY A C 1
ATOM 5878 O O . GLY A 1 767 ? -31.894 -44.136 -3.816 1.00 48.88 767 GLY A O 1
ATOM 5879 N N . LYS A 1 768 ? -30.621 -45.979 -3.691 1.00 54.19 768 LYS A N 1
ATOM 5880 C CA . LYS A 1 768 ? -31.250 -46.525 -2.467 1.00 54.19 768 LYS A CA 1
ATOM 5881 C C . LYS A 1 768 ? -30.205 -46.871 -1.407 1.00 54.19 768 LYS A C 1
ATOM 5883 O O . LYS A 1 768 ? -29.164 -47.423 -1.743 1.00 54.19 768 LYS A O 1
ATOM 5888 N N . ASP A 1 769 ? -30.507 -46.556 -0.149 1.00 56.47 769 ASP A N 1
ATOM 5889 C CA . ASP A 1 769 ? -29.575 -46.641 0.989 1.00 56.47 769 ASP A CA 1
ATOM 5890 C C . ASP A 1 769 ? -29.897 -47.824 1.927 1.00 56.47 769 ASP A C 1
ATOM 5892 O O . ASP A 1 769 ? -29.667 -47.779 3.136 1.00 56.47 769 ASP A O 1
ATOM 5896 N N . ASP A 1 770 ? -30.474 -48.893 1.369 1.00 72.44 770 ASP A N 1
ATOM 5897 C CA . ASP A 1 770 ? -30.757 -50.118 2.112 1.00 72.44 770 ASP A CA 1
ATOM 5898 C C . ASP A 1 770 ? -29.431 -50.768 2.541 1.00 72.44 770 ASP A C 1
ATOM 5900 O O . ASP A 1 770 ? -28.528 -50.991 1.734 1.00 72.44 770 ASP A O 1
ATOM 5904 N N . LYS A 1 771 ? -29.289 -51.052 3.839 1.00 82.81 771 LYS A N 1
ATOM 5905 C CA . LYS A 1 771 ? -28.057 -51.628 4.414 1.00 82.81 771 LYS A CA 1
ATOM 5906 C C . LYS A 1 771 ? -28.197 -53.093 4.808 1.00 82.81 771 LYS A C 1
ATOM 5908 O O . LYS A 1 771 ? -27.202 -53.729 5.136 1.00 82.81 771 LYS A O 1
ATOM 5913 N N . ASN A 1 772 ? -29.411 -53.639 4.787 1.00 86.44 772 ASN A N 1
ATOM 5914 C CA . ASN A 1 772 ? -29.700 -55.008 5.206 1.00 86.44 772 ASN A CA 1
ATOM 5915 C C . ASN A 1 772 ? -30.504 -55.728 4.122 1.00 86.44 772 ASN A C 1
ATOM 5917 O O . ASN A 1 772 ? -31.572 -55.264 3.730 1.00 86.44 772 ASN A O 1
ATOM 5921 N N . PHE A 1 773 ? -30.008 -56.878 3.676 1.00 85.88 773 PHE A N 1
ATOM 5922 C CA . PHE A 1 773 ? -30.570 -57.659 2.580 1.00 85.88 773 PHE A CA 1
ATOM 5923 C C . PHE A 1 773 ? -30.726 -59.133 2.962 1.00 85.88 773 PHE A C 1
ATOM 5925 O O . PHE A 1 773 ? -30.092 -59.635 3.894 1.00 85.88 773 PHE A O 1
ATOM 5932 N N . THR A 1 774 ? -31.554 -59.857 2.212 1.00 84.25 774 THR A N 1
ATOM 5933 C CA . THR A 1 774 ? -31.735 -61.309 2.353 1.00 84.25 774 THR A CA 1
ATOM 5934 C C . THR A 1 774 ? -31.794 -61.964 0.975 1.00 84.25 774 THR A C 1
ATOM 5936 O O . THR A 1 774 ? -32.357 -61.386 0.038 1.00 84.25 774 THR A O 1
ATOM 5939 N N . THR A 1 775 ? -31.189 -63.145 0.836 1.00 84.75 775 THR A N 1
ATOM 5940 C CA . THR A 1 775 ? -31.161 -63.904 -0.419 1.00 84.75 775 THR A CA 1
ATOM 5941 C C . THR A 1 775 ? -31.291 -65.408 -0.193 1.00 84.75 775 THR A C 1
ATOM 5943 O O . THR A 1 775 ? -30.765 -65.948 0.780 1.00 84.75 775 THR A O 1
ATOM 5946 N N . ALA A 1 776 ? -31.975 -66.082 -1.118 1.00 80.25 776 ALA A N 1
ATOM 5947 C CA . ALA A 1 776 ? -32.063 -67.537 -1.160 1.00 80.25 776 ALA A CA 1
ATOM 5948 C C . ALA A 1 776 ? -30.743 -68.157 -1.659 1.00 80.25 776 ALA A C 1
ATOM 5950 O O . ALA A 1 776 ? -29.987 -67.504 -2.383 1.00 80.25 776 ALA A O 1
ATOM 5951 N N . GLY A 1 777 ? -30.493 -69.420 -1.299 1.00 81.12 777 GLY A N 1
ATOM 5952 C CA . GLY A 1 777 ? -29.287 -70.170 -1.672 1.00 81.12 777 GLY A CA 1
ATOM 5953 C C . GLY A 1 777 ? -28.152 -70.100 -0.641 1.00 81.12 777 GLY A C 1
ATOM 5954 O O . GLY A 1 777 ? -28.284 -69.476 0.415 1.00 81.12 777 GLY A O 1
ATOM 5955 N N . LYS A 1 778 ? -27.033 -70.773 -0.944 1.00 81.06 778 LYS A N 1
ATOM 5956 C CA . LYS A 1 778 ? -25.800 -70.786 -0.129 1.00 81.06 778 LYS A CA 1
ATOM 5957 C C . LYS A 1 778 ? -24.833 -69.692 -0.575 1.00 81.06 778 LYS A C 1
ATOM 5959 O O . LYS A 1 778 ? -24.780 -69.360 -1.753 1.00 81.06 778 LYS A O 1
ATOM 5964 N N . TYR A 1 779 ? -24.024 -69.182 0.351 1.00 86.06 779 TYR A N 1
ATOM 5965 C CA . TYR A 1 779 ? -22.951 -68.242 0.024 1.00 86.06 779 TYR A CA 1
ATOM 5966 C C . TYR A 1 779 ? -21.874 -68.890 -0.855 1.00 86.06 779 TYR A C 1
ATOM 5968 O O . TYR A 1 779 ? -21.337 -69.942 -0.502 1.00 86.06 779 TYR A O 1
ATOM 5976 N N . GLN A 1 780 ? -21.524 -68.213 -1.948 1.00 85.31 780 GLN A N 1
ATOM 5977 C CA . GLN A 1 780 ? -20.366 -68.501 -2.791 1.00 85.31 780 GLN A CA 1
ATOM 5978 C C . GLN A 1 780 ? -19.557 -67.212 -2.956 1.00 85.31 780 GLN A C 1
ATOM 5980 O O . GLN A 1 780 ? -20.105 -66.163 -3.295 1.00 85.31 780 GLN A O 1
ATOM 5985 N N . ALA A 1 781 ? -18.258 -67.263 -2.655 1.00 83.06 781 ALA A N 1
ATOM 5986 C CA . ALA A 1 781 ? -17.422 -66.062 -2.597 1.00 83.06 781 ALA A CA 1
ATOM 5987 C C . ALA A 1 781 ? -17.197 -65.416 -3.976 1.00 83.06 781 ALA A C 1
ATOM 5989 O O . ALA A 1 781 ? -17.089 -64.197 -4.073 1.00 83.06 781 ALA A O 1
ATOM 5990 N N . ASP A 1 782 ? -17.144 -66.223 -5.034 1.00 86.25 782 ASP A N 1
ATOM 5991 C CA . ASP A 1 782 ? -16.990 -65.808 -6.432 1.00 86.25 782 ASP A CA 1
ATOM 5992 C C . ASP A 1 782 ? -18.268 -65.205 -7.037 1.00 86.25 782 ASP A C 1
ATOM 5994 O O . ASP A 1 782 ? -18.211 -64.546 -8.074 1.00 86.25 782 ASP A O 1
ATOM 5998 N N . GLU A 1 783 ? -19.409 -65.360 -6.365 1.00 86.88 783 GLU A N 1
ATOM 5999 C CA . GLU A 1 783 ? -20.694 -64.795 -6.779 1.00 86.88 783 GLU A CA 1
ATOM 6000 C C . GLU A 1 783 ? -21.012 -63.440 -6.128 1.00 86.88 783 GLU A C 1
ATOM 6002 O O . GLU A 1 783 ? -22.086 -62.878 -6.365 1.00 86.88 783 GLU A O 1
ATOM 6007 N N . VAL A 1 784 ? -20.101 -62.901 -5.311 1.00 88.06 784 VAL A N 1
ATOM 6008 C CA . VAL A 1 784 ? -20.241 -61.587 -4.675 1.00 88.06 784 VAL A CA 1
ATOM 6009 C C . VAL A 1 784 ? -19.362 -60.569 -5.388 1.00 88.06 784 VAL A C 1
ATOM 6011 O O . VAL A 1 784 ? -18.141 -60.688 -5.419 1.00 88.06 784 VAL A O 1
ATOM 6014 N N . SER A 1 785 ? -19.978 -59.511 -5.910 1.00 88.50 785 SER A N 1
ATOM 6015 C CA . SER A 1 785 ? -19.259 -58.363 -6.463 1.00 88.50 785 SER A CA 1
ATOM 6016 C C . SER A 1 785 ? -19.826 -57.057 -5.927 1.00 88.50 785 SER A C 1
ATOM 6018 O O . SER A 1 785 ? -21.024 -56.914 -5.687 1.00 88.50 785 SER A O 1
ATOM 6020 N N . TYR A 1 786 ? -18.949 -56.087 -5.703 1.00 89.50 786 TYR A N 1
ATOM 6021 C CA . TYR A 1 786 ? -19.312 -54.800 -5.131 1.00 89.50 786 TYR A CA 1
ATOM 6022 C C . TYR A 1 786 ? -18.421 -53.695 -5.684 1.00 89.50 786 TYR A C 1
ATOM 6024 O O . TYR A 1 786 ? -17.296 -53.933 -6.124 1.00 89.50 786 TYR A O 1
ATOM 6032 N N . LYS A 1 787 ? -18.929 -52.466 -5.644 1.00 87.38 787 LYS A N 1
ATOM 6033 C CA . LYS A 1 787 ? -18.182 -51.265 -6.012 1.00 87.38 787 LYS A CA 1
ATOM 6034 C C . LYS A 1 787 ? -18.470 -50.168 -5.000 1.00 87.38 787 LYS A C 1
ATOM 6036 O O . LYS A 1 787 ? -19.633 -49.851 -4.765 1.00 87.38 787 LYS A O 1
ATOM 6041 N N . ALA A 1 788 ? -17.432 -49.589 -4.407 1.00 86.69 788 ALA A N 1
ATOM 6042 C CA . ALA A 1 788 ? -17.575 -48.432 -3.530 1.00 86.69 788 ALA A CA 1
ATOM 6043 C C . ALA A 1 788 ? -17.808 -47.143 -4.341 1.00 86.69 788 ALA A C 1
ATOM 6045 O O . ALA A 1 788 ? -17.516 -47.079 -5.535 1.00 86.69 788 ALA A O 1
ATOM 6046 N N . SER A 1 789 ? -18.355 -46.113 -3.699 1.00 82.88 789 SER A N 1
ATOM 6047 C CA . SER A 1 789 ? -18.546 -44.780 -4.279 1.00 82.88 789 SER A CA 1
ATOM 6048 C C . SER A 1 789 ? -17.250 -43.976 -4.385 1.00 82.88 789 SER A C 1
ATOM 6050 O O . SER A 1 789 ? -17.209 -42.998 -5.126 1.00 82.88 789 SER A O 1
ATOM 6052 N N . SER A 1 790 ? -16.196 -44.402 -3.681 1.00 80.56 790 SER A N 1
ATOM 6053 C CA . SER A 1 790 ? -14.848 -43.839 -3.758 1.00 80.56 790 SER A CA 1
ATOM 6054 C C . SER A 1 790 ? -13.833 -44.925 -4.096 1.00 80.56 790 SER A C 1
ATOM 6056 O O . SER A 1 790 ? -13.900 -46.023 -3.547 1.00 80.56 790 SER A O 1
ATOM 6058 N N . GLU A 1 791 ? -12.865 -44.604 -4.954 1.00 78.69 791 GLU A N 1
ATOM 6059 C CA . GLU A 1 791 ? -11.738 -45.492 -5.279 1.00 78.69 791 GLU A CA 1
ATOM 6060 C C . GLU A 1 791 ? -10.745 -45.633 -4.115 1.00 78.69 791 GLU A C 1
ATOM 6062 O O . GLU A 1 791 ? -10.023 -46.622 -4.041 1.00 78.69 791 GLU A O 1
ATOM 6067 N N . THR A 1 792 ? -10.734 -44.671 -3.187 1.00 80.81 792 THR A N 1
ATOM 6068 C CA . THR A 1 792 ? -9.907 -44.695 -1.968 1.00 80.81 792 THR A CA 1
ATOM 6069 C C . THR A 1 792 ? -10.542 -45.479 -0.822 1.00 80.81 792 THR A C 1
ATOM 6071 O O . THR A 1 792 ? -9.870 -45.758 0.165 1.00 80.81 792 THR A O 1
ATOM 6074 N N . ALA A 1 793 ? -11.824 -45.849 -0.934 1.00 83.88 793 ALA A N 1
ATOM 6075 C CA . ALA A 1 793 ? -12.526 -46.537 0.139 1.00 83.88 793 ALA A CA 1
ATOM 6076 C C . ALA A 1 793 ? -11.980 -47.956 0.339 1.00 83.88 793 ALA A C 1
ATOM 6078 O O . ALA A 1 793 ? -11.935 -48.776 -0.582 1.00 83.88 793 ALA A O 1
ATOM 6079 N N . LYS A 1 794 ? -11.639 -48.271 1.582 1.00 84.44 794 LYS A N 1
ATOM 6080 C CA . LYS A 1 794 ? -11.324 -49.616 2.035 1.00 84.44 794 LYS A CA 1
ATOM 6081 C C . LYS A 1 794 ? -12.624 -50.394 2.234 1.00 84.44 794 LYS A C 1
ATOM 6083 O O . LYS A 1 794 ? -13.493 -49.988 3.005 1.00 84.44 794 LYS A O 1
ATOM 6088 N N . VAL A 1 795 ? -12.744 -51.528 1.543 1.00 87.88 795 VAL A N 1
ATOM 6089 C CA . VAL A 1 795 ? -13.888 -52.439 1.668 1.00 87.88 795 VAL A CA 1
ATOM 6090 C C . VAL A 1 795 ? -13.434 -53.742 2.315 1.00 87.88 795 VAL A C 1
ATOM 6092 O O . VAL A 1 795 ? -12.623 -54.462 1.734 1.00 87.88 795 VAL A O 1
ATOM 6095 N N . ASN A 1 796 ? -13.963 -54.062 3.497 1.00 88.50 796 ASN A N 1
ATOM 6096 C CA . ASN A 1 796 ? -13.710 -55.341 4.163 1.00 88.50 796 ASN A CA 1
ATOM 6097 C C . ASN A 1 796 ? -14.963 -56.217 4.095 1.00 88.50 796 ASN A C 1
ATOM 6099 O O . ASN A 1 796 ? -16.064 -55.746 4.371 1.00 88.50 796 ASN A O 1
ATOM 6103 N N . VAL A 1 797 ? -14.793 -57.497 3.763 1.00 90.12 797 VAL A N 1
ATOM 6104 C CA . VAL A 1 797 ? -15.895 -58.457 3.613 1.00 90.12 797 VAL A CA 1
ATOM 6105 C C . VAL A 1 797 ? -15.669 -59.654 4.528 1.00 90.12 797 VAL A C 1
ATOM 6107 O O . VAL A 1 797 ? -14.583 -60.232 4.535 1.00 90.12 797 VAL A O 1
ATOM 6110 N N . SER A 1 798 ? -16.689 -60.041 5.291 1.00 91.00 798 SER A N 1
ATOM 6111 C CA . SER A 1 798 ? -16.658 -61.216 6.166 1.00 91.00 798 SER A CA 1
ATOM 6112 C C . SER A 1 798 ? -17.956 -62.016 6.076 1.00 91.00 798 SER A C 1
ATOM 6114 O O . SER A 1 798 ? -19.037 -61.441 5.989 1.00 91.00 798 SER A O 1
ATOM 6116 N N . TYR A 1 799 ? -17.861 -63.349 6.096 1.00 90.44 799 TYR A N 1
ATOM 6117 C CA . TYR A 1 799 ? -19.016 -64.250 6.053 1.00 90.44 799 TYR A CA 1
ATOM 6118 C C . TYR A 1 799 ? -19.010 -65.221 7.234 1.00 90.44 799 TYR A C 1
ATOM 6120 O O . TYR A 1 799 ? -17.996 -65.861 7.514 1.00 90.44 799 TYR A O 1
ATOM 6128 N N . ASP A 1 800 ? -20.159 -65.361 7.889 1.00 86.44 800 ASP A N 1
ATOM 6129 C CA . ASP A 1 800 ? -20.418 -66.365 8.918 1.00 86.44 800 ASP A CA 1
ATOM 6130 C C . ASP A 1 800 ? -21.387 -67.432 8.385 1.00 86.44 800 ASP A C 1
ATOM 6132 O O . ASP A 1 800 ? -22.568 -67.172 8.151 1.00 86.44 800 ASP A O 1
ATOM 6136 N N . LYS A 1 801 ? -20.879 -68.659 8.224 1.00 77.31 801 LYS A N 1
ATOM 6137 C CA . LYS A 1 801 ? -21.598 -69.797 7.630 1.00 77.31 801 LYS A CA 1
ATOM 6138 C C . LYS A 1 801 ? -22.699 -70.406 8.500 1.00 77.31 801 LYS A C 1
ATOM 6140 O O . LYS A 1 801 ? -23.548 -71.133 7.986 1.00 77.31 801 LYS A O 1
ATOM 6145 N N . PHE A 1 802 ? -22.690 -70.139 9.805 1.00 76.38 802 PHE A N 1
ATOM 6146 C CA . PHE A 1 802 ? -23.686 -70.681 10.733 1.00 76.38 802 PHE A CA 1
ATOM 6147 C C . PHE A 1 802 ? -24.879 -69.739 10.878 1.00 76.38 802 PHE A C 1
ATOM 6149 O O . PHE A 1 802 ? -26.023 -70.190 10.963 1.00 76.38 802 PHE A O 1
ATOM 6156 N N . THR A 1 803 ? -24.621 -68.427 10.872 1.00 80.56 803 THR A N 1
ATOM 6157 C CA . THR A 1 803 ? -25.680 -67.404 10.841 1.00 80.56 803 THR A CA 1
ATOM 6158 C C . THR A 1 803 ? -26.147 -67.083 9.423 1.00 80.56 803 THR A C 1
ATOM 6160 O O . THR A 1 803 ? -27.232 -66.533 9.254 1.00 80.56 803 THR A O 1
ATOM 6163 N N . GLY A 1 804 ? -25.356 -67.442 8.409 1.00 85.19 804 GLY A N 1
ATOM 6164 C CA . GLY A 1 804 ? -25.612 -67.107 7.013 1.00 85.19 804 GLY A CA 1
ATOM 6165 C C . GLY A 1 804 ? -25.364 -65.629 6.701 1.00 85.19 804 GLY A C 1
ATOM 6166 O O . GLY A 1 804 ? -25.883 -65.139 5.705 1.00 85.19 804 GLY A O 1
ATOM 6167 N N . LYS A 1 805 ? -24.621 -64.887 7.533 1.00 89.75 805 LYS A N 1
ATOM 6168 C CA . LYS A 1 805 ? -24.487 -63.428 7.414 1.00 89.75 805 LYS A CA 1
ATOM 6169 C C . LYS A 1 805 ? -23.182 -63.021 6.725 1.00 89.75 805 LYS A C 1
ATOM 6171 O O . LYS A 1 805 ? -22.097 -63.268 7.244 1.00 89.75 805 LYS A O 1
ATOM 6176 N N . LEU A 1 806 ? -23.295 -62.331 5.593 1.00 90.56 806 LEU A N 1
ATOM 6177 C CA . LEU A 1 806 ? -22.217 -61.608 4.916 1.00 90.56 806 LEU A CA 1
ATOM 6178 C C . LEU A 1 806 ? -22.239 -60.140 5.358 1.00 90.56 806 LEU A C 1
ATOM 6180 O O . LEU A 1 806 ? -23.256 -59.467 5.209 1.00 90.56 806 LEU A O 1
ATOM 6184 N N . THR A 1 807 ? -21.130 -59.637 5.891 1.00 91.94 807 THR A N 1
ATOM 6185 C CA . THR A 1 807 ? -20.961 -58.244 6.321 1.00 91.94 807 THR A CA 1
ATOM 6186 C C . THR A 1 807 ? -19.915 -57.567 5.444 1.00 91.94 807 THR A C 1
ATOM 6188 O O . THR A 1 807 ? -18.809 -58.078 5.295 1.00 91.94 807 THR A O 1
ATOM 6191 N N . ILE A 1 808 ? -20.260 -56.413 4.878 1.00 90.44 808 ILE A N 1
ATOM 6192 C CA . ILE A 1 808 ? -19.376 -55.581 4.061 1.00 90.44 808 ILE A CA 1
ATOM 6193 C C . ILE A 1 808 ? -19.233 -54.229 4.758 1.00 90.44 808 ILE A C 1
ATOM 6195 O O . ILE A 1 808 ? -20.214 -53.496 4.878 1.00 90.44 808 ILE A O 1
ATOM 6199 N N . THR A 1 809 ? -18.033 -53.890 5.226 1.00 89.06 809 THR A N 1
ATOM 6200 C CA . THR A 1 809 ? -17.737 -52.563 5.779 1.00 89.06 809 THR A CA 1
ATOM 6201 C C . THR A 1 809 ? -17.015 -51.709 4.751 1.00 89.06 809 THR A C 1
ATOM 6203 O O . THR A 1 809 ? -16.102 -52.183 4.079 1.00 89.06 809 THR A O 1
ATOM 6206 N N . VAL A 1 810 ? -17.449 -50.459 4.609 1.00 87.12 810 VAL A N 1
ATOM 6207 C CA . VAL A 1 810 ? -16.898 -49.474 3.676 1.00 87.12 810 VAL A CA 1
ATOM 6208 C C . VAL A 1 810 ? -16.468 -48.260 4.486 1.00 87.12 810 VAL A C 1
ATOM 6210 O O . VAL A 1 810 ? -17.288 -47.627 5.152 1.00 87.12 810 VAL A O 1
ATOM 6213 N N . GLU A 1 811 ? -15.178 -47.958 4.454 1.00 83.62 811 GLU A N 1
ATOM 6214 C CA . GLU A 1 811 ? -14.572 -46.866 5.217 1.00 83.62 811 GLU A CA 1
ATOM 6215 C C . GLU A 1 811 ? -13.440 -46.209 4.426 1.00 83.62 811 GLU A C 1
ATOM 6217 O O . GLU A 1 811 ? -12.898 -46.785 3.489 1.00 83.62 811 GLU A O 1
ATOM 6222 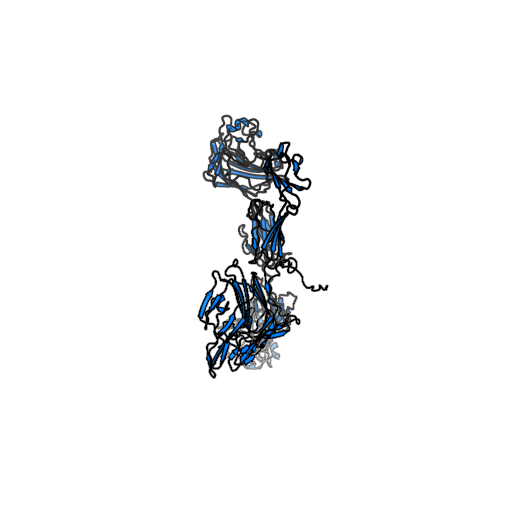N N . ASP A 1 812 ? -13.088 -44.990 4.801 1.00 82.75 812 ASP A N 1
ATOM 6223 C CA . ASP A 1 812 ? -11.933 -44.237 4.304 1.00 82.75 812 ASP A CA 1
ATOM 6224 C C . ASP A 1 812 ? -11.401 -43.357 5.447 1.00 82.75 812 ASP A C 1
ATOM 6226 O O . ASP A 1 812 ? -12.109 -43.117 6.439 1.00 82.75 812 ASP A O 1
ATOM 6230 N N . ASP A 1 813 ? -10.178 -42.859 5.321 1.00 72.38 813 ASP A N 1
ATOM 6231 C CA . ASP A 1 813 ? -9.543 -42.028 6.338 1.00 72.38 813 ASP A CA 1
ATOM 6232 C C . ASP A 1 813 ? -10.401 -40.782 6.636 1.00 72.38 813 ASP A C 1
ATOM 6234 O O . ASP A 1 813 ? -10.883 -40.079 5.746 1.00 72.38 813 ASP A O 1
ATOM 6238 N N . GLU A 1 814 ? -10.630 -40.516 7.926 1.00 73.75 814 GLU A N 1
ATOM 6239 C CA . GLU A 1 814 ? -11.476 -39.418 8.432 1.00 73.75 814 GLU A CA 1
ATOM 6240 C C . GLU A 1 814 ? -12.976 -39.462 8.041 1.00 73.75 814 GLU A C 1
ATOM 6242 O O . GLU A 1 814 ? -13.703 -38.472 8.226 1.00 73.75 814 GLU A O 1
ATOM 6247 N N . THR A 1 815 ? -13.468 -40.593 7.528 1.00 79.75 815 THR A N 1
ATOM 6248 C CA . THR A 1 815 ? -14.902 -40.830 7.278 1.00 79.75 815 THR A CA 1
ATOM 6249 C C . THR A 1 815 ? -15.552 -41.635 8.407 1.00 79.75 815 THR A C 1
ATOM 6251 O O . THR A 1 815 ? -14.878 -42.199 9.272 1.00 79.75 815 THR A O 1
ATOM 6254 N N . LEU A 1 816 ? -16.885 -41.657 8.446 1.00 79.25 816 LEU A N 1
ATOM 6255 C CA . LEU A 1 816 ? -17.615 -42.679 9.203 1.00 79.25 816 LEU A CA 1
ATOM 6256 C C . LEU A 1 816 ? -17.510 -44.048 8.501 1.00 79.25 816 LEU A C 1
ATOM 6258 O O . LEU A 1 816 ? -17.295 -44.117 7.294 1.00 79.25 816 LEU A O 1
ATOM 6262 N N . THR A 1 817 ? -17.717 -45.138 9.242 1.00 82.31 817 THR A N 1
ATOM 6263 C CA . THR A 1 817 ? -17.791 -46.495 8.675 1.00 82.31 817 THR A CA 1
ATOM 6264 C C . THR A 1 817 ? -19.229 -46.813 8.263 1.00 82.31 817 THR A C 1
ATOM 6266 O O . THR A 1 817 ? -20.149 -46.721 9.077 1.00 82.31 817 THR A O 1
ATOM 6269 N N . ASN A 1 818 ? -19.435 -47.235 7.015 1.00 85.56 818 ASN A N 1
ATOM 6270 C CA . ASN A 1 818 ? -20.703 -47.798 6.548 1.00 85.56 818 ASN A CA 1
ATOM 6271 C C . ASN A 1 818 ? -20.666 -49.326 6.612 1.00 85.56 818 ASN A C 1
ATOM 6273 O O . ASN A 1 818 ? -19.660 -49.940 6.270 1.00 85.56 818 ASN A O 1
ATOM 6277 N N . VAL A 1 819 ? -21.777 -49.950 7.010 1.00 86.75 819 VAL A N 1
ATOM 6278 C CA . VAL A 1 819 ? -21.893 -51.410 7.127 1.00 86.75 819 VAL A CA 1
ATOM 6279 C C . VAL A 1 819 ? -23.102 -51.895 6.338 1.00 86.75 819 VAL A C 1
ATOM 6281 O O . VAL A 1 819 ? -24.217 -51.442 6.587 1.00 86.75 819 VAL A O 1
ATOM 6284 N N . TYR A 1 820 ? -22.878 -52.838 5.426 1.00 88.62 820 TYR A N 1
ATOM 6285 C CA . TYR A 1 820 ? -23.900 -53.551 4.665 1.00 88.62 820 TYR A CA 1
ATOM 6286 C C . TYR A 1 820 ? -23.943 -55.012 5.112 1.00 88.62 820 TYR A C 1
ATOM 6288 O O . TYR A 1 820 ? -22.910 -55.634 5.346 1.00 88.62 820 TYR A O 1
ATOM 6296 N N . THR A 1 821 ? -25.138 -55.571 5.242 1.00 89.62 821 THR A N 1
ATOM 6297 C CA . THR A 1 821 ? -25.384 -56.943 5.689 1.00 89.62 821 THR A CA 1
ATOM 6298 C C . THR A 1 821 ? -26.249 -57.675 4.670 1.00 89.62 821 THR A C 1
ATOM 6300 O O . THR A 1 821 ? -27.305 -57.175 4.295 1.00 89.62 821 THR A O 1
ATOM 6303 N N . ILE A 1 822 ? -25.858 -58.887 4.278 1.00 90.81 822 ILE A N 1
ATOM 6304 C CA . ILE A 1 822 ? -26.668 -59.807 3.471 1.00 90.81 822 ILE A CA 1
ATOM 6305 C C . ILE A 1 822 ? -26.840 -61.108 4.259 1.00 90.81 822 ILE A C 1
ATOM 6307 O O . ILE A 1 822 ? -25.859 -61.682 4.721 1.00 90.81 822 ILE A O 1
ATOM 6311 N N . THR A 1 823 ? -28.075 -61.581 4.411 1.00 89.50 823 THR A N 1
ATOM 6312 C CA . THR A 1 823 ? -28.388 -62.854 5.085 1.00 89.50 823 THR A CA 1
ATOM 6313 C C . THR A 1 823 ? -28.793 -63.914 4.058 1.00 89.50 823 THR A C 1
ATOM 6315 O O . THR A 1 823 ? -29.697 -63.676 3.261 1.00 89.50 823 THR A O 1
ATOM 6318 N N . PHE A 1 824 ? -28.136 -65.071 4.074 1.00 87.31 824 PHE A N 1
ATOM 6319 C CA . PHE A 1 824 ? -28.413 -66.226 3.215 1.00 87.31 824 PHE A CA 1
ATOM 6320 C C . PHE A 1 824 ? -29.356 -67.211 3.919 1.00 87.31 824 PHE A C 1
ATOM 6322 O O . PHE A 1 824 ? -29.174 -67.509 5.101 1.00 87.31 824 PHE A O 1
ATOM 6329 N N . GLU A 1 825 ? -30.360 -67.718 3.202 1.00 83.25 825 GLU A N 1
ATOM 6330 C CA . GLU A 1 825 ? -31.374 -68.628 3.762 1.00 83.25 825 GLU A CA 1
ATOM 6331 C C . GLU A 1 825 ? -30.840 -70.046 4.027 1.00 83.25 825 GLU A C 1
ATOM 6333 O O . GLU A 1 825 ? -31.217 -70.673 5.022 1.00 83.25 825 GLU A O 1
ATOM 6338 N N . GLU A 1 826 ? -29.944 -70.557 3.174 1.00 78.69 826 GLU A N 1
ATOM 6339 C CA . GLU A 1 826 ? -29.328 -71.869 3.375 1.00 78.69 826 GLU A CA 1
ATOM 6340 C C . GLU A 1 826 ? -28.085 -71.767 4.267 1.00 78.69 826 GLU A C 1
ATOM 6342 O O . GLU A 1 826 ? -27.081 -71.148 3.910 1.00 78.69 826 GLU A O 1
ATOM 6347 N N . LYS A 1 827 ? -28.139 -72.435 5.423 1.00 74.88 827 LYS A N 1
ATOM 6348 C CA . LYS A 1 827 ? -27.073 -72.494 6.435 1.00 74.88 827 LYS A CA 1
ATOM 6349 C C . LYS A 1 827 ? -26.732 -73.937 6.801 1.00 74.88 827 LYS A C 1
ATOM 6351 O O . LYS A 1 827 ? -27.575 -74.829 6.697 1.00 74.88 827 LYS A O 1
ATOM 6356 N N . GLU A 1 828 ? -25.497 -74.185 7.226 1.00 69.00 828 GLU A N 1
ATOM 6357 C CA . GLU A 1 828 ? -25.054 -75.533 7.612 1.00 69.00 828 GLU A CA 1
ATOM 6358 C C . GLU A 1 828 ? -25.668 -75.982 8.960 1.00 69.00 828 GLU A C 1
ATOM 6360 O O . GLU A 1 828 ? -25.796 -75.184 9.891 1.00 69.00 828 GLU A O 1
ATOM 6365 N N . LYS A 1 829 ? -26.044 -77.273 9.078 1.00 59.72 829 LYS A N 1
ATOM 6366 C CA . LYS A 1 829 ? -26.516 -77.901 10.333 1.00 59.72 829 LYS A CA 1
ATOM 6367 C C . LYS A 1 829 ? -25.314 -78.221 11.232 1.00 59.72 829 LYS A C 1
ATOM 6369 O O . LYS A 1 829 ? -24.342 -78.810 10.770 1.00 59.72 829 LYS A O 1
ATOM 6374 N N . ALA A 1 830 ? -25.391 -77.871 12.512 1.00 59.28 830 ALA A N 1
ATOM 6375 C CA . ALA A 1 830 ? -24.336 -78.174 13.480 1.00 59.28 830 ALA A CA 1
ATOM 6376 C C . ALA A 1 830 ? -24.290 -79.681 13.829 1.00 59.28 830 ALA A C 1
ATOM 6378 O O . ALA A 1 830 ? -25.336 -80.324 13.901 1.00 59.28 830 ALA A O 1
ATOM 6379 N N . ALA A 1 831 ? -23.095 -80.241 14.051 1.00 64.88 831 ALA A N 1
ATOM 6380 C CA . ALA A 1 831 ? -22.902 -81.631 14.486 1.00 64.88 831 ALA A CA 1
ATOM 6381 C C . ALA A 1 831 ? -23.044 -81.793 16.017 1.00 64.88 831 ALA A C 1
ATOM 6383 O O . ALA A 1 831 ? -22.747 -80.856 16.761 1.00 64.88 831 ALA A O 1
ATOM 6384 N N . PHE A 1 832 ? -23.470 -82.975 16.490 1.00 71.81 832 PHE A N 1
ATOM 6385 C CA . PHE A 1 832 ? -23.694 -83.256 17.920 1.00 71.81 832 PHE A CA 1
ATOM 6386 C C . PHE A 1 832 ? -22.516 -83.994 18.575 1.00 71.81 832 PHE A C 1
ATOM 6388 O O . PHE A 1 832 ? -21.943 -84.893 17.968 1.00 71.81 832 PHE A O 1
ATOM 6395 N N . TYR A 1 833 ? -22.216 -83.659 19.835 1.00 78.25 833 TYR A N 1
ATOM 6396 C CA . TYR A 1 833 ? -21.208 -84.337 20.675 1.00 78.25 833 TYR A CA 1
ATOM 6397 C C . TYR A 1 833 ? -21.808 -85.345 21.678 1.00 78.25 833 TYR A C 1
ATOM 6399 O O . TYR A 1 833 ? -21.069 -86.057 22.350 1.00 78.25 833 TYR A O 1
ATOM 6407 N N . GLN A 1 834 ? -23.137 -85.389 21.816 1.00 81.00 834 GLN A N 1
ATOM 6408 C CA . GLN A 1 834 ? -23.892 -86.278 22.712 1.00 81.00 834 GLN A CA 1
ATOM 6409 C C . GLN A 1 834 ? -25.135 -86.794 21.974 1.00 81.00 834 GLN A C 1
ATOM 6411 O O . GLN A 1 834 ? -25.630 -86.103 21.082 1.00 81.00 834 GLN A O 1
ATOM 6416 N N . ILE A 1 835 ? -25.632 -87.994 22.310 1.00 83.94 835 ILE A N 1
ATOM 6417 C CA . ILE A 1 835 ? -26.836 -88.559 21.675 1.00 83.94 835 ILE A CA 1
ATOM 6418 C C . ILE A 1 835 ? -28.058 -87.747 22.140 1.00 83.94 835 ILE A C 1
ATOM 6420 O O . ILE A 1 835 ? -28.349 -87.736 23.339 1.00 83.94 835 ILE A O 1
ATOM 6424 N N . PRO A 1 836 ? -28.788 -87.064 21.238 1.00 82.31 836 PRO A N 1
ATOM 6425 C CA . PRO A 1 836 ? -29.950 -86.278 21.638 1.00 82.31 836 PRO A CA 1
ATOM 6426 C C . PRO A 1 836 ? -31.044 -87.159 22.260 1.00 82.31 836 PRO A C 1
ATOM 6428 O O . PRO A 1 836 ? -31.350 -88.228 21.733 1.00 82.31 836 PRO A O 1
ATOM 6431 N N . ASN A 1 837 ? -31.671 -86.692 23.343 1.00 83.56 837 ASN A N 1
ATOM 6432 C CA . ASN A 1 837 ? -32.725 -87.414 24.075 1.00 83.56 837 ASN A CA 1
ATOM 6433 C C . ASN A 1 837 ? -32.303 -88.812 24.583 1.00 83.56 837 ASN A C 1
ATOM 6435 O O . ASN A 1 837 ? -33.100 -89.749 24.579 1.00 83.56 837 ASN A O 1
ATOM 6439 N N . ALA A 1 838 ? -31.033 -88.993 24.962 1.00 82.06 838 ALA A N 1
ATOM 6440 C CA . ALA A 1 838 ? -30.553 -90.218 25.615 1.00 82.06 838 ALA A CA 1
ATOM 6441 C C . ALA A 1 838 ? -30.925 -90.305 27.109 1.00 82.06 838 ALA A C 1
ATOM 6443 O O . ALA A 1 838 ? -30.800 -91.369 27.708 1.00 82.06 838 ALA A O 1
ATOM 6444 N N . ASP A 1 839 ? -31.400 -89.204 27.689 1.00 83.19 839 ASP A N 1
ATOM 6445 C CA . ASP A 1 839 ? -32.066 -89.149 28.994 1.00 83.19 839 ASP A CA 1
ATOM 6446 C C . ASP A 1 839 ? -33.510 -89.679 28.938 1.00 83.19 839 ASP A C 1
ATOM 6448 O O . ASP A 1 839 ? -34.073 -90.022 29.967 1.00 83.19 839 ASP A O 1
ATOM 6452 N N . PHE A 1 840 ? -34.085 -89.813 27.736 1.00 85.00 840 PHE A N 1
ATOM 6453 C CA . PHE A 1 840 ? -35.451 -90.278 27.486 1.00 85.00 840 PHE A CA 1
ATOM 6454 C C . PHE A 1 840 ? -36.541 -89.407 28.122 1.00 85.00 840 PHE A C 1
ATOM 6456 O O . PHE A 1 840 ? -37.651 -89.890 28.357 1.00 85.00 840 PHE A O 1
ATOM 6463 N N . GLU A 1 841 ? -36.286 -88.116 28.333 1.00 85.00 841 GLU A N 1
ATOM 6464 C CA . GLU A 1 841 ? -37.305 -87.195 28.850 1.00 85.00 841 GLU A CA 1
ATOM 6465 C C . GLU A 1 841 ? -38.345 -86.815 27.799 1.00 85.00 841 GLU A C 1
ATOM 6467 O O . GLU A 1 841 ? -39.533 -86.643 28.101 1.00 85.00 841 GLU A O 1
ATOM 6472 N N . ASN A 1 842 ? -37.925 -86.735 26.537 1.00 82.62 842 ASN A N 1
ATOM 6473 C CA . ASN A 1 842 ? -38.784 -86.308 25.447 1.00 82.62 842 ASN A CA 1
ATOM 6474 C C . ASN A 1 842 ? -39.531 -87.499 24.818 1.00 82.62 842 ASN A C 1
ATOM 6476 O O . ASN A 1 842 ? -38.927 -88.395 24.217 1.00 82.62 842 ASN A O 1
ATOM 6480 N N . TRP A 1 843 ? -40.862 -87.483 24.931 1.00 80.56 843 TRP A N 1
ATOM 6481 C CA . TRP A 1 843 ? -41.789 -88.481 24.385 1.00 80.56 843 TRP A CA 1
ATOM 6482 C C . TRP A 1 843 ? -42.886 -87.790 23.570 1.00 80.56 843 TRP A C 1
ATOM 6484 O O . TRP A 1 843 ? -43.425 -86.772 24.002 1.00 80.56 843 TRP A O 1
ATOM 6494 N N . GLY A 1 844 ? -43.248 -88.363 22.421 1.00 66.31 844 GLY A N 1
ATOM 6495 C CA . GLY A 1 844 ? -44.483 -88.021 21.709 1.00 66.31 844 GLY A CA 1
ATOM 6496 C C . GLY A 1 844 ? -45.713 -88.664 22.365 1.00 66.31 844 GLY A C 1
ATOM 6497 O O . GLY A 1 844 ? -45.583 -89.424 23.324 1.00 66.31 844 GLY A O 1
ATOM 6498 N N . GLU A 1 845 ? -46.916 -88.402 21.838 1.00 60.94 845 GLU A N 1
ATOM 6499 C CA . GLU A 1 845 ? -48.179 -88.870 22.450 1.00 60.94 845 GLU A CA 1
ATOM 6500 C C . GLU A 1 845 ? -48.251 -90.396 22.653 1.00 60.94 845 GLU A C 1
ATOM 6502 O O . GLU A 1 845 ? -48.868 -90.855 23.613 1.00 60.94 845 GLU A O 1
ATOM 6507 N N . THR A 1 846 ? -47.608 -91.192 21.788 1.00 55.66 846 THR A N 1
ATOM 6508 C CA . THR A 1 846 ? -47.617 -92.665 21.888 1.00 55.66 846 THR A CA 1
ATOM 6509 C C . THR A 1 846 ? -46.265 -93.345 21.628 1.00 55.66 846 THR A C 1
ATOM 6511 O O . THR A 1 846 ? -46.216 -94.574 21.631 1.00 55.66 846 THR A O 1
ATOM 6514 N N . SER A 1 847 ? -45.174 -92.598 21.404 1.00 64.44 847 SER A N 1
ATOM 6515 C CA . SER A 1 847 ? -43.854 -93.146 21.029 1.00 64.44 847 SER A CA 1
ATOM 6516 C C . SER A 1 847 ? -42.684 -92.270 21.507 1.00 64.44 847 SER A C 1
ATOM 6518 O O . SER A 1 847 ? -42.870 -91.101 21.841 1.00 64.44 847 SER A O 1
ATOM 6520 N N . LEU A 1 848 ? -41.460 -92.811 21.506 1.00 69.62 848 LEU A N 1
ATOM 6521 C CA . LEU A 1 848 ? -40.226 -92.044 21.756 1.00 69.62 848 LEU A CA 1
ATOM 6522 C C . LEU A 1 848 ? -40.058 -90.901 20.733 1.00 69.62 848 LEU A C 1
ATOM 6524 O O . LEU A 1 848 ? -40.513 -91.024 19.591 1.00 69.62 848 LEU A O 1
ATOM 6528 N N . ALA A 1 849 ? -39.433 -89.789 21.145 1.00 65.88 849 ALA A N 1
ATOM 6529 C CA . ALA A 1 849 ? -39.147 -88.655 20.258 1.00 65.88 849 ALA A CA 1
ATOM 6530 C C . ALA A 1 849 ? -38.191 -89.033 19.106 1.00 65.88 849 ALA A C 1
ATOM 6532 O O . ALA A 1 849 ? -37.477 -90.032 19.190 1.00 65.88 849 ALA A O 1
ATOM 6533 N N . GLU A 1 850 ? -38.172 -88.210 18.048 1.00 67.88 850 GLU A N 1
ATOM 6534 C CA . GLU A 1 850 ? -37.659 -88.522 16.696 1.00 67.88 850 GLU A CA 1
ATOM 6535 C C . GLU A 1 850 ? -36.241 -89.119 16.605 1.00 67.88 850 GLU A C 1
ATOM 6537 O O . GLU A 1 850 ? -35.934 -89.751 15.598 1.00 67.88 850 GLU A O 1
ATOM 6542 N N . THR A 1 851 ? -35.396 -88.975 17.631 1.00 77.81 851 THR A N 1
ATOM 6543 C CA . THR A 1 851 ? -34.030 -89.525 17.659 1.00 77.81 851 THR A CA 1
ATOM 6544 C C . THR A 1 851 ? -33.960 -91.045 17.874 1.00 77.81 851 THR A C 1
ATOM 6546 O O . THR A 1 851 ? -33.009 -91.670 17.410 1.00 77.81 851 THR A O 1
ATOM 6549 N N . TRP A 1 852 ? -34.917 -91.654 18.590 1.00 86.12 852 TRP A N 1
ATOM 6550 C CA . TRP A 1 852 ? -34.915 -93.096 18.892 1.00 86.12 852 TRP A CA 1
ATOM 6551 C C . TRP A 1 852 ? -36.074 -93.811 18.193 1.00 86.12 852 TRP A C 1
ATOM 6553 O O . TRP A 1 852 ? -37.245 -93.494 18.398 1.00 86.12 852 TRP A O 1
ATOM 6563 N N . ASN A 1 853 ? -35.745 -94.834 17.413 1.00 86.94 853 ASN A N 1
ATOM 6564 C CA . ASN A 1 853 ? -36.667 -95.653 16.634 1.00 86.94 853 ASN A CA 1
ATOM 6565 C C . ASN A 1 853 ? -36.978 -96.981 17.345 1.00 86.94 853 ASN A C 1
ATOM 6567 O O . ASN A 1 853 ? -36.141 -97.522 18.068 1.00 86.94 853 ASN A O 1
ATOM 6571 N N . SER A 1 854 ? -38.187 -97.515 17.137 1.00 86.69 854 SER A N 1
ATOM 6572 C CA . SER A 1 854 ? -38.686 -98.780 17.712 1.00 86.69 854 SER A CA 1
ATOM 6573 C C . SER A 1 854 ? -39.378 -99.633 16.634 1.00 86.69 854 SER A C 1
ATOM 6575 O O . SER A 1 854 ? -39.368 -99.257 15.464 1.00 86.69 854 SER A O 1
ATOM 6577 N N . PHE A 1 855 ? -39.991 -100.776 16.979 1.00 85.62 855 PHE A N 1
ATOM 6578 C CA . PHE A 1 855 ? -40.690 -101.602 15.979 1.00 85.62 855 PHE A CA 1
ATOM 6579 C C . PHE A 1 855 ? -41.756 -100.837 15.181 1.00 85.62 855 PHE A C 1
ATOM 6581 O O . PHE A 1 855 ? -42.058 -101.219 14.058 1.00 85.62 855 PHE A O 1
ATOM 6588 N N . GLU A 1 856 ? -42.303 -99.740 15.707 1.00 80.31 856 GLU A N 1
ATOM 6589 C CA . GLU A 1 856 ? -43.285 -98.916 14.990 1.00 80.31 856 GLU A CA 1
ATOM 6590 C C . GLU A 1 856 ? -42.757 -98.322 13.678 1.00 80.31 856 GLU A C 1
ATOM 6592 O O . GLU A 1 856 ? -43.542 -98.075 12.766 1.00 80.31 856 GLU A O 1
ATOM 6597 N N . SER A 1 857 ? -41.442 -98.134 13.568 1.00 79.56 857 SER A N 1
ATOM 6598 C CA . SER A 1 857 ? -40.760 -97.691 12.351 1.00 79.56 857 SER A CA 1
ATOM 6599 C C . SER A 1 857 ? -39.942 -98.813 11.705 1.00 79.56 857 SER A C 1
ATOM 6601 O O . SER A 1 857 ? -39.022 -98.535 10.938 1.00 79.56 857 SER A O 1
ATOM 6603 N N . ALA A 1 858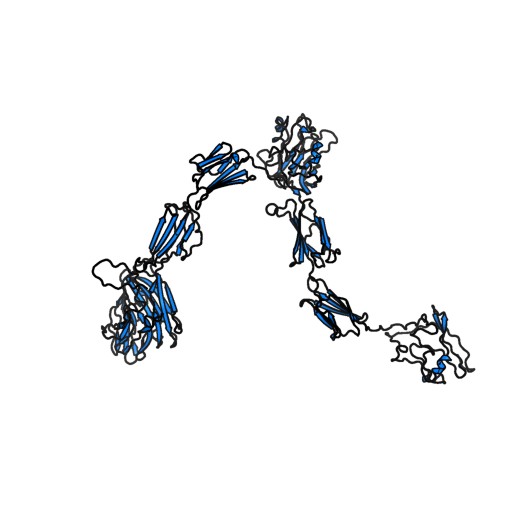 ? -40.224 -100.080 12.036 1.00 84.75 858 ALA A N 1
ATOM 6604 C CA . ALA A 1 858 ? -39.476 -101.204 11.492 1.00 84.75 858 ALA A CA 1
ATOM 6605 C C . ALA A 1 858 ? -39.679 -101.352 9.981 1.00 84.75 858 ALA A C 1
ATOM 6607 O O . ALA A 1 858 ? -40.758 -101.114 9.436 1.00 84.75 858 ALA A O 1
ATOM 6608 N N . THR A 1 859 ? -38.631 -101.824 9.319 1.00 83.06 859 THR A N 1
ATOM 6609 C CA . THR A 1 859 ? -38.606 -102.144 7.888 1.00 83.06 859 THR A CA 1
ATOM 6610 C C . THR A 1 859 ? -38.381 -103.652 7.687 1.00 83.06 859 THR A C 1
ATOM 6612 O O . THR A 1 859 ? -38.188 -104.381 8.659 1.00 83.06 859 THR A O 1
ATOM 6615 N N . GLY A 1 860 ? -38.486 -104.161 6.453 1.00 84.31 860 GLY A N 1
ATOM 6616 C CA . GLY A 1 860 ? -38.273 -105.584 6.124 1.00 84.31 860 GLY A CA 1
ATOM 6617 C C . GLY A 1 860 ? -39.544 -106.397 5.835 1.00 84.31 860 GLY A C 1
ATOM 6618 O O . GLY A 1 860 ? -40.670 -105.940 6.041 1.00 84.31 860 GLY A O 1
ATOM 6619 N N . ASP A 1 861 ? -39.367 -107.628 5.344 1.00 85.56 861 ASP A N 1
ATOM 6620 C CA . ASP A 1 861 ? -40.441 -108.477 4.788 1.00 85.56 861 ASP A CA 1
ATOM 6621 C C . ASP A 1 861 ? -41.566 -108.819 5.783 1.00 85.56 861 ASP A C 1
ATOM 6623 O O . ASP A 1 861 ? -42.714 -109.084 5.401 1.00 85.56 861 ASP A O 1
ATOM 6627 N N . LEU A 1 862 ? -41.254 -108.808 7.079 1.00 82.88 862 LEU A N 1
ATOM 6628 C CA . LEU A 1 862 ? -42.190 -109.069 8.168 1.00 82.88 862 LEU A CA 1
ATOM 6629 C C . LEU A 1 862 ? -42.618 -107.793 8.912 1.00 82.88 862 LEU A C 1
ATOM 6631 O O . LEU A 1 862 ? -43.400 -107.907 9.854 1.00 82.88 862 LEU A O 1
ATOM 6635 N N . ALA A 1 863 ? -42.208 -106.590 8.484 1.00 84.06 863 ALA A N 1
ATOM 6636 C CA . ALA A 1 863 ? -42.552 -105.318 9.141 1.00 84.06 863 ALA A CA 1
ATOM 6637 C C . ALA A 1 863 ? -44.060 -105.045 9.218 1.00 84.06 863 ALA A C 1
ATOM 6639 O O . ALA A 1 863 ? -44.540 -104.406 10.148 1.00 84.06 863 ALA A O 1
ATOM 6640 N N . LYS A 1 864 ? -44.853 -105.611 8.302 1.00 81.12 864 LYS A N 1
ATOM 6641 C CA . LYS A 1 864 ? -46.325 -105.584 8.383 1.00 81.12 864 LYS A CA 1
ATOM 6642 C C . LYS A 1 864 ? -46.884 -106.175 9.687 1.00 81.12 864 LYS A C 1
ATOM 6644 O O . LYS A 1 864 ? -48.006 -105.859 10.068 1.00 81.12 864 LYS A O 1
ATOM 6649 N N . TRP A 1 865 ? -46.112 -107.022 10.369 1.00 80.69 865 TRP A N 1
ATOM 6650 C CA . TRP A 1 865 ? -46.453 -107.604 11.667 1.00 80.69 865 TRP A CA 1
ATOM 6651 C C . TRP A 1 865 ? -45.907 -106.797 12.855 1.00 80.69 865 TRP A C 1
ATOM 6653 O O . TRP A 1 865 ? -46.125 -107.187 14.000 1.00 80.69 865 TRP A O 1
ATOM 6663 N N . ALA A 1 866 ? -45.234 -105.665 12.624 1.00 82.00 866 ALA A N 1
ATOM 6664 C CA . ALA A 1 866 ? -44.601 -104.866 13.673 1.00 82.00 866 ALA A CA 1
ATOM 6665 C C . ALA A 1 866 ? -45.588 -104.316 14.712 1.00 82.00 866 ALA A C 1
ATOM 6667 O O . ALA A 1 866 ? -45.237 -104.162 15.877 1.00 82.00 866 ALA A O 1
ATOM 6668 N N . SER A 1 867 ? -46.851 -104.097 14.336 1.00 81.56 867 SER A N 1
ATOM 6669 C CA . SER A 1 867 ? -47.906 -103.704 15.279 1.00 81.56 867 SER A CA 1
ATOM 6670 C C . SER A 1 867 ? -48.193 -104.767 16.348 1.00 81.56 867 SER A C 1
ATOM 6672 O O . SER A 1 867 ? -48.708 -104.440 17.418 1.00 81.56 867 SER A O 1
ATOM 6674 N N . MET A 1 868 ? -47.854 -106.035 16.087 1.00 80.56 868 MET A N 1
ATOM 6675 C CA . MET A 1 868 ? -47.984 -107.126 17.054 1.00 80.56 868 MET A CA 1
ATOM 6676 C C . MET A 1 868 ? -46.806 -107.172 18.039 1.00 80.56 868 MET A C 1
ATOM 6678 O O . MET A 1 868 ? -46.980 -107.681 19.155 1.00 80.56 868 MET A O 1
ATOM 6682 N N . SER A 1 869 ? -45.650 -106.620 17.657 1.00 84.88 869 SER A N 1
ATOM 6683 C CA . SER A 1 869 ? -44.416 -106.567 18.450 1.00 84.88 869 SER A CA 1
ATOM 6684 C C . SER A 1 869 ? -44.554 -105.680 19.698 1.00 84.88 869 SER A C 1
ATOM 6686 O O . SER A 1 869 ? -45.450 -104.834 19.779 1.00 84.88 869 SER A O 1
ATOM 6688 N N . PRO A 1 870 ? -43.708 -105.885 20.725 1.00 82.62 870 PRO A N 1
ATOM 6689 C CA . PRO A 1 870 ? -43.728 -105.043 21.915 1.00 82.62 870 PRO A CA 1
ATOM 6690 C C . PRO A 1 870 ? -43.311 -103.609 21.575 1.00 82.62 870 PRO A C 1
ATOM 6692 O O . PRO A 1 870 ? -42.310 -103.387 20.894 1.00 82.62 870 PRO A O 1
ATOM 6695 N N . LYS A 1 871 ? -44.070 -102.641 22.089 1.00 82.38 871 LYS A N 1
ATOM 6696 C CA . LYS A 1 871 ? -43.748 -101.216 21.995 1.00 82.38 871 LYS A CA 1
ATOM 6697 C C . LYS A 1 871 ? -42.936 -100.777 23.217 1.00 82.38 871 LYS A C 1
ATOM 6699 O O . LYS A 1 871 ? -43.154 -101.335 24.297 1.00 82.38 871 LYS A O 1
ATOM 6704 N N . PRO A 1 872 ? -42.027 -99.797 23.084 1.00 87.25 872 PRO A N 1
ATOM 6705 C CA . PRO A 1 872 ? -41.418 -99.161 24.243 1.00 87.25 872 PRO A CA 1
ATOM 6706 C C . PRO A 1 872 ? -42.487 -98.473 25.096 1.00 87.25 872 PRO A C 1
ATOM 6708 O O . PRO A 1 872 ? -43.382 -97.812 24.575 1.00 87.25 872 PRO A O 1
ATOM 6711 N N . GLU A 1 873 ? -42.388 -98.625 26.410 1.00 87.44 873 GLU A N 1
ATOM 6712 C CA . GLU A 1 873 ? -43.291 -98.002 27.375 1.00 87.44 873 GLU A CA 1
ATOM 6713 C C . GLU A 1 873 ? -42.549 -96.903 28.138 1.00 87.44 873 GLU A C 1
ATOM 6715 O O . GLU A 1 873 ? -41.434 -97.132 28.621 1.00 87.44 873 GLU A O 1
ATOM 6720 N N . LYS A 1 874 ? -43.183 -95.737 28.296 1.00 87.75 874 LYS A N 1
ATOM 6721 C CA . LYS A 1 874 ? -42.698 -94.699 29.209 1.00 87.75 874 LYS A CA 1
ATOM 6722 C C . LYS A 1 874 ? -42.875 -95.173 30.649 1.00 87.75 874 LYS A C 1
ATOM 6724 O O . LYS A 1 874 ? -43.949 -95.642 31.027 1.00 87.75 874 LYS A O 1
ATOM 6729 N N . ILE A 1 875 ? -41.818 -95.072 31.441 1.00 87.94 875 ILE A N 1
ATOM 6730 C CA . ILE A 1 875 ? -41.806 -95.397 32.871 1.00 87.94 875 ILE A CA 1
ATOM 6731 C C . ILE A 1 875 ? -41.136 -94.267 33.646 1.00 87.94 875 ILE A C 1
ATOM 6733 O O . ILE A 1 875 ? -40.490 -93.421 33.041 1.00 87.94 875 ILE A O 1
ATOM 6737 N N . ASP A 1 876 ? -41.219 -94.286 34.971 1.00 86.56 876 ASP A N 1
ATOM 6738 C CA . ASP A 1 876 ? -40.349 -93.441 35.791 1.00 86.56 876 ASP A CA 1
ATOM 6739 C C . ASP A 1 876 ? -38.906 -93.974 35.707 1.00 86.56 876 ASP A C 1
ATOM 6741 O O . ASP A 1 876 ? -38.662 -95.183 35.866 1.00 86.56 876 ASP A O 1
ATOM 6745 N N . GLY A 1 877 ? -37.981 -93.077 35.367 1.00 83.38 877 GLY A N 1
ATOM 6746 C CA . GLY A 1 877 ? -36.554 -93.323 35.170 1.00 83.38 877 GLY A CA 1
ATOM 6747 C C . GLY A 1 877 ? -35.738 -93.191 36.456 1.00 83.38 877 GLY A C 1
ATOM 6748 O O . GLY A 1 877 ? -36.287 -93.081 37.551 1.00 83.38 877 GLY A O 1
ATOM 6749 N N . PHE A 1 878 ? -34.408 -93.242 36.326 1.00 81.81 878 PHE A N 1
ATOM 6750 C CA . PHE A 1 878 ? -33.491 -92.948 37.438 1.00 81.81 878 PHE A CA 1
ATOM 6751 C C . PHE A 1 878 ? -33.596 -91.471 37.848 1.00 81.81 878 PHE A C 1
ATOM 6753 O O . PHE A 1 878 ? -33.768 -91.167 39.025 1.00 81.81 878 PHE A O 1
ATOM 6760 N N . GLU A 1 879 ? -33.608 -90.587 36.851 1.00 78.88 879 GLU A N 1
ATOM 6761 C CA . GLU A 1 879 ? -34.092 -89.214 36.940 1.00 78.88 879 GLU A CA 1
ATOM 6762 C C . GLU A 1 879 ? -35.167 -89.043 35.859 1.00 78.88 879 GLU A C 1
ATOM 6764 O O . GLU A 1 879 ? -35.031 -89.607 34.777 1.00 78.88 879 GLU A O 1
ATOM 6769 N N . GLY A 1 880 ? -36.274 -88.381 36.212 1.00 86.88 880 GLY A N 1
ATOM 6770 C CA . GLY A 1 880 ? -37.426 -88.142 35.339 1.00 86.88 880 GLY A CA 1
ATOM 6771 C C . GLY A 1 880 ? -38.005 -89.389 34.657 1.00 86.88 880 GLY A C 1
ATOM 6772 O O . GLY A 1 880 ? -38.495 -90.307 35.321 1.00 86.88 880 GLY A O 1
ATOM 6773 N N . SER A 1 881 ? -38.045 -89.387 33.332 1.00 85.44 881 SER A N 1
ATOM 6774 C CA . SER A 1 881 ? -38.658 -90.406 32.487 1.00 85.44 881 SER A CA 1
ATOM 6775 C C . SER A 1 881 ? -37.636 -91.450 32.039 1.00 85.44 881 SER A C 1
ATOM 6777 O O . SER A 1 881 ? -36.563 -91.139 31.551 1.00 85.44 881 SER A O 1
ATOM 6779 N N . GLY A 1 882 ? -38.000 -92.723 32.113 1.00 85.94 882 GLY A N 1
ATOM 6780 C CA . GLY A 1 882 ? -37.236 -93.831 31.553 1.00 85.94 882 GLY A CA 1
ATOM 6781 C C . GLY A 1 882 ? -37.990 -94.540 30.435 1.00 85.94 882 GLY A C 1
ATOM 6782 O O . GLY A 1 882 ? -39.211 -94.428 30.288 1.00 85.94 882 GLY A O 1
ATOM 6783 N N . VAL A 1 883 ? -37.261 -95.351 29.674 1.00 88.69 883 VAL A N 1
ATOM 6784 C CA . VAL A 1 883 ? -37.832 -96.259 28.677 1.00 88.69 883 VAL A CA 1
ATOM 6785 C C . VAL A 1 883 ? -37.803 -97.697 29.186 1.00 88.69 883 VAL A C 1
ATOM 6787 O O . VAL A 1 883 ? -36.782 -98.198 29.656 1.00 88.69 883 VAL A O 1
ATOM 6790 N N . ARG A 1 884 ? -38.933 -98.398 29.071 1.00 88.12 884 ARG A N 1
ATOM 6791 C CA . ARG A 1 884 ? -39.008 -99.845 29.279 1.00 88.12 884 ARG A CA 1
ATOM 6792 C C . ARG A 1 884 ? -39.253 -100.547 27.954 1.00 88.12 884 ARG A C 1
ATOM 6794 O O . ARG A 1 884 ? -40.281 -100.349 27.315 1.00 88.12 884 ARG A O 1
ATOM 6801 N N . ILE A 1 885 ? -38.348 -101.451 27.604 1.00 89.06 885 ILE A N 1
ATOM 6802 C CA . ILE A 1 885 ? -38.522 -102.412 26.515 1.00 89.06 885 ILE A CA 1
ATOM 6803 C C . ILE A 1 885 ? -38.795 -103.797 27.111 1.00 89.06 885 ILE A C 1
ATOM 6805 O O . ILE A 1 885 ? -38.169 -104.191 28.093 1.00 89.06 885 ILE A O 1
ATOM 6809 N N . LYS A 1 886 ? -39.771 -104.524 26.560 1.00 85.69 886 LYS A N 1
ATOM 6810 C CA . LYS A 1 886 ? -40.179 -105.853 27.044 1.00 85.69 886 LYS A CA 1
ATOM 6811 C C . LYS A 1 886 ? -40.137 -106.861 25.913 1.00 85.69 886 LYS A C 1
ATOM 6813 O O . LYS A 1 886 ? -40.477 -106.518 24.786 1.00 85.69 886 LYS A O 1
ATOM 6818 N N . SER A 1 887 ? -39.803 -108.108 26.222 1.00 84.56 887 SER A N 1
ATOM 6819 C CA . SER A 1 887 ? -40.052 -109.211 25.295 1.00 84.56 887 SER A CA 1
ATOM 6820 C C . SER A 1 887 ? -41.528 -109.618 25.329 1.00 84.56 887 SER A C 1
ATOM 6822 O O . SER A 1 887 ? -42.188 -109.505 26.365 1.00 84.56 887 SER A O 1
ATOM 6824 N N . LYS A 1 888 ? -42.061 -110.090 24.200 1.00 83.31 888 LYS A N 1
ATOM 6825 C CA . LYS A 1 888 ? -43.461 -110.513 24.058 1.00 83.31 888 LYS A CA 1
ATOM 6826 C C . LYS A 1 888 ? -43.547 -111.833 23.299 1.00 83.31 888 LYS A C 1
ATOM 6828 O O . LYS A 1 888 ? -42.880 -112.009 22.279 1.00 83.31 888 LYS A O 1
ATOM 6833 N N . ASP A 1 889 ? -44.381 -112.744 23.795 1.00 82.44 889 ASP A N 1
ATOM 6834 C CA . ASP A 1 889 ? -44.760 -113.951 23.062 1.00 82.44 889 ASP A CA 1
ATOM 6835 C C . ASP A 1 889 ? -45.733 -113.580 21.943 1.00 82.44 889 ASP A C 1
ATOM 6837 O O . ASP A 1 889 ? -46.803 -113.023 22.202 1.00 82.44 889 ASP A O 1
ATOM 6841 N N . LEU A 1 890 ? -45.363 -113.875 20.701 1.00 75.00 890 LEU A N 1
ATOM 6842 C CA . LEU A 1 890 ? -46.219 -113.672 19.535 1.00 75.00 890 LEU A CA 1
ATOM 6843 C C . LEU A 1 890 ? -46.832 -114.992 19.044 1.00 75.00 890 LEU A C 1
ATOM 6845 O O . LEU A 1 890 ? -47.262 -115.082 17.897 1.00 75.00 890 LEU A O 1
ATOM 6849 N N . SER A 1 891 ? -46.865 -116.025 19.896 1.00 70.31 891 SER A N 1
ATOM 6850 C CA . SER A 1 891 ? -47.293 -117.412 19.632 1.00 70.31 891 SER A CA 1
ATOM 6851 C C . SER A 1 891 ? -46.383 -118.194 18.674 1.00 70.31 891 SER A C 1
ATOM 6853 O O . SER A 1 891 ? -46.118 -119.372 18.901 1.00 70.31 891 SER A O 1
ATOM 6855 N N . LEU A 1 892 ? -45.869 -117.553 17.619 1.00 67.69 892 LEU A N 1
ATOM 6856 C CA . LEU A 1 892 ? -44.981 -118.163 16.618 1.00 67.69 892 LEU A CA 1
ATOM 6857 C C . LEU A 1 892 ? -43.491 -117.954 16.933 1.00 67.69 892 LEU A C 1
ATOM 6859 O O . LEU A 1 892 ? -42.663 -118.802 16.607 1.00 67.69 892 LEU A O 1
ATOM 6863 N N . ALA A 1 893 ? -43.148 -116.851 17.600 1.00 70.69 893 ALA A N 1
ATOM 6864 C CA . ALA A 1 893 ? -41.794 -116.508 18.025 1.00 70.69 893 ALA A CA 1
ATOM 6865 C C . ALA A 1 893 ? -41.835 -115.577 19.248 1.00 70.69 893 ALA A C 1
ATOM 6867 O O . ALA A 1 893 ? -42.847 -114.920 19.500 1.00 70.69 893 ALA A O 1
ATOM 6868 N N . TYR A 1 894 ? -40.726 -115.499 19.988 1.00 76.19 894 TYR A N 1
ATOM 6869 C CA . TYR A 1 894 ? -40.534 -114.456 20.998 1.00 76.19 894 TYR A CA 1
ATOM 6870 C C . TYR A 1 894 ? -39.870 -113.245 20.355 1.00 76.19 894 TYR A C 1
ATOM 6872 O O . TYR A 1 894 ? -38.781 -113.367 19.795 1.00 76.19 894 TYR A O 1
ATOM 6880 N N . ALA A 1 895 ? -40.521 -112.087 20.441 1.00 78.62 895 ALA A N 1
ATOM 6881 C CA . ALA A 1 895 ? -39.941 -110.818 20.023 1.00 78.62 895 ALA A CA 1
ATOM 6882 C C . ALA A 1 895 ? -39.303 -110.130 21.231 1.00 78.62 895 ALA A C 1
ATOM 6884 O O . ALA A 1 895 ? -39.978 -109.917 22.239 1.00 78.62 895 ALA A O 1
ATOM 6885 N N . ASN A 1 896 ? -38.024 -109.767 21.126 1.00 82.31 896 ASN A N 1
ATOM 6886 C CA . ASN A 1 896 ? -37.340 -108.962 22.136 1.00 82.31 896 ASN A CA 1
ATOM 6887 C C . ASN A 1 896 ? -37.666 -107.485 21.928 1.00 82.31 896 ASN A C 1
ATOM 6889 O O . ASN A 1 896 ? -37.649 -107.021 20.792 1.00 82.31 896 ASN A O 1
ATOM 6893 N N . GLY A 1 897 ? -37.942 -106.746 23.004 1.00 83.56 897 GLY A N 1
ATOM 6894 C CA . GLY A 1 897 ? -38.106 -105.294 22.924 1.00 83.56 897 GLY A CA 1
ATOM 6895 C C . GLY A 1 897 ? -36.825 -104.626 22.409 1.00 83.56 897 GLY A C 1
ATOM 6896 O O . GLY A 1 897 ? -35.733 -105.041 22.788 1.00 83.56 897 GLY A O 1
ATOM 6897 N N . ASN A 1 898 ? -36.955 -103.630 21.527 1.00 86.94 898 ASN A N 1
ATOM 6898 C CA . ASN A 1 898 ? -35.829 -103.060 20.780 1.00 86.94 898 ASN A CA 1
ATOM 6899 C C . ASN A 1 898 ? -36.030 -101.554 20.525 1.00 86.94 898 ASN A C 1
ATOM 6901 O O . ASN A 1 898 ? -37.136 -101.138 20.168 1.00 86.94 898 ASN A O 1
ATOM 6905 N N . ILE A 1 899 ? -34.961 -100.770 20.705 1.00 89.00 899 ILE A N 1
ATOM 6906 C CA . ILE A 1 899 ? -34.848 -99.359 20.309 1.00 89.00 899 ILE A CA 1
ATOM 6907 C C . ILE A 1 899 ? -33.458 -99.078 19.719 1.00 89.00 899 ILE A C 1
ATOM 6909 O O . ILE A 1 899 ? -32.480 -99.727 20.092 1.00 89.00 899 ILE A O 1
ATOM 6913 N N . THR A 1 900 ? -33.346 -98.110 18.810 1.00 89.44 900 THR A N 1
ATOM 6914 C CA . THR A 1 900 ? -32.072 -97.737 18.165 1.00 89.44 900 THR A CA 1
ATOM 6915 C C . THR A 1 900 ? -32.119 -96.315 17.603 1.00 89.44 900 THR A C 1
ATOM 6917 O O . THR A 1 900 ? -33.191 -95.827 17.275 1.00 89.44 900 THR A O 1
ATOM 6920 N N . THR A 1 901 ? -30.972 -95.651 17.461 1.00 86.75 901 THR A N 1
ATOM 6921 C CA . THR A 1 901 ? -30.852 -94.389 16.705 1.00 86.75 901 THR A CA 1
ATOM 6922 C C . THR A 1 901 ? -30.779 -94.606 15.185 1.00 86.75 901 THR A C 1
ATOM 6924 O O . THR A 1 901 ? -30.812 -93.643 14.424 1.00 86.75 901 THR A O 1
ATOM 6927 N N . GLY A 1 902 ? -30.671 -95.864 14.736 1.00 87.06 902 GLY A N 1
ATOM 6928 C CA . GLY A 1 902 ? -30.816 -96.277 13.338 1.00 87.06 902 GLY A CA 1
ATOM 6929 C C . GLY A 1 902 ? -32.216 -96.827 13.048 1.00 87.06 902 GLY A C 1
ATOM 6930 O O . GLY A 1 902 ? -33.199 -96.378 13.627 1.00 87.06 902 GLY A O 1
ATOM 6931 N N . HIS A 1 903 ? -32.312 -97.840 12.192 1.00 88.69 903 HIS A N 1
ATOM 6932 C CA . HIS A 1 903 ? -33.543 -98.560 11.853 1.00 88.69 903 HIS A CA 1
ATOM 6933 C C . HIS A 1 903 ? -33.579 -99.977 12.426 1.00 88.69 903 HIS A C 1
ATOM 6935 O O . HIS A 1 903 ? -32.548 -100.639 12.561 1.00 88.69 903 HIS A O 1
ATOM 6941 N N . ILE A 1 904 ? -34.789 -100.465 12.720 1.00 88.31 904 ILE A N 1
ATOM 6942 C CA . ILE A 1 904 ? -35.051 -101.861 13.112 1.00 88.31 904 ILE A CA 1
ATOM 6943 C C . ILE A 1 904 ? -35.504 -102.643 11.880 1.00 88.31 904 ILE A C 1
ATOM 6945 O O . ILE A 1 904 ? -36.398 -102.197 11.162 1.00 88.31 904 ILE A O 1
ATOM 6949 N N . ASN A 1 905 ? -34.921 -103.823 11.653 1.00 88.31 905 ASN A N 1
ATOM 6950 C CA . ASN A 1 905 ? -35.278 -104.696 10.534 1.00 88.31 905 ASN A CA 1
ATOM 6951 C C . ASN A 1 905 ? -36.029 -105.950 11.014 1.00 88.31 905 ASN A C 1
ATOM 6953 O O . ASN A 1 905 ? -35.636 -106.585 11.991 1.00 88.31 905 ASN A O 1
ATOM 6957 N N . MET A 1 906 ? -37.104 -106.325 10.323 1.00 86.75 906 MET A N 1
ATOM 6958 C CA . MET A 1 906 ? -37.907 -107.529 10.557 1.00 86.75 906 MET A CA 1
ATOM 6959 C C . MET A 1 906 ? -37.909 -108.396 9.294 1.00 86.75 906 MET A C 1
ATOM 6961 O O . MET A 1 906 ? -38.863 -108.382 8.516 1.00 86.75 906 MET A O 1
ATOM 6965 N N . GLY A 1 907 ? -36.841 -109.159 9.072 1.00 82.75 907 GLY A N 1
ATOM 6966 C CA . GLY A 1 907 ? -36.663 -109.969 7.863 1.00 82.75 907 GLY A CA 1
ATOM 6967 C C . GLY A 1 907 ? -37.037 -111.454 7.980 1.00 82.75 907 GLY A C 1
ATOM 6968 O O . GLY A 1 907 ? -37.297 -112.088 6.962 1.00 82.75 907 GLY A O 1
ATOM 6969 N N . ASN A 1 908 ? -37.060 -112.059 9.176 1.00 82.81 908 ASN A N 1
ATOM 6970 C CA . ASN A 1 908 ? -37.228 -113.516 9.324 1.00 82.81 908 ASN A CA 1
ATOM 6971 C C . ASN A 1 908 ? -37.905 -113.951 10.641 1.00 82.81 908 ASN A C 1
ATOM 6973 O O . ASN A 1 908 ? -37.707 -113.331 11.682 1.00 82.81 908 ASN A O 1
ATOM 6977 N N . MET A 1 909 ? -38.649 -115.068 10.622 1.00 78.44 909 MET A N 1
ATOM 6978 C CA . MET A 1 909 ? -39.279 -115.645 11.825 1.00 78.44 909 MET A CA 1
ATOM 6979 C C . MET A 1 909 ? -38.289 -116.338 12.772 1.00 78.44 909 MET A C 1
ATOM 6981 O O . MET A 1 909 ? -38.601 -116.497 13.949 1.00 78.44 909 MET A O 1
ATOM 6985 N N . ASN A 1 910 ? -37.110 -116.746 12.293 1.00 80.75 910 ASN A N 1
ATOM 6986 C CA . ASN A 1 910 ? -36.017 -117.190 13.154 1.00 80.75 910 ASN A CA 1
ATOM 6987 C C . ASN A 1 910 ? -35.344 -115.957 13.791 1.00 80.75 910 ASN A C 1
ATOM 6989 O O . ASN A 1 910 ? -34.690 -115.205 13.061 1.00 80.75 910 ASN A O 1
ATOM 6993 N N . PRO A 1 911 ? -35.445 -115.744 15.120 1.00 73.31 911 PRO A N 1
ATOM 6994 C CA . PRO A 1 911 ? -34.947 -114.525 15.760 1.00 73.31 911 PRO A CA 1
ATOM 6995 C C . PRO A 1 911 ? -33.443 -114.287 15.571 1.00 73.31 911 PRO A C 1
ATOM 6997 O O . PRO A 1 911 ? -33.019 -113.139 15.533 1.00 73.31 911 PRO A O 1
ATOM 7000 N N . ALA A 1 912 ? -32.647 -115.348 15.403 1.00 77.06 912 ALA A N 1
ATOM 7001 C CA . ALA A 1 912 ? -31.194 -115.261 15.243 1.00 77.06 912 ALA A CA 1
ATOM 7002 C C . ALA A 1 912 ? -30.729 -114.949 13.804 1.00 77.06 912 ALA A C 1
ATOM 7004 O O . ALA A 1 912 ? -29.529 -114.922 13.541 1.00 77.06 912 ALA A O 1
ATOM 7005 N N . ASN A 1 913 ? -31.643 -114.758 12.846 1.00 86.25 913 ASN A N 1
ATOM 7006 C CA . ASN A 1 913 ? -31.255 -114.393 11.486 1.00 86.25 913 ASN A CA 1
ATOM 7007 C C . ASN A 1 913 ? -30.735 -112.946 11.445 1.00 86.25 913 ASN A C 1
ATOM 7009 O O . ASN A 1 913 ? -31.404 -112.036 11.932 1.00 86.25 913 ASN A O 1
ATOM 7013 N N . ALA A 1 914 ? -29.586 -112.723 10.803 1.00 85.25 914 ALA A N 1
ATOM 7014 C CA . ALA A 1 914 ? -28.990 -111.397 10.643 1.00 85.25 914 ALA A CA 1
ATOM 7015 C C . ALA A 1 914 ? -29.911 -110.387 9.934 1.00 85.25 914 ALA A C 1
ATOM 7017 O O . ALA A 1 914 ? -29.794 -109.186 10.158 1.00 85.25 914 ALA A O 1
ATOM 7018 N N . SER A 1 915 ? -30.881 -110.855 9.138 1.00 85.62 915 SER A N 1
ATOM 7019 C CA . SER A 1 915 ? -31.914 -109.999 8.540 1.00 85.62 915 SER A CA 1
ATOM 7020 C C . SER A 1 915 ? -32.860 -109.351 9.564 1.00 85.62 915 SER A C 1
ATOM 7022 O O . SER A 1 915 ? -33.737 -108.590 9.173 1.00 85.62 915 SER A O 1
ATOM 7024 N N . ASN A 1 916 ? -32.736 -109.677 10.852 1.00 84.31 916 ASN A N 1
ATOM 7025 C CA . ASN A 1 916 ? -33.490 -109.061 11.944 1.00 84.31 916 ASN A CA 1
ATOM 7026 C C . ASN A 1 916 ? -32.668 -108.037 12.751 1.00 84.31 916 ASN A C 1
ATOM 7028 O O . ASN A 1 916 ? -33.139 -107.545 13.774 1.00 84.31 916 ASN A O 1
ATOM 7032 N N . TYR A 1 917 ? -31.421 -107.756 12.359 1.00 90.50 917 TYR A N 1
ATOM 7033 C CA . TYR A 1 917 ? -30.543 -106.847 13.101 1.00 90.50 917 TYR A CA 1
ATOM 7034 C C . TYR A 1 917 ? -30.816 -105.376 12.749 1.00 90.50 917 TYR A C 1
ATOM 7036 O O . TYR A 1 917 ? -31.238 -105.057 11.637 1.00 90.50 917 TYR A O 1
ATOM 7044 N N . ASN A 1 918 ? -30.550 -104.474 13.699 1.00 90.56 918 ASN A N 1
ATOM 7045 C CA . ASN A 1 918 ? -30.668 -103.026 13.497 1.00 90.56 918 ASN A CA 1
ATOM 7046 C C . ASN A 1 918 ? -29.546 -102.505 12.579 1.00 90.56 918 ASN A C 1
ATOM 7048 O O . ASN A 1 918 ? -28.431 -103.029 12.624 1.00 90.56 918 ASN A O 1
ATOM 7052 N N . PHE A 1 919 ? -29.806 -101.458 11.791 1.00 89.25 919 PHE A N 1
ATOM 7053 C CA . PHE A 1 919 ? -28.825 -100.873 10.862 1.00 89.25 919 PHE A CA 1
ATOM 7054 C C . PHE A 1 919 ? -28.966 -99.349 10.734 1.00 89.25 919 PHE A C 1
ATOM 7056 O O . PHE A 1 919 ? -30.034 -98.802 10.978 1.00 89.25 919 PHE A O 1
ATOM 7063 N N . THR A 1 920 ? -27.899 -98.652 10.336 1.00 88.19 920 THR A N 1
ATOM 7064 C CA . THR A 1 920 ? -27.932 -97.210 10.020 1.00 88.19 920 THR A CA 1
ATOM 7065 C C . THR A 1 920 ? -28.259 -97.006 8.540 1.00 88.19 920 THR A C 1
ATOM 7067 O O . THR A 1 920 ? -27.591 -97.599 7.692 1.00 88.19 920 THR A O 1
ATOM 7070 N N . ASP A 1 921 ? -29.232 -96.150 8.215 1.00 84.88 921 ASP A N 1
ATOM 7071 C CA . ASP A 1 921 ? -29.563 -95.796 6.825 1.00 84.88 921 ASP A CA 1
ATOM 7072 C C . ASP A 1 921 ? -29.082 -94.382 6.499 1.00 84.88 921 ASP A C 1
ATOM 7074 O O . ASP A 1 921 ? -29.682 -93.396 6.914 1.00 84.88 921 ASP A O 1
ATOM 7078 N N . LEU A 1 922 ? -27.997 -94.275 5.731 1.00 80.62 922 LEU A N 1
ATOM 7079 C CA . LEU A 1 922 ? -27.374 -92.992 5.398 1.00 80.62 922 LEU A CA 1
ATOM 7080 C C . LEU A 1 922 ? -28.263 -92.068 4.551 1.00 80.62 922 LEU A C 1
ATOM 7082 O O . LEU A 1 922 ? -27.981 -90.871 4.492 1.00 80.62 922 LEU A O 1
ATOM 7086 N N . ASN A 1 923 ? -29.308 -92.601 3.913 1.00 79.94 923 ASN A N 1
ATOM 7087 C CA . ASN A 1 923 ? -30.194 -91.841 3.031 1.00 79.94 923 ASN A CA 1
ATOM 7088 C C . ASN A 1 923 ? -31.491 -91.394 3.716 1.00 79.94 923 ASN A C 1
ATOM 7090 O O . ASN A 1 923 ? -32.259 -90.640 3.118 1.00 79.94 923 ASN A O 1
ATOM 7094 N N . ASP A 1 924 ? -31.733 -91.828 4.953 1.00 76.81 924 ASP A N 1
ATOM 7095 C CA . ASP A 1 924 ? -32.902 -91.441 5.732 1.00 76.81 924 ASP A CA 1
ATOM 7096 C C . ASP A 1 924 ? -32.490 -90.565 6.919 1.00 76.81 924 ASP A C 1
ATOM 7098 O O . ASP A 1 924 ? -31.759 -90.984 7.816 1.00 76.81 924 ASP A O 1
ATOM 7102 N N . VAL A 1 925 ? -33.014 -89.337 6.948 1.00 68.69 925 VAL A N 1
ATOM 7103 C CA . VAL A 1 925 ? -32.778 -88.361 8.022 1.00 68.69 925 VAL A CA 1
ATOM 7104 C C . VAL A 1 925 ? -33.232 -88.851 9.399 1.00 68.69 925 VAL A C 1
ATOM 7106 O O . VAL A 1 925 ? -32.750 -88.326 10.399 1.00 68.69 925 VAL A O 1
ATOM 7109 N N . ARG A 1 926 ? -34.134 -89.841 9.468 1.00 73.12 926 ARG A N 1
ATOM 7110 C CA . ARG A 1 926 ? -34.594 -90.453 10.725 1.00 73.12 926 ARG A CA 1
ATOM 7111 C C . ARG A 1 926 ? -33.791 -91.698 11.123 1.00 73.12 926 ARG A C 1
ATOM 7113 O O . ARG A 1 926 ? -33.797 -92.070 12.292 1.00 73.12 926 ARG A O 1
ATOM 7120 N N . GLY A 1 927 ? -33.103 -92.328 10.169 1.00 73.25 927 GLY A N 1
ATOM 7121 C CA . GLY A 1 927 ? -32.289 -93.536 10.360 1.00 73.25 927 GLY A CA 1
ATOM 7122 C C . GLY A 1 927 ? -30.783 -93.277 10.489 1.00 73.25 927 GLY A C 1
ATOM 7123 O O . GLY A 1 927 ? -30.006 -94.237 10.526 1.00 73.25 927 GLY A O 1
ATOM 7124 N N . ASN A 1 928 ? -30.370 -92.003 10.530 1.00 81.44 928 ASN A N 1
ATOM 7125 C CA . ASN A 1 928 ? -28.979 -91.552 10.591 1.00 81.44 928 ASN A CA 1
ATOM 7126 C C . ASN A 1 928 ? -28.806 -90.388 11.584 1.00 81.44 928 ASN A C 1
ATOM 7128 O O . ASN A 1 928 ? -29.430 -89.338 11.433 1.00 81.44 928 ASN A O 1
ATOM 7132 N N . LEU A 1 929 ? -27.904 -90.547 12.559 1.00 82.69 929 LEU A N 1
ATOM 7133 C CA . LEU A 1 929 ? -27.523 -89.510 13.521 1.00 82.69 929 LEU A CA 1
ATOM 7134 C C . LEU A 1 929 ? -26.069 -89.050 13.276 1.00 82.69 929 LEU A C 1
ATOM 7136 O O . LEU A 1 929 ? -25.140 -89.776 13.641 1.00 82.69 929 LEU A O 1
ATOM 7140 N N . PRO A 1 930 ? -25.836 -87.841 12.718 1.00 78.12 930 PRO A N 1
ATOM 7141 C CA . PRO A 1 930 ? -24.490 -87.296 12.553 1.00 78.12 930 PRO A CA 1
ATOM 7142 C C . PRO A 1 930 ? -23.858 -86.965 13.912 1.00 78.12 930 PRO A C 1
ATOM 7144 O O . PRO A 1 930 ? -24.322 -86.071 14.624 1.00 78.12 930 PRO A O 1
ATOM 7147 N N . PHE A 1 931 ? -22.780 -87.667 14.256 1.00 78.69 931 PHE A N 1
ATOM 7148 C CA . PHE A 1 931 ? -22.062 -87.517 15.521 1.00 78.69 931 PHE A CA 1
ATOM 7149 C C . PHE A 1 931 ? -20.639 -87.001 15.277 1.00 78.69 931 PHE A C 1
ATOM 7151 O O . PHE A 1 931 ? -19.959 -87.446 14.354 1.00 78.69 931 PHE A O 1
ATOM 7158 N N . THR A 1 932 ? -20.181 -86.052 16.090 1.00 78.25 932 THR A N 1
ATOM 7159 C CA . THR A 1 932 ? -18.807 -85.535 16.086 1.00 78.25 932 THR A CA 1
ATOM 7160 C C . THR A 1 932 ? -18.160 -85.831 17.434 1.00 78.25 932 THR A C 1
ATOM 7162 O O . THR A 1 932 ? -18.639 -85.388 18.472 1.00 78.25 932 THR A O 1
ATOM 7165 N N . GLY A 1 933 ? -17.058 -86.582 17.407 1.00 75.06 933 GLY A N 1
ATOM 7166 C CA . GLY A 1 933 ? -16.301 -86.999 18.590 1.00 75.06 933 GLY A CA 1
ATOM 7167 C C . GLY A 1 933 ? -15.928 -88.485 18.556 1.00 75.06 933 GLY A C 1
ATOM 7168 O O . GLY A 1 933 ? -16.516 -89.265 17.811 1.00 75.06 933 GLY A O 1
ATOM 7169 N N . THR A 1 934 ? -14.949 -88.876 19.371 1.00 79.81 934 THR A N 1
ATOM 7170 C CA . THR A 1 934 ? -14.544 -90.271 19.626 1.00 79.81 934 THR A CA 1
ATOM 7171 C C . THR A 1 934 ? -14.753 -90.562 21.115 1.00 79.81 934 THR A C 1
ATOM 7173 O O . THR A 1 934 ? -13.861 -90.247 21.902 1.00 79.81 934 THR A O 1
ATOM 7176 N N . PRO A 1 935 ? -15.935 -91.050 21.538 1.00 80.81 935 PRO A N 1
ATOM 7177 C CA . PRO A 1 935 ? -16.220 -91.257 22.954 1.00 80.81 935 PRO A CA 1
ATOM 7178 C C . PRO A 1 935 ? -15.453 -92.470 23.493 1.00 80.81 935 PRO A C 1
ATOM 7180 O O . PRO A 1 935 ? -15.408 -93.514 22.845 1.00 80.81 935 PRO A O 1
ATOM 7183 N N . ASP A 1 936 ? -14.889 -92.338 24.694 1.00 84.75 936 ASP A N 1
ATOM 7184 C CA . ASP A 1 936 ? -14.109 -93.405 25.334 1.00 84.75 936 ASP A CA 1
ATOM 7185 C C . ASP A 1 936 ? -14.991 -94.490 25.989 1.00 84.75 936 ASP A C 1
ATOM 7187 O O . ASP A 1 936 ? -14.583 -95.646 26.091 1.00 84.75 936 ASP A O 1
ATOM 7191 N N . ALA A 1 937 ? -16.205 -94.137 26.431 1.00 83.56 937 ALA A N 1
ATOM 7192 C CA . ALA A 1 937 ? -17.173 -95.043 27.057 1.00 83.56 937 ALA A CA 1
ATOM 7193 C C . ALA A 1 937 ? -18.616 -94.509 26.939 1.00 83.56 937 ALA A C 1
ATOM 7195 O O . ALA A 1 937 ? -18.822 -93.335 26.629 1.00 83.56 937 ALA A O 1
ATOM 7196 N N . PHE A 1 938 ? -19.612 -95.358 27.227 1.00 83.62 938 PHE A N 1
ATOM 7197 C CA . PHE A 1 938 ? -20.997 -94.943 27.486 1.00 83.62 938 PHE A CA 1
ATOM 7198 C C . PHE A 1 938 ? -21.455 -95.452 28.861 1.00 83.62 938 PHE A C 1
ATOM 7200 O O . PHE A 1 938 ? -21.020 -96.515 29.305 1.00 83.62 938 PHE A O 1
ATOM 7207 N N . GLU A 1 939 ? -22.340 -94.707 29.522 1.00 84.12 939 GLU A N 1
ATOM 7208 C CA . GLU A 1 939 ? -22.936 -95.065 30.814 1.00 84.12 939 GLU A CA 1
ATOM 7209 C C . GLU A 1 939 ? -24.449 -95.255 30.653 1.00 84.12 939 GLU A C 1
ATOM 7211 O O . GLU A 1 939 ? -25.094 -94.538 29.887 1.00 84.12 939 GLU A O 1
ATOM 7216 N N . VAL A 1 940 ? -25.023 -96.239 31.353 1.00 86.25 940 VAL A N 1
ATOM 7217 C CA . VAL A 1 940 ? -26.471 -96.479 31.360 1.00 86.25 940 VAL A CA 1
ATOM 7218 C C . VAL A 1 940 ? -26.945 -96.966 32.729 1.00 86.25 940 VAL A C 1
ATOM 7220 O O . VAL A 1 940 ? -26.421 -97.937 33.276 1.00 86.25 940 VAL A O 1
ATOM 7223 N N . TYR A 1 941 ? -27.991 -96.327 33.260 1.00 84.88 941 TYR A N 1
ATOM 7224 C CA . TYR A 1 941 ? -28.719 -96.805 34.436 1.00 84.88 941 TYR A CA 1
ATOM 7225 C C . TYR A 1 941 ? -29.840 -97.748 33.991 1.00 84.88 941 TYR A C 1
ATOM 7227 O O . TYR A 1 941 ? -30.858 -97.314 33.453 1.00 84.88 941 TYR A O 1
ATOM 7235 N N . ALA A 1 942 ? -29.666 -99.053 34.207 1.00 87.06 942 ALA A N 1
ATOM 7236 C CA . ALA A 1 942 ? -30.630 -100.068 33.790 1.00 87.06 942 ALA A CA 1
ATOM 7237 C C . ALA A 1 942 ? -31.104 -100.933 34.965 1.00 87.06 942 ALA A C 1
ATOM 7239 O O . ALA A 1 942 ? -30.328 -101.319 35.838 1.00 87.06 942 ALA A O 1
ATOM 7240 N N . ARG A 1 943 ? -32.391 -101.300 34.942 1.00 85.31 943 ARG A N 1
ATOM 7241 C CA . ARG A 1 943 ? -32.960 -102.359 35.786 1.00 85.31 943 ARG A CA 1
ATOM 7242 C C . ARG A 1 943 ? -33.491 -103.478 34.904 1.00 85.31 943 ARG A C 1
ATOM 7244 O O . ARG A 1 943 ? -34.193 -103.214 33.930 1.00 85.31 943 ARG A O 1
ATOM 7251 N N . PHE A 1 944 ? -33.187 -104.719 35.263 1.00 84.19 944 PHE A N 1
ATOM 7252 C CA . PHE A 1 944 ? -33.623 -105.896 34.521 1.00 84.19 944 PHE A CA 1
ATOM 7253 C C . PHE A 1 944 ? -34.519 -106.772 35.391 1.00 84.19 944 PHE A C 1
ATOM 7255 O O . PHE A 1 944 ? -34.245 -106.998 36.568 1.00 84.19 944 PHE A O 1
ATOM 7262 N N . THR A 1 945 ? -35.603 -107.265 34.804 1.00 82.56 945 THR A N 1
ATOM 7263 C CA . THR A 1 945 ? -36.466 -108.268 35.426 1.00 82.56 945 THR A CA 1
ATOM 7264 C C . THR A 1 945 ? -36.549 -109.449 34.466 1.00 82.56 945 THR A C 1
ATOM 7266 O O . THR A 1 945 ? -37.026 -109.255 33.345 1.00 82.56 945 THR A O 1
ATOM 7269 N N . PRO A 1 946 ? -36.074 -110.647 34.854 1.00 78.00 946 PRO A N 1
ATOM 7270 C CA . PRO A 1 946 ? -36.090 -111.796 33.963 1.00 78.00 946 PRO A CA 1
ATOM 7271 C C . PRO A 1 946 ? -37.525 -112.236 33.660 1.00 78.00 946 PRO A C 1
ATOM 7273 O O . PRO A 1 946 ? -38.385 -112.260 34.542 1.00 78.00 946 PRO A O 1
ATOM 7276 N N . GLY A 1 947 ? -37.773 -112.586 32.398 1.00 70.75 947 GLY A N 1
ATOM 7277 C CA . GLY A 1 947 ? -39.004 -113.248 31.969 1.00 70.75 947 GLY A CA 1
ATOM 7278 C C . GLY A 1 947 ? -38.926 -114.769 32.127 1.00 70.75 947 GLY A C 1
ATOM 7279 O O . GLY A 1 947 ? -37.928 -115.317 32.590 1.00 70.75 947 GLY A O 1
ATOM 7280 N N . THR A 1 948 ? -39.975 -115.474 31.709 1.00 68.94 948 THR A N 1
ATOM 7281 C CA . THR A 1 948 ? -39.984 -116.943 31.667 1.00 68.94 948 THR A CA 1
ATOM 7282 C C . THR A 1 948 ? -39.263 -117.436 30.409 1.00 68.94 948 THR A C 1
ATOM 7284 O O . THR A 1 948 ? -39.603 -117.023 29.301 1.00 68.94 948 THR A O 1
ATOM 7287 N N . ALA A 1 949 ? -38.267 -118.315 30.556 1.00 64.25 949 ALA A N 1
ATOM 7288 C CA . ALA A 1 949 ? -37.581 -118.932 29.418 1.00 64.25 949 ALA A CA 1
ATOM 7289 C C . ALA A 1 949 ? -38.473 -119.985 28.727 1.00 64.25 949 ALA A C 1
ATOM 7291 O O . ALA A 1 949 ? -39.234 -120.684 29.393 1.00 64.25 949 ALA A O 1
ATOM 7292 N N . LYS A 1 950 ? -38.355 -120.140 27.397 1.00 62.16 950 LYS A N 1
ATOM 7293 C CA . LYS A 1 950 ? -39.158 -121.108 26.613 1.00 62.16 950 LYS A CA 1
ATOM 7294 C C . LYS A 1 950 ? -38.837 -122.577 26.925 1.00 62.16 950 LYS A C 1
ATOM 7296 O O . LYS A 1 950 ? -39.705 -123.424 26.756 1.00 62.16 950 LYS A O 1
ATOM 7301 N N . ASN A 1 951 ? -37.606 -122.878 27.350 1.00 59.78 951 ASN A N 1
ATOM 7302 C CA . ASN A 1 951 ? -37.101 -124.245 27.502 1.00 59.78 951 ASN A CA 1
ATOM 7303 C C . ASN A 1 951 ? -36.483 -124.454 28.900 1.00 59.78 951 ASN A C 1
ATOM 7305 O O . ASN A 1 951 ? -35.592 -123.690 29.292 1.00 59.78 951 ASN A O 1
ATOM 7309 N N . GLU A 1 952 ? -36.905 -125.503 29.621 1.00 46.81 952 GLU A N 1
ATOM 7310 C CA . GLU A 1 952 ? -36.276 -125.940 30.880 1.00 46.81 952 GLU A CA 1
ATOM 7311 C C . GLU A 1 952 ? -34.805 -126.324 30.628 1.00 46.81 952 GLU A C 1
ATOM 7313 O O . GLU A 1 952 ? -34.511 -127.170 29.786 1.00 46.81 952 GLU A O 1
ATOM 7318 N N . GLY A 1 953 ? -33.873 -125.669 31.331 1.00 54.19 953 GLY A N 1
ATOM 7319 C CA . GLY A 1 953 ? -32.422 -125.887 31.204 1.00 54.19 953 GLY A CA 1
ATOM 7320 C C . GLY A 1 953 ? -31.638 -124.758 30.525 1.00 54.19 953 GLY A C 1
ATOM 7321 O O . GLY A 1 953 ? -30.412 -124.817 30.472 1.00 54.19 953 GLY A O 1
ATOM 7322 N N . THR A 1 954 ? -32.307 -123.704 30.055 1.00 53.22 954 THR A N 1
ATOM 7323 C CA . THR A 1 954 ? -31.632 -122.491 29.562 1.00 53.22 954 THR A CA 1
ATOM 7324 C C . THR A 1 954 ? -31.392 -121.547 30.742 1.00 53.22 954 THR A C 1
ATOM 7326 O O . THR A 1 954 ? -32.354 -121.099 31.363 1.00 53.22 954 THR A O 1
ATOM 7329 N N . VAL A 1 955 ? -30.132 -121.272 31.090 1.00 45.44 955 VAL A N 1
ATOM 7330 C CA . VAL A 1 955 ? -29.795 -120.254 32.101 1.00 45.44 955 VAL A CA 1
ATOM 7331 C C . VAL A 1 955 ? -30.118 -118.87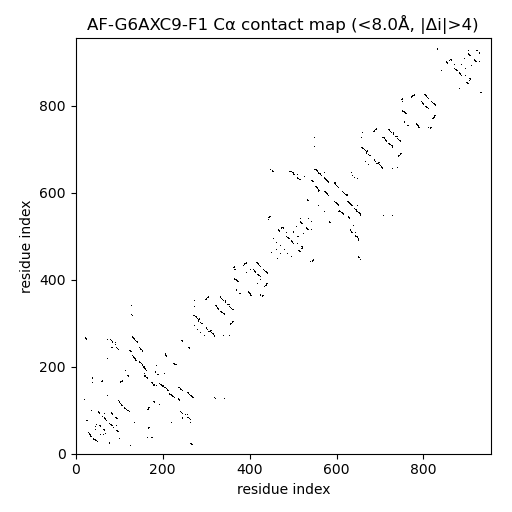4 31.513 1.0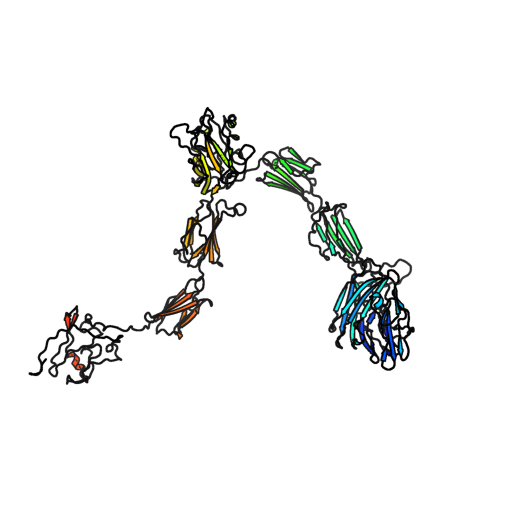0 45.44 955 VAL A C 1
ATOM 7333 O O . VAL A 1 955 ? -29.700 -118.589 30.390 1.00 45.44 955 VAL A O 1
ATOM 7336 N N . LEU A 1 956 ? -30.917 -118.089 32.247 1.00 46.47 956 LEU A N 1
ATOM 7337 C CA . LEU A 1 956 ? -31.321 -116.711 31.932 1.00 46.47 956 LEU A CA 1
ATOM 7338 C C . LEU A 1 956 ? -30.153 -115.728 32.012 1.00 46.47 956 LEU A C 1
ATOM 7340 O O . LEU A 1 956 ? -29.366 -115.849 32.980 1.00 46.47 956 LEU A O 1
#

Mean predicted aligned error: 19.5 Å

Radius of gyration: 60.89 Å; Cα contacts (8 Å, |Δi|>4): 2336; chains: 1; bounding box: 105×166×140 Å